Protein AF-0000000070901745 (afdb_homodimer)

Radius of gyration: 38.43 Å; Cα contacts (8 Å, |Δi|>4): 1904; chains: 2; bounding box: 109×120×85 Å

InterPro domains:
  IPR008166 Glycosyltransferase family 92 [PF01697] (213-454)

Organism: Physcomitrium patens (NCBI:txid3218)

Nearest PDB structures (foldseek):
  8d3t-assembly1_A  TM=9.216E-01  e=3.617E-47  Populus trichocarpa
  6teu-assembly1_A  TM=4.363E-01  e=6.412E-04  Homo sapiens
  6fxk-assembly1_A-2  TM=4.090E-01  e=4.262E-04  Homo sapiens
  8one-assembly1_A  TM=3.938E-01  e=4.021E-04  Homo sapiens
  8wky-assembly1_A  TM=5.752E-01  e=3.296E-01  Homo sapiens

pLDDT: mean 81.79, std 25.18, range [15.22, 98.69]

Solvent-accessible surface area (backbone atoms only — not comparable to full-atom values): 54660 Å² total; per-residue (Å²): 136,86,82,88,76,82,90,71,78,78,81,83,83,77,84,82,79,79,72,74,74,82,68,88,81,79,78,74,87,70,86,82,77,79,76,80,75,80,80,84,80,79,80,71,84,76,77,67,74,76,75,74,64,73,64,73,71,66,77,65,72,64,80,63,61,88,47,57,55,66,82,80,59,82,73,88,55,59,49,70,60,64,75,49,78,41,68,72,65,34,44,39,34,32,41,58,46,54,44,78,70,48,60,34,31,35,40,30,32,30,38,29,30,33,64,62,55,72,77,41,81,66,46,42,34,30,30,46,38,42,96,85,44,81,67,47,76,40,72,34,49,79,40,64,52,43,80,78,58,32,58,59,21,24,38,34,37,39,36,33,63,51,100,53,76,54,47,77,82,36,69,17,34,32,38,30,41,32,42,43,56,87,54,53,49,47,53,64,46,71,50,78,62,40,77,43,52,66,61,61,62,59,75,66,50,65,40,82,83,43,86,18,56,30,31,38,41,34,57,50,31,51,61,56,44,16,26,43,46,50,41,53,42,52,33,40,47,44,61,63,67,32,87,47,30,36,38,40,44,32,25,49,62,15,62,43,73,64,34,42,59,55,45,43,56,42,34,75,72,65,32,37,45,45,36,22,40,50,70,55,50,58,51,51,40,35,80,79,33,30,53,45,51,44,35,46,45,40,61,57,34,38,49,34,24,59,29,34,37,35,55,48,83,43,44,42,80,46,57,76,53,92,64,50,58,68,56,54,51,52,54,37,46,72,70,44,36,33,30,39,30,27,41,53,42,50,34,41,59,26,43,24,72,75,86,59,85,84,52,53,68,67,60,42,48,57,54,56,69,70,46,55,64,57,56,41,36,28,35,24,60,53,43,68,85,59,88,74,74,89,50,46,27,29,34,29,29,33,79,33,41,77,46,36,44,81,50,49,60,85,41,61,72,56,68,36,75,46,76,46,56,61,67,56,33,24,26,42,30,32,60,80,56,38,64,35,63,66,86,56,69,74,42,63,64,92,51,61,60,66,60,81,38,101,78,55,46,34,52,30,43,83,48,55,74,62,26,72,43,45,68,61,30,52,52,48,36,37,72,73,61,40,89,72,83,89,46,101,135,87,75,93,74,85,72,92,79,73,88,73,81,84,76,86,69,86,70,87,78,79,75,72,78,71,78,75,79,78,77,88,72,85,71,86,81,85,86,82,84,72,82,66,87,70,75,66,73,75,70,76,62,70,61,72,70,65,76,65,71,61,79,60,59,88,46,58,54,68,82,80,61,82,72,88,54,58,50,70,58,64,72,48,76,39,68,72,64,35,44,38,33,31,42,57,46,55,44,79,69,48,59,34,30,34,40,30,32,29,38,30,29,33,65,61,54,72,76,42,82,66,47,42,35,30,29,47,39,40,95,85,44,80,68,47,75,40,72,36,48,79,40,65,52,45,80,79,59,30,57,61,22,24,40,34,37,39,35,33,66,50,99,54,75,53,47,74,82,34,68,16,34,32,39,33,41,31,41,44,54,88,52,54,50,49,52,64,46,71,49,80,61,39,76,45,53,64,61,61,63,57,76,66,50,63,40,83,82,43,87,19,55,29,32,38,42,35,58,51,32,50,60,56,43,16,26,43,46,50,41,54,42,54,34,41,47,45,61,61,67,32,89,48,30,36,36,41,44,32,25,51,65,16,63,44,73,63,35,42,59,56,45,43,56,42,34,76,71,64,34,36,45,46,36,23,39,50,70,55,50,60,51,53,40,35,80,78,32,30,51,45,52,44,34,46,44,39,62,56,34,38,50,35,22,58,31,34,38,34,54,50,83,43,44,43,80,47,57,75,55,93,64,51,58,69,55,54,50,52,52,36,45,75,69,45,37,34,30,40,29,27,42,54,43,48,34,42,60,26,42,24,71,73,85,60,87,83,52,52,68,68,61,42,47,58,54,54,69,70,46,55,62,57,56,40,35,28,34,24,62,54,42,67,86,58,89,75,74,89,50,48,27,30,36,30,28,34,80,31,40,76,46,37,44,84,50,47,60,86,42,60,72,53,68,34,76,45,73,46,54,61,68,56,32,24,26,43,30,32,58,81,56,38,63,35,63,65,85,53,70,73,44,63,64,94,47,62,66,49,67,88,37,98,77,54,48,33,54,30,42,84,49,56,75,63,28,72,44,46,68,63,29,52,52,48,35,38,73,73,61,41,88,72,84,90,44,100

Foldseek 3Di:
DDDPDDPDDDPDDDDDPPPPCPDDDPPPPDDDDPPPDDDDDDPDDDPPDDDPPPPPPPCPVLVPDPFFACVPPDPPDDDDDDDHDDDDDDDAKAWDAKDDQAQFKIKTKIKGFLVLVVVWPKWKKKWKDAPPDDIFIDTWDKDFFAPSLWDRIGIIMTMGGGPDGDCQVQRWIWIKMWIHGDDDRGDIDIDTRDTGHRPRDDRDLNDDPAQAAEEEDEFEAAAAFALQLLLLLCLQCCVQQHDRYAYEYEYLHHCDPSNCQSCVLVVVSVRYHYHYPVVVVVDGTDPSCRQRRSFVVLSVCSRHHQKYWFDYSQKAKDFQDPDGPSVVVVVCVVVQAFKEKAWEKEWDQAEFADDDPPDDPVVSVVVLQPARPLQTGFWIPWCLPDDDDIAITMMGRSSQASGAYRRGGPGGNGGDYYYDDNNGMHMYGNPPNGNDHDRRHDDHDPDQADDCDPSRIHDIDGHCSVSVCRVVSVVSCCVRRRDDDDDD/DDDDDDDDDDDDDDDDDDDDDPPPVPPCPDDDDDDDDDDDDCPDPDPPPDDPPPPPPPCPVLVPDPFFACVPPDPPDDDDDDDHDDDDPDDAKAWDAKDDQAQFKIKTKIKGFLVLVVVWPKWKKKWKDAPPDDIFIDTWDKDFFAPSLWDRIGIIMTMGGGPDGDCQVQRWIWIKMWIHGDDDRGDIDIDTRDTGHRPRDDRDLNDDPAQAAEEEDEFEAAAAFALLLLLLLCLQCCVQQHLRYAYEYEYLHHCPPSNCQSCVLVVVSVRYHYHYPNVVVVDRTDPSCRQRRSFVVLSVCSRHHQKYWFDYSQKAKDFQDPDGPSVVVVVCVVVQAFKEKAWEKEWDQAEFAQPDPVDDPVVSVVVLQPARPLQTGFWIPWCQPDDDDIAITMMGRSSQASGAYRRGGPGGNTGDYYYDDNNGMHMYGNPPNGNDHDRRHDDHDPDQADDQDPSRIHDTDGHCSSSVCRVVSVVSCCVRRRDDDDDD

Structure (mmCIF, N/CA/C/O backbone):
data_AF-0000000070901745-model_v1
#
loop_
_entity.id
_entity.type
_entity.pdbx_description
1 polymer 'Glycosyltransferase family 92 protein'
#
loop_
_atom_site.group_PDB
_atom_site.id
_atom_site.type_symbol
_atom_site.label_atom_id
_atom_site.label_alt_id
_atom_site.label_comp_id
_atom_site.label_asym_id
_atom_site.label_entity_id
_atom_site.label_seq_id
_atom_site.pdbx_PDB_ins_code
_atom_site.Cartn_x
_atom_site.Cartn_y
_atom_site.Cartn_z
_atom_site.occupancy
_atom_site.B_iso_or_equiv
_atom_site.auth_seq_id
_atom_site.auth_comp_id
_atom_site.auth_asym_id
_atom_site.auth_atom_id
_atom_site.pdbx_PDB_model_num
ATOM 1 N N . MET A 1 1 ? -13.578 5.047 -39.469 1 16.23 1 MET A N 1
ATOM 2 C CA . MET A 1 1 ? -13.719 6.34 -38.812 1 16.23 1 MET A CA 1
ATOM 3 C C . MET A 1 1 ? -14.734 6.266 -37.656 1 16.23 1 MET A C 1
ATOM 5 O O . MET A 1 1 ? -14.469 6.727 -36.562 1 16.23 1 MET A O 1
ATOM 9 N N . LYS A 1 2 ? -16.078 6.383 -38.031 1 16.48 2 LYS A N 1
ATOM 10 C CA . LYS A 1 2 ? -16.812 7.508 -37.469 1 16.48 2 LYS A CA 1
ATOM 11 C C . LYS A 1 2 ? -17.234 7.234 -36.031 1 16.48 2 LYS A C 1
ATOM 13 O O . LYS A 1 2 ? -17.266 6.082 -35.594 1 16.48 2 LYS A O 1
ATOM 18 N N . SER A 1 3 ? -18.297 8.078 -35.5 1 17.14 3 SER A N 1
ATOM 19 C CA . SER A 1 3 ? -18.719 9.016 -34.469 1 17.14 3 SER A CA 1
ATOM 20 C C . SER A 1 3 ? -19.625 8.344 -33.438 1 17.14 3 SER A C 1
ATOM 22 O O . SER A 1 3 ? -20.734 7.93 -33.781 1 17.14 3 SER A O 1
ATOM 24 N N . GLN A 1 4 ? -19.047 7.535 -32.594 1 17.08 4 GLN A N 1
ATOM 25 C CA . GLN A 1 4 ? -19.438 6.855 -31.344 1 17.08 4 GLN A CA 1
ATOM 26 C C . GLN A 1 4 ? -20.094 7.824 -30.375 1 17.08 4 GLN A C 1
ATOM 28 O O . GLN A 1 4 ? -19.484 8.227 -29.375 1 17.08 4 GLN A O 1
ATOM 33 N N . LYS A 1 5 ? -21.062 8.766 -31.125 1 18.5 5 LYS A N 1
ATOM 34 C CA . LYS A 1 5 ? -21.812 9.82 -30.438 1 18.5 5 LYS A CA 1
ATOM 35 C C . LYS A 1 5 ? -22.453 9.297 -29.156 1 18.5 5 LYS A C 1
ATOM 37 O O . LYS A 1 5 ? -22.656 8.094 -29.016 1 18.5 5 LYS A O 1
ATOM 42 N N . SER A 1 6 ? -23.5 10.078 -28.672 1 16.97 6 SER A N 1
ATOM 43 C CA . SER A 1 6 ? -24.031 11.016 -27.672 1 16.97 6 SER A CA 1
ATOM 44 C C . SER A 1 6 ? -25.188 10.414 -26.906 1 16.97 6 SER A C 1
ATOM 46 O O . SER A 1 6 ? -26.25 10.141 -27.484 1 16.97 6 SER A O 1
ATOM 48 N N . LEU A 1 7 ? -25.016 9.531 -25.922 1 17.64 7 LEU A N 1
ATOM 49 C CA . LEU A 1 7 ? -25.844 8.75 -25 1 17.64 7 LEU A CA 1
ATOM 50 C C . LEU A 1 7 ? -26.812 9.656 -24.234 1 17.64 7 LEU A C 1
ATOM 52 O O . LEU A 1 7 ? -27.219 9.328 -23.125 1 17.64 7 LEU A O 1
ATOM 56 N N . VAL A 1 8 ? -27.016 11.055 -24.547 1 17.58 8 VAL A N 1
ATOM 57 C CA . VAL A 1 8 ? -27.406 12.125 -23.641 1 17.58 8 VAL A CA 1
ATOM 58 C C . VAL A 1 8 ? -28.875 11.984 -23.281 1 17.58 8 VAL A C 1
ATOM 60 O O . VAL A 1 8 ? -29.359 12.617 -22.344 1 17.58 8 VAL A O 1
ATOM 63 N N . GLU A 1 9 ? -29.719 11.336 -24.109 1 17.52 9 GLU A N 1
ATOM 64 C CA . GLU A 1 9 ? -30.953 12.102 -24.25 1 17.52 9 GLU A CA 1
ATOM 65 C C . GLU A 1 9 ? -31.688 12.227 -22.906 1 17.52 9 GLU A C 1
ATOM 67 O O . GLU A 1 9 ? -31.391 11.484 -21.969 1 17.52 9 GLU A O 1
ATOM 72 N N . ASN A 1 10 ? -33.031 12.219 -22.844 1 17.22 10 ASN A N 1
ATOM 73 C CA . ASN A 1 10 ? -34.219 13.039 -22.656 1 17.22 10 ASN A CA 1
ATOM 74 C C . ASN A 1 10 ? -35 12.609 -21.406 1 17.22 10 ASN A C 1
ATOM 76 O O . ASN A 1 10 ? -35.875 11.758 -21.5 1 17.22 10 ASN A O 1
ATOM 80 N N . ILE A 1 11 ? -34.344 12.258 -20.25 1 18.84 11 ILE A N 1
ATOM 81 C CA . ILE A 1 11 ? -35.25 11.664 -19.297 1 18.84 11 ILE A CA 1
ATOM 82 C C . ILE A 1 11 ? -36.25 12.711 -18.828 1 18.84 11 ILE A C 1
ATOM 84 O O . ILE A 1 11 ? -35.875 13.734 -18.25 1 18.84 11 ILE A O 1
ATOM 88 N N . PRO A 1 12 ? -37.469 12.742 -19.266 1 17.73 12 PRO A N 1
ATOM 89 C CA . PRO A 1 12 ? -38.562 13.703 -19.156 1 17.73 12 PRO A CA 1
ATOM 90 C C . PRO A 1 12 ? -38.906 14.07 -17.719 1 17.73 12 PRO A C 1
ATOM 92 O O . PRO A 1 12 ? -38.5 13.359 -16.797 1 17.73 12 PRO A O 1
ATOM 95 N N . THR A 1 13 ? -39.875 15.023 -17.438 1 17.89 13 THR A N 1
ATOM 96 C CA . THR A 1 13 ? -40.375 16.266 -16.875 1 17.89 13 THR A CA 1
ATOM 97 C C . THR A 1 13 ? -41.125 16 -15.57 1 17.89 13 THR A C 1
ATOM 99 O O . THR A 1 13 ? -40.938 16.703 -14.578 1 17.89 13 THR A O 1
ATOM 102 N N . SER A 1 14 ? -42.312 15.266 -15.484 1 16.72 14 SER A N 1
ATOM 103 C CA . SER A 1 14 ? -43.531 15.984 -15.117 1 16.72 14 SER A CA 1
ATOM 104 C C . SER A 1 14 ? -43.781 15.938 -13.609 1 16.72 14 SER A C 1
ATOM 106 O O . SER A 1 14 ? -44.156 16.938 -13 1 16.72 14 SER A O 1
ATOM 108 N N . GLY A 1 15 ? -43.906 14.734 -12.984 1 16.5 15 GLY A N 1
ATOM 109 C CA . GLY A 1 15 ? -45.156 14.625 -12.25 1 16.5 15 GLY A CA 1
ATOM 110 C C . GLY A 1 15 ? -45.188 15.477 -11 1 16.5 15 GLY A C 1
ATOM 111 O O . GLY A 1 15 ? -44.156 16.094 -10.633 1 16.5 15 GLY A O 1
ATOM 112 N N . LEU A 1 16 ? -45.625 14.914 -9.797 1 17.94 16 LEU A N 1
ATOM 113 C CA . LEU A 1 16 ? -46.75 15.102 -8.898 1 17.94 16 LEU A CA 1
ATOM 114 C C . LEU A 1 16 ? -46.375 15.977 -7.711 1 17.94 16 LEU A C 1
ATOM 116 O O . LEU A 1 16 ? -45.25 15.906 -7.227 1 17.94 16 LEU A O 1
ATOM 120 N N . GLY A 1 17 ? -47.062 17.062 -7.496 1 18.36 17 GLY A N 1
ATOM 121 C CA . GLY A 1 17 ? -47.344 18.25 -6.719 1 18.36 17 GLY A CA 1
ATOM 122 C C . GLY A 1 17 ? -47.469 17.984 -5.234 1 18.36 17 GLY A C 1
ATOM 123 O O . GLY A 1 17 ? -48.219 18.688 -4.531 1 18.36 17 GLY A O 1
ATOM 124 N N . PHE A 1 18 ? -46.719 16.859 -4.656 1 17.33 18 PHE A N 1
ATOM 125 C CA . PHE A 1 18 ? -47.312 16.453 -3.387 1 17.33 18 PHE A CA 1
ATOM 126 C C . PHE A 1 18 ? -47.312 17.625 -2.398 1 17.33 18 PHE A C 1
ATOM 128 O O . PHE A 1 18 ? -46.281 18.297 -2.25 1 17.33 18 PHE A O 1
ATOM 135 N N . ASN A 1 19 ? -48.438 18.156 -2.141 1 17.84 19 ASN A N 1
ATOM 136 C CA . ASN A 1 19 ? -49.031 19.172 -1.274 1 17.84 19 ASN A CA 1
ATOM 137 C C . ASN A 1 19 ? -48.625 18.953 0.186 1 17.84 19 ASN A C 1
ATOM 139 O O . ASN A 1 19 ? -49.219 18.109 0.871 1 17.84 19 ASN A O 1
ATOM 143 N N . ALA A 1 20 ? -47.312 18.656 0.393 1 16.34 20 ALA A N 1
ATOM 144 C CA . ALA A 1 20 ? -47.094 18.219 1.771 1 16.34 20 ALA A CA 1
ATOM 145 C C . ALA A 1 20 ? -47.594 19.281 2.758 1 16.34 20 ALA A C 1
ATOM 147 O O . ALA A 1 20 ? -47.156 20.438 2.703 1 16.34 20 ALA A O 1
ATOM 148 N N . VAL A 1 21 ? -48.75 19.094 3.217 1 17.45 21 VAL A N 1
ATOM 149 C CA . VAL A 1 21 ? -49.562 19.828 4.176 1 17.45 21 VAL A CA 1
ATOM 150 C C . VAL A 1 21 ? -48.844 19.938 5.508 1 17.45 21 VAL A C 1
ATOM 152 O O . VAL A 1 21 ? -48.594 18.938 6.184 1 17.45 21 VAL A O 1
ATOM 155 N N . VAL A 1 22 ? -47.719 20.688 5.488 1 17.14 22 VAL A N 1
ATOM 156 C CA . VAL A 1 22 ? -46.969 20.828 6.734 1 17.14 22 VAL A CA 1
ATOM 157 C C . VAL A 1 22 ? -47.906 21.297 7.848 1 17.14 22 VAL A C 1
ATOM 159 O O . VAL A 1 22 ? -48.438 22.422 7.797 1 17.14 22 VAL A O 1
ATOM 162 N N . VAL A 1 23 ? -48.438 20.344 8.461 1 15.87 23 VAL A N 1
ATOM 163 C CA . VAL A 1 23 ? -49.438 20.453 9.516 1 15.87 23 VAL A CA 1
ATOM 164 C C . VAL A 1 23 ? -48.906 21.297 10.664 1 15.87 23 VAL A C 1
ATOM 166 O O . VAL A 1 23 ? -49.562 22.25 11.094 1 15.87 23 VAL A O 1
ATOM 169 N N . LEU A 1 24 ? -48.062 20.719 11.547 1 15.74 24 LEU A N 1
ATOM 170 C CA . LEU A 1 24 ? -48.562 20.609 12.906 1 15.74 24 LEU A CA 1
ATOM 171 C C . LEU A 1 24 ? -48.438 21.938 13.641 1 15.74 24 LEU A C 1
ATOM 173 O O . LEU A 1 24 ? -47.656 22.797 13.25 1 15.74 24 LEU A O 1
ATOM 177 N N . VAL A 1 25 ? -48.531 21.859 15.016 1 16.02 25 VAL A N 1
ATOM 178 C CA . VAL A 1 25 ? -49.281 22.203 16.203 1 16.02 25 VAL A CA 1
ATOM 179 C C . VAL A 1 25 ? -48.531 23.25 17.016 1 16.02 25 VAL A C 1
ATOM 181 O O . VAL A 1 25 ? -47.312 23.156 17.203 1 16.02 25 VAL A O 1
ATOM 184 N N . VAL A 1 26 ? -49.156 24.312 17.328 1 17.94 26 VAL A N 1
ATOM 185 C CA . VAL A 1 26 ? -49.125 25.641 17.953 1 17.94 26 VAL A CA 1
ATOM 186 C C . VAL A 1 26 ? -48.75 25.5 19.422 1 17.94 26 VAL A C 1
ATOM 188 O O . VAL A 1 26 ? -48.75 26.484 20.172 1 17.94 26 VAL A O 1
ATOM 191 N N . ILE A 1 27 ? -47.969 24.359 19.828 1 16.75 27 ILE A N 1
ATOM 192 C CA . ILE A 1 27 ? -48.219 24.203 21.25 1 16.75 27 ILE A CA 1
ATOM 193 C C . ILE A 1 27 ? -47.781 25.438 22 1 16.75 27 ILE A C 1
ATOM 195 O O . ILE A 1 27 ? -46.688 25.969 21.75 1 16.75 27 ILE A O 1
ATOM 199 N N . ASN A 1 28 ? -48.625 25.922 22.859 1 17.36 28 ASN A N 1
ATOM 200 C CA . ASN A 1 28 ? -48.938 27.047 23.734 1 17.36 28 ASN A CA 1
ATOM 201 C C . ASN A 1 28 ? -47.938 27.172 24.875 1 17.36 28 ASN A C 1
ATOM 203 O O . ASN A 1 28 ? -48.312 27.156 26.047 1 17.36 28 ASN A O 1
ATOM 207 N N . CYS A 1 29 ? -46.688 26.547 24.75 1 16.52 29 CYS A N 1
ATOM 208 C CA . CYS A 1 29 ? -46.125 26.406 26.094 1 16.52 29 CYS A CA 1
ATOM 209 C C . CYS A 1 29 ? -46 27.766 26.781 1 16.52 29 CYS A C 1
ATOM 211 O O . CYS A 1 29 ? -45.344 28.656 26.266 1 16.52 29 CYS A O 1
ATOM 213 N N . LEU A 1 30 ? -46.844 28.016 27.688 1 16.45 30 LEU A N 1
ATOM 214 C CA . LEU A 1 30 ? -47.219 29.094 28.594 1 16.45 30 LEU A CA 1
ATOM 215 C C . LEU A 1 30 ? -46 29.641 29.344 1 16.45 30 LEU A C 1
ATOM 217 O O . LEU A 1 30 ? -45.781 30.844 29.375 1 16.45 30 LEU A O 1
ATOM 221 N N . LEU A 1 31 ? -45.562 29 30.5 1 16.55 31 LEU A N 1
ATOM 222 C CA . LEU A 1 31 ? -45.844 29.625 31.781 1 16.55 31 LEU A CA 1
ATOM 223 C C . LEU A 1 31 ? -44.75 30.609 32.156 1 16.55 31 LEU A C 1
ATOM 225 O O . LEU A 1 31 ? -43.656 30.609 31.562 1 16.55 31 LEU A O 1
ATOM 229 N N . LEU A 1 32 ? -44.156 30.5 33.5 1 17.56 32 LEU A N 1
ATOM 230 C CA . LEU A 1 32 ? -44.094 31.344 34.688 1 17.56 32 LEU A CA 1
ATOM 231 C C . LEU A 1 32 ? -42.781 32.094 34.75 1 17.56 32 LEU A C 1
ATOM 233 O O . LEU A 1 32 ? -41.75 31.578 34.375 1 17.56 32 LEU A O 1
ATOM 237 N N . VAL A 1 33 ? -42.812 33.375 35.219 1 18.41 33 VAL A N 1
ATOM 238 C CA . VAL A 1 33 ? -42.156 34.688 35.312 1 18.41 33 VAL A CA 1
ATOM 239 C C . VAL A 1 33 ? -41.031 34.625 36.312 1 18.41 33 VAL A C 1
ATOM 241 O O . VAL A 1 33 ? -40.406 35.656 36.594 1 18.41 33 VAL A O 1
ATOM 244 N N . PHE A 1 34 ? -40.531 33.406 36.781 1 19.06 34 PHE A N 1
ATOM 245 C CA . PHE A 1 34 ? -40.031 33.688 38.125 1 19.06 34 PHE A CA 1
ATOM 246 C C . PHE A 1 34 ? -38.906 34.719 38.094 1 19.06 34 PHE A C 1
ATOM 248 O O . PHE A 1 34 ? -38.062 34.688 37.156 1 19.06 34 PHE A O 1
ATOM 255 N N . GLN A 1 35 ? -39 35.688 38.906 1 18.66 35 GLN A N 1
ATOM 256 C CA . GLN A 1 35 ? -38.406 36.969 39.281 1 18.66 35 GLN A CA 1
ATOM 257 C C . GLN A 1 35 ? -36.969 36.812 39.812 1 18.66 35 GLN A C 1
ATOM 259 O O . GLN A 1 35 ? -36.781 36.562 41 1 18.66 35 GLN A O 1
ATOM 264 N N . ILE A 1 36 ? -36.156 35.938 39.188 1 19.47 36 ILE A N 1
ATOM 265 C CA . ILE A 1 36 ? -34.969 35.688 39.969 1 19.47 36 ILE A CA 1
ATOM 266 C C . ILE A 1 36 ? -34.188 37 40.188 1 19.47 36 ILE A C 1
ATOM 268 O O . ILE A 1 36 ? -33.844 37.688 39.219 1 19.47 36 ILE A O 1
ATOM 272 N N . SER A 1 37 ? -34.25 37.406 41.375 1 18.92 37 SER A N 1
ATOM 273 C CA . SER A 1 37 ? -33.719 38.562 42.094 1 18.92 37 SER A CA 1
ATOM 274 C C . SER A 1 37 ? -32.219 38.688 41.844 1 18.92 37 SER A C 1
ATOM 276 O O . SER A 1 37 ? -31.547 37.719 41.469 1 18.92 37 SER A O 1
ATOM 278 N N . SER A 1 38 ? -31.672 39.875 42.031 1 19.66 38 SER A N 1
ATOM 279 C CA . SER A 1 38 ? -30.609 40.781 41.656 1 19.66 38 SER A CA 1
ATOM 280 C C . SER A 1 38 ? -29.266 40.344 42.219 1 19.66 38 SER A C 1
ATOM 282 O O . SER A 1 38 ? -28.266 41.062 42.062 1 19.66 38 SER A O 1
ATOM 284 N N . SER A 1 39 ? -29.25 39.312 43.125 1 19.95 39 SER A N 1
ATOM 285 C CA . SER A 1 39 ? -28.266 39.594 44.156 1 19.95 39 SER A CA 1
ATOM 286 C C . SER A 1 39 ? -26.844 39.688 43.594 1 19.95 39 SER A C 1
ATOM 288 O O . SER A 1 39 ? -26.594 39.156 42.5 1 19.95 39 SER A O 1
ATOM 290 N N . GLY A 1 40 ? -25.906 40.219 44.344 1 20 40 GLY A N 1
ATOM 291 C CA . GLY A 1 40 ? -24.703 41.031 44.344 1 20 40 GLY A CA 1
ATOM 292 C C . GLY A 1 40 ? -23.516 40.344 43.719 1 20 40 GLY A C 1
ATOM 293 O O . GLY A 1 40 ? -22.969 40.781 42.688 1 20 40 GLY A O 1
ATOM 294 N N . SER A 1 41 ? -22.578 39.844 44.594 1 19.38 41 SER A N 1
ATOM 295 C CA . SER A 1 41 ? -21.188 40.219 44.812 1 19.38 41 SER A CA 1
ATOM 296 C C . SER A 1 41 ? -20.25 39.375 43.938 1 19.38 41 SER A C 1
ATOM 298 O O . SER A 1 41 ? -19.328 39.906 43.312 1 19.38 41 SER A O 1
ATOM 300 N N . LEU A 1 42 ? -20.125 38.062 44.344 1 18.61 42 LEU A N 1
ATOM 301 C CA . LEU A 1 42 ? -18.922 37.25 44.531 1 18.61 42 LEU A CA 1
ATOM 302 C C . LEU A 1 42 ? -18.453 36.688 43.188 1 18.61 42 LEU A C 1
ATOM 304 O O . LEU A 1 42 ? -19.016 35.719 42.656 1 18.61 42 LEU A O 1
ATOM 308 N N . TYR A 1 43 ? -18.266 37.375 42.156 1 18.69 43 TYR A N 1
ATOM 309 C CA . TYR A 1 43 ? -17.953 36.688 40.906 1 18.69 43 TYR A CA 1
ATOM 310 C C . TYR A 1 43 ? -16.656 35.875 41.031 1 18.69 43 TYR A C 1
ATOM 312 O O . TYR A 1 43 ? -15.562 36.438 40.906 1 18.69 43 TYR A O 1
ATOM 320 N N . GLU A 1 44 ? -16.469 35.031 42.125 1 19.28 44 GLU A N 1
ATOM 321 C CA . GLU A 1 44 ? -15.227 34.312 42.375 1 19.28 44 GLU A CA 1
ATOM 322 C C . GLU A 1 44 ? -14.703 33.656 41.094 1 19.28 44 GLU A C 1
ATOM 324 O O . GLU A 1 44 ? -15.469 33.406 40.188 1 19.28 44 GLU A O 1
ATOM 329 N N . ARG A 1 45 ? -13.273 33.375 41.094 1 21.97 45 ARG A N 1
ATOM 330 C CA . ARG A 1 45 ? -12.156 32.938 40.25 1 21.97 45 ARG A CA 1
ATOM 331 C C . ARG A 1 45 ? -12.445 31.562 39.656 1 21.97 45 ARG A C 1
ATOM 333 O O . ARG A 1 45 ? -12.625 30.578 40.375 1 21.97 45 ARG A O 1
ATOM 340 N N . ALA A 1 46 ? -13.086 31.406 38.75 1 20.19 46 ALA A N 1
ATOM 341 C CA . ALA A 1 46 ? -13.57 30.219 38.031 1 20.19 46 ALA A CA 1
ATOM 342 C C . ALA A 1 46 ? -12.469 29.172 37.875 1 20.19 46 ALA A C 1
ATOM 344 O O . ALA A 1 46 ? -11.289 29.531 37.75 1 20.19 46 ALA A O 1
ATOM 345 N N . TRP A 1 47 ? -12.773 27.859 38.156 1 19.95 47 TRP A N 1
ATOM 346 C CA . TRP A 1 47 ? -12.344 26.469 38.312 1 19.95 47 TRP A CA 1
ATOM 347 C C . TRP A 1 47 ? -11.562 26 37.062 1 19.95 47 TRP A C 1
ATOM 349 O O . TRP A 1 47 ? -12.148 25.734 36.031 1 19.95 47 TRP A O 1
ATOM 359 N N . TRP A 1 48 ? -10.508 26.672 36.625 1 23.3 48 TRP A N 1
ATOM 360 C CA . TRP A 1 48 ? -9.711 25.828 35.75 1 23.3 48 TRP A CA 1
ATOM 361 C C . TRP A 1 48 ? -9.523 24.438 36.344 1 23.3 48 TRP A C 1
ATOM 363 O O . TRP A 1 48 ? -9.094 24.297 37.469 1 23.3 48 TRP A O 1
ATOM 373 N N . PRO A 1 49 ? -10.422 23.516 36.156 1 26.17 49 PRO A N 1
ATOM 374 C CA . PRO A 1 49 ? -10.102 22.328 36.938 1 26.17 49 PRO A CA 1
ATOM 375 C C . PRO A 1 49 ? -8.602 22.094 37.094 1 26.17 49 PRO A C 1
ATOM 377 O O . PRO A 1 49 ? -7.812 22.625 36.312 1 26.17 49 PRO A O 1
ATOM 380 N N . THR A 1 50 ? -8.227 21.656 38.344 1 24.47 50 THR A N 1
ATOM 381 C CA . THR A 1 50 ? -6.945 21.156 38.812 1 24.47 50 THR A CA 1
ATOM 382 C C . THR A 1 50 ? -6.207 20.422 37.688 1 24.47 50 THR A C 1
ATOM 384 O O . THR A 1 50 ? -6.82 19.984 36.719 1 24.47 50 THR A O 1
ATOM 387 N N . GLU A 1 51 ? -5.023 20 38.062 1 23.3 51 GLU A N 1
ATOM 388 C CA . GLU A 1 51 ? -3.912 19.297 37.438 1 23.3 51 GLU A CA 1
ATOM 389 C C . GLU A 1 51 ? -4.383 18 36.781 1 23.3 51 GLU A C 1
ATOM 391 O O . GLU A 1 51 ? -4.941 17.125 37.438 1 23.3 51 GLU A O 1
ATOM 396 N N . ALA A 1 52 ? -4.883 17.969 35.719 1 27.06 52 ALA A N 1
ATOM 397 C CA . ALA A 1 52 ? -4.949 16.625 35.188 1 27.06 52 ALA A CA 1
ATOM 398 C C . ALA A 1 52 ? -3.764 15.781 35.656 1 27.06 52 ALA A C 1
ATOM 400 O O . ALA A 1 52 ? -2.607 16.141 35.438 1 27.06 52 ALA A O 1
ATOM 401 N N . GLN A 1 53 ? -3.891 15.227 36.875 1 25 53 GLN A N 1
ATOM 402 C CA . GLN A 1 53 ? -2.838 14.273 37.188 1 25 53 GLN A CA 1
ATOM 403 C C . GLN A 1 53 ? -2.379 13.516 35.969 1 25 53 GLN A C 1
ATOM 405 O O . GLN A 1 53 ? -3.197 13.125 35.125 1 25 53 GLN A O 1
ATOM 410 N N . PRO A 1 54 ? -1.082 13.656 35.656 1 26.64 54 PRO A N 1
ATOM 411 C CA . PRO A 1 54 ? -0.626 12.758 34.594 1 26.64 54 PRO A CA 1
ATOM 412 C C . PRO A 1 54 ? -1.194 11.344 34.719 1 26.64 54 PRO A C 1
ATOM 414 O O . PRO A 1 54 ? -1.097 10.734 35.812 1 26.64 54 PRO A O 1
ATOM 417 N N . MET A 1 55 ? -2.375 11.133 34.438 1 27.38 55 MET A N 1
ATOM 418 C CA . MET A 1 55 ? -2.588 9.695 34.469 1 27.38 55 MET A CA 1
ATOM 419 C C . MET A 1 55 ? -1.287 8.938 34.219 1 27.38 55 MET A C 1
ATOM 421 O O . MET A 1 55 ? -0.502 9.336 33.344 1 27.38 55 MET A O 1
ATOM 425 N N . PRO A 1 56 ? -0.815 8.242 35.281 1 25.47 56 PRO A N 1
ATOM 426 C CA . PRO A 1 56 ? 0.369 7.449 34.938 1 25.47 56 PRO A CA 1
ATOM 427 C C . PRO A 1 56 ? 0.305 6.863 33.531 1 25.47 56 PRO A C 1
ATOM 429 O O . PRO A 1 56 ? -0.762 6.438 33.094 1 25.47 56 PRO A O 1
ATOM 432 N N . CYS A 1 57 ? 1.05 7.418 32.719 1 26.47 57 CYS A N 1
ATOM 433 C CA . CYS A 1 57 ? 1.331 6.746 31.453 1 26.47 57 CYS A CA 1
ATOM 434 C C . CYS A 1 57 ? 1.34 5.234 31.625 1 26.47 57 CYS A C 1
ATOM 436 O O . CYS A 1 57 ? 2.254 4.68 32.25 1 26.47 57 CYS A O 1
ATOM 438 N N . ALA A 1 58 ? 0.161 4.672 31.953 1 27.88 58 ALA A N 1
ATOM 439 C CA . ALA A 1 58 ? 0.371 3.244 31.703 1 27.88 58 ALA A CA 1
ATOM 440 C C . ALA A 1 58 ? 1.319 3.018 30.531 1 27.88 58 ALA A C 1
ATOM 442 O O . ALA A 1 58 ? 1.24 3.717 29.516 1 27.88 58 ALA A O 1
ATOM 443 N N . ASN A 1 59 ? 2.494 2.543 30.875 1 27.44 59 ASN A N 1
ATOM 444 C CA . ASN A 1 59 ? 3.432 1.995 29.906 1 27.44 59 ASN A CA 1
ATOM 445 C C . ASN A 1 59 ? 2.707 1.249 28.781 1 27.44 59 ASN A C 1
ATOM 447 O O . ASN A 1 59 ? 2.385 0.068 28.922 1 27.44 59 ASN A O 1
ATOM 451 N N . ILE A 1 60 ? 1.659 1.847 28.344 1 31.73 60 ILE A N 1
ATOM 452 C CA . ILE A 1 60 ? 1.203 1.12 27.172 1 31.73 60 ILE A CA 1
ATOM 453 C C . ILE A 1 60 ? 2.391 0.812 26.266 1 31.73 60 ILE A C 1
ATOM 455 O O . ILE A 1 60 ? 3.018 1.723 25.719 1 31.73 60 ILE A O 1
ATOM 459 N N . THR A 1 61 ? 3.043 -0.221 26.594 1 33.22 61 THR A N 1
ATOM 460 C CA . THR A 1 61 ? 4.004 -0.81 25.672 1 33.22 61 THR A CA 1
ATOM 461 C C . THR A 1 61 ? 3.443 -0.842 24.25 1 33.22 61 THR A C 1
ATOM 463 O O . THR A 1 61 ? 2.514 -1.598 23.953 1 33.22 61 THR A O 1
ATOM 466 N N . ILE A 1 62 ? 3.178 0.398 23.734 1 39.06 62 ILE A N 1
ATOM 467 C CA . ILE A 1 62 ? 2.977 0.431 22.297 1 39.06 62 ILE A CA 1
ATOM 468 C C . ILE A 1 62 ? 3.908 -0.574 21.625 1 39.06 62 ILE A C 1
ATOM 470 O O . ILE A 1 62 ? 5.129 -0.496 21.766 1 39.06 62 ILE A O 1
ATOM 474 N N . ALA A 1 63 ? 3.375 -1.62 21.422 1 41.72 63 ALA A N 1
ATOM 475 C CA . ALA A 1 63 ? 4.172 -2.547 20.625 1 41.72 63 ALA A CA 1
ATOM 476 C C . ALA A 1 63 ? 4.801 -1.84 19.438 1 41.72 63 ALA A C 1
ATOM 478 O O . ALA A 1 63 ? 4.098 -1.447 18.5 1 41.72 63 ALA A O 1
ATOM 479 N N . MET A 1 64 ? 5.766 -0.952 19.75 1 48.44 64 MET A N 1
ATOM 480 C CA . MET A 1 64 ? 6.559 -0.376 18.672 1 48.44 64 MET A CA 1
ATOM 481 C C . MET A 1 64 ? 7.027 -1.458 17.703 1 48.44 64 MET A C 1
ATOM 483 O O . MET A 1 64 ? 7.289 -2.59 18.109 1 48.44 64 MET A O 1
ATOM 487 N N . ASP A 1 65 ? 6.742 -1.175 16.469 1 58.88 65 ASP A N 1
ATOM 488 C CA . ASP A 1 65 ? 7.332 -2.006 15.414 1 58.88 65 ASP A CA 1
ATOM 489 C C . ASP A 1 65 ? 8.797 -2.314 15.719 1 58.88 65 ASP A C 1
ATOM 491 O O . ASP A 1 65 ? 9.531 -1.453 16.203 1 58.88 65 ASP A O 1
ATOM 495 N N . GLU A 1 66 ? 9.148 -3.525 15.852 1 56.81 66 GLU A N 1
ATOM 496 C CA . GLU A 1 66 ? 10.469 -4.012 16.219 1 56.81 66 GLU A CA 1
ATOM 497 C C . GLU A 1 66 ? 11.562 -3.25 15.484 1 56.81 66 GLU A C 1
ATOM 499 O O . GLU A 1 66 ? 12.656 -3.043 16.016 1 56.81 66 GLU A O 1
ATOM 504 N N . ASN A 1 67 ? 11.203 -2.578 14.375 1 64.62 67 ASN A N 1
ATOM 505 C CA . ASN A 1 67 ? 12.297 -1.976 13.617 1 64.62 67 ASN A CA 1
ATOM 506 C C . ASN A 1 67 ? 12.281 -0.454 13.727 1 64.62 67 ASN A C 1
ATOM 508 O O . ASN A 1 67 ? 12.75 0.241 12.82 1 64.62 67 ASN A O 1
ATOM 512 N N . LEU A 1 68 ? 11.727 0.006 14.898 1 75.69 68 LEU A N 1
ATOM 513 C CA . LEU A 1 68 ? 11.695 1.45 15.094 1 75.69 68 LEU A CA 1
ATOM 514 C C . LEU A 1 68 ? 12.688 1.875 16.172 1 75.69 68 LEU A C 1
ATOM 516 O O . LEU A 1 68 ? 12.719 1.295 17.25 1 75.69 68 LEU A O 1
ATOM 520 N N . ASP A 1 69 ? 13.695 2.74 15.789 1 76.12 69 ASP A N 1
ATOM 521 C CA . ASP A 1 69 ? 14.594 3.387 16.734 1 76.12 69 ASP A CA 1
ATOM 522 C C . ASP A 1 69 ? 14.242 4.863 16.906 1 76.12 69 ASP A C 1
ATOM 524 O O . ASP A 1 69 ? 14.75 5.715 16.172 1 76.12 69 ASP A O 1
ATOM 528 N N . MET A 1 70 ? 13.461 5.164 17.922 1 77.38 70 MET A N 1
ATOM 529 C CA . MET A 1 70 ? 12.953 6.52 18.125 1 77.38 70 MET A CA 1
ATOM 530 C C . MET A 1 70 ? 13.82 7.285 19.109 1 77.38 70 MET A C 1
ATOM 532 O O . MET A 1 70 ? 13.445 8.367 19.562 1 77.38 70 MET A O 1
ATOM 536 N N . SER A 1 71 ? 14.961 6.742 19.422 1 77.88 71 SER A N 1
ATOM 537 C CA . SER A 1 71 ? 15.805 7.336 20.453 1 77.88 71 SER A CA 1
ATOM 538 C C . SER A 1 71 ? 16.328 8.695 20.031 1 77.88 71 SER A C 1
ATOM 540 O O . SER A 1 71 ? 16.641 9.539 20.875 1 77.88 71 SER A O 1
ATOM 542 N N . SER A 1 72 ? 16.375 8.938 18.734 1 81.75 72 SER A N 1
ATOM 543 C CA . SER A 1 72 ? 16.984 10.172 18.234 1 81.75 72 SER A CA 1
ATOM 544 C C . SER A 1 72 ? 15.938 11.281 18.109 1 81.75 72 SER A C 1
ATOM 546 O O . SER A 1 72 ? 16.281 12.43 17.812 1 81.75 72 SER A O 1
ATOM 548 N N . ILE A 1 73 ? 14.727 10.945 18.375 1 86.69 73 ILE A N 1
ATOM 549 C CA . ILE A 1 73 ? 13.68 11.953 18.234 1 86.69 73 ILE A CA 1
ATOM 550 C C . ILE A 1 73 ? 13.719 12.906 19.438 1 86.69 73 ILE A C 1
ATOM 552 O O . ILE A 1 73 ? 13.688 12.469 20.578 1 86.69 73 ILE A O 1
ATOM 556 N N . ASP A 1 74 ? 13.828 14.219 19.188 1 89 74 ASP A N 1
ATOM 557 C CA . ASP A 1 74 ? 13.828 15.227 20.25 1 89 74 ASP A CA 1
ATOM 558 C C . ASP A 1 74 ? 12.414 15.484 20.766 1 89 74 ASP A C 1
ATOM 560 O O . ASP A 1 74 ? 11.578 16.062 20.047 1 89 74 ASP A O 1
ATOM 564 N N . LEU A 1 75 ? 12.18 15.039 21.969 1 89.12 75 LEU A N 1
ATOM 565 C CA . LEU A 1 75 ? 10.867 15.203 22.578 1 89.12 75 LEU A CA 1
ATOM 566 C C . LEU A 1 75 ? 10.922 16.203 23.719 1 89.12 75 LEU A C 1
ATOM 568 O O . LEU A 1 75 ? 10.039 16.203 24.594 1 89.12 75 LEU A O 1
ATOM 572 N N . SER A 1 76 ? 11.914 17.125 23.781 1 89.69 76 SER A N 1
ATOM 573 C CA . SER A 1 76 ? 12.188 17.953 24.953 1 89.69 76 SER A CA 1
ATOM 574 C C . SER A 1 76 ? 11.344 19.219 24.938 1 89.69 76 SER A C 1
ATOM 576 O O . SER A 1 76 ? 11.25 19.922 25.938 1 89.69 76 SER A O 1
ATOM 578 N N . ARG A 1 77 ? 10.711 19.531 23.766 1 90.62 77 ARG A N 1
ATOM 579 C CA . ARG A 1 77 ? 10 20.797 23.641 1 90.62 77 ARG A CA 1
ATOM 580 C C . ARG A 1 77 ? 8.562 20.562 23.188 1 90.62 77 ARG A C 1
ATOM 582 O O . ARG A 1 77 ? 8.289 19.703 22.359 1 90.62 77 ARG A O 1
ATOM 589 N N . GLY A 1 78 ? 7.688 21.406 23.781 1 92.12 78 GLY A N 1
ATOM 590 C CA . GLY A 1 78 ? 6.289 21.359 23.391 1 92.12 78 GLY A CA 1
ATOM 591 C C . GLY A 1 78 ? 5.539 20.188 24 1 92.12 78 GLY A C 1
ATOM 592 O O . GLY A 1 78 ? 6.113 19.422 24.781 1 92.12 78 GLY A O 1
ATOM 593 N N . GLU A 1 79 ? 4.281 20.141 23.781 1 93.12 79 GLU A N 1
ATOM 594 C CA . GLU A 1 79 ? 3.445 19.031 24.203 1 93.12 79 GLU A CA 1
ATOM 595 C C . GLU A 1 79 ? 3.578 17.844 23.234 1 93.12 79 GLU A C 1
ATOM 597 O O . GLU A 1 79 ? 3.127 17.922 22.094 1 93.12 79 GLU A O 1
ATOM 602 N N . VAL A 1 80 ? 4.156 16.797 23.734 1 93.56 80 VAL A N 1
ATOM 603 C CA . VAL A 1 80 ? 4.434 15.641 22.891 1 93.56 80 VAL A CA 1
ATOM 604 C C . VAL A 1 80 ? 3.131 14.922 22.547 1 93.56 80 VAL A C 1
ATOM 606 O O . VAL A 1 80 ? 2.334 14.617 23.438 1 93.56 80 VAL A O 1
ATOM 609 N N . ARG A 1 81 ? 2.938 14.703 21.281 1 92.5 81 ARG A N 1
ATOM 610 C CA . ARG A 1 81 ? 1.789 13.93 20.812 1 92.5 81 ARG A CA 1
ATOM 611 C C . ARG A 1 81 ? 2.143 12.453 20.672 1 92.5 81 ARG A C 1
ATOM 613 O O . ARG A 1 81 ? 3.262 12.117 20.281 1 92.5 81 ARG A O 1
ATOM 620 N N . SER A 1 82 ? 1.138 11.664 21.016 1 88.5 82 SER A N 1
ATOM 621 C CA . SER A 1 82 ? 1.341 10.227 20.906 1 88.5 82 SER A CA 1
ATOM 622 C C . SER A 1 82 ? 0.568 9.641 19.734 1 88.5 82 SER A C 1
ATOM 624 O O . SER A 1 82 ? -0.539 10.086 19.422 1 88.5 82 SER A O 1
ATOM 626 N N . PHE A 1 83 ? 1.16 8.672 19.125 1 91.88 83 PHE A N 1
ATOM 627 C CA . PHE A 1 83 ? 0.575 7.957 18 1 91.88 83 PHE A CA 1
ATOM 628 C C . PHE A 1 83 ? 0.505 6.461 18.281 1 91.88 83 PHE A C 1
ATOM 630 O O . PHE A 1 83 ? 1.52 5.836 18.594 1 91.88 83 PHE A O 1
ATOM 637 N N . ARG A 1 84 ? -0.665 5.895 18.219 1 92.75 84 ARG A N 1
ATOM 638 C CA . ARG A 1 84 ? -0.868 4.496 18.578 1 92.75 84 ARG A CA 1
ATOM 639 C C . ARG A 1 84 ? -1.225 3.66 17.359 1 92.75 84 ARG A C 1
ATOM 641 O O . ARG A 1 84 ? -2.275 3.863 16.734 1 92.75 84 ARG A O 1
ATOM 648 N N . ALA A 1 85 ? -0.391 2.713 17.016 1 93.06 85 ALA A N 1
ATOM 649 C CA . ALA A 1 85 ? -0.579 1.877 15.828 1 93.06 85 ALA A CA 1
ATOM 650 C C . ALA A 1 85 ? -1.395 0.631 16.156 1 93.06 85 ALA A C 1
ATOM 652 O O . ALA A 1 85 ? -1.213 0.028 17.219 1 93.06 85 ALA A O 1
ATOM 653 N N . HIS A 1 86 ? -2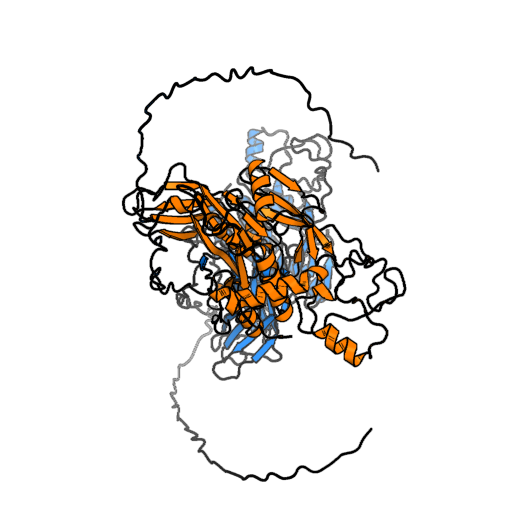.314 0.281 15.297 1 92.19 86 HIS A N 1
ATOM 654 C CA . HIS A 1 86 ? -3.172 -0.888 15.453 1 92.19 86 HIS A CA 1
ATOM 655 C C . HIS A 1 86 ? -3.221 -1.713 14.172 1 92.19 86 HIS A C 1
ATOM 657 O O . HIS A 1 86 ? -3.346 -1.16 13.078 1 92.19 86 HIS A O 1
ATOM 663 N N . GLY A 1 87 ? -3.092 -3.016 14.367 1 90.5 87 GLY A N 1
ATOM 664 C CA . GLY A 1 87 ? -3.219 -3.932 13.242 1 90.5 87 GLY A CA 1
ATOM 665 C C . GLY A 1 87 ? -2.111 -3.777 12.219 1 90.5 87 GLY A C 1
ATOM 666 O O . GLY A 1 87 ? -1.288 -2.865 12.32 1 90.5 87 GLY A O 1
ATOM 667 N N . ILE A 1 88 ? -2.076 -4.668 11.219 1 91.12 88 ILE A N 1
ATOM 668 C CA . ILE A 1 88 ? -1.106 -4.668 10.133 1 91.12 88 ILE A CA 1
ATOM 669 C C . ILE A 1 88 ? -1.836 -4.75 8.789 1 91.12 88 ILE A C 1
ATOM 671 O O . ILE A 1 88 ? -2.648 -5.652 8.57 1 91.12 88 ILE A O 1
ATOM 675 N N . ALA A 1 89 ? -1.581 -3.75 7.938 1 92.31 89 ALA A N 1
ATOM 676 C CA . ALA A 1 89 ? -2.152 -3.791 6.594 1 92.31 89 ALA A CA 1
ATOM 677 C C . ALA A 1 89 ? -1.274 -4.605 5.648 1 92.31 89 ALA A C 1
ATOM 679 O O . ALA A 1 89 ? -1.771 -5.461 4.91 1 92.31 89 ALA A O 1
ATOM 680 N N . THR A 1 90 ? 0.02 -4.336 5.699 1 92.81 90 THR A N 1
ATOM 681 C CA . THR A 1 90 ? 0.949 -5.086 4.863 1 92.81 90 THR A CA 1
ATOM 682 C C . THR A 1 90 ? 2.271 -5.312 5.59 1 92.81 90 THR A C 1
ATOM 684 O O . THR A 1 90 ? 2.762 -4.422 6.289 1 92.81 90 THR A O 1
ATOM 687 N N . ARG A 1 91 ? 2.799 -6.465 5.422 1 92.94 91 ARG A N 1
ATOM 688 C CA . ARG A 1 91 ? 4.164 -6.781 5.832 1 92.94 91 ARG A CA 1
ATOM 689 C C . ARG A 1 91 ? 5.176 -6.223 4.84 1 92.94 91 ARG A C 1
ATOM 691 O O . ARG A 1 91 ? 4.824 -5.891 3.703 1 92.94 91 ARG A O 1
ATOM 698 N N . LEU A 1 92 ? 6.402 -6.059 5.379 1 94 92 LEU A N 1
ATOM 699 C CA . LEU A 1 92 ? 7.465 -5.598 4.496 1 94 92 LEU A CA 1
ATOM 700 C C . LEU A 1 92 ? 7.816 -6.668 3.465 1 94 92 LEU A C 1
ATOM 702 O O . LEU A 1 92 ? 7.863 -6.387 2.266 1 94 92 LEU A O 1
ATOM 706 N N . ILE A 1 93 ? 8.07 -7.852 3.951 1 95.44 93 ILE A N 1
ATOM 707 C CA . ILE A 1 93 ? 8.445 -8.992 3.121 1 95.44 93 ILE A CA 1
ATOM 708 C C . ILE A 1 93 ? 7.785 -10.258 3.652 1 95.44 93 ILE A C 1
ATOM 710 O O . ILE A 1 93 ? 7.738 -10.484 4.867 1 95.44 93 ILE A O 1
ATOM 714 N N . VAL A 1 94 ? 7.223 -11.07 2.799 1 95.81 94 VAL A N 1
ATOM 715 C CA . VAL A 1 94 ? 6.77 -12.422 3.117 1 95.81 94 VAL A CA 1
ATOM 716 C C . VAL A 1 94 ? 7.578 -13.445 2.314 1 95.81 94 VAL A C 1
ATOM 718 O O . VAL A 1 94 ? 7.457 -13.508 1.089 1 95.81 94 VAL A O 1
ATOM 721 N N . GLU A 1 95 ? 8.367 -14.172 3.039 1 96.88 95 GLU A N 1
ATOM 722 C CA . GLU A 1 95 ? 9.195 -15.188 2.389 1 96.88 95 GLU A CA 1
ATOM 723 C C . GLU A 1 95 ? 8.359 -16.406 1.981 1 96.88 95 GLU A C 1
ATOM 725 O O . GLU A 1 95 ? 7.645 -16.969 2.807 1 96.88 95 GLU A O 1
ATOM 730 N N . VAL A 1 96 ? 8.438 -16.797 0.751 1 96.62 96 VAL A N 1
ATOM 731 C CA . VAL A 1 96 ? 7.699 -17.922 0.197 1 96.62 96 VAL A CA 1
ATOM 732 C C . VAL A 1 96 ? 8.617 -19.141 0.09 1 96.62 96 VAL A C 1
ATOM 734 O O . VAL A 1 96 ? 8.234 -20.25 0.459 1 96.62 96 VAL A O 1
ATOM 737 N N . GLY A 1 97 ? 9.828 -18.844 -0.455 1 96.75 97 GLY A N 1
ATOM 738 C CA . GLY A 1 97 ? 10.836 -19.891 -0.573 1 96.75 97 GLY A CA 1
ATOM 739 C C . GLY A 1 97 ? 12.211 -19.359 -0.926 1 96.75 97 GLY A C 1
ATOM 740 O O . GLY A 1 97 ? 12.328 -18.359 -1.647 1 96.75 97 GLY A O 1
ATOM 741 N N . SER A 1 98 ? 13.18 -19.984 -0.378 1 97.94 98 SER A N 1
ATOM 742 C CA . SER A 1 98 ? 14.57 -19.672 -0.686 1 97.94 98 SER A CA 1
ATOM 743 C C . SER A 1 98 ? 15.336 -20.938 -1.095 1 97.94 98 SER A C 1
ATOM 745 O O . SER A 1 98 ? 15.18 -21.984 -0.488 1 97.94 98 SER A O 1
ATOM 747 N N . TYR A 1 99 ? 16.125 -20.734 -2.152 1 97.69 99 TYR A N 1
ATOM 748 C CA . TYR A 1 99 ? 16.75 -21.906 -2.756 1 97.69 99 TYR A CA 1
ATOM 749 C C . TYR A 1 99 ? 18.188 -21.609 -3.166 1 97.69 99 TYR A C 1
ATOM 751 O O . TYR A 1 99 ? 18.5 -20.484 -3.59 1 97.69 99 TYR A O 1
ATOM 759 N N . ARG A 1 100 ? 19.047 -22.625 -3.039 1 97.12 100 ARG A N 1
ATOM 760 C CA . ARG A 1 100 ? 20.359 -22.578 -3.666 1 97.12 100 ARG A CA 1
ATOM 761 C C . ARG A 1 100 ? 20.281 -22.984 -5.133 1 97.12 100 ARG A C 1
ATOM 763 O O . ARG A 1 100 ? 19.656 -23.984 -5.477 1 97.12 100 ARG A O 1
ATOM 770 N N . ASN A 1 101 ? 20.875 -22.188 -6.02 1 94.81 101 ASN A N 1
ATOM 771 C CA . ASN A 1 101 ? 20.828 -22.422 -7.461 1 94.81 101 ASN A CA 1
ATOM 772 C C . ASN A 1 101 ? 22.172 -22.891 -8 1 94.81 101 ASN A C 1
ATOM 774 O O . ASN A 1 101 ? 22.297 -23.219 -9.188 1 94.81 101 ASN A O 1
ATOM 778 N N . GLY A 1 102 ? 23.188 -22.891 -7.238 1 95.94 102 GLY A N 1
ATOM 779 C CA . GLY A 1 102 ? 24.547 -23.234 -7.605 1 95.94 102 GLY A CA 1
ATOM 780 C C . GLY A 1 102 ? 25.531 -23.047 -6.473 1 95.94 102 GLY A C 1
ATOM 781 O O . GLY A 1 102 ? 25.141 -22.844 -5.324 1 95.94 102 GLY A O 1
ATOM 782 N N . PRO A 1 103 ? 26.781 -23.172 -6.781 1 96.88 103 PRO A N 1
ATOM 783 C CA . PRO A 1 103 ? 27.781 -23.109 -5.719 1 96.88 103 PRO A CA 1
ATOM 784 C C . PRO A 1 103 ? 27.859 -21.719 -5.07 1 96.88 103 PRO A C 1
ATOM 786 O O . PRO A 1 103 ? 28.328 -21.594 -3.939 1 96.88 103 PRO A O 1
ATOM 789 N N . ARG A 1 104 ? 27.438 -20.672 -5.762 1 97.12 104 ARG A N 1
ATOM 790 C CA . ARG A 1 104 ? 27.594 -19.344 -5.191 1 97.12 104 ARG A CA 1
ATOM 791 C C . ARG A 1 104 ? 26.328 -18.5 -5.391 1 97.12 104 ARG A C 1
ATOM 793 O O . ARG A 1 104 ? 26.359 -17.281 -5.223 1 97.12 104 ARG A O 1
ATOM 800 N N . THR A 1 105 ? 25.25 -19.125 -5.891 1 97.44 105 THR A N 1
ATOM 801 C CA . THR A 1 105 ? 24.047 -18.391 -6.234 1 97.44 105 THR A CA 1
ATOM 802 C C . THR A 1 105 ? 22.844 -18.922 -5.461 1 97.44 105 THR A C 1
ATOM 804 O O . THR A 1 105 ? 22.688 -20.141 -5.309 1 97.44 105 THR A O 1
ATOM 807 N N . PHE A 1 106 ? 22.062 -18.016 -4.93 1 98.31 106 PHE A N 1
ATOM 808 C CA . PHE A 1 106 ? 20.812 -18.297 -4.25 1 98.31 106 PHE A CA 1
ATOM 809 C C . PHE A 1 106 ? 19.703 -17.406 -4.785 1 98.31 106 PHE A C 1
ATOM 811 O O . PHE A 1 106 ? 19.953 -16.328 -5.312 1 98.31 106 PHE A O 1
ATOM 818 N N . SER A 1 107 ? 18.469 -17.859 -4.707 1 98.56 107 SER A N 1
ATOM 819 C CA . SER A 1 107 ? 17.297 -17.047 -5.043 1 98.56 107 SER A CA 1
ATOM 820 C C . SER A 1 107 ? 16.188 -17.234 -4.023 1 98.56 107 SER A C 1
ATOM 822 O O . SER A 1 107 ? 15.977 -18.344 -3.52 1 98.56 107 SER A O 1
ATOM 824 N N . SER A 1 108 ? 15.562 -16.188 -3.693 1 98.44 108 SER A N 1
ATOM 825 C CA . SER A 1 108 ? 14.398 -16.203 -2.822 1 98.44 108 SER A CA 1
ATOM 826 C C . SER A 1 108 ? 13.18 -15.594 -3.512 1 98.44 108 SER A C 1
ATOM 828 O O . SER A 1 108 ? 13.273 -14.523 -4.113 1 98.44 108 SER A O 1
ATOM 830 N N . VAL A 1 109 ? 12.055 -16.328 -3.523 1 98.38 109 VAL A N 1
ATOM 831 C CA . VAL A 1 109 ? 10.781 -15.758 -3.939 1 98.38 109 VAL A CA 1
ATOM 832 C C . VAL A 1 109 ? 10.062 -15.148 -2.736 1 98.38 109 VAL A C 1
ATOM 834 O O . VAL A 1 109 ? 9.898 -15.805 -1.707 1 98.38 109 VAL A O 1
ATOM 837 N N . VAL A 1 110 ? 9.672 -13.891 -2.893 1 97.81 110 VAL A N 1
ATOM 838 C CA . VAL A 1 110 ? 9.062 -13.195 -1.76 1 97.81 110 VAL A CA 1
ATOM 839 C C . VAL A 1 110 ? 7.883 -12.359 -2.242 1 97.81 110 VAL A C 1
ATOM 841 O O . VAL A 1 110 ? 7.805 -12.008 -3.422 1 97.81 110 VAL A O 1
ATOM 844 N N . LEU A 1 111 ? 6.926 -12.164 -1.355 1 97.06 111 LEU A N 1
ATOM 845 C CA . LEU A 1 111 ? 5.926 -11.109 -1.487 1 97.06 111 LEU A CA 1
ATOM 846 C C . LEU A 1 111 ? 6.391 -9.836 -0.795 1 97.06 111 LEU A C 1
ATOM 848 O O . LEU A 1 111 ? 6.969 -9.891 0.293 1 97.06 111 LEU A O 1
ATOM 852 N N . THR A 1 112 ? 6.191 -8.711 -1.465 1 96.56 112 THR A N 1
ATOM 853 C CA . THR A 1 112 ? 6.562 -7.43 -0.874 1 96.56 112 THR A CA 1
ATOM 854 C C . THR A 1 112 ? 5.426 -6.422 -1.002 1 96.56 112 THR A C 1
ATOM 856 O O . THR A 1 112 ? 4.57 -6.551 -1.884 1 96.56 112 THR A O 1
ATOM 859 N N . SER A 1 113 ? 5.398 -5.465 -0.106 1 94.94 113 SER A N 1
ATOM 860 C CA . SER A 1 113 ? 4.406 -4.398 -0.185 1 94.94 113 SER A CA 1
ATOM 861 C C . SER A 1 113 ? 4.504 -3.65 -1.51 1 94.94 113 SER A C 1
ATOM 863 O O . SER A 1 113 ? 5.512 -2.994 -1.785 1 94.94 113 SER A O 1
ATOM 865 N N . LYS A 1 114 ? 3.477 -3.703 -2.279 1 95.31 114 LYS A N 1
ATOM 866 C CA . LYS A 1 114 ? 3.494 -3.094 -3.607 1 95.31 114 LYS A CA 1
ATOM 867 C C . LYS A 1 114 ? 3.67 -1.581 -3.514 1 95.31 114 LYS A C 1
ATOM 869 O O . LYS A 1 114 ? 4.484 -1 -4.234 1 95.31 114 LYS A O 1
ATOM 874 N N . ARG A 1 115 ? 2.906 -0.929 -2.658 1 94.38 115 ARG A N 1
ATOM 875 C CA . ARG A 1 115 ? 2.938 0.528 -2.566 1 94.38 115 ARG A CA 1
ATOM 876 C C . ARG A 1 115 ? 4.301 1.018 -2.094 1 94.38 115 ARG A C 1
ATOM 878 O O . ARG A 1 115 ? 4.832 1.995 -2.623 1 94.38 115 ARG A O 1
ATOM 885 N N . LEU A 1 116 ? 4.797 0.401 -1.032 1 94.06 116 LEU A N 1
ATOM 886 C CA . LEU A 1 116 ? 6.121 0.775 -0.546 1 94.06 116 LEU A CA 1
ATOM 887 C C . LEU A 1 116 ? 7.16 0.664 -1.657 1 94.06 116 LEU A C 1
ATOM 889 O O . LEU A 1 116 ? 7.996 1.555 -1.823 1 94.06 116 LEU A O 1
ATOM 893 N N . ASN A 1 117 ? 7.074 -0.414 -2.465 1 92.88 117 ASN A N 1
ATOM 894 C CA . ASN A 1 117 ? 8.031 -0.652 -3.539 1 92.88 117 ASN A CA 1
ATOM 895 C C . ASN A 1 117 ? 7.871 0.361 -4.668 1 92.88 117 ASN A C 1
ATOM 897 O O . ASN A 1 117 ? 8.828 0.654 -5.387 1 92.88 117 ASN A O 1
ATOM 901 N N . ASN A 1 118 ? 6.719 0.816 -4.859 1 92.75 118 ASN A N 1
ATOM 902 C CA . ASN A 1 118 ? 6.484 1.818 -5.895 1 92.75 118 ASN A CA 1
ATOM 903 C C . ASN A 1 118 ? 6.977 3.197 -5.461 1 92.75 118 ASN A C 1
ATOM 905 O O . ASN A 1 118 ? 7.336 4.023 -6.301 1 92.75 118 ASN A O 1
ATOM 909 N N . LEU A 1 119 ? 6.988 3.494 -4.191 1 92.62 119 LEU A N 1
ATOM 910 C CA . LEU A 1 119 ? 7.352 4.809 -3.674 1 92.62 119 LEU A CA 1
ATOM 911 C C . LEU A 1 119 ? 8.859 4.918 -3.48 1 92.62 119 LEU A C 1
ATOM 913 O O . LEU A 1 119 ? 9.43 6.008 -3.594 1 92.62 119 LEU A O 1
ATOM 917 N N . HIS A 1 120 ? 9.484 3.734 -3.152 1 92.38 120 HIS A N 1
ATOM 918 C CA . HIS A 1 120 ? 10.891 3.779 -2.766 1 92.38 120 HIS A CA 1
ATOM 919 C C . HIS A 1 120 ? 11.688 2.676 -3.449 1 92.38 120 HIS A C 1
ATOM 921 O O . HIS A 1 120 ? 11.141 1.622 -3.781 1 92.38 120 HIS A O 1
ATOM 927 N N . ASP A 1 121 ? 12.969 2.939 -3.561 1 90.12 121 ASP A N 1
ATOM 928 C CA . ASP A 1 121 ? 13.914 1.893 -3.949 1 90.12 121 ASP A CA 1
ATOM 929 C C . ASP A 1 121 ? 14.445 1.147 -2.727 1 90.12 121 ASP A C 1
ATOM 931 O O . ASP A 1 121 ? 15.211 1.704 -1.94 1 90.12 121 ASP A O 1
ATOM 935 N N . ILE A 1 122 ? 14.039 0.01 -2.615 1 93.31 122 ILE A N 1
ATOM 936 C CA . ILE A 1 122 ? 14.492 -0.805 -1.494 1 93.31 122 ILE A CA 1
ATOM 937 C C . ILE A 1 122 ? 15.758 -1.567 -1.89 1 93.31 122 ILE A C 1
ATOM 939 O O . ILE A 1 122 ? 15.789 -2.227 -2.932 1 93.31 122 ILE A O 1
ATOM 943 N N . LEU A 1 123 ? 16.797 -1.43 -1.093 1 95.56 123 LEU A N 1
ATOM 944 C CA . LEU A 1 123 ? 18.031 -2.154 -1.323 1 95.56 123 LEU A CA 1
ATOM 945 C C . LEU A 1 123 ? 18.047 -3.477 -0.563 1 95.56 123 LEU A C 1
ATOM 947 O O . LEU A 1 123 ? 17.797 -3.506 0.643 1 95.56 123 LEU A O 1
ATOM 951 N N . TYR A 1 124 ? 18.312 -4.5 -1.288 1 97.25 124 TYR A N 1
ATOM 952 C CA . TYR A 1 124 ? 18.422 -5.816 -0.67 1 97.25 124 TYR A CA 1
ATOM 953 C C . TYR A 1 124 ? 19.875 -6.281 -0.638 1 97.25 124 TYR A C 1
ATOM 955 O O . TYR A 1 124 ? 20.609 -6.098 -1.607 1 97.25 124 TYR A O 1
ATOM 963 N N . GLU A 1 125 ? 20.219 -6.82 0.497 1 97.94 125 GLU A N 1
ATOM 964 C CA . GLU A 1 125 ? 21.562 -7.348 0.716 1 97.94 125 GLU A CA 1
ATOM 965 C C . GLU A 1 125 ? 21.516 -8.82 1.097 1 97.94 125 GLU A C 1
ATOM 967 O O . GLU A 1 125 ? 20.656 -9.25 1.862 1 97.94 125 GLU A O 1
ATOM 972 N N . CYS A 1 126 ? 22.469 -9.578 0.528 1 98.25 126 CYS A N 1
ATOM 973 C CA . CYS A 1 126 ? 22.641 -10.984 0.867 1 98.25 126 CYS A CA 1
ATOM 974 C C . CYS A 1 126 ? 23.906 -11.195 1.688 1 98.25 126 CYS A C 1
ATOM 976 O O . CYS A 1 126 ? 24.938 -10.57 1.421 1 98.25 126 CYS A O 1
ATOM 978 N N . GLU A 1 127 ? 23.734 -12.039 2.648 1 97.56 127 GLU A N 1
ATOM 979 C CA . GLU A 1 127 ? 24.859 -12.43 3.492 1 97.56 127 GLU A CA 1
ATOM 980 C C . GLU A 1 127 ? 24.906 -13.945 3.664 1 97.56 127 GLU A C 1
ATOM 982 O O . GLU A 1 127 ? 23.875 -14.594 3.848 1 97.56 127 GLU A O 1
ATOM 987 N N . TRP A 1 128 ? 26.078 -14.5 3.4 1 97 128 TRP A N 1
ATOM 988 C CA . TRP A 1 128 ? 26.328 -15.883 3.771 1 97 128 TRP A CA 1
ATOM 989 C C . TRP A 1 128 ? 27.156 -15.969 5.051 1 97 128 TRP A C 1
ATOM 991 O O . TRP A 1 128 ? 28.281 -15.453 5.105 1 97 128 TRP A O 1
ATOM 1001 N N . ALA A 1 129 ? 26.562 -16.594 6.078 1 94.75 129 ALA A N 1
ATOM 1002 C CA . ALA A 1 129 ? 27.219 -16.688 7.379 1 94.75 129 ALA A CA 1
ATOM 1003 C C . ALA A 1 129 ? 27.469 -18.141 7.762 1 94.75 129 ALA A C 1
ATOM 1005 O O . ALA A 1 129 ? 26.609 -19 7.582 1 94.75 129 ALA A O 1
ATOM 1006 N N . THR A 1 130 ? 28.688 -18.391 8.148 1 89.75 130 THR A N 1
ATOM 1007 C CA . THR A 1 130 ? 29.062 -19.688 8.695 1 89.75 130 THR A CA 1
ATOM 1008 C C . THR A 1 130 ? 29.625 -19.531 10.109 1 89.75 130 THR A C 1
ATOM 1010 O O . THR A 1 130 ? 29.812 -18.406 10.586 1 89.75 130 THR A O 1
ATOM 1013 N N . ALA A 1 131 ? 29.672 -20.656 10.867 1 78.31 131 ALA A N 1
ATOM 1014 C CA . ALA A 1 131 ? 30.219 -20.609 12.219 1 78.31 131 ALA A CA 1
ATOM 1015 C C . ALA A 1 131 ? 31.672 -20.156 12.203 1 78.31 131 ALA A C 1
ATOM 1017 O O . ALA A 1 131 ? 32.125 -19.469 13.133 1 78.31 131 ALA A O 1
ATOM 1018 N N . ASP A 1 132 ? 32.406 -20.453 11.273 1 69.12 132 ASP A N 1
ATOM 1019 C CA . ASP A 1 132 ? 33.844 -20.344 11.352 1 69.12 132 ASP A CA 1
ATOM 1020 C C . ASP A 1 132 ? 34.344 -19.219 10.469 1 69.12 132 ASP A C 1
ATOM 1022 O O . ASP A 1 132 ? 35.531 -18.875 10.508 1 69.12 132 ASP A O 1
ATOM 1026 N N . SER A 1 133 ? 33.594 -18.766 9.617 1 67.69 133 SER A N 1
ATOM 1027 C CA . SER A 1 133 ? 34.125 -17.812 8.648 1 67.69 133 SER A CA 1
ATOM 1028 C C . SER A 1 133 ? 33.406 -16.469 8.727 1 67.69 133 SER A C 1
ATOM 1030 O O . SER A 1 133 ? 32.25 -16.406 9.164 1 67.69 133 SER A O 1
ATOM 1032 N N . PRO A 1 134 ? 34.312 -15.516 8.43 1 71.19 134 PRO A N 1
ATOM 1033 C CA . PRO A 1 134 ? 33.656 -14.211 8.336 1 71.19 134 PRO A CA 1
ATOM 1034 C C . PRO A 1 134 ? 32.5 -14.188 7.34 1 71.19 134 PRO A C 1
ATOM 1036 O O . PRO A 1 134 ? 32.562 -14.883 6.32 1 71.19 134 PRO A O 1
ATOM 1039 N N . THR A 1 135 ? 31.578 -13.391 7.613 1 85.69 135 THR A N 1
ATOM 1040 C CA . THR A 1 135 ? 30.391 -13.281 6.777 1 85.69 135 THR A CA 1
ATOM 1041 C C . THR A 1 135 ? 30.719 -12.578 5.461 1 85.69 135 THR A C 1
ATOM 1043 O O . THR A 1 135 ? 31.547 -11.672 5.426 1 85.69 135 THR A O 1
ATOM 1046 N N . LEU A 1 136 ? 30.312 -13.148 4.406 1 93.44 136 LEU A N 1
ATOM 1047 C CA . LEU A 1 136 ? 30.391 -12.531 3.086 1 93.44 136 LEU A CA 1
ATOM 1048 C C . LEU A 1 136 ? 29.078 -11.844 2.715 1 93.44 136 LEU A C 1
ATOM 1050 O O . LEU A 1 136 ? 28.016 -12.445 2.824 1 93.44 136 LEU A O 1
ATOM 1054 N N . LYS A 1 137 ? 29.234 -10.523 2.285 1 96.19 137 LYS A N 1
ATOM 1055 C CA . LYS A 1 137 ? 28.047 -9.742 1.94 1 96.19 137 LYS A CA 1
ATOM 1056 C C . LYS A 1 137 ? 28.094 -9.289 0.483 1 96.19 137 LYS A C 1
ATOM 1058 O O . LYS A 1 137 ? 29.172 -9.016 -0.052 1 96.19 137 LYS A O 1
ATOM 1063 N N . VAL A 1 138 ? 26.953 -9.305 -0.133 1 97.94 138 VAL A N 1
ATOM 1064 C CA . VAL A 1 138 ? 26.844 -8.797 -1.498 1 97.94 138 VAL A CA 1
ATOM 1065 C C . VAL A 1 138 ? 25.5 -8.109 -1.688 1 97.94 138 VAL A C 1
ATOM 1067 O O . VAL A 1 138 ? 24.531 -8.406 -0.975 1 97.94 138 VAL A O 1
ATOM 1070 N N . LYS A 1 139 ? 25.422 -7.16 -2.574 1 97.94 139 LYS A N 1
ATOM 1071 C CA . LYS A 1 139 ? 24.156 -6.566 -2.984 1 97.94 139 LYS A CA 1
ATOM 1072 C C . LYS A 1 139 ? 23.328 -7.559 -3.793 1 97.94 139 LYS A C 1
ATOM 1074 O O . LYS A 1 139 ? 23.828 -8.203 -4.711 1 97.94 139 LYS A O 1
ATOM 1079 N N . ALA A 1 140 ? 22.094 -7.711 -3.438 1 98.31 140 ALA A N 1
ATOM 1080 C CA . ALA A 1 140 ? 21.188 -8.617 -4.156 1 98.31 140 ALA A CA 1
ATOM 1081 C C . ALA A 1 140 ? 20.609 -7.941 -5.395 1 98.31 140 ALA A C 1
ATOM 1083 O O . ALA A 1 140 ? 20.547 -6.711 -5.469 1 98.31 140 ALA A O 1
ATOM 1084 N N . ARG A 1 141 ? 20.328 -8.703 -6.344 1 97.56 141 ARG A N 1
ATOM 1085 C CA . ARG A 1 141 ? 19.516 -8.258 -7.473 1 97.56 141 ARG A CA 1
ATOM 1086 C C . ARG A 1 141 ? 18.031 -8.562 -7.238 1 97.56 141 ARG A C 1
ATOM 1088 O O . ARG A 1 141 ? 17.656 -9.719 -7.039 1 97.56 141 ARG A O 1
ATOM 1095 N N . ALA A 1 142 ? 17.188 -7.566 -7.215 1 96.88 142 ALA A N 1
ATOM 1096 C CA . ALA A 1 142 ? 15.75 -7.734 -7.043 1 96.88 142 ALA A CA 1
ATOM 1097 C C . ALA A 1 142 ? 15.031 -7.676 -8.383 1 96.88 142 ALA A C 1
ATOM 1099 O O . ALA A 1 142 ? 15.148 -6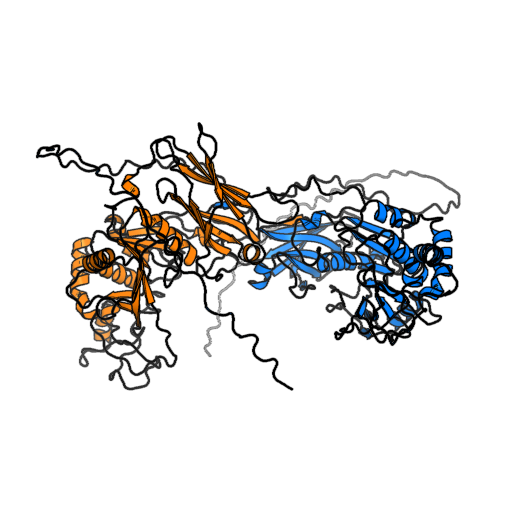.691 -9.117 1 96.88 142 ALA A O 1
ATOM 1100 N N . ILE A 1 143 ? 14.258 -8.75 -8.703 1 97.12 143 ILE A N 1
ATOM 1101 C CA . ILE A 1 143 ? 13.539 -8.852 -9.969 1 97.12 143 ILE A CA 1
ATOM 1102 C C . ILE A 1 143 ? 12.031 -8.875 -9.703 1 97.12 143 ILE A C 1
ATOM 1104 O O . ILE A 1 143 ? 11.562 -9.625 -8.844 1 97.12 143 ILE A O 1
ATOM 1108 N N . LYS A 1 144 ? 11.281 -8.039 -10.383 1 95.62 144 LYS A N 1
ATOM 1109 C CA . LYS A 1 144 ? 9.828 -8.031 -10.312 1 95.62 144 LYS A CA 1
ATOM 1110 C C . LYS A 1 144 ? 9.219 -8.688 -11.547 1 95.62 144 LYS A C 1
ATOM 1112 O O . LYS A 1 144 ? 9.047 -8.039 -12.586 1 95.62 144 LYS A O 1
ATOM 1117 N N . PRO A 1 145 ? 8.805 -9.93 -11.398 1 96 145 PRO A N 1
ATOM 1118 C CA . PRO A 1 145 ? 8.305 -10.617 -12.594 1 96 145 PRO A CA 1
ATOM 1119 C C . PRO A 1 145 ? 6.828 -10.328 -12.867 1 96 145 PRO A C 1
ATOM 1121 O O . PRO A 1 145 ? 6.293 -10.742 -13.898 1 96 145 PRO A O 1
ATOM 1124 N N . ASP A 1 146 ? 6.102 -9.633 -11.969 1 92.5 146 ASP A N 1
ATOM 1125 C CA . ASP A 1 146 ? 4.645 -9.539 -12.016 1 92.5 146 ASP A CA 1
ATOM 1126 C C . ASP A 1 146 ? 4.199 -8.25 -12.711 1 92.5 146 ASP A C 1
ATOM 1128 O O . ASP A 1 146 ? 3.012 -7.918 -12.711 1 92.5 146 ASP A O 1
ATOM 1132 N N . TRP A 1 147 ? 5.082 -7.414 -13.289 1 86.44 147 TRP A N 1
ATOM 1133 C CA . TRP A 1 147 ? 4.766 -6.191 -14.023 1 86.44 147 TRP A CA 1
ATOM 1134 C C . TRP A 1 147 ? 3.91 -5.254 -13.172 1 86.44 147 TRP A C 1
ATOM 1136 O O . TRP A 1 147 ? 2.959 -4.652 -13.672 1 86.44 147 TRP A O 1
ATOM 1146 N N . ASN A 1 148 ? 4.023 -5.344 -11.906 1 86.31 148 ASN A N 1
ATOM 1147 C CA . ASN A 1 148 ? 3.352 -4.5 -10.922 1 86.31 148 ASN A CA 1
ATOM 1148 C C . ASN A 1 148 ? 1.865 -4.832 -10.82 1 86.31 148 ASN A C 1
ATOM 1150 O O . ASN A 1 148 ? 1.06 -3.979 -10.445 1 86.31 148 ASN A O 1
ATOM 1154 N N . MET A 1 149 ? 1.448 -6.02 -11.18 1 90.31 149 MET A N 1
ATOM 1155 C CA . MET A 1 149 ? 0.046 -6.426 -11.172 1 90.31 149 MET A CA 1
ATOM 1156 C C . MET A 1 149 ? -0.404 -6.773 -9.75 1 90.31 149 MET A C 1
ATOM 1158 O O . MET A 1 149 ? -1.595 -6.98 -9.508 1 90.31 149 MET A O 1
ATOM 1162 N N . GLY A 1 150 ? 0.463 -6.77 -8.844 1 87.38 150 GLY A N 1
ATOM 1163 C CA . GLY A 1 150 ? 0.1 -7.062 -7.465 1 87.38 150 GLY A CA 1
ATOM 1164 C C . GLY A 1 150 ? -0.978 -6.141 -6.922 1 87.38 150 GLY A C 1
ATOM 1165 O O . GLY A 1 150 ? -1.22 -5.066 -7.477 1 87.38 150 GLY A O 1
ATOM 1166 N N . GLU A 1 151 ? -1.634 -6.578 -5.938 1 92.38 151 GLU A N 1
ATOM 1167 C CA . GLU A 1 151 ? -2.627 -5.754 -5.254 1 92.38 151 GLU A CA 1
ATOM 1168 C C . GLU A 1 151 ? -2.037 -5.094 -4.016 1 92.38 151 GLU A C 1
ATOM 1170 O O . GLU A 1 151 ? -1.286 -4.121 -4.121 1 92.38 151 GLU A O 1
ATOM 1175 N N . LEU A 1 152 ? -2.191 -5.734 -2.838 1 94.25 152 LEU A N 1
ATOM 1176 C CA . LEU A 1 152 ? -1.479 -5.234 -1.669 1 94.25 152 LEU A CA 1
ATOM 1177 C C . LEU A 1 152 ? -0.011 -5.645 -1.708 1 94.25 152 LEU A C 1
ATOM 1179 O O . LEU A 1 152 ? 0.864 -4.867 -1.315 1 94.25 152 LEU A O 1
ATOM 1183 N N . TYR A 1 153 ? 0.161 -6.891 -2.234 1 96.38 153 TYR A N 1
ATOM 1184 C CA . TYR A 1 153 ? 1.516 -7.422 -2.344 1 96.38 153 TYR A CA 1
ATOM 1185 C C . TYR A 1 153 ? 1.887 -7.676 -3.799 1 96.38 153 TYR A C 1
ATOM 1187 O O . TYR A 1 153 ? 1.035 -8.055 -4.605 1 96.38 153 TYR A O 1
ATOM 1195 N N . GLY A 1 154 ? 3.131 -7.453 -4.121 1 96.81 154 GLY A N 1
ATOM 1196 C CA . GLY A 1 154 ? 3.73 -7.863 -5.379 1 96.81 154 GLY A CA 1
ATOM 1197 C C . GLY A 1 154 ? 4.75 -8.977 -5.223 1 96.81 154 GLY A C 1
ATOM 1198 O O . GLY A 1 154 ? 5.172 -9.281 -4.105 1 96.81 154 GLY A O 1
ATOM 1199 N N . THR A 1 155 ? 5.078 -9.57 -6.34 1 97.5 155 THR A N 1
ATOM 1200 C CA . THR A 1 155 ? 6.051 -10.664 -6.348 1 97.5 155 THR A CA 1
ATOM 1201 C C . THR A 1 155 ? 7.449 -10.133 -6.66 1 97.5 155 THR A C 1
ATOM 1203 O O . THR A 1 155 ? 7.613 -9.281 -7.535 1 97.5 155 THR A O 1
ATOM 1206 N N . MET A 1 156 ? 8.391 -10.672 -5.918 1 97.25 156 MET A N 1
ATOM 1207 C CA . MET A 1 156 ? 9.797 -10.344 -6.176 1 97.25 156 MET A CA 1
ATOM 1208 C C . MET A 1 156 ? 10.672 -11.586 -6.074 1 97.25 156 MET A C 1
ATOM 1210 O O . MET A 1 156 ? 10.445 -12.445 -5.219 1 97.25 156 MET A O 1
ATOM 1214 N N . VAL A 1 157 ? 11.602 -11.711 -6.961 1 98.44 157 VAL A N 1
ATOM 1215 C CA . VAL A 1 157 ? 12.664 -12.703 -6.859 1 98.44 157 VAL A CA 1
ATOM 1216 C C . VAL A 1 157 ? 13.977 -12.023 -6.504 1 98.44 157 VAL A C 1
ATOM 1218 O O . VAL A 1 157 ? 14.484 -11.203 -7.27 1 98.44 157 VAL A O 1
ATOM 1221 N N . ILE A 1 158 ? 14.453 -12.359 -5.336 1 98.56 158 ILE A N 1
ATOM 1222 C CA . ILE A 1 158 ? 15.727 -11.805 -4.875 1 98.56 158 ILE A CA 1
ATOM 1223 C C . ILE A 1 158 ? 16.859 -12.773 -5.207 1 98.56 158 ILE A C 1
ATOM 1225 O O . ILE A 1 158 ? 16.875 -13.906 -4.715 1 98.56 158 ILE A O 1
ATOM 1229 N N . VAL A 1 159 ? 17.812 -12.289 -6 1 98.69 159 VAL A N 1
ATOM 1230 C CA . VAL A 1 159 ? 18.906 -13.133 -6.465 1 98.69 159 VAL A CA 1
ATOM 1231 C C . VAL A 1 159 ? 20.188 -12.734 -5.75 1 98.69 159 VAL A C 1
ATOM 1233 O O . VAL A 1 159 ? 20.594 -11.57 -5.77 1 98.69 159 VAL A O 1
ATOM 1236 N N . CYS A 1 160 ? 20.812 -13.68 -5.129 1 98.5 160 CYS A N 1
ATOM 1237 C CA . CYS A 1 160 ? 22.078 -13.523 -4.445 1 98.5 160 CYS A CA 1
ATOM 1238 C C . CYS A 1 160 ? 23.203 -14.211 -5.211 1 98.5 160 CYS A C 1
ATOM 1240 O O . CYS A 1 160 ? 23.219 -15.438 -5.336 1 98.5 160 CYS A O 1
ATOM 1242 N N . THR A 1 161 ? 24.094 -13.484 -5.711 1 98.25 161 THR A N 1
ATOM 1243 C CA . THR A 1 161 ? 25.266 -14.031 -6.375 1 98.25 161 THR A CA 1
ATOM 1244 C C . THR A 1 161 ? 26.547 -13.602 -5.66 1 98.25 161 THR A C 1
ATOM 1246 O O . THR A 1 161 ? 26.969 -12.445 -5.773 1 98.25 161 THR A O 1
ATOM 1249 N N . PHE A 1 162 ? 27.156 -14.547 -5.012 1 97.81 162 PHE A N 1
ATOM 1250 C CA . PHE A 1 162 ? 28.391 -14.25 -4.285 1 97.81 162 PHE A CA 1
ATOM 1251 C C . PHE A 1 162 ? 29.594 -14.281 -5.219 1 97.81 162 PHE A C 1
ATOM 1253 O O . PHE A 1 162 ? 29.562 -14.961 -6.246 1 97.81 162 PHE A O 1
ATOM 1260 N N . PRO A 1 163 ? 30.672 -13.516 -4.902 1 96.56 163 PRO A N 1
ATOM 1261 C CA . PRO A 1 163 ? 31.844 -13.461 -5.785 1 96.56 163 PRO A CA 1
ATOM 1262 C C . PRO A 1 163 ? 32.656 -14.75 -5.77 1 96.56 163 PRO A C 1
ATOM 1264 O O . PRO A 1 163 ? 33.5 -14.961 -6.637 1 96.56 163 PRO A O 1
ATOM 1267 N N . LYS A 1 164 ? 32.469 -15.656 -4.809 1 95.75 164 LYS A N 1
ATOM 1268 C CA . LYS A 1 164 ? 33.125 -16.969 -4.711 1 95.75 164 LYS A CA 1
ATOM 1269 C C . LYS A 1 164 ? 32.125 -18.016 -4.203 1 95.75 164 LYS A C 1
ATOM 1271 O O . LYS A 1 164 ? 31.031 -17.672 -3.746 1 95.75 164 LYS A O 1
ATOM 1276 N N . ASP A 1 165 ? 32.562 -19.281 -4.312 1 96.06 165 ASP A N 1
ATOM 1277 C CA . ASP A 1 165 ? 31.75 -20.359 -3.795 1 96.06 165 ASP A CA 1
ATOM 1278 C C . ASP A 1 165 ? 31.594 -20.266 -2.279 1 96.06 165 ASP A C 1
ATOM 1280 O O . ASP A 1 165 ? 32.531 -19.922 -1.575 1 96.06 165 ASP A O 1
ATOM 1284 N N . VAL A 1 166 ? 30.406 -20.516 -1.82 1 95.38 166 VAL A N 1
ATOM 1285 C CA . VAL A 1 166 ? 30.156 -20.453 -0.385 1 95.38 166 VAL A CA 1
ATOM 1286 C C . VAL A 1 166 ? 29.531 -21.75 0.093 1 95.38 166 VAL A C 1
ATOM 1288 O O . VAL A 1 166 ? 28.656 -22.312 -0.576 1 95.38 166 VAL A O 1
ATOM 1291 N N . GLY A 1 167 ? 29.922 -22.297 1.234 1 92.94 167 GLY A N 1
ATOM 1292 C CA . GLY A 1 167 ? 29.328 -23.469 1.864 1 92.94 167 GLY A CA 1
ATOM 1293 C C . GLY A 1 167 ? 29.578 -24.75 1.091 1 92.94 167 GLY A C 1
ATOM 1294 O O . GLY A 1 167 ? 28.922 -25.766 1.343 1 92.94 167 GLY A O 1
ATOM 1295 N N . THR A 1 168 ? 30.5 -24.781 0.122 1 94.56 168 THR A N 1
ATOM 1296 C CA . THR A 1 168 ? 30.656 -25.906 -0.778 1 94.56 168 THR A CA 1
ATOM 1297 C C . THR A 1 168 ? 31.594 -26.953 -0.169 1 94.56 168 THR A C 1
ATOM 1299 O O . THR A 1 168 ? 31.75 -28.047 -0.718 1 94.56 168 THR A O 1
ATOM 1302 N N . LYS A 1 169 ? 32.188 -26.672 0.911 1 90.12 169 LYS A N 1
ATOM 1303 C CA . LYS A 1 169 ? 33.094 -27.625 1.561 1 90.12 169 LYS A CA 1
ATOM 1304 C C . LYS A 1 169 ? 32.406 -28.328 2.729 1 90.12 169 LYS A C 1
ATOM 1306 O O . LYS A 1 169 ? 33.062 -28.656 3.719 1 90.12 169 LYS A O 1
ATOM 1311 N N . SER A 1 170 ? 31.125 -28.375 2.754 1 85.12 170 SER A N 1
ATOM 1312 C CA . SER A 1 170 ? 30.297 -29.109 3.705 1 85.12 170 SER A CA 1
ATOM 1313 C C . SER A 1 170 ? 30.328 -28.453 5.082 1 85.12 170 SER A C 1
ATOM 1315 O O . SER A 1 170 ? 30.172 -29.125 6.102 1 85.12 170 SER A O 1
ATOM 1317 N N . GLU A 1 171 ? 30.594 -27.25 5.191 1 89.44 171 GLU A N 1
ATOM 1318 C CA . GLU A 1 171 ? 30.656 -26.531 6.461 1 89.44 171 GLU A CA 1
ATOM 1319 C C . GLU A 1 171 ? 29.266 -26.094 6.914 1 89.44 171 GLU A C 1
ATOM 1321 O O . GLU A 1 171 ? 29.062 -25.719 8.078 1 89.44 171 GLU A O 1
ATOM 1326 N N . GLY A 1 172 ? 28.344 -26.219 6.008 1 93 172 GLY A N 1
ATOM 1327 C CA . GLY A 1 172 ? 27.047 -25.625 6.32 1 93 172 GLY A CA 1
ATOM 1328 C C . GLY A 1 172 ? 27.062 -24.109 6.297 1 93 172 GLY A C 1
ATOM 1329 O O . GLY A 1 172 ? 28.047 -23.5 5.902 1 93 172 GLY A O 1
ATOM 1330 N N . GLY A 1 173 ? 25.922 -23.453 6.555 1 95.19 173 GLY A N 1
ATOM 1331 C CA . GLY A 1 173 ? 25.828 -22 6.562 1 95.19 173 GLY A CA 1
ATOM 1332 C C . GLY A 1 173 ? 24.406 -21.484 6.484 1 95.19 173 GLY A C 1
ATOM 1333 O O . GLY A 1 173 ? 23.453 -22.281 6.492 1 95.19 173 GLY A O 1
ATOM 1334 N N . ARG A 1 174 ? 24.328 -20.156 6.59 1 96.5 174 ARG A N 1
ATOM 1335 C CA . ARG A 1 174 ? 23.031 -19.5 6.535 1 96.5 174 ARG A CA 1
ATOM 1336 C C . ARG A 1 174 ? 23.031 -18.359 5.52 1 96.5 174 ARG A C 1
ATOM 1338 O O . ARG A 1 174 ? 24.016 -17.609 5.43 1 96.5 174 ARG A O 1
ATOM 1345 N N . LEU A 1 175 ? 21.969 -18.359 4.695 1 97.75 175 LEU A N 1
ATOM 1346 C CA . LEU A 1 175 ? 21.703 -17.188 3.869 1 97.75 175 LEU A CA 1
ATOM 1347 C C . LEU A 1 175 ? 20.859 -16.172 4.625 1 97.75 175 LEU A C 1
ATOM 1349 O O . LEU A 1 175 ? 19.75 -16.484 5.066 1 97.75 175 LEU A O 1
ATOM 1353 N N . ILE A 1 176 ? 21.422 -15.023 4.797 1 97.81 176 ILE A N 1
ATOM 1354 C CA . ILE A 1 176 ? 20.734 -13.938 5.484 1 97.81 176 ILE A CA 1
ATOM 1355 C C . ILE A 1 176 ? 20.375 -12.836 4.488 1 97.81 176 ILE A C 1
ATOM 1357 O O . ILE A 1 176 ? 21.219 -12.414 3.693 1 97.81 176 ILE A O 1
ATOM 1361 N N . LEU A 1 177 ? 19.156 -12.477 4.473 1 97.94 177 LEU A N 1
ATOM 1362 C CA . LEU A 1 177 ? 18.688 -11.367 3.645 1 97.94 177 LEU A CA 1
ATOM 1363 C C . LEU A 1 177 ? 18.391 -10.141 4.496 1 97.94 177 LEU A C 1
ATOM 1365 O O . LEU A 1 177 ? 17.828 -10.258 5.59 1 97.94 177 LEU A O 1
ATOM 1369 N N . THR A 1 178 ? 18.797 -8.969 4.012 1 96.88 178 THR A N 1
ATOM 1370 C CA . THR A 1 178 ? 18.516 -7.691 4.66 1 96.88 178 THR A CA 1
ATOM 1371 C C . THR A 1 178 ? 17.844 -6.727 3.689 1 96.88 178 THR A C 1
ATOM 1373 O O . THR A 1 178 ? 18.312 -6.527 2.568 1 96.88 178 THR A O 1
ATOM 1376 N N . ALA A 1 179 ? 16.734 -6.234 4.055 1 95.75 179 ALA A N 1
ATOM 1377 C CA . ALA A 1 179 ? 16.047 -5.199 3.281 1 95.75 179 ALA A CA 1
ATOM 1378 C C . ALA A 1 179 ? 16.297 -3.818 3.883 1 95.75 179 ALA A C 1
ATOM 1380 O O . ALA A 1 179 ? 15.914 -3.559 5.027 1 95.75 179 ALA A O 1
ATOM 1381 N N . HIS A 1 180 ? 16.938 -2.922 3.117 1 92.88 180 HIS A N 1
ATOM 1382 C CA . HIS A 1 180 ? 17.156 -1.531 3.496 1 92.88 180 HIS A CA 1
ATOM 1383 C C . HIS A 1 180 ? 16.078 -0.624 2.898 1 92.88 180 HIS A C 1
ATOM 1385 O O . HIS A 1 180 ? 16.125 -0.304 1.709 1 92.88 180 HIS A O 1
ATOM 1391 N N . TYR A 1 181 ? 15.094 -0.271 3.641 1 85.25 181 TYR A N 1
ATOM 1392 C CA . TYR A 1 181 ? 14.023 0.588 3.143 1 85.25 181 TYR A CA 1
ATOM 1393 C C . TYR A 1 181 ? 14.023 1.931 3.865 1 85.25 181 TYR A C 1
ATOM 1395 O O . TYR A 1 181 ? 14.375 2.008 5.043 1 85.25 181 TYR A O 1
ATOM 1403 N N . PRO A 1 182 ? 13.695 2.934 2.977 1 78.38 182 PRO A N 1
ATOM 1404 C CA . PRO A 1 182 ? 13.789 4.277 3.549 1 78.38 182 PRO A CA 1
ATOM 1405 C C . PRO A 1 182 ? 12.664 4.582 4.531 1 78.38 182 PRO A C 1
ATOM 1407 O O . PRO A 1 182 ? 11.609 3.941 4.488 1 78.38 182 PRO A O 1
ATOM 1410 N N . GLY A 1 183 ? 12.852 5.395 5.41 1 75.12 183 GLY A N 1
ATOM 1411 C CA . GLY A 1 183 ? 11.914 5.895 6.402 1 75.12 183 GLY A CA 1
ATOM 1412 C C . GLY A 1 183 ? 12.594 6.418 7.656 1 75.12 183 GLY A C 1
ATOM 1413 O O . GLY A 1 183 ? 13.656 5.938 8.039 1 75.12 183 GLY A O 1
ATOM 1414 N N . ALA A 1 184 ? 11.969 7.41 8.078 1 76.5 184 ALA A N 1
ATOM 1415 C CA . ALA A 1 184 ? 12.523 8.016 9.281 1 76.5 184 ALA A CA 1
ATOM 1416 C C . ALA A 1 184 ? 12.539 7.02 10.438 1 76.5 184 ALA A C 1
ATOM 1418 O O . ALA A 1 184 ? 11.578 6.273 10.641 1 76.5 184 ALA A O 1
ATOM 1419 N N . PHE A 1 185 ? 13.664 6.797 11.062 1 76.56 185 PHE A N 1
ATOM 1420 C CA . PHE A 1 185 ? 13.859 6.074 12.312 1 76.56 185 PHE A CA 1
ATOM 1421 C C . PHE A 1 185 ? 13.688 4.574 12.109 1 76.56 185 PHE A C 1
ATOM 1423 O O . PHE A 1 185 ? 13.289 3.859 13.031 1 76.56 185 PHE A O 1
ATOM 1430 N N . ARG A 1 186 ? 13.812 4.145 10.875 1 83.12 186 ARG A N 1
ATOM 1431 C CA . ARG A 1 186 ? 13.656 2.719 10.609 1 83.12 186 ARG A CA 1
ATOM 1432 C C . ARG A 1 186 ? 15.016 2.031 10.492 1 83.12 186 ARG A C 1
ATOM 1434 O O . ARG A 1 186 ? 15.961 2.6 9.938 1 83.12 186 ARG A O 1
ATOM 1441 N N . THR A 1 187 ? 15.047 0.819 11.055 1 87.38 187 THR A N 1
ATOM 1442 C CA . THR A 1 187 ? 16.203 -0.047 10.859 1 87.38 187 THR A CA 1
ATOM 1443 C C . THR A 1 187 ? 15.914 -1.099 9.797 1 87.38 187 THR A C 1
ATOM 1445 O O . THR A 1 187 ? 14.758 -1.469 9.57 1 87.38 187 THR A O 1
ATOM 1448 N N . PRO A 1 188 ? 17.031 -1.517 9.117 1 91.56 188 PRO A N 1
ATOM 1449 C CA . PRO A 1 188 ? 16.828 -2.547 8.094 1 91.56 188 PRO A CA 1
ATOM 1450 C C . PRO A 1 188 ? 16.203 -3.82 8.656 1 91.56 188 PRO A C 1
ATOM 1452 O O . PRO A 1 188 ? 16.375 -4.133 9.836 1 91.56 188 PRO A O 1
ATOM 1455 N N . GLU A 1 189 ? 15.391 -4.492 7.902 1 92.88 189 GLU A N 1
ATOM 1456 C CA . GLU A 1 189 ? 14.828 -5.789 8.266 1 92.88 189 GLU A CA 1
ATOM 1457 C C . GLU A 1 189 ? 15.773 -6.926 7.867 1 92.88 189 GLU A C 1
ATOM 1459 O O . GLU A 1 189 ? 16.125 -7.066 6.695 1 92.88 189 GLU A O 1
ATOM 1464 N N . ARG A 1 190 ? 16.203 -7.664 8.812 1 94.25 190 ARG A N 1
ATOM 1465 C CA . ARG A 1 190 ? 17.172 -8.734 8.633 1 94.25 190 ARG A CA 1
ATOM 1466 C C . ARG A 1 190 ? 16.609 -10.07 9.102 1 94.25 190 ARG A C 1
ATOM 1468 O O . ARG A 1 190 ? 16.062 -10.172 10.203 1 94.25 190 ARG A O 1
ATOM 1475 N N . PHE A 1 191 ? 16.719 -11.148 8.227 1 94.69 191 PHE A N 1
ATOM 1476 C CA . PHE A 1 191 ? 16.188 -12.453 8.625 1 94.69 191 PHE A CA 1
ATOM 1477 C C . PHE A 1 191 ? 16.953 -13.578 7.938 1 94.69 191 PHE A C 1
ATOM 1479 O O . PHE A 1 191 ? 17.609 -13.359 6.914 1 94.69 191 PHE A O 1
ATOM 1486 N N . ILE A 1 192 ? 16.938 -14.75 8.492 1 96.5 192 ILE A N 1
ATOM 1487 C CA . ILE A 1 192 ? 17.531 -15.938 7.902 1 96.5 192 ILE A CA 1
ATOM 1488 C C . ILE A 1 192 ? 16.594 -16.531 6.859 1 96.5 192 ILE A C 1
ATOM 1490 O O . ILE A 1 192 ? 15.5 -16.984 7.188 1 96.5 192 ILE A O 1
ATOM 1494 N N . ALA A 1 193 ? 17 -16.578 5.582 1 97.38 193 ALA A N 1
ATOM 1495 C CA . ALA A 1 193 ? 16.172 -17.062 4.484 1 97.38 193 ALA A CA 1
ATOM 1496 C C . ALA A 1 193 ? 16.344 -18.578 4.285 1 97.38 193 ALA A C 1
ATOM 1498 O O . ALA A 1 193 ? 15.422 -19.266 3.857 1 97.38 193 ALA A O 1
ATOM 1499 N N . LEU A 1 194 ? 17.5 -19.016 4.496 1 96.88 194 LEU A N 1
ATOM 1500 C CA . LEU A 1 194 ? 17.844 -20.406 4.25 1 96.88 194 LEU A CA 1
ATOM 1501 C C . LEU A 1 194 ? 18.969 -20.875 5.172 1 96.88 194 LEU A C 1
ATOM 1503 O O . LEU A 1 194 ? 19.922 -20.125 5.406 1 96.88 194 LEU A O 1
ATOM 1507 N N . THR A 1 195 ? 18.859 -22.047 5.738 1 95.81 195 THR A N 1
ATOM 1508 C CA . THR A 1 195 ? 19.906 -22.688 6.535 1 95.81 195 THR A CA 1
ATOM 1509 C C . THR A 1 195 ? 20.328 -24 5.906 1 95.81 195 THR A C 1
ATOM 1511 O O . THR A 1 195 ? 19.484 -24.828 5.551 1 95.81 195 THR A O 1
ATOM 1514 N N . GLU A 1 196 ? 21.562 -24.156 5.664 1 95.38 196 GLU A N 1
ATOM 1515 C CA . GLU A 1 196 ? 22.156 -25.406 5.219 1 95.38 196 GLU A CA 1
ATOM 1516 C C . GLU A 1 196 ? 22.969 -26.062 6.328 1 95.38 196 GLU A C 1
ATOM 1518 O O . GLU A 1 196 ? 23.844 -25.422 6.918 1 95.38 196 GLU A O 1
ATOM 1523 N N . MET A 1 197 ? 22.641 -27.281 6.555 1 93.44 197 MET A N 1
ATOM 1524 C CA . MET A 1 197 ? 23.375 -28.031 7.57 1 93.44 197 MET A CA 1
ATOM 1525 C C . MET A 1 197 ? 24.719 -28.516 7.02 1 93.44 197 MET A C 1
ATOM 1527 O O . MET A 1 197 ? 24.922 -28.531 5.805 1 93.44 197 MET A O 1
ATOM 1531 N N . GLN A 1 198 ? 25.547 -28.938 7.977 1 92.56 198 GLN A N 1
ATOM 1532 C CA . GLN A 1 198 ? 26.812 -29.531 7.559 1 92.56 198 GLN A CA 1
ATOM 1533 C C . GLN A 1 198 ? 26.578 -30.781 6.707 1 92.56 198 GLN A C 1
ATOM 1535 O O . GLN A 1 198 ? 25.734 -31.609 7.047 1 92.56 198 GLN A O 1
ATOM 1540 N N . GLY A 1 199 ? 27.25 -30.828 5.539 1 93.31 199 GLY A N 1
ATOM 1541 C CA . GLY A 1 199 ? 27.172 -32 4.676 1 93.31 199 GLY A CA 1
ATOM 1542 C C . GLY A 1 199 ? 26 -31.953 3.719 1 93.31 199 GLY A C 1
ATOM 1543 O O . GLY A 1 199 ? 25.828 -32.844 2.877 1 93.31 199 GLY A O 1
ATOM 1544 N N . GLU A 1 200 ? 25.25 -30.922 3.746 1 93.56 200 GLU A N 1
ATOM 1545 C CA . GLU A 1 200 ? 24.031 -30.875 2.957 1 93.56 200 GLU A CA 1
ATOM 1546 C C . GLU A 1 200 ? 24.312 -30.484 1.507 1 93.56 200 GLU A C 1
ATOM 1548 O O . GLU A 1 200 ? 23.625 -30.938 0.59 1 93.56 200 GLU A O 1
ATOM 1553 N N . TYR A 1 201 ? 25.359 -29.703 1.311 1 94.69 201 TYR A N 1
ATOM 1554 C CA . TYR A 1 201 ? 25.688 -29.281 -0.046 1 94.69 201 TYR A CA 1
ATOM 1555 C C . TYR A 1 201 ? 26.062 -30.484 -0.914 1 94.69 201 TYR A C 1
ATOM 1557 O O . TYR A 1 201 ? 26.875 -31.312 -0.513 1 94.69 201 TYR A O 1
ATOM 1565 N N . ASN A 1 202 ? 25.422 -30.547 -2.031 1 94.75 202 ASN A N 1
ATOM 1566 C CA . ASN A 1 202 ? 25.688 -31.578 -3.041 1 94.75 202 ASN A CA 1
ATOM 1567 C C . ASN A 1 202 ? 25.781 -30.969 -4.438 1 94.75 202 ASN A C 1
ATOM 1569 O O . ASN A 1 202 ? 24.781 -30.578 -5.027 1 94.75 202 ASN A O 1
ATOM 1573 N N . ALA A 1 203 ? 26.938 -30.984 -5.023 1 94.88 203 ALA A N 1
ATOM 1574 C CA . ALA A 1 203 ? 27.234 -30.312 -6.293 1 94.88 203 ALA A CA 1
ATOM 1575 C C . ALA A 1 203 ? 26.469 -30.953 -7.441 1 94.88 203 ALA A C 1
ATOM 1577 O O . ALA A 1 203 ? 26.125 -30.297 -8.422 1 94.88 203 ALA A O 1
ATOM 1578 N N . SER A 1 204 ? 26.172 -32.25 -7.367 1 95.19 204 SER A N 1
ATOM 1579 C CA . SER A 1 204 ? 25.547 -32.969 -8.461 1 95.19 204 SER A CA 1
ATOM 1580 C C . SER A 1 204 ? 24.109 -32.5 -8.695 1 95.19 204 SER A C 1
ATOM 1582 O O . SER A 1 204 ? 23.531 -32.75 -9.758 1 95.19 204 SER A O 1
ATOM 1584 N N . ARG A 1 205 ? 23.547 -31.781 -7.75 1 95.06 205 ARG A N 1
ATOM 1585 C CA . ARG A 1 205 ? 22.172 -31.312 -7.859 1 95.06 205 ARG A CA 1
ATOM 1586 C C . ARG A 1 205 ? 22.062 -30.172 -8.875 1 95.06 205 ARG A C 1
ATOM 1588 O O . ARG A 1 205 ? 20.953 -29.844 -9.312 1 95.06 205 ARG A O 1
ATOM 1595 N N . PHE A 1 206 ? 23.219 -29.578 -9.195 1 95.5 206 PHE A N 1
ATOM 1596 C CA . PHE A 1 206 ? 23.172 -28.359 -9.992 1 95.5 206 PHE A CA 1
ATOM 1597 C C . PHE A 1 206 ? 23.672 -28.625 -11.406 1 95.5 206 PHE A C 1
ATOM 1599 O O . PHE A 1 206 ? 24.047 -27.688 -12.125 1 95.5 206 PHE A O 1
ATOM 1606 N N . GLN A 1 207 ? 23.734 -29.875 -11.758 1 94.19 207 GLN A N 1
ATOM 1607 C CA . GLN A 1 207 ? 24.094 -30.312 -13.102 1 94.19 207 GLN A CA 1
ATOM 1608 C C . GLN A 1 207 ? 23.328 -31.578 -13.492 1 94.19 207 GLN A C 1
ATOM 1610 O O . GLN A 1 207 ? 22.906 -32.344 -12.625 1 94.19 207 GLN A O 1
ATOM 1615 N N . PRO A 1 208 ? 23.094 -31.734 -14.812 1 92.31 208 PRO A N 1
ATOM 1616 C CA . PRO A 1 208 ? 22.453 -32.969 -15.227 1 92.31 208 PRO A CA 1
ATOM 1617 C C . PRO A 1 208 ? 23.281 -34.219 -14.891 1 92.31 208 PRO A C 1
ATOM 1619 O O . PRO A 1 208 ? 24.516 -34.125 -14.789 1 92.31 208 PRO A O 1
ATOM 1622 N N . PRO A 1 209 ? 22.719 -35.406 -14.828 1 94.94 209 PRO A N 1
ATOM 1623 C CA . PRO A 1 209 ? 21.281 -35.688 -15.023 1 94.94 209 PRO A CA 1
ATOM 1624 C C . PRO A 1 209 ? 20.438 -35.25 -13.828 1 94.94 209 PRO A C 1
ATOM 1626 O O . PRO A 1 209 ? 20.844 -35.438 -12.68 1 94.94 209 PRO A O 1
ATOM 1629 N N . TYR A 1 210 ? 19.297 -34.719 -14.133 1 95.69 210 TYR A N 1
ATOM 1630 C CA . TYR A 1 210 ? 18.312 -34.375 -13.117 1 95.69 210 TYR A CA 1
ATOM 1631 C C . TYR A 1 210 ? 17.312 -35.5 -12.883 1 95.69 210 TYR A C 1
ATOM 1633 O O . TYR A 1 210 ? 17.219 -36.406 -13.695 1 95.69 210 TYR A O 1
ATOM 1641 N N . PRO A 1 211 ? 16.609 -35.406 -11.766 1 95.44 211 PRO A N 1
ATOM 1642 C CA . PRO A 1 211 ? 15.656 -36.469 -11.453 1 95.44 211 PRO A CA 1
ATOM 1643 C C . PRO A 1 211 ? 14.57 -36.625 -12.516 1 95.44 211 PRO A C 1
ATOM 1645 O O . PRO A 1 211 ? 14.102 -37.719 -12.766 1 95.44 211 PRO A O 1
ATOM 1648 N N . TYR A 1 212 ? 14.188 -35.531 -13.195 1 96.44 212 TYR A N 1
ATOM 1649 C CA . TYR A 1 212 ? 13.148 -35.562 -14.219 1 96.44 212 TYR A CA 1
ATOM 1650 C C . TYR A 1 212 ? 13.648 -34.906 -15.508 1 96.44 212 TYR A C 1
ATOM 1652 O O . TYR A 1 212 ? 14.609 -34.125 -15.492 1 96.44 212 TYR A O 1
ATOM 1660 N N . ASP A 1 213 ? 13.016 -35.312 -16.578 1 95.19 213 ASP A N 1
ATOM 1661 C CA . ASP A 1 213 ? 13.289 -34.656 -17.844 1 95.19 213 ASP A CA 1
ATOM 1662 C C . ASP A 1 213 ? 12.523 -33.312 -17.938 1 95.19 213 ASP A C 1
ATOM 1664 O O . ASP A 1 213 ? 13.055 -32.312 -18.422 1 95.19 213 ASP A O 1
ATOM 1668 N N . MET A 1 214 ? 11.281 -33.438 -17.375 1 95.69 214 MET A N 1
ATOM 1669 C CA . MET A 1 214 ? 10.414 -32.25 -17.469 1 95.69 214 MET A CA 1
ATOM 1670 C C . MET A 1 214 ? 9.656 -32.031 -16.156 1 95.69 214 MET A C 1
ATOM 1672 O O . MET A 1 214 ? 9.375 -33 -15.43 1 95.69 214 MET A O 1
ATOM 1676 N N . THR A 1 215 ? 9.438 -30.781 -15.898 1 97.81 215 THR A N 1
ATOM 1677 C CA . THR A 1 215 ? 8.484 -30.406 -14.859 1 97.81 215 THR A CA 1
ATOM 1678 C C . THR A 1 215 ? 7.391 -29.516 -15.438 1 97.81 215 THR A C 1
ATOM 1680 O O . THR A 1 215 ? 7.625 -28.766 -16.391 1 97.81 215 THR A O 1
ATOM 1683 N N . PHE A 1 216 ? 6.227 -29.688 -14.938 1 98.06 216 PHE A N 1
ATOM 1684 C CA . PHE A 1 216 ? 5.094 -28.812 -15.203 1 98.06 216 PHE A CA 1
ATOM 1685 C C . PHE A 1 216 ? 4.801 -27.922 -14 1 98.06 216 PHE A C 1
ATOM 1687 O O . PHE A 1 216 ? 4.691 -28.422 -12.875 1 98.06 216 PHE A O 1
ATOM 1694 N N . CYS A 1 217 ? 4.75 -26.625 -14.25 1 97.94 217 CYS A N 1
ATOM 1695 C CA . CYS A 1 217 ? 4.324 -25.656 -13.25 1 97.94 217 CYS A CA 1
ATOM 1696 C C . CYS A 1 217 ? 3.051 -24.938 -13.695 1 97.94 217 CYS A C 1
ATOM 1698 O O . CYS A 1 217 ? 3.088 -24.094 -14.586 1 97.94 217 CYS A O 1
ATOM 1700 N N . GLY A 1 218 ? 1.988 -25.234 -13.039 1 95 218 GLY A N 1
ATOM 1701 C CA . GLY A 1 218 ? 0.724 -24.594 -13.367 1 95 218 GLY A CA 1
ATOM 1702 C C . GLY A 1 218 ? 0.352 -23.484 -12.406 1 95 218 GLY A C 1
ATOM 1703 O O . GLY A 1 218 ? 0.948 -23.359 -11.336 1 95 218 GLY A O 1
ATOM 1704 N N . SER A 1 219 ? -0.639 -22.719 -12.844 1 95.75 219 SER A N 1
ATOM 1705 C CA . SER A 1 219 ? -1.186 -21.688 -11.969 1 95.75 219 SER A CA 1
ATOM 1706 C C . SER A 1 219 ? -1.909 -22.312 -10.773 1 95.75 219 SER A C 1
ATOM 1708 O O . SER A 1 219 ? -2.369 -23.453 -10.844 1 95.75 219 SER A O 1
ATOM 1710 N N . PRO A 1 220 ? -1.952 -21.531 -9.688 1 97.38 220 PRO A N 1
ATOM 1711 C CA . PRO A 1 220 ? -2.697 -22.047 -8.539 1 97.38 220 PRO A CA 1
ATOM 1712 C C . PRO A 1 220 ? -4.152 -22.375 -8.875 1 97.38 220 PRO A C 1
ATOM 1714 O O . PRO A 1 220 ? -4.805 -21.609 -9.594 1 97.38 220 PRO A O 1
ATOM 1717 N N . LEU A 1 221 ? -4.598 -23.5 -8.375 1 97.5 221 LEU A N 1
ATOM 1718 C CA . LEU A 1 221 ? -5.977 -23.938 -8.586 1 97.5 221 LEU A CA 1
ATOM 1719 C C . LEU A 1 221 ? -6.879 -23.422 -7.465 1 97.5 221 LEU A C 1
ATOM 1721 O O . LEU A 1 221 ? -6.527 -23.531 -6.289 1 97.5 221 LEU A O 1
ATOM 1725 N N . TYR A 1 222 ? -8 -22.875 -7.828 1 96 222 TYR A N 1
ATOM 1726 C CA . TYR A 1 222 ? -8.961 -22.312 -6.883 1 96 222 TYR A CA 1
ATOM 1727 C C . TYR A 1 222 ? -10.391 -22.516 -7.383 1 96 222 TYR A C 1
ATOM 1729 O O . TYR A 1 222 ? -10.609 -22.859 -8.547 1 96 222 TYR A O 1
ATOM 1737 N N . GLY A 1 223 ? -11.305 -22.359 -6.52 1 94.31 223 GLY A N 1
ATOM 1738 C CA . GLY A 1 223 ? -12.703 -22.484 -6.891 1 94.31 223 GLY A CA 1
ATOM 1739 C C . GLY A 1 223 ? -13.164 -23.922 -6.984 1 94.31 223 GLY A C 1
ATOM 1740 O O . GLY A 1 223 ? -12.602 -24.812 -6.332 1 94.31 223 GLY A O 1
ATOM 1741 N N . ASN A 1 224 ? -14.227 -24.141 -7.742 1 95.31 224 ASN A N 1
ATOM 1742 C CA . ASN A 1 224 ? -14.844 -25.453 -7.871 1 95.31 224 ASN A CA 1
ATOM 1743 C C . ASN A 1 224 ? -14.328 -26.203 -9.094 1 95.31 224 ASN A C 1
ATOM 1745 O O . ASN A 1 224 ? -15.086 -26.484 -10.023 1 95.31 224 ASN A O 1
ATOM 1749 N N . ILE A 1 225 ? -13.102 -26.609 -8.969 1 96.81 225 ILE A N 1
ATOM 1750 C CA . ILE A 1 225 ? -12.398 -27.25 -10.078 1 96.81 225 ILE A CA 1
ATOM 1751 C C . ILE A 1 225 ? -13.055 -28.578 -10.414 1 96.81 225 ILE A C 1
ATOM 1753 O O . ILE A 1 225 ? -13.414 -29.344 -9.516 1 96.81 225 ILE A O 1
ATOM 1757 N N . SER A 1 226 ? -13.188 -28.906 -11.664 1 96.69 226 SER A N 1
ATOM 1758 C CA . SER A 1 226 ? -13.773 -30.156 -12.141 1 96.69 226 SER A CA 1
ATOM 1759 C C . SER A 1 226 ? -12.805 -31.328 -11.969 1 96.69 226 SER A C 1
ATOM 1761 O O . SER A 1 226 ? -11.758 -31.375 -12.625 1 96.69 226 SER A O 1
ATOM 1763 N N . PRO A 1 227 ? -13.188 -32.344 -11.172 1 96.81 227 PRO A N 1
ATOM 1764 C CA . PRO A 1 227 ? -12.32 -33.5 -11.055 1 96.81 227 PRO A CA 1
ATOM 1765 C C . PRO A 1 227 ? -12.133 -34.25 -12.383 1 96.81 227 PRO A C 1
ATOM 1767 O O . PRO A 1 227 ? -11.031 -34.719 -12.688 1 96.81 227 PRO A O 1
ATOM 1770 N N . GLN A 1 228 ? -13.172 -34.25 -13.156 1 95.69 228 GLN A N 1
ATOM 1771 C CA . GLN A 1 228 ? -13.109 -34.969 -14.422 1 95.69 228 GLN A CA 1
ATOM 1772 C C . GLN A 1 228 ? -12.133 -34.312 -15.383 1 95.69 228 GLN A C 1
ATOM 1774 O O . GLN A 1 228 ? -11.375 -34.969 -16.094 1 95.69 228 GLN A O 1
ATOM 1779 N N . ARG A 1 229 ? -12.195 -33.031 -15.445 1 96.56 229 ARG A N 1
ATOM 1780 C CA . ARG A 1 229 ? -11.297 -32.312 -16.328 1 96.56 229 ARG A CA 1
ATOM 1781 C C . ARG A 1 229 ? -9.844 -32.469 -15.898 1 96.56 229 ARG A C 1
ATOM 1783 O O . ARG A 1 229 ? -8.953 -32.594 -16.734 1 96.56 229 ARG A O 1
ATOM 1790 N N . ILE A 1 230 ? -9.625 -32.5 -14.578 1 97.69 230 ILE A N 1
ATOM 1791 C CA . ILE A 1 230 ? -8.273 -32.688 -14.078 1 97.69 230 ILE A CA 1
ATOM 1792 C C . ILE A 1 230 ? -7.812 -34.125 -14.406 1 97.69 230 ILE A C 1
ATOM 1794 O O . ILE A 1 230 ? -6.66 -34.344 -14.781 1 97.69 230 ILE A O 1
ATOM 1798 N N . ARG A 1 231 ? -8.695 -35.094 -14.305 1 97.25 231 ARG A N 1
ATOM 1799 C CA . ARG A 1 231 ? -8.375 -36.469 -14.664 1 97.25 231 ARG A CA 1
ATOM 1800 C C . ARG A 1 231 ? -7.914 -36.531 -16.125 1 97.25 231 ARG A C 1
ATOM 1802 O O . ARG A 1 231 ? -6.867 -37.125 -16.406 1 97.25 231 ARG A O 1
ATOM 1809 N N . GLU A 1 232 ? -8.703 -35.938 -17.016 1 96.88 232 GLU A N 1
ATOM 1810 C CA . GLU A 1 232 ? -8.367 -35.938 -18.422 1 96.88 232 GLU A CA 1
ATOM 1811 C C . GLU A 1 232 ? -7.012 -35.312 -18.672 1 96.88 232 GLU A C 1
ATOM 1813 O O . GLU A 1 232 ? -6.211 -35.812 -19.469 1 96.88 232 GLU A O 1
ATOM 1818 N N . TRP A 1 233 ? -6.848 -34.219 -18 1 98.19 233 TRP A N 1
ATOM 1819 C CA . TRP A 1 233 ? -5.645 -33.438 -18.219 1 98.19 233 TRP A CA 1
ATOM 1820 C C . TRP A 1 233 ? -4.398 -34.219 -17.797 1 98.19 233 TRP A C 1
ATOM 1822 O O . TRP A 1 233 ? -3.432 -34.281 -18.562 1 98.19 233 TRP A O 1
ATOM 1832 N N . ILE A 1 234 ? -4.387 -34.781 -16.562 1 98.19 234 ILE A N 1
ATOM 1833 C CA . ILE A 1 234 ? -3.201 -35.469 -16.047 1 98.19 234 ILE A CA 1
ATOM 1834 C C . ILE A 1 234 ? -2.951 -36.75 -16.844 1 98.19 234 ILE A C 1
ATOM 1836 O O . ILE A 1 234 ? -1.807 -37.062 -17.172 1 98.19 234 ILE A O 1
ATOM 1840 N N . ALA A 1 235 ? -3.982 -37.438 -17.219 1 98 235 ALA A N 1
ATOM 1841 C CA . ALA A 1 235 ? -3.82 -38.656 -18.031 1 98 235 ALA A CA 1
ATOM 1842 C C . ALA A 1 235 ? -3.197 -38.312 -19.391 1 98 235 ALA A C 1
ATOM 1844 O O . ALA A 1 235 ? -2.262 -39 -19.828 1 98 235 ALA A O 1
ATOM 1845 N N . TYR A 1 236 ? -3.717 -37.344 -19.969 1 97.56 236 TYR A N 1
ATOM 1846 C CA . TYR A 1 236 ? -3.23 -36.938 -21.297 1 97.56 236 TYR A CA 1
ATOM 1847 C C . TYR A 1 236 ? -1.767 -36.531 -21.234 1 97.56 236 TYR A C 1
ATOM 1849 O O . TYR A 1 236 ? -0.947 -36.969 -22.031 1 97.56 236 TYR A O 1
ATOM 1857 N N . HIS A 1 237 ? -1.478 -35.656 -20.375 1 97.62 237 HIS A N 1
ATOM 1858 C CA . HIS A 1 237 ? -0.136 -35.094 -20.359 1 97.62 237 HIS A CA 1
ATOM 1859 C C . HIS A 1 237 ? 0.889 -36.094 -19.859 1 97.62 237 HIS A C 1
ATOM 1861 O O . HIS A 1 237 ? 2.049 -36.062 -20.281 1 97.62 237 HIS A O 1
ATOM 1867 N N . ALA A 1 238 ? 0.481 -36.969 -18.938 1 97.12 238 ALA A N 1
ATOM 1868 C CA . ALA A 1 238 ? 1.37 -38.062 -18.578 1 97.12 238 ALA A CA 1
ATOM 1869 C C . ALA A 1 238 ? 1.681 -38.938 -19.797 1 97.12 238 ALA A C 1
ATOM 1871 O O . ALA A 1 238 ? 2.822 -39.375 -19.984 1 97.12 238 ALA A O 1
ATOM 1872 N N . TYR A 1 239 ? 0.664 -39.156 -20.625 1 95.62 239 TYR A N 1
ATOM 1873 C CA . TYR A 1 239 ? 0.829 -39.906 -21.859 1 95.62 239 TYR A CA 1
ATOM 1874 C C . TYR A 1 239 ? 1.731 -39.156 -22.828 1 95.62 239 TYR A C 1
ATOM 1876 O O . TYR A 1 239 ? 2.658 -39.719 -23.406 1 95.62 239 TYR A O 1
ATOM 1884 N N . PHE A 1 240 ? 1.52 -37.938 -22.953 1 95.38 240 PHE A N 1
ATOM 1885 C CA . PHE A 1 240 ? 2.148 -37.125 -23.969 1 95.38 240 PHE A CA 1
ATOM 1886 C C . PHE A 1 240 ? 3.594 -36.812 -23.609 1 95.38 240 PHE A C 1
ATOM 1888 O O . PHE A 1 240 ? 4.484 -36.875 -24.453 1 95.38 240 PHE A O 1
ATOM 1895 N N . LEU A 1 241 ? 3.859 -36.438 -22.328 1 94.94 241 LEU A N 1
ATOM 1896 C CA . LEU A 1 241 ? 5.176 -35.969 -21.922 1 94.94 241 LEU A CA 1
ATOM 1897 C C . LEU A 1 241 ? 6.023 -37.125 -21.391 1 94.94 241 LEU A C 1
ATOM 1899 O O . LEU A 1 241 ? 7.25 -37 -21.312 1 94.94 241 LEU A O 1
ATOM 1903 N N . GLY A 1 242 ? 5.387 -38.156 -20.922 1 92.19 242 GLY A N 1
ATOM 1904 C CA . GLY A 1 242 ? 6.137 -39.344 -20.531 1 92.19 242 GLY A CA 1
ATOM 1905 C C . GLY A 1 242 ? 6.289 -39.5 -19.031 1 92.19 242 GLY A C 1
ATOM 1906 O O . GLY A 1 242 ? 5.891 -38.625 -18.266 1 92.19 242 GLY A O 1
ATOM 1907 N N . ASN A 1 243 ? 6.973 -40.625 -18.609 1 92.56 243 ASN A N 1
ATOM 1908 C CA . ASN A 1 243 ? 6.996 -41.031 -17.219 1 92.56 243 ASN A CA 1
ATOM 1909 C C . ASN A 1 243 ? 8.086 -40.312 -16.438 1 92.56 243 ASN A C 1
ATOM 1911 O O . ASN A 1 243 ? 8.133 -40.375 -15.203 1 92.56 243 ASN A O 1
ATOM 1915 N N . ARG A 1 244 ? 8.938 -39.594 -17.031 1 95.25 244 ARG A N 1
ATOM 1916 C CA . ARG A 1 244 ? 9.961 -38.812 -16.344 1 95.25 244 ARG A CA 1
ATOM 1917 C C . ARG A 1 244 ? 9.562 -37.344 -16.25 1 95.25 244 ARG A C 1
ATOM 1919 O O . ARG A 1 244 ? 10.406 -36.469 -16.422 1 95.25 244 ARG A O 1
ATOM 1926 N N . THR A 1 245 ? 8.297 -37.156 -16.156 1 96.81 245 THR A N 1
ATOM 1927 C CA . THR A 1 245 ? 7.75 -35.812 -15.969 1 96.81 245 THR A CA 1
ATOM 1928 C C . THR A 1 245 ? 7.121 -35.688 -14.586 1 96.81 245 THR A C 1
ATOM 1930 O O . THR A 1 245 ? 6.406 -36.594 -14.133 1 96.81 245 THR A O 1
ATOM 1933 N N . LEU A 1 246 ? 7.504 -34.594 -13.883 1 98.31 246 LEU A N 1
ATOM 1934 C CA . LEU A 1 246 ? 6.863 -34.281 -12.617 1 98.31 246 LEU A CA 1
ATOM 1935 C C . LEU A 1 246 ? 5.859 -33.156 -12.805 1 98.31 246 LEU A C 1
ATOM 1937 O O . LEU A 1 246 ? 6.215 -32.062 -13.273 1 98.31 246 LEU A O 1
ATOM 1941 N N . PHE A 1 247 ? 4.613 -33.438 -12.461 1 98.69 247 PHE A N 1
ATOM 1942 C CA . PHE A 1 247 ? 3.559 -32.438 -12.523 1 98.69 247 PHE A CA 1
ATOM 1943 C C . PHE A 1 247 ? 3.316 -31.797 -11.156 1 98.69 247 PHE A C 1
ATOM 1945 O O . PHE A 1 247 ? 2.887 -32.469 -10.227 1 98.69 247 PHE A O 1
ATOM 1952 N N . ILE A 1 248 ? 3.561 -30.5 -11.055 1 98.31 248 ILE A N 1
ATOM 1953 C CA . ILE A 1 248 ? 3.385 -29.812 -9.781 1 98.31 248 ILE A CA 1
ATOM 1954 C C . ILE A 1 248 ? 2.086 -29.016 -9.805 1 98.31 248 ILE A C 1
ATOM 1956 O O . ILE A 1 248 ? 1.974 -28.016 -10.531 1 98.31 248 ILE A O 1
ATOM 1960 N N . PHE A 1 249 ? 1.138 -29.438 -9.023 1 98.38 249 PHE A N 1
ATOM 1961 C CA . PHE A 1 249 ? -0.135 -28.75 -8.867 1 98.38 249 PHE A CA 1
ATOM 1962 C C . PHE A 1 249 ? -0.124 -27.875 -7.613 1 98.38 249 PHE A C 1
ATOM 1964 O O . PHE A 1 249 ? 0.325 -28.312 -6.551 1 98.38 249 PHE A O 1
ATOM 1971 N N . GLN A 1 250 ? -0.609 -26.719 -7.766 1 97.12 250 GLN A N 1
ATOM 1972 C CA . GLN A 1 250 ? -0.633 -25.75 -6.68 1 97.12 250 GLN A CA 1
ATOM 1973 C C . GLN A 1 250 ? -2.057 -25.516 -6.18 1 97.12 250 GLN A C 1
ATOM 1975 O O . GLN A 1 250 ? -2.924 -25.078 -6.934 1 97.12 250 GLN A O 1
ATOM 1980 N N . ASP A 1 251 ? -2.273 -25.75 -4.891 1 97.56 251 ASP A N 1
ATOM 1981 C CA . ASP A 1 251 ? -3.619 -25.719 -4.328 1 97.56 251 ASP A CA 1
ATOM 1982 C C . ASP A 1 251 ? -3.867 -24.391 -3.59 1 97.56 251 ASP A C 1
ATOM 1984 O O . ASP A 1 251 ? -3.404 -24.219 -2.463 1 97.56 251 ASP A O 1
ATOM 1988 N N . ALA A 1 252 ? -4.629 -23.594 -4.148 1 96.06 252 ALA A N 1
ATOM 1989 C CA . ALA A 1 252 ? -5.102 -22.359 -3.51 1 96.06 252 ALA A CA 1
ATOM 1990 C C . ALA A 1 252 ? -6.574 -22.469 -3.129 1 96.06 252 ALA A C 1
ATOM 1992 O O . ALA A 1 252 ? -7.293 -21.469 -3.107 1 96.06 252 ALA A O 1
ATOM 1993 N N . GLY A 1 253 ? -7.012 -23.703 -2.975 1 94.62 253 GLY A N 1
ATOM 1994 C CA . GLY A 1 253 ? -8.383 -23.938 -2.564 1 94.62 253 GLY A CA 1
ATOM 1995 C C . GLY A 1 253 ? -9.195 -24.703 -3.598 1 94.62 253 GLY A C 1
ATOM 1996 O O . GLY A 1 253 ? -10.359 -25.016 -3.369 1 94.62 253 GLY A O 1
ATOM 1997 N N . GLY A 1 254 ? -8.562 -25.016 -4.68 1 96.12 254 GLY A N 1
ATOM 1998 C CA . GLY A 1 254 ? -9.273 -25.688 -5.758 1 96.12 254 GLY A CA 1
ATOM 1999 C C . GLY A 1 254 ? -9.148 -27.188 -5.719 1 96.12 254 GLY A C 1
ATOM 2000 O O . GLY A 1 254 ? -9.898 -27.906 -6.395 1 96.12 254 GLY A O 1
ATOM 2001 N N . ILE A 1 255 ? -8.195 -27.703 -5.051 1 97.06 255 ILE A N 1
ATOM 2002 C CA . ILE A 1 255 ? -8.008 -29.141 -4.953 1 97.06 255 ILE A CA 1
ATOM 2003 C C . ILE A 1 255 ? -8.766 -29.688 -3.746 1 97.06 255 ILE A C 1
ATOM 2005 O O . ILE A 1 255 ? -8.164 -29.969 -2.705 1 97.06 255 ILE A O 1
ATOM 2009 N N . HIS A 1 256 ? -10.062 -29.812 -3.891 1 95.12 256 HIS A N 1
ATOM 2010 C CA . HIS A 1 256 ? -10.914 -30.422 -2.879 1 95.12 256 HIS A CA 1
ATOM 2011 C C . HIS A 1 256 ? -10.844 -31.938 -2.951 1 95.12 256 HIS A C 1
ATOM 2013 O O . HIS A 1 256 ? -10.078 -32.5 -3.742 1 95.12 256 HIS A O 1
ATOM 2019 N N . ASP A 1 257 ? -11.617 -32.688 -2.213 1 95.25 257 ASP A N 1
ATOM 2020 C CA . ASP A 1 257 ? -11.492 -34.125 -2.002 1 95.25 257 ASP A CA 1
ATOM 2021 C C . ASP A 1 257 ? -11.57 -34.875 -3.324 1 95.25 257 ASP A C 1
ATOM 2023 O O . ASP A 1 257 ? -10.758 -35.781 -3.582 1 95.25 257 ASP A O 1
ATOM 2027 N N . ASP A 1 258 ? -12.453 -34.469 -4.152 1 96.5 258 ASP A N 1
ATOM 2028 C CA . ASP A 1 258 ? -12.656 -35.219 -5.402 1 96.5 258 ASP A CA 1
ATOM 2029 C C . ASP A 1 258 ? -11.492 -34.969 -6.363 1 96.5 258 ASP A C 1
ATOM 2031 O O . ASP A 1 258 ? -11.047 -35.906 -7.047 1 96.5 258 ASP A O 1
ATOM 2035 N N . VAL A 1 259 ? -11.039 -33.781 -6.434 1 97.25 259 VAL A N 1
ATOM 2036 C CA . VAL A 1 259 ? -9.898 -33.5 -7.289 1 97.25 259 VAL A CA 1
ATOM 2037 C C . VAL A 1 259 ? -8.664 -34.219 -6.766 1 97.25 259 VAL A C 1
ATOM 2039 O O . VAL A 1 259 ? -7.902 -34.812 -7.539 1 97.25 259 VAL A O 1
ATOM 2042 N N . TYR A 1 260 ? -8.508 -34.219 -5.473 1 97.19 260 TYR A N 1
ATOM 2043 C CA . TYR A 1 260 ? -7.383 -34.938 -4.871 1 97.19 260 TYR A CA 1
ATOM 2044 C C . TYR A 1 260 ? -7.461 -36.406 -5.152 1 97.19 260 TYR A C 1
ATOM 2046 O O . TYR A 1 260 ? -6.438 -37.062 -5.395 1 97.19 260 TYR A O 1
ATOM 2054 N N . ARG A 1 261 ? -8.617 -36.938 -5.137 1 96.31 261 ARG A N 1
ATOM 2055 C CA . ARG A 1 261 ? -8.828 -38.344 -5.41 1 96.31 261 ARG A CA 1
ATOM 2056 C C . ARG A 1 261 ? -8.344 -38.719 -6.805 1 96.31 261 ARG A C 1
ATOM 2058 O O . ARG A 1 261 ? -7.777 -39.812 -7.012 1 96.31 261 ARG A O 1
ATOM 2065 N N . VAL A 1 262 ? -8.578 -37.844 -7.711 1 96.19 262 VAL A N 1
ATOM 2066 C CA . VAL A 1 262 ? -8.18 -38.062 -9.094 1 96.19 262 VAL A CA 1
ATOM 2067 C C . VAL A 1 262 ? -6.66 -38 -9.211 1 96.19 262 VAL A C 1
ATOM 2069 O O . VAL A 1 262 ? -6.059 -38.719 -10.008 1 96.19 262 VAL A O 1
ATOM 2072 N N . LEU A 1 263 ? -6.012 -37.188 -8.461 1 97.75 263 LEU A N 1
ATOM 2073 C CA . LEU A 1 263 ? -4.574 -36.969 -8.555 1 97.75 263 LEU A CA 1
ATOM 2074 C C . LEU A 1 263 ? -3.809 -38 -7.75 1 97.75 263 LEU A C 1
ATOM 2076 O O . LEU A 1 263 ? -2.635 -38.281 -8.023 1 97.75 263 LEU A O 1
ATOM 2080 N N . LYS A 1 264 ? -4.449 -38.688 -6.766 1 97.44 264 LYS A N 1
ATOM 2081 C CA . LYS A 1 264 ? -3.805 -39.531 -5.766 1 97.44 264 LYS A CA 1
ATOM 2082 C C . LYS A 1 264 ? -3.043 -40.656 -6.426 1 97.44 264 LYS A C 1
ATOM 2084 O O . LYS A 1 264 ? -1.897 -40.938 -6.062 1 97.44 264 LYS A O 1
ATOM 2089 N N . PRO A 1 265 ? -3.637 -41.344 -7.406 1 97.75 265 PRO A N 1
ATOM 2090 C CA . PRO A 1 265 ? -2.883 -42.469 -8.016 1 97.75 265 PRO A CA 1
ATOM 2091 C C . PRO A 1 265 ? -1.585 -42 -8.672 1 97.75 265 PRO A C 1
ATOM 2093 O O . PRO A 1 265 ? -0.59 -42.719 -8.664 1 97.75 265 PRO A O 1
ATOM 2096 N N . TRP A 1 266 ? -1.594 -40.844 -9.25 1 98.06 266 TRP A N 1
ATOM 2097 C CA . TRP A 1 266 ? -0.408 -40.281 -9.898 1 98.06 266 TRP A CA 1
ATOM 2098 C C . TRP A 1 266 ? 0.595 -39.781 -8.859 1 98.06 266 TRP A C 1
ATOM 2100 O O . TRP A 1 266 ? 1.804 -39.781 -9.109 1 98.06 266 TRP A O 1
ATOM 2110 N N . ILE A 1 267 ? 0.067 -39.25 -7.73 1 97.69 267 ILE A N 1
ATOM 2111 C CA . ILE A 1 267 ? 0.923 -38.906 -6.602 1 97.69 267 ILE A CA 1
ATOM 2112 C C . ILE A 1 267 ? 1.675 -40.156 -6.121 1 97.69 267 ILE A C 1
ATOM 2114 O O . ILE A 1 267 ? 2.891 -40.094 -5.914 1 97.69 267 ILE A O 1
ATOM 2118 N N . ASP A 1 268 ? 0.974 -41.25 -6.023 1 96.94 268 ASP A N 1
ATOM 2119 C CA . ASP A 1 268 ? 1.556 -42.5 -5.539 1 96.94 268 ASP A CA 1
ATOM 2120 C C . ASP A 1 268 ? 2.619 -43 -6.508 1 96.94 268 ASP A C 1
ATOM 2122 O O . ASP A 1 268 ? 3.578 -43.656 -6.09 1 96.94 268 ASP A O 1
ATOM 2126 N N . LEU A 1 269 ? 2.5 -42.656 -7.781 1 96.5 269 LEU A N 1
ATOM 2127 C CA . LEU A 1 269 ? 3.461 -43.094 -8.805 1 96.5 269 LEU A CA 1
ATOM 2128 C C . LEU A 1 269 ? 4.688 -42.188 -8.789 1 96.5 269 LEU A C 1
ATOM 2130 O O . LEU A 1 269 ? 5.699 -42.469 -9.422 1 96.5 269 LEU A O 1
ATOM 2134 N N . GLY A 1 270 ? 4.531 -41.062 -8.117 1 95.62 270 GLY A N 1
ATOM 2135 C CA . GLY A 1 270 ? 5.645 -40.125 -8.047 1 95.62 270 GLY A CA 1
ATOM 2136 C C . GLY A 1 270 ? 5.676 -39.125 -9.195 1 95.62 270 GLY A C 1
ATOM 2137 O O . GLY A 1 270 ? 6.672 -38.438 -9.406 1 95.62 270 GLY A O 1
ATOM 2138 N N . GLN A 1 271 ? 4.594 -39 -9.938 1 97.69 271 GLN A N 1
ATOM 2139 C CA . GLN A 1 271 ? 4.57 -38.094 -11.094 1 97.69 271 GLN A CA 1
ATOM 2140 C C . GLN A 1 271 ? 3.811 -36.812 -10.797 1 97.69 271 GLN A C 1
ATOM 2142 O O . GLN A 1 271 ? 3.795 -35.906 -11.609 1 97.69 271 GLN A O 1
ATOM 2147 N N . VAL A 1 272 ? 3.158 -36.781 -9.656 1 98.38 272 VAL A N 1
ATOM 2148 C CA . VAL A 1 272 ? 2.416 -35.562 -9.289 1 98.38 272 VAL A CA 1
ATOM 2149 C C . VAL A 1 272 ? 2.828 -35.125 -7.887 1 98.38 272 VAL A C 1
ATOM 2151 O O . VAL A 1 272 ? 2.98 -35.938 -6.98 1 98.38 272 VAL A O 1
ATOM 2154 N N . LEU A 1 273 ? 3.082 -33.938 -7.742 1 98 273 LEU A N 1
ATOM 2155 C CA . LEU A 1 273 ? 3.248 -33.25 -6.457 1 98 273 LEU A CA 1
ATOM 2156 C C . LEU A 1 273 ? 2.184 -32.188 -6.262 1 98 273 LEU A C 1
ATOM 2158 O O . LEU A 1 273 ? 1.971 -31.359 -7.145 1 98 273 LEU A O 1
ATOM 2162 N N . VAL A 1 274 ? 1.434 -32.25 -5.184 1 98.06 274 VAL A N 1
ATOM 2163 C CA . VAL A 1 274 ? 0.469 -31.219 -4.836 1 98.06 274 VAL A CA 1
ATOM 2164 C C . VAL A 1 274 ? 1.045 -30.328 -3.738 1 98.06 274 VAL A C 1
ATOM 2166 O O . VAL A 1 274 ? 1.393 -30.812 -2.656 1 98.06 274 VAL A O 1
ATOM 2169 N N . GLU A 1 275 ? 1.174 -29.078 -4.043 1 96.75 275 GLU A N 1
ATOM 2170 C CA . GLU A 1 275 ? 1.588 -28.078 -3.061 1 96.75 275 GLU A CA 1
ATOM 2171 C C . GLU A 1 275 ? 0.384 -27.328 -2.486 1 96.75 275 GLU A C 1
ATOM 2173 O O . GLU A 1 275 ? -0.383 -26.719 -3.227 1 96.75 275 GLU A O 1
ATOM 2178 N N . ASN A 1 276 ? 0.24 -27.438 -1.185 1 96.38 276 ASN A N 1
ATOM 2179 C CA . ASN A 1 276 ? -0.839 -26.734 -0.498 1 96.38 276 ASN A CA 1
ATOM 2180 C C . ASN A 1 276 ? -0.441 -25.312 -0.146 1 96.38 276 ASN A C 1
ATOM 2182 O O . ASN A 1 276 ? 0.35 -25.094 0.772 1 96.38 276 ASN A O 1
ATOM 2186 N N . LEU A 1 277 ? -1.048 -24.359 -0.854 1 94.75 277 LEU A N 1
ATOM 2187 C CA . LEU A 1 277 ? -0.702 -22.953 -0.738 1 94.75 277 LEU A CA 1
ATOM 2188 C C . LEU A 1 277 ? -1.827 -22.172 -0.069 1 94.75 277 LEU A C 1
ATOM 2190 O O . LEU A 1 277 ? -1.869 -20.938 -0.151 1 94.75 277 LEU A O 1
ATOM 2194 N N . ARG A 1 278 ? -2.699 -22.766 0.562 1 92.75 278 ARG A N 1
ATOM 2195 C CA . ARG A 1 278 ? -3.93 -22.125 1.032 1 92.75 278 ARG A CA 1
ATOM 2196 C C . ARG A 1 278 ? -3.633 -21.047 2.066 1 92.75 278 ARG A C 1
ATOM 2198 O O . ARG A 1 278 ? -4.348 -20.047 2.148 1 92.75 278 ARG A O 1
ATOM 2205 N N . GLN A 1 279 ? -2.521 -21.188 2.742 1 90.19 279 GLN A N 1
ATOM 2206 C CA . GLN A 1 279 ? -2.139 -20.188 3.732 1 90.19 279 GLN A CA 1
ATOM 2207 C C . GLN A 1 279 ? -1.754 -18.859 3.064 1 90.19 279 GLN A C 1
ATOM 2209 O O . GLN A 1 279 ? -1.817 -17.812 3.689 1 90.19 279 GLN A O 1
ATOM 2214 N N . ALA A 1 280 ? -1.379 -18.938 1.844 1 92.06 280 ALA A N 1
ATOM 2215 C CA . ALA A 1 280 ? -0.935 -17.734 1.136 1 92.06 280 ALA A CA 1
ATOM 2216 C C . ALA A 1 280 ? -2.084 -16.75 0.959 1 92.06 280 ALA A C 1
ATOM 2218 O O . ALA A 1 280 ? -1.855 -15.547 0.775 1 92.06 280 ALA A O 1
ATOM 2219 N N . GLU A 1 281 ? -3.264 -17.219 1.106 1 90.38 281 GLU A N 1
ATOM 2220 C CA . GLU A 1 281 ? -4.441 -16.406 0.823 1 90.38 281 GLU A CA 1
ATOM 2221 C C . GLU A 1 281 ? -4.633 -15.32 1.879 1 90.38 281 GLU A C 1
ATOM 2223 O O . GLU A 1 281 ? -5.422 -14.391 1.69 1 90.38 281 GLU A O 1
ATOM 2228 N N . VAL A 1 282 ? -3.875 -15.414 2.93 1 88.44 282 VAL A N 1
ATOM 2229 C CA . VAL A 1 282 ? -3.92 -14.367 3.947 1 88.44 282 VAL A CA 1
ATOM 2230 C C . VAL A 1 282 ? -3.324 -13.078 3.389 1 88.44 282 VAL A C 1
ATOM 2232 O O . VAL A 1 282 ? -3.678 -11.984 3.83 1 88.44 282 VAL A O 1
ATOM 2235 N N . TYR A 1 283 ? -2.443 -13.273 2.436 1 91.25 283 TYR A N 1
ATOM 2236 C CA . TYR A 1 283 ? -1.807 -12.133 1.779 1 91.25 283 TYR A CA 1
ATOM 2237 C C . TYR A 1 283 ? -2.49 -11.812 0.455 1 91.25 283 TYR A C 1
ATOM 2239 O O . TYR A 1 283 ? -2.805 -12.719 -0.322 1 91.25 283 TYR A O 1
ATOM 2247 N N . GLU A 1 284 ? -2.875 -10.664 0.237 1 91.38 284 GLU A N 1
ATOM 2248 C CA . GLU A 1 284 ? -3.574 -10.305 -0.991 1 91.38 284 GLU A CA 1
ATOM 2249 C C . GLU A 1 284 ? -2.594 -10.055 -2.133 1 91.38 284 GLU A C 1
ATOM 2251 O O . GLU A 1 284 ? -2.072 -8.945 -2.281 1 91.38 284 GLU A O 1
ATOM 2256 N N . GLY A 1 285 ? -2.371 -11.094 -2.879 1 92.25 285 GLY A N 1
ATOM 2257 C CA . GLY A 1 285 ? -1.574 -11.016 -4.094 1 92.25 285 GLY A CA 1
ATOM 2258 C C . GLY A 1 285 ? -2.406 -11.094 -5.359 1 92.25 285 GLY A C 1
ATOM 2259 O O . GLY A 1 285 ? -3.639 -11.078 -5.301 1 92.25 285 GLY A O 1
ATOM 2260 N N . TYR A 1 286 ? -1.727 -11.094 -6.426 1 93.88 286 TYR A N 1
ATOM 2261 C CA . TYR A 1 286 ? -2.41 -11.125 -7.715 1 93.88 286 TYR A CA 1
ATOM 2262 C C . TYR A 1 286 ? -2.893 -12.539 -8.039 1 93.88 286 TYR A C 1
ATOM 2264 O O . TYR A 1 286 ? -2.109 -13.492 -8.016 1 93.88 286 TYR A O 1
ATOM 2272 N N . TYR A 1 287 ? -4.172 -12.703 -8.367 1 94.31 287 TYR A N 1
ATOM 2273 C CA . TYR A 1 287 ? -4.766 -13.922 -8.906 1 94.31 287 TYR A CA 1
ATOM 2274 C C . TYR A 1 287 ? -4.281 -15.148 -8.141 1 94.31 287 TYR A C 1
ATOM 2276 O O . TYR A 1 287 ? -3.715 -16.078 -8.727 1 94.31 287 TYR A O 1
ATOM 2284 N N . HIS A 1 288 ? -4.527 -15.18 -6.777 1 94.62 288 HIS A N 1
ATOM 2285 C CA . HIS A 1 288 ? -4.148 -16.266 -5.875 1 94.62 288 HIS A CA 1
ATOM 2286 C C . HIS A 1 288 ? -2.648 -16.531 -5.934 1 94.62 288 HIS A C 1
ATOM 2288 O O . HIS A 1 288 ? -2.219 -17.688 -5.953 1 94.62 288 HIS A O 1
ATOM 2294 N N . HIS A 1 289 ? -1.87 -15.469 -6.188 1 95.38 289 HIS A N 1
ATOM 2295 C CA . HIS A 1 289 ? -0.413 -15.477 -6.125 1 95.38 289 HIS A CA 1
ATOM 2296 C C . HIS A 1 289 ? 0.184 -16.234 -7.305 1 95.38 289 HIS A C 1
ATOM 2298 O O . HIS A 1 289 ? 1.172 -16.953 -7.152 1 95.38 289 HIS A O 1
ATOM 2304 N N . GLN A 1 290 ? -0.372 -16.031 -8.43 1 96.81 290 GLN A N 1
ATOM 2305 C CA . GLN A 1 290 ? 0.041 -16.75 -9.633 1 96.81 290 GLN A CA 1
ATOM 2306 C C . GLN A 1 290 ? 1.521 -16.531 -9.922 1 96.81 290 GLN A C 1
ATOM 2308 O O . GLN A 1 290 ? 2.293 -17.484 -10.023 1 96.81 290 GLN A O 1
ATOM 2313 N N . PHE A 1 291 ? 1.951 -15.266 -9.977 1 97.12 291 PHE A N 1
ATOM 2314 C CA . PHE A 1 291 ? 3.346 -14.961 -10.273 1 97.12 291 PHE A CA 1
ATOM 2315 C C . PHE A 1 291 ? 4.27 -15.562 -9.227 1 97.12 291 PHE A C 1
ATOM 2317 O O . PHE A 1 291 ? 5.32 -16.109 -9.555 1 97.12 291 PHE A O 1
ATOM 2324 N N . THR A 1 292 ? 3.844 -15.453 -8.008 1 97.19 292 THR A N 1
ATOM 2325 C CA . THR A 1 292 ? 4.664 -15.914 -6.891 1 97.19 292 THR A CA 1
ATOM 2326 C C . THR A 1 292 ? 4.875 -17.422 -6.957 1 97.19 292 THR A C 1
ATOM 2328 O O . THR A 1 292 ? 6.004 -17.906 -6.848 1 97.19 292 THR A O 1
ATOM 2331 N N . MET A 1 293 ? 3.842 -18.109 -7.164 1 96.81 293 MET A N 1
ATOM 2332 C CA . MET A 1 293 ? 3.918 -19.562 -7.102 1 96.81 293 MET A CA 1
ATOM 2333 C C . MET A 1 293 ? 4.578 -20.125 -8.359 1 96.81 293 MET A C 1
ATOM 2335 O O . MET A 1 293 ? 5.266 -21.141 -8.297 1 96.81 293 MET A O 1
ATOM 2339 N N . LEU A 1 294 ? 4.398 -19.484 -9.516 1 97.75 294 LEU A N 1
ATOM 2340 C CA . LEU A 1 294 ? 5.129 -19.891 -10.711 1 97.75 294 LEU A CA 1
ATOM 2341 C C . LEU A 1 294 ? 6.629 -19.719 -10.508 1 97.75 294 LEU A C 1
ATOM 2343 O O . LEU A 1 294 ? 7.414 -20.578 -10.945 1 97.75 294 LEU A O 1
ATOM 2347 N N . ASN A 1 295 ? 7.004 -18.672 -9.875 1 98.38 295 ASN A N 1
ATOM 2348 C CA . ASN A 1 295 ? 8.43 -18.453 -9.648 1 98.38 295 ASN A CA 1
ATOM 2349 C C . ASN A 1 295 ? 8.977 -19.391 -8.578 1 98.38 295 ASN A C 1
ATOM 2351 O O . ASN A 1 295 ? 10.125 -19.828 -8.656 1 98.38 295 ASN A O 1
ATOM 2355 N N . ASP A 1 296 ? 8.18 -19.688 -7.531 1 97.88 296 ASP A N 1
ATOM 2356 C CA . ASP A 1 296 ? 8.586 -20.688 -6.562 1 97.88 296 ASP A CA 1
ATOM 2357 C C . ASP A 1 296 ? 8.82 -22.047 -7.238 1 97.88 296 ASP A C 1
ATOM 2359 O O . ASP A 1 296 ? 9.836 -22.703 -6.984 1 97.88 296 ASP A O 1
ATOM 2363 N N . CYS A 1 297 ? 7.895 -22.391 -8.086 1 98.06 297 CYS A N 1
ATOM 2364 C CA . CYS A 1 297 ? 7.992 -23.625 -8.844 1 98.06 297 CYS A CA 1
ATOM 2365 C C . CYS A 1 297 ? 9.195 -23.609 -9.773 1 98.06 297 CYS A C 1
ATOM 2367 O O . CYS A 1 297 ? 9.914 -24.609 -9.891 1 98.06 297 CYS A O 1
ATOM 2369 N N . LEU A 1 298 ? 9.438 -22.5 -10.477 1 98.38 298 LEU A N 1
ATOM 2370 C CA . LEU A 1 298 ? 10.594 -22.359 -11.352 1 98.38 298 LEU A CA 1
ATOM 2371 C C . LEU A 1 298 ? 11.891 -22.625 -10.586 1 98.38 298 LEU A C 1
ATOM 2373 O O . LEU A 1 298 ? 12.727 -23.406 -11.039 1 98.38 298 LEU A O 1
ATOM 2377 N N . LEU A 1 299 ? 12.031 -22 -9.461 1 97.88 299 LEU A N 1
ATOM 2378 C CA . LEU A 1 299 ? 13.273 -22.109 -8.703 1 97.88 299 LEU A CA 1
ATOM 2379 C C . LEU A 1 299 ? 13.477 -23.531 -8.203 1 97.88 299 LEU A C 1
ATOM 2381 O O . LEU A 1 299 ? 14.602 -24.047 -8.234 1 97.88 299 LEU A O 1
ATOM 2385 N N . ARG A 1 300 ? 12.469 -24.172 -7.809 1 96.25 300 ARG A N 1
ATOM 2386 C CA . ARG A 1 300 ? 12.562 -25.562 -7.406 1 96.25 300 ARG A CA 1
ATOM 2387 C C . ARG A 1 300 ? 12.93 -26.453 -8.594 1 96.25 300 ARG A C 1
ATOM 2389 O O . ARG A 1 300 ? 13.703 -27.406 -8.445 1 96.25 300 ARG A O 1
ATOM 2396 N N . SER A 1 301 ? 12.383 -26.141 -9.719 1 97.69 301 SER A N 1
ATOM 2397 C CA . SER A 1 301 ? 12.586 -26.953 -10.922 1 97.69 301 SER A CA 1
ATOM 2398 C C . SER A 1 301 ? 14.047 -26.906 -11.367 1 97.69 301 SER A C 1
ATOM 2400 O O . SER A 1 301 ? 14.492 -27.75 -12.133 1 97.69 301 SER A O 1
ATOM 2402 N N . GLN A 1 302 ? 14.781 -25.922 -10.953 1 97.56 302 GLN A N 1
ATOM 2403 C CA . GLN A 1 302 ? 16.156 -25.734 -11.398 1 97.56 302 GLN A CA 1
ATOM 2404 C C . GLN A 1 302 ? 17.031 -26.922 -10.992 1 97.56 302 GLN A C 1
ATOM 2406 O O . GLN A 1 302 ? 18.078 -27.172 -11.594 1 97.56 302 GLN A O 1
ATOM 2411 N N . THR A 1 303 ? 16.625 -27.688 -9.984 1 97.06 303 THR A N 1
ATOM 2412 C CA . THR A 1 303 ? 17.391 -28.859 -9.57 1 97.06 303 THR A CA 1
ATOM 2413 C C . THR A 1 303 ? 16.594 -30.141 -9.852 1 97.06 303 THR A C 1
ATOM 2415 O O . THR A 1 303 ? 17 -31.219 -9.43 1 97.06 303 THR A O 1
ATOM 2418 N N . LEU A 1 304 ? 15.469 -30.047 -10.539 1 97.06 304 LEU A N 1
ATOM 2419 C CA . LEU A 1 304 ? 14.594 -31.203 -10.68 1 97.06 304 LEU A CA 1
ATOM 2420 C C . LEU A 1 304 ? 14.555 -31.688 -12.125 1 97.06 304 LEU A C 1
ATOM 2422 O O . LEU A 1 304 ? 14.336 -32.875 -12.383 1 97.06 304 LEU A O 1
ATOM 2426 N N . SER A 1 305 ? 14.758 -30.688 -13.117 1 96.94 305 SER A N 1
ATOM 2427 C CA . SER A 1 305 ? 14.461 -31.109 -14.484 1 96.94 305 SER A CA 1
ATOM 2428 C C . SER A 1 305 ? 15.289 -30.328 -15.5 1 96.94 305 SER A C 1
ATOM 2430 O O . SER A 1 305 ? 15.852 -29.266 -15.172 1 96.94 305 SER A O 1
ATOM 2432 N N . ASN A 1 306 ? 15.32 -30.859 -16.719 1 95.62 306 ASN A N 1
ATOM 2433 C CA . ASN A 1 306 ? 15.969 -30.188 -17.828 1 95.62 306 ASN A CA 1
ATOM 2434 C C . ASN A 1 306 ? 15.094 -29.062 -18.375 1 95.62 306 ASN A C 1
ATOM 2436 O O . ASN A 1 306 ? 15.609 -28.016 -18.812 1 95.62 306 ASN A O 1
ATOM 2440 N N . TRP A 1 307 ? 13.836 -29.297 -18.422 1 96.75 307 TRP A N 1
ATOM 2441 C CA . TRP A 1 307 ? 12.891 -28.312 -18.953 1 96.75 307 TRP A CA 1
ATOM 2442 C C . TRP A 1 307 ? 11.688 -28.172 -18.016 1 96.75 307 TRP A C 1
ATOM 2444 O O . TRP A 1 307 ? 11.305 -29.109 -17.328 1 96.75 307 TRP A O 1
ATOM 2454 N N . THR A 1 308 ? 11.156 -26.969 -17.953 1 97.56 308 THR A N 1
ATOM 2455 C CA . THR A 1 308 ? 9.93 -26.703 -17.203 1 97.56 308 THR A CA 1
ATOM 2456 C C . THR A 1 308 ? 8.883 -26.062 -18.109 1 97.56 308 THR A C 1
ATOM 2458 O O . THR A 1 308 ? 9.172 -25.078 -18.797 1 97.56 308 THR A O 1
ATOM 2461 N N . PHE A 1 309 ? 7.727 -26.625 -18.141 1 97.56 309 PHE A N 1
ATOM 2462 C CA . PHE A 1 309 ? 6.598 -26.094 -18.891 1 97.56 309 PHE A CA 1
ATOM 2463 C C . PHE A 1 309 ? 5.711 -25.234 -18 1 97.56 309 PHE A C 1
ATOM 2465 O O . PHE A 1 309 ? 5.449 -25.594 -16.844 1 97.56 309 PHE A O 1
ATOM 2472 N N . PHE A 1 310 ? 5.328 -24.094 -18.531 1 97.75 310 PHE A N 1
ATOM 2473 C CA . PHE A 1 310 ? 4.375 -23.203 -17.875 1 97.75 310 PHE A CA 1
ATOM 2474 C C . PHE A 1 310 ? 3.111 -23.047 -18.719 1 97.75 310 PHE A C 1
ATOM 2476 O O . PHE A 1 310 ? 3.117 -22.344 -19.734 1 97.75 310 PHE A O 1
ATOM 2483 N N . PHE A 1 311 ? 2.047 -23.641 -18.328 1 96.62 311 PHE A N 1
ATOM 2484 C CA . PHE A 1 311 ? 0.73 -23.516 -18.953 1 96.62 311 PHE A CA 1
ATOM 2485 C C . PHE A 1 311 ? -0.362 -23.938 -17.969 1 96.62 311 PHE A C 1
ATOM 2487 O O . PHE A 1 311 ? -0.079 -24.281 -16.828 1 96.62 311 PHE A O 1
ATOM 2494 N N . ASP A 1 312 ? -1.655 -23.891 -18.328 1 96.25 312 ASP A N 1
ATOM 2495 C CA . ASP A 1 312 ? -2.756 -24.078 -17.391 1 96.25 312 ASP A CA 1
ATOM 2496 C C . ASP A 1 312 ? -3.416 -25.438 -17.562 1 96.25 312 ASP A C 1
ATOM 2498 O O . ASP A 1 312 ? -3.15 -26.141 -18.547 1 96.25 312 ASP A O 1
ATOM 2502 N N . VAL A 1 313 ? -4.266 -25.734 -16.641 1 97.44 313 VAL A N 1
ATOM 2503 C CA . VAL A 1 313 ? -4.852 -27.062 -16.609 1 97.44 313 VAL A CA 1
ATOM 2504 C C . VAL A 1 313 ? -6.031 -27.141 -17.578 1 97.44 313 VAL A C 1
ATOM 2506 O O . VAL A 1 313 ? -6.652 -28.188 -17.719 1 97.44 313 VAL A O 1
ATOM 2509 N N . ASP A 1 314 ? -6.398 -26.016 -18.234 1 96.56 314 ASP A N 1
ATOM 2510 C CA . ASP A 1 314 ? -7.383 -26.078 -19.297 1 96.56 314 ASP A CA 1
ATOM 2511 C C . ASP A 1 314 ? -6.711 -25.984 -20.672 1 96.56 314 ASP A C 1
ATOM 2513 O O . ASP A 1 314 ? -7.383 -25.766 -21.688 1 96.56 314 ASP A O 1
ATOM 2517 N N . GLU A 1 315 ? -5.441 -26.141 -20.625 1 96.81 315 GLU A N 1
ATOM 2518 C CA . GLU A 1 315 ? -4.652 -26.156 -21.844 1 96.81 315 GLU A CA 1
ATOM 2519 C C . GLU A 1 315 ? -3.996 -27.516 -22.078 1 96.81 315 GLU A C 1
ATOM 2521 O O . GLU A 1 315 ? -3.492 -28.125 -21.125 1 96.81 315 GLU A O 1
ATOM 2526 N N . PHE A 1 316 ? -4.055 -28.016 -23.344 1 97.06 316 PHE A N 1
ATOM 2527 C CA . PHE A 1 316 ? -3.537 -29.328 -23.703 1 97.06 316 PHE A CA 1
ATOM 2528 C C . PHE A 1 316 ? -2.488 -29.219 -24.812 1 97.06 316 PHE A C 1
ATOM 2530 O O . PHE A 1 316 ? -2.789 -28.781 -25.922 1 97.06 316 PHE A O 1
ATOM 2537 N N . LEU A 1 317 ? -1.314 -29.656 -24.484 1 96 317 LEU A N 1
ATOM 2538 C CA . LEU A 1 317 ? -0.231 -29.625 -25.469 1 96 317 LEU A CA 1
ATOM 2539 C C . LEU A 1 317 ? -0.47 -30.656 -26.562 1 96 317 LEU A C 1
ATOM 2541 O O . LEU A 1 317 ? -0.965 -31.75 -26.297 1 96 317 LEU A O 1
ATOM 2545 N N . PHE A 1 318 ? -0.092 -30.25 -27.781 1 95.12 318 PHE A N 1
ATOM 2546 C CA . PHE A 1 318 ? -0.26 -31.172 -28.906 1 95.12 318 PHE A CA 1
ATOM 2547 C C . PHE A 1 318 ? 0.89 -31.016 -29.891 1 95.12 318 PHE A C 1
ATOM 2549 O O . PHE A 1 318 ? 1.338 -29.906 -30.172 1 95.12 318 PHE A O 1
ATOM 2556 N N . SER A 1 319 ? 1.411 -32.156 -30.297 1 91.56 319 SER A N 1
ATOM 2557 C CA . SER A 1 319 ? 2.414 -32.188 -31.359 1 91.56 319 SER A CA 1
ATOM 2558 C C . SER A 1 319 ? 1.956 -33.062 -32.531 1 91.56 319 SER A C 1
ATOM 2560 O O . SER A 1 319 ? 1.449 -34.156 -32.312 1 91.56 319 SER A O 1
ATOM 2562 N N . SER A 1 320 ? 1.919 -32.562 -33.781 1 80.5 320 SER A N 1
ATOM 2563 C CA . SER A 1 320 ? 1.474 -33.312 -34.969 1 80.5 320 SER A CA 1
ATOM 2564 C C . SER A 1 320 ? 2.559 -34.25 -35.469 1 80.5 320 SER A C 1
ATOM 2566 O O . SER A 1 320 ? 2.27 -35.219 -36.188 1 80.5 320 SER A O 1
ATOM 2568 N N . GLY A 1 321 ? 3.711 -34.094 -35.188 1 71.62 321 GLY A N 1
ATOM 2569 C CA . GLY A 1 321 ? 4.785 -34.906 -35.75 1 71.62 321 GLY A CA 1
ATOM 2570 C C . GLY A 1 321 ? 5.078 -36.156 -34.969 1 71.62 321 GLY A C 1
ATOM 2571 O O . GLY A 1 321 ? 4.418 -36.438 -33.969 1 71.62 321 GLY A O 1
ATOM 2572 N N . ASP A 1 322 ? 5.895 -36.938 -35.531 1 70.25 322 ASP A N 1
ATOM 2573 C CA . ASP A 1 322 ? 6.297 -38.219 -35 1 70.25 322 ASP A CA 1
ATOM 2574 C C . ASP A 1 322 ? 7.301 -38.062 -33.875 1 70.25 322 ASP A C 1
ATOM 2576 O O . ASP A 1 322 ? 7.605 -39.031 -33.156 1 70.25 322 ASP A O 1
ATOM 2580 N N . LYS A 1 323 ? 7.621 -36.812 -33.656 1 77.5 323 LYS A N 1
ATOM 2581 C CA . LYS A 1 323 ? 8.648 -36.625 -32.625 1 77.5 323 LYS A CA 1
ATOM 2582 C C . LYS A 1 323 ? 8.023 -36.5 -31.25 1 77.5 323 LYS A C 1
ATOM 2584 O O . LYS A 1 323 ? 7.047 -35.75 -31.078 1 77.5 323 LYS A O 1
ATOM 2589 N N . LYS A 1 324 ? 8.703 -37.188 -30.375 1 76.94 324 LYS A N 1
ATOM 2590 C CA . LYS A 1 324 ? 8.328 -37.062 -28.969 1 76.94 324 LYS A CA 1
ATOM 2591 C C . LYS A 1 324 ? 8.766 -35.688 -28.422 1 76.94 324 LYS A C 1
ATOM 2593 O O . LYS A 1 324 ? 9.789 -35.156 -28.828 1 76.94 324 LYS A O 1
ATOM 2598 N N . PRO A 1 325 ? 7.953 -35.188 -27.516 1 80.38 325 PRO A N 1
ATOM 2599 C CA . PRO A 1 325 ? 8.297 -33.875 -26.922 1 80.38 325 PRO A CA 1
ATOM 2600 C C . PRO A 1 325 ? 9.734 -33.844 -26.391 1 80.38 325 PRO A C 1
ATOM 2602 O O . PRO A 1 325 ? 10.422 -32.844 -26.562 1 80.38 325 PRO A O 1
ATOM 2605 N N . VAL A 1 326 ? 10.172 -34.906 -25.797 1 80.56 326 VAL A N 1
ATOM 2606 C CA . VAL A 1 326 ? 11.508 -34.938 -25.203 1 80.56 326 VAL A CA 1
ATOM 2607 C C . VAL A 1 326 ? 12.562 -34.719 -26.297 1 80.56 326 VAL A C 1
ATOM 2609 O O . VAL A 1 326 ? 13.555 -34.031 -26.078 1 80.56 326 VAL A O 1
ATOM 2612 N N . ASP A 1 327 ? 12.312 -35.281 -27.438 1 83.94 327 ASP A N 1
ATOM 2613 C CA . ASP A 1 327 ? 13.25 -35.156 -28.547 1 83.94 327 ASP A CA 1
ATOM 2614 C C . ASP A 1 327 ? 13.227 -33.75 -29.125 1 83.94 327 ASP A C 1
ATOM 2616 O O . ASP A 1 327 ? 14.273 -33.219 -29.5 1 83.94 327 ASP A O 1
ATOM 2620 N N . LEU A 1 328 ? 12.102 -33.281 -29.172 1 85.38 328 LEU A N 1
ATOM 2621 C CA . LEU A 1 328 ? 11.961 -31.906 -29.641 1 85.38 328 LEU A CA 1
ATOM 2622 C C . LEU A 1 328 ? 12.711 -30.938 -28.734 1 85.38 328 LEU A C 1
ATOM 2624 O O . LEU A 1 328 ? 13.398 -30.031 -29.219 1 85.38 328 LEU A O 1
ATOM 2628 N N . LEU A 1 329 ? 12.648 -31.141 -27.484 1 85.31 329 LEU A N 1
ATOM 2629 C CA . LEU A 1 329 ? 13.289 -30.266 -26.5 1 85.31 329 LEU A CA 1
ATOM 2630 C C . LEU A 1 329 ? 14.797 -30.438 -26.516 1 85.31 329 LEU A C 1
ATOM 2632 O O . LEU A 1 329 ? 15.547 -29.469 -26.406 1 85.31 329 LEU A O 1
ATOM 2636 N N . ALA A 1 330 ? 15.203 -31.672 -26.672 1 85.31 330 ALA A N 1
ATOM 2637 C CA . ALA A 1 330 ? 16.641 -31.938 -26.766 1 85.31 330 ALA A CA 1
ATOM 2638 C C . ALA A 1 330 ? 17.25 -31.25 -27.984 1 85.31 330 ALA A C 1
ATOM 2640 O O . ALA A 1 330 ? 18.359 -30.719 -27.906 1 85.31 330 ALA A O 1
ATOM 2641 N N . GLU A 1 331 ? 16.531 -31.312 -29.031 1 85.88 331 GLU A N 1
ATOM 2642 C CA . GLU A 1 331 ? 17 -30.656 -30.25 1 85.88 331 GLU A CA 1
ATOM 2643 C C . GLU A 1 331 ? 17.109 -29.141 -30.062 1 85.88 331 GLU A C 1
ATOM 2645 O O . GLU A 1 331 ? 18.094 -28.531 -30.5 1 85.88 331 GLU A O 1
ATOM 2650 N N . ASN A 1 332 ? 16.188 -28.609 -29.484 1 85.38 332 ASN A N 1
ATOM 2651 C CA . ASN A 1 332 ? 16.219 -27.188 -29.219 1 85.38 332 ASN A CA 1
ATOM 2652 C C . ASN A 1 332 ? 17.391 -26.812 -28.297 1 85.38 332 ASN A C 1
ATOM 2654 O O . ASN A 1 332 ? 18.062 -25.812 -28.531 1 85.38 332 ASN A O 1
ATOM 2658 N N . ALA A 1 333 ? 17.578 -27.578 -27.297 1 86.62 333 ALA A N 1
ATOM 2659 C CA . ALA A 1 333 ? 18.703 -27.344 -26.375 1 86.62 333 ALA A CA 1
ATOM 2660 C C . ALA A 1 333 ? 20.031 -27.359 -27.109 1 86.62 333 ALA A C 1
ATOM 2662 O O . ALA A 1 333 ? 20.906 -26.516 -26.859 1 86.62 333 ALA A O 1
ATOM 2663 N N . ARG A 1 334 ? 20.156 -28.172 -28.047 1 87.5 334 ARG A N 1
ATOM 2664 C CA . ARG A 1 334 ? 21.375 -28.266 -28.844 1 87.5 334 ARG A CA 1
ATOM 2665 C C . ARG A 1 334 ? 21.578 -27.016 -29.688 1 87.5 334 ARG A C 1
ATOM 2667 O O . ARG A 1 334 ? 22.703 -26.641 -30 1 87.5 334 ARG A O 1
ATOM 2674 N N . ASN A 1 335 ? 20.578 -26.359 -29.984 1 91.5 335 ASN A N 1
ATOM 2675 C CA . ASN A 1 335 ? 20.641 -25.141 -30.781 1 91.5 335 ASN A CA 1
ATOM 2676 C C . ASN A 1 335 ? 20.656 -23.906 -29.891 1 91.5 335 ASN A C 1
ATOM 2678 O O . ASN A 1 335 ? 20.297 -22.812 -30.328 1 91.5 335 ASN A O 1
ATOM 2682 N N . ASN A 1 336 ? 20.844 -24.031 -28.688 1 94.19 336 ASN A N 1
ATOM 2683 C CA . ASN A 1 336 ? 20.984 -22.969 -27.703 1 94.19 336 ASN A CA 1
ATOM 2684 C C . ASN A 1 336 ? 19.656 -22.25 -27.438 1 94.19 336 ASN A C 1
ATOM 2686 O O . ASN A 1 336 ? 19.641 -21.047 -27.172 1 94.19 336 ASN A O 1
ATOM 2690 N N . VAL A 1 337 ? 18.625 -23 -27.703 1 95.88 337 VAL A N 1
ATOM 2691 C CA . VAL A 1 337 ? 17.312 -22.5 -27.312 1 95.88 337 VAL A CA 1
ATOM 2692 C C . VAL A 1 337 ? 17.016 -22.891 -25.875 1 95.88 337 VAL A C 1
ATOM 2694 O O . VAL A 1 337 ? 17.031 -24.078 -25.531 1 95.88 337 VAL A O 1
ATOM 2697 N N . THR A 1 338 ? 16.812 -21.828 -25.047 1 96.5 338 THR A N 1
ATOM 2698 C CA . THR A 1 338 ? 16.578 -22.125 -23.641 1 96.5 338 THR A CA 1
ATOM 2699 C C . THR A 1 338 ? 15.156 -21.734 -23.234 1 96.5 338 THR A C 1
ATOM 2701 O O . THR A 1 338 ? 14.742 -21.953 -22.094 1 96.5 338 THR A O 1
ATOM 2704 N N . GLN A 1 339 ? 14.398 -21.094 -24.172 1 96.88 339 GLN A N 1
ATOM 2705 C CA . GLN A 1 339 ? 12.977 -20.797 -24.016 1 96.88 339 GLN A CA 1
ATOM 2706 C C . GLN A 1 339 ? 12.234 -20.938 -25.344 1 96.88 339 GLN A C 1
ATOM 2708 O O . GLN A 1 339 ? 12.672 -20.406 -26.375 1 96.88 339 GLN A O 1
ATOM 2713 N N . PHE A 1 340 ? 11.156 -21.625 -25.359 1 94.5 340 PHE A N 1
ATOM 2714 C CA . PHE A 1 340 ? 10.305 -21.625 -26.547 1 94.5 340 PHE A CA 1
ATOM 2715 C C . PHE A 1 340 ? 8.859 -21.328 -26.188 1 94.5 340 PHE A C 1
ATOM 2717 O O . PHE A 1 340 ? 8.375 -21.75 -25.141 1 94.5 340 PHE A O 1
ATOM 2724 N N . LEU A 1 341 ? 8.258 -20.656 -27.016 1 95.62 341 LEU A N 1
ATOM 2725 C CA . LEU A 1 341 ? 6.848 -20.312 -26.891 1 95.62 341 LEU A CA 1
ATOM 2726 C C . LEU A 1 341 ? 6.004 -21.125 -27.859 1 95.62 341 LEU A C 1
ATOM 2728 O O . LEU A 1 341 ? 6.453 -21.469 -28.953 1 95.62 341 LEU A O 1
ATOM 2732 N N . PHE A 1 342 ? 4.883 -21.516 -27.438 1 94.25 342 PHE A N 1
ATOM 2733 C CA . PHE A 1 342 ? 3.967 -22.219 -28.344 1 94.25 342 PHE A CA 1
ATOM 2734 C C . PHE A 1 342 ? 2.596 -21.547 -28.328 1 94.25 342 PHE A C 1
ATOM 2736 O O . PHE A 1 342 ? 2.139 -21.062 -27.297 1 94.25 342 PHE A O 1
ATOM 2743 N N . LYS A 1 343 ? 1.955 -21.531 -29.438 1 94.25 343 LYS A N 1
ATOM 2744 C CA . LYS A 1 343 ? 0.692 -20.828 -29.641 1 94.25 343 LYS A CA 1
ATOM 2745 C C . LYS A 1 343 ? -0.482 -21.641 -29.109 1 94.25 343 LYS A C 1
ATOM 2747 O O . LYS A 1 343 ? -0.425 -22.875 -29.062 1 94.25 343 LYS A O 1
ATOM 2752 N N . THR A 1 344 ? -1.478 -20.906 -28.75 1 93.56 344 THR A N 1
ATOM 2753 C CA . THR A 1 344 ? -2.682 -21.547 -28.234 1 93.56 344 THR A CA 1
ATOM 2754 C C . THR A 1 344 ? -3.803 -21.5 -29.266 1 93.56 344 THR A C 1
ATOM 2756 O O . THR A 1 344 ? -3.98 -20.5 -29.953 1 93.56 344 THR A O 1
ATOM 2759 N N . VAL A 1 345 ? -4.434 -22.609 -29.438 1 92.62 345 VAL A N 1
ATOM 2760 C CA . VAL A 1 345 ? -5.633 -22.719 -30.266 1 92.62 345 VAL A CA 1
ATOM 2761 C C . VAL A 1 345 ? -6.871 -22.75 -29.375 1 92.62 345 VAL A C 1
ATOM 2763 O O . VAL A 1 345 ? -7.043 -23.656 -28.547 1 92.62 345 VAL A O 1
ATOM 2766 N N . LYS A 1 346 ? -7.703 -21.828 -29.609 1 92.5 346 LYS A N 1
ATOM 2767 C CA . LYS A 1 346 ? -8.906 -21.734 -28.781 1 92.5 346 LYS A CA 1
ATOM 2768 C C . LYS A 1 346 ? -9.953 -22.75 -29.203 1 92.5 346 LYS A C 1
ATOM 2770 O O . LYS A 1 346 ? -10.289 -22.844 -30.391 1 92.5 346 LYS A O 1
ATOM 2775 N N . MET A 1 347 ? -10.43 -23.453 -28.234 1 92.44 347 MET A N 1
ATOM 2776 C CA . MET A 1 347 ? -11.508 -24.422 -28.453 1 92.44 347 MET A CA 1
ATOM 2777 C C . MET A 1 347 ? -12.82 -23.906 -27.891 1 92.44 347 MET A C 1
ATOM 2779 O O . MET A 1 347 ? -12.828 -23.125 -26.938 1 92.44 347 MET A O 1
ATOM 2783 N N . SER A 1 348 ? -13.875 -24.359 -28.469 1 89.31 34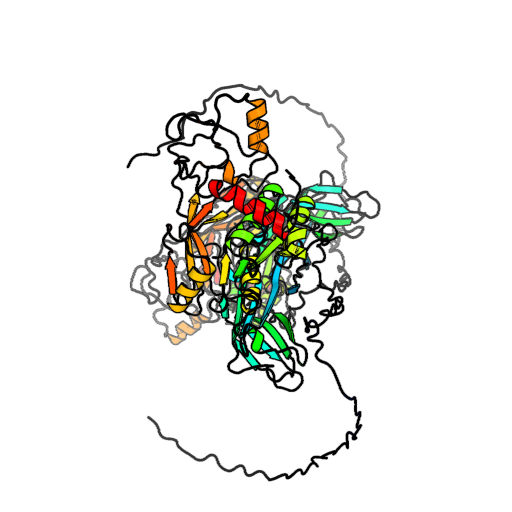8 SER A N 1
ATOM 2784 C CA . SER A 1 348 ? -15.18 -24 -27.922 1 89.31 348 SER A CA 1
ATOM 2785 C C . SER A 1 348 ? -15.398 -24.625 -26.547 1 89.31 348 SER A C 1
ATOM 2787 O O . SER A 1 348 ? -14.977 -25.75 -26.312 1 89.31 348 SER A O 1
ATOM 2789 N N . ASP A 1 349 ? -16.078 -23.891 -25.719 1 89.81 349 ASP A N 1
ATOM 2790 C CA . ASP A 1 349 ? -16.344 -24.375 -24.359 1 89.81 349 ASP A CA 1
ATOM 2791 C C . ASP A 1 349 ? -17.781 -24.891 -24.234 1 89.81 349 ASP A C 1
ATOM 2793 O O . ASP A 1 349 ? -18.297 -25.031 -23.125 1 89.81 349 ASP A O 1
ATOM 2797 N N . GLY A 1 350 ? -18.406 -25.188 -25.328 1 89.38 350 GLY A N 1
ATOM 2798 C CA . GLY A 1 350 ? -19.781 -25.625 -25.172 1 89.38 350 GLY A CA 1
ATOM 2799 C C . GLY A 1 350 ? -20.359 -26.266 -26.438 1 89.38 350 GLY A C 1
ATOM 2800 O O . GLY A 1 350 ? -21.391 -26.938 -26.375 1 89.38 350 GLY A O 1
ATOM 2801 N N . LEU A 1 351 ? -19.734 -26.031 -27.562 1 87.94 351 LEU A N 1
ATOM 2802 C CA . LEU A 1 351 ? -20.203 -26.641 -28.797 1 87.94 351 LEU A CA 1
ATOM 2803 C C . LEU A 1 351 ? -19.672 -28.062 -28.953 1 87.94 351 LEU A C 1
ATOM 2805 O O . LEU A 1 351 ? -18.469 -28.297 -28.875 1 87.94 351 LEU A O 1
ATOM 2809 N N . CYS A 1 352 ? -20.594 -28.938 -29.141 1 89 352 CYS A N 1
ATOM 2810 C CA . CYS A 1 352 ? -20.234 -30.344 -29.297 1 89 352 CYS A CA 1
ATOM 2811 C C . CYS A 1 352 ? -20.781 -30.891 -30.609 1 89 352 CYS A C 1
ATOM 2813 O O . CYS A 1 352 ? -21.766 -30.375 -31.141 1 89 352 CYS A O 1
ATOM 2815 N N . LEU A 1 353 ? -20.062 -31.812 -31.109 1 80.12 353 LEU A N 1
ATOM 2816 C CA . LEU A 1 353 ? -20.469 -32.406 -32.375 1 80.12 353 LEU A CA 1
ATOM 2817 C C . LEU A 1 353 ? -21.422 -33.594 -32.125 1 80.12 353 LEU A C 1
ATOM 2819 O O . LEU A 1 353 ? -21.141 -34.469 -31.297 1 80.12 353 LEU A O 1
ATOM 2823 N N . LYS A 1 354 ? -22.594 -33.5 -32.781 1 78.62 354 LYS A N 1
ATOM 2824 C CA . LYS A 1 354 ? -23.484 -34.656 -32.812 1 78.62 354 LYS A CA 1
ATOM 2825 C C . LYS A 1 354 ? -23.125 -35.625 -33.906 1 78.62 354 LYS A C 1
ATOM 2827 O O . LYS A 1 354 ? -23.328 -35.344 -35.094 1 78.62 354 LYS A O 1
ATOM 2832 N N . GLU A 1 355 ? -22.531 -36.75 -33.719 1 71.44 355 GLU A N 1
ATOM 2833 C CA . GLU A 1 355 ? -22 -37.688 -34.688 1 71.44 355 GLU A CA 1
ATOM 2834 C C . GLU A 1 355 ? -23.109 -38.531 -35.312 1 71.44 355 GLU A C 1
ATOM 2836 O O . GLU A 1 355 ? -23.031 -38.906 -36.469 1 71.44 355 GLU A O 1
ATOM 2841 N N . ASN A 1 356 ? -23.969 -38.969 -34.438 1 70.56 356 ASN A N 1
ATOM 2842 C CA . ASN A 1 356 ? -25 -39.875 -34.969 1 70.56 356 ASN A CA 1
ATOM 2843 C C . ASN A 1 356 ? -26.391 -39.219 -34.875 1 70.56 356 ASN A C 1
ATOM 2845 O O . ASN A 1 356 ? -26.953 -39.094 -33.781 1 70.56 356 ASN A O 1
ATOM 2849 N N . LYS A 1 357 ? -26.859 -38.844 -35.969 1 66.44 357 LYS A N 1
ATOM 2850 C CA . LYS A 1 357 ? -28.172 -38.188 -36 1 66.44 357 LYS A CA 1
ATOM 2851 C C . LYS A 1 357 ? -29.297 -39.156 -35.719 1 66.44 357 LYS A C 1
ATOM 2853 O O . LYS A 1 357 ? -30.406 -38.75 -35.375 1 66.44 357 LYS A O 1
ATOM 2858 N N . ARG A 1 358 ? -29.031 -40.406 -35.719 1 72.25 358 ARG A N 1
ATOM 2859 C CA . ARG A 1 358 ? -30.094 -41.406 -35.562 1 72.25 358 ARG A CA 1
ATOM 2860 C C . ARG A 1 358 ? -30.297 -41.75 -34.094 1 72.25 358 ARG A C 1
ATOM 2862 O O . ARG A 1 358 ? -31.297 -42.406 -33.75 1 72.25 358 ARG A O 1
ATOM 2869 N N . GLU A 1 359 ? -29.406 -41.438 -33.281 1 71.12 359 GLU A N 1
ATOM 2870 C CA . GLU A 1 359 ? -29.516 -41.75 -31.875 1 71.12 359 GLU A CA 1
ATOM 2871 C C . GLU A 1 359 ? -30.469 -40.781 -31.156 1 71.12 359 GLU A C 1
ATOM 2873 O O . GLU A 1 359 ? -30.516 -39.594 -31.5 1 71.12 359 GLU A O 1
ATOM 2878 N N . SER A 1 360 ? -31.312 -41.469 -30.266 1 73.12 360 SER A N 1
ATOM 2879 C CA . SER A 1 360 ? -32.188 -40.625 -29.469 1 73.12 360 SER A CA 1
ATOM 2880 C C . SER A 1 360 ? -31.359 -39.594 -28.672 1 73.12 360 SER A C 1
ATOM 2882 O O . SER A 1 360 ? -30.188 -39.844 -28.359 1 73.12 360 SER A O 1
ATOM 2884 N N . ASP A 1 361 ? -31.953 -38.531 -28.453 1 74.75 361 ASP A N 1
ATOM 2885 C CA . ASP A 1 361 ? -31.266 -37.438 -27.766 1 74.75 361 ASP A CA 1
ATOM 2886 C C . ASP A 1 361 ? -30.781 -37.875 -26.391 1 74.75 361 ASP A C 1
ATOM 2888 O O . ASP A 1 361 ? -29.672 -37.531 -25.969 1 74.75 361 ASP A O 1
ATOM 2892 N N . SER A 1 362 ? -31.625 -38.719 -25.734 1 76.31 362 SER A N 1
ATOM 2893 C CA . SER A 1 362 ? -31.234 -39.188 -24.406 1 76.31 362 SER A CA 1
ATOM 2894 C C . SER A 1 362 ? -30.047 -40.125 -24.469 1 76.31 362 SER A C 1
ATOM 2896 O O . SER A 1 362 ? -29.125 -40.031 -23.641 1 76.31 362 SER A O 1
ATOM 2898 N N . HIS A 1 363 ? -30.109 -41.062 -25.422 1 76.75 363 HIS A N 1
ATOM 2899 C CA . HIS A 1 363 ? -29.016 -42 -25.594 1 76.75 363 HIS A CA 1
ATOM 2900 C C . HIS A 1 363 ? -27.75 -41.281 -26.047 1 76.75 363 HIS A C 1
ATOM 2902 O O . HIS A 1 363 ? -26.641 -41.594 -25.578 1 76.75 363 HIS A O 1
ATOM 2908 N N . PHE A 1 364 ? -27.984 -40.344 -26.844 1 76.88 364 PHE A N 1
ATOM 2909 C CA . PHE A 1 364 ? -26.844 -39.562 -27.344 1 76.88 364 PHE A CA 1
ATOM 2910 C C . PHE A 1 364 ? -26.203 -38.781 -26.219 1 76.88 364 PHE A C 1
ATOM 2912 O O . PHE A 1 364 ? -24.969 -38.812 -26.062 1 76.88 364 PHE A O 1
ATOM 2919 N N . MET A 1 365 ? -27.078 -38.25 -25.453 1 78.88 365 MET A N 1
ATOM 2920 C CA . MET A 1 365 ? -26.578 -37.406 -24.359 1 78.88 365 MET A CA 1
ATOM 2921 C C . MET A 1 365 ? -25.844 -38.281 -23.328 1 78.88 365 MET A C 1
ATOM 2923 O O . MET A 1 365 ? -24.844 -37.844 -22.766 1 78.88 365 MET A O 1
ATOM 2927 N N . ALA A 1 366 ? -26.297 -39.438 -23.078 1 76.94 366 ALA A N 1
ATOM 2928 C CA . ALA A 1 366 ? -25.656 -40.344 -22.141 1 76.94 366 ALA A CA 1
ATOM 2929 C C . ALA A 1 366 ? -24.266 -40.75 -22.625 1 76.94 366 ALA A C 1
ATOM 2931 O O . ALA A 1 366 ? -23.328 -40.844 -21.844 1 76.94 366 ALA A O 1
ATOM 2932 N N . LYS A 1 367 ? -24.219 -40.938 -23.859 1 78.94 367 LYS A N 1
ATOM 2933 C CA . LYS A 1 367 ? -22.953 -41.344 -24.438 1 78.94 367 LYS A CA 1
ATOM 2934 C C . LYS A 1 367 ? -21.953 -40.188 -24.469 1 78.94 367 LYS A C 1
ATOM 2936 O O . LYS A 1 367 ? -20.781 -40.375 -24.125 1 78.94 367 LYS A O 1
ATOM 2941 N N . ILE A 1 368 ? -22.469 -39.125 -24.797 1 81.94 368 ILE A N 1
ATOM 2942 C CA . ILE A 1 368 ? -21.609 -37.938 -24.953 1 81.94 368 ILE A CA 1
ATOM 2943 C C . ILE A 1 368 ? -21.094 -37.5 -23.594 1 81.94 368 ILE A C 1
ATOM 2945 O O . ILE A 1 368 ? -19.969 -37 -23.484 1 81.94 368 ILE A O 1
ATOM 2949 N N . SER A 1 369 ? -21.938 -37.656 -22.562 1 79.56 369 SER A N 1
ATOM 2950 C CA . SER A 1 369 ? -21.562 -37.219 -21.219 1 79.56 369 SER A CA 1
ATOM 2951 C C . SER A 1 369 ? -20.406 -38.062 -20.672 1 79.56 369 SER A C 1
ATOM 2953 O O . SER A 1 369 ? -19.703 -37.594 -19.766 1 79.56 369 SER A O 1
ATOM 2955 N N . ARG A 1 370 ? -20.203 -39.188 -21.219 1 80.75 370 ARG A N 1
ATOM 2956 C CA . ARG A 1 370 ? -19.156 -40.062 -20.719 1 80.75 370 ARG A CA 1
ATOM 2957 C C . ARG A 1 370 ? -17.844 -39.875 -21.469 1 80.75 370 ARG A C 1
ATOM 2959 O O . ARG A 1 370 ? -16.797 -40.312 -21.031 1 80.75 370 ARG A O 1
ATOM 2966 N N . LYS A 1 371 ? -17.984 -39.094 -22.531 1 85.94 371 LYS A N 1
ATOM 2967 C CA . LYS A 1 371 ? -16.781 -38.812 -23.297 1 85.94 371 LYS A CA 1
ATOM 2968 C C . LYS A 1 371 ? -15.938 -37.75 -22.609 1 85.94 371 LYS A C 1
ATOM 2970 O O . LYS A 1 371 ? -16.469 -36.906 -21.875 1 85.94 371 LYS A O 1
ATOM 2975 N N . TRP A 1 372 ? -14.656 -37.906 -22.797 1 92.25 372 TRP A N 1
ATOM 2976 C CA . TRP A 1 372 ? -13.773 -36.875 -22.312 1 92.25 372 TRP A CA 1
ATOM 2977 C C . TRP A 1 372 ? -14.031 -35.562 -23.047 1 92.25 372 TRP A C 1
ATOM 2979 O O . TRP A 1 372 ? -14.5 -35.562 -24.188 1 92.25 372 TRP A O 1
ATOM 2989 N N . ALA A 1 373 ? -13.797 -34.438 -22.391 1 92.81 373 ALA A N 1
ATOM 2990 C CA . ALA A 1 373 ? -14.094 -33.125 -22.938 1 92.81 373 ALA A CA 1
ATOM 2991 C C . ALA A 1 373 ? -13.406 -32.938 -24.281 1 92.81 373 ALA A C 1
ATOM 2993 O O . ALA A 1 373 ? -14.023 -32.438 -25.234 1 92.81 373 ALA A O 1
ATOM 2994 N N . PHE A 1 374 ? -12.109 -33.344 -24.375 1 92.38 374 PHE A N 1
ATOM 2995 C CA . PHE A 1 374 ? -11.406 -33.031 -25.609 1 92.38 374 PHE A CA 1
ATOM 2996 C C . PHE A 1 374 ? -11.867 -33.969 -26.734 1 92.38 374 PHE A C 1
ATOM 2998 O O . PHE A 1 374 ? -11.508 -33.781 -27.891 1 92.38 374 PHE A O 1
ATOM 3005 N N . GLU A 1 375 ? -12.711 -34.969 -26.438 1 92.25 375 GLU A N 1
ATOM 3006 C CA . GLU A 1 375 ? -13.32 -35.812 -27.453 1 92.25 375 GLU A CA 1
ATOM 3007 C C . GLU A 1 375 ? -14.586 -35.188 -28.016 1 92.25 375 GLU A C 1
ATOM 3009 O O . GLU A 1 375 ? -14.961 -35.438 -29.156 1 92.25 375 GLU A O 1
ATOM 3014 N N . LYS A 1 376 ? -15.273 -34.438 -27.234 1 91.5 376 LYS A N 1
ATOM 3015 C CA . LYS A 1 376 ? -16.578 -33.938 -27.656 1 91.5 376 LYS A CA 1
ATOM 3016 C C . LYS A 1 376 ? -16.516 -32.469 -28.031 1 91.5 376 LYS A C 1
ATOM 3018 O O . LYS A 1 376 ? -17.344 -31.984 -28.812 1 91.5 376 LYS A O 1
ATOM 3023 N N . LEU A 1 377 ? -15.578 -31.734 -27.469 1 92.69 377 LEU A N 1
ATOM 3024 C CA . LEU A 1 377 ? -15.375 -30.344 -27.828 1 92.69 377 LEU A CA 1
ATOM 3025 C C . LEU A 1 377 ? -14.367 -30.203 -28.953 1 92.69 377 LEU A C 1
ATOM 3027 O O . LEU A 1 377 ? -13.18 -29.984 -28.719 1 92.69 377 LEU A O 1
ATOM 3031 N N . VAL A 1 378 ? -14.852 -30.188 -30.219 1 92.75 378 VAL A N 1
ATOM 3032 C CA . VAL A 1 378 ? -13.93 -30.312 -31.344 1 92.75 378 VAL A CA 1
ATOM 3033 C C . VAL A 1 378 ? -14.008 -29.062 -32.219 1 92.75 378 VAL A C 1
ATOM 3035 O O . VAL A 1 378 ? -13.352 -28.984 -33.25 1 92.75 378 VAL A O 1
ATOM 3038 N N . TYR A 1 379 ? -14.828 -28.062 -31.781 1 90.88 379 TYR A N 1
ATOM 3039 C CA . TYR A 1 379 ? -14.914 -26.812 -32.531 1 90.88 379 TYR A CA 1
ATOM 3040 C C . TYR A 1 379 ? -13.82 -25.844 -32.125 1 90.88 379 TYR A C 1
ATOM 3042 O O . TYR A 1 379 ? -13.703 -25.516 -30.922 1 90.88 379 TYR A O 1
ATOM 3050 N N . ALA A 1 380 ? -13.016 -25.422 -33.062 1 91.56 380 ALA A N 1
ATOM 3051 C CA . ALA A 1 380 ? -11.875 -24.547 -32.812 1 91.56 380 ALA A CA 1
ATOM 3052 C C . ALA A 1 380 ? -12 -23.234 -33.562 1 91.56 380 ALA A C 1
ATOM 3054 O O . ALA A 1 380 ? -12.758 -23.156 -34.531 1 91.56 380 ALA A O 1
ATOM 3055 N N . LYS A 1 381 ? -11.242 -22.188 -33.062 1 89.12 381 LYS A N 1
ATOM 3056 C CA . LYS A 1 381 ? -11.055 -20.922 -33.75 1 89.12 381 LYS A CA 1
ATOM 3057 C C . LYS A 1 381 ? -12.406 -20.281 -34.094 1 89.12 381 LYS A C 1
ATOM 3059 O O . LYS A 1 381 ? -12.617 -19.812 -35.219 1 89.12 381 LYS A O 1
ATOM 3064 N N . CYS A 1 382 ? -13.219 -20.438 -33.125 1 84.38 382 CYS A N 1
ATOM 3065 C CA . CYS A 1 382 ? -14.539 -19.844 -33.312 1 84.38 382 CYS A CA 1
ATOM 3066 C C . CYS A 1 382 ? -14.477 -18.328 -33.188 1 84.38 382 CYS A C 1
ATOM 3068 O O . CYS A 1 382 ? -13.625 -17.797 -32.469 1 84.38 382 CYS A O 1
ATOM 3070 N N . ASP A 1 383 ? -15.242 -17.656 -33.906 1 82.25 383 ASP A N 1
ATOM 3071 C CA . ASP A 1 383 ? -15.406 -16.219 -33.812 1 82.25 383 ASP A CA 1
ATOM 3072 C C . ASP A 1 383 ? -16.406 -15.852 -32.719 1 82.25 383 ASP A C 1
ATOM 3074 O O . ASP A 1 383 ? -17.594 -16.141 -32.844 1 82.25 383 ASP A O 1
ATOM 3078 N N . TYR A 1 384 ? -15.891 -15.344 -31.641 1 75 384 TYR A N 1
ATOM 3079 C CA . TYR A 1 384 ? -16.734 -14.961 -30.516 1 75 384 TYR A CA 1
ATOM 3080 C C . TYR A 1 384 ? -17.172 -13.5 -30.609 1 75 384 TYR A C 1
ATOM 3082 O O . TYR A 1 384 ? -17.906 -13.008 -29.766 1 75 384 TYR A O 1
ATOM 3090 N N . GLY A 1 385 ? -16.859 -12.859 -31.672 1 68.88 385 GLY A N 1
ATOM 3091 C CA . GLY A 1 385 ? -17.234 -11.469 -31.891 1 68.88 385 GLY A CA 1
ATOM 3092 C C . GLY A 1 385 ? -16.188 -10.484 -31.406 1 68.88 385 GLY A C 1
ATOM 3093 O O . GLY A 1 385 ? -16.359 -9.273 -31.516 1 68.88 385 GLY A O 1
ATOM 3094 N N . TRP A 1 386 ? -15.211 -10.984 -30.734 1 65.19 386 TRP A N 1
ATOM 3095 C CA . TRP A 1 386 ? -14.117 -10.109 -30.344 1 65.19 386 TRP A CA 1
ATOM 3096 C C . TRP A 1 386 ? -12.773 -10.695 -30.766 1 65.19 386 TRP A C 1
ATOM 3098 O O . TRP A 1 386 ? -12.656 -11.898 -31 1 65.19 386 TRP A O 1
ATOM 3108 N N . THR A 1 387 ? -11.859 -9.672 -31.062 1 61.25 387 THR A N 1
ATOM 3109 C CA . THR A 1 387 ? -10.531 -10.102 -31.484 1 61.25 387 THR A CA 1
ATOM 3110 C C . THR A 1 387 ? -9.812 -10.82 -30.344 1 61.25 387 THR A C 1
ATOM 3112 O O . THR A 1 387 ? -9.711 -10.289 -29.234 1 61.25 387 THR A O 1
ATOM 3115 N N . THR A 1 388 ? -9.602 -12.039 -30.609 1 59.09 388 THR A N 1
ATOM 3116 C CA . THR A 1 388 ? -8.844 -12.789 -29.625 1 59.09 388 THR A CA 1
ATOM 3117 C C . THR A 1 388 ? -7.344 -12.531 -29.781 1 59.09 388 THR A C 1
ATOM 3119 O O . THR A 1 388 ? -6.82 -12.562 -30.906 1 59.09 388 THR A O 1
ATOM 3122 N N . VAL A 1 389 ? -6.77 -11.898 -28.812 1 60.56 389 VAL A N 1
ATOM 3123 C CA . VAL A 1 389 ? -5.32 -11.734 -28.844 1 60.56 389 VAL A CA 1
ATOM 3124 C C . VAL A 1 389 ? -4.648 -13.102 -28.719 1 60.56 389 VAL A C 1
ATOM 3126 O O . VAL A 1 389 ? -5.074 -13.945 -27.922 1 60.56 389 VAL A O 1
ATOM 3129 N N . GLU A 1 390 ? -3.768 -13.297 -29.672 1 66.75 390 GLU A N 1
ATOM 3130 C CA . GLU A 1 390 ? -2.984 -14.531 -29.656 1 66.75 390 GLU A CA 1
ATOM 3131 C C . GLU A 1 390 ? -2.246 -14.695 -28.344 1 66.75 390 GLU A C 1
ATOM 3133 O O . GLU A 1 390 ? -1.536 -13.789 -27.891 1 66.75 390 GLU A O 1
ATOM 3138 N N . SER A 1 391 ? -2.658 -15.844 -27.719 1 83.31 391 SER A N 1
ATOM 3139 C CA . SER A 1 391 ? -2.018 -16.141 -26.438 1 83.31 391 SER A CA 1
ATOM 3140 C C . SER A 1 391 ? -0.956 -17.234 -26.594 1 83.31 391 SER A C 1
ATOM 3142 O O . SER A 1 391 ? -0.982 -18 -27.562 1 83.31 391 SER A O 1
ATOM 3144 N N . ARG A 1 392 ? 0.073 -17.125 -25.938 1 93.12 392 ARG A N 1
ATOM 3145 C CA . ARG A 1 392 ? 1.166 -18.094 -25.922 1 93.12 392 ARG A CA 1
ATOM 3146 C C . ARG A 1 392 ? 1.485 -18.531 -24.5 1 93.12 392 ARG A C 1
ATOM 3148 O O . ARG A 1 392 ? 1.204 -17.812 -23.547 1 93.12 392 ARG A O 1
ATOM 3155 N N . LYS A 1 393 ? 1.881 -19.719 -24.469 1 96.38 393 LYS A N 1
ATOM 3156 C C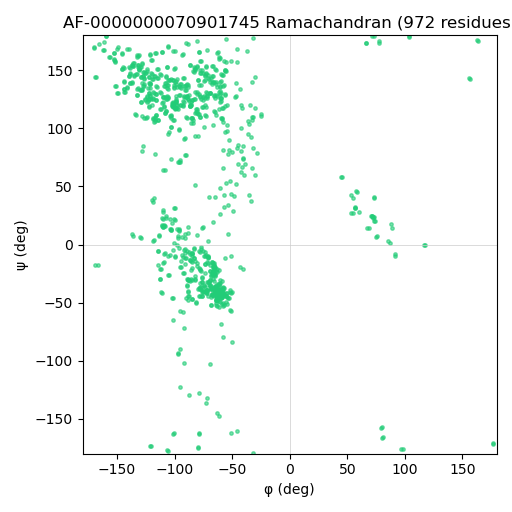A . LYS A 1 393 ? 2.549 -20.234 -23.281 1 96.38 393 LYS A CA 1
ATOM 3157 C C . LYS A 1 393 ? 3.955 -20.719 -23.609 1 96.38 393 LYS A C 1
ATOM 3159 O O . LYS A 1 393 ? 4.469 -20.469 -24.703 1 96.38 393 LYS A O 1
ATOM 3164 N N . TYR A 1 394 ? 4.664 -21.359 -22.625 1 96.19 394 TYR A N 1
ATOM 3165 C CA . TYR A 1 394 ? 6.078 -21.516 -22.938 1 96.19 394 TYR A CA 1
ATOM 3166 C C . TYR A 1 394 ? 6.715 -22.594 -22.062 1 96.19 394 TYR A C 1
ATOM 3168 O O . TYR A 1 394 ? 6.062 -23.141 -21.156 1 96.19 394 TYR A O 1
ATOM 3176 N N . ALA A 1 395 ? 7.871 -22.984 -22.422 1 96.44 395 ALA A N 1
ATOM 3177 C CA . ALA A 1 395 ? 8.781 -23.812 -21.641 1 96.44 395 ALA A CA 1
ATOM 3178 C C . ALA A 1 395 ? 10.188 -23.219 -21.609 1 96.44 395 ALA A C 1
ATOM 3180 O O . ALA A 1 395 ? 10.586 -22.5 -22.531 1 96.44 395 ALA A O 1
ATOM 3181 N N . VAL A 1 396 ? 10.852 -23.5 -20.516 1 97.19 396 VAL A N 1
ATOM 3182 C CA . VAL A 1 396 ? 12.211 -22.984 -20.359 1 97.19 396 VAL A CA 1
ATOM 3183 C C . VAL A 1 396 ? 13.109 -24.078 -19.797 1 97.19 396 VAL A C 1
ATOM 3185 O O . VAL A 1 396 ? 12.633 -25.047 -19.219 1 97.19 396 VAL A O 1
ATOM 3188 N N . GLN A 1 397 ? 14.406 -23.969 -20.078 1 97 397 GLN A N 1
ATOM 3189 C CA . GLN A 1 397 ? 15.375 -24.578 -19.172 1 97 397 GLN A CA 1
ATOM 3190 C C . GLN A 1 397 ? 15.484 -23.766 -17.875 1 97 397 GLN A C 1
ATOM 3192 O O . GLN A 1 397 ? 16.016 -22.656 -17.875 1 97 397 GLN A O 1
ATOM 3197 N N . PRO A 1 398 ? 15.023 -24.328 -16.797 1 97.75 398 PRO A N 1
ATOM 3198 C CA . PRO A 1 398 ? 14.852 -23.5 -15.586 1 97.75 398 PRO A CA 1
ATOM 3199 C C . PRO A 1 398 ? 16.172 -22.953 -15.055 1 97.75 398 PRO A C 1
ATOM 3201 O O . PRO A 1 398 ? 16.188 -21.891 -14.43 1 97.75 398 PRO A O 1
ATOM 3204 N N . GLN A 1 399 ? 17.328 -23.562 -15.359 1 97.12 399 GLN A N 1
ATOM 3205 C CA . GLN A 1 399 ? 18.625 -23.094 -14.906 1 97.12 399 GLN A CA 1
ATOM 3206 C C . GLN A 1 399 ? 19.062 -21.844 -15.672 1 97.12 399 GLN A C 1
ATOM 3208 O O . GLN A 1 399 ? 20 -21.156 -15.273 1 97.12 399 GLN A O 1
ATOM 3213 N N . MET A 1 400 ? 18.312 -21.531 -16.719 1 96.88 400 MET A N 1
ATOM 3214 C CA . MET A 1 400 ? 18.75 -20.469 -17.609 1 96.88 400 MET A CA 1
ATOM 3215 C C . MET A 1 400 ? 17.844 -19.25 -17.469 1 96.88 400 MET A C 1
ATOM 3217 O O . MET A 1 400 ? 17.891 -18.328 -18.281 1 96.88 400 MET A O 1
ATOM 3221 N N . VAL A 1 401 ? 17.094 -19.234 -16.453 1 96.88 401 VAL A N 1
ATOM 3222 C CA . VAL A 1 401 ? 16.188 -18.094 -16.219 1 96.88 401 VAL A CA 1
ATOM 3223 C C . VAL A 1 401 ? 16.266 -17.672 -14.758 1 96.88 401 VAL A C 1
ATOM 3225 O O . VAL A 1 401 ? 16.406 -18.516 -13.859 1 96.88 401 VAL A O 1
ATOM 3228 N N . TRP A 1 402 ? 16.141 -16.344 -14.523 1 97.69 402 TRP A N 1
ATOM 3229 C CA . TRP A 1 402 ? 16.156 -15.797 -13.172 1 97.69 402 TRP A CA 1
ATOM 3230 C C . TRP A 1 402 ? 14.766 -15.781 -12.57 1 97.69 402 TRP A C 1
ATOM 3232 O O . TRP A 1 402 ? 14.594 -16.031 -11.375 1 97.69 402 TRP A O 1
ATOM 3242 N N . ALA A 1 403 ? 13.797 -15.43 -13.344 1 98.12 403 ALA A N 1
ATOM 3243 C CA . ALA A 1 403 ? 12.398 -15.281 -12.961 1 98.12 403 ALA A CA 1
ATOM 3244 C C . ALA A 1 403 ? 11.477 -15.445 -14.172 1 98.12 403 ALA A C 1
ATOM 3246 O O . ALA A 1 403 ? 11.93 -15.398 -15.312 1 98.12 403 ALA A O 1
ATOM 3247 N N . THR A 1 404 ? 10.211 -15.703 -13.859 1 97.12 404 THR A N 1
ATOM 3248 C CA . THR A 1 404 ? 9.32 -15.984 -14.984 1 97.12 404 THR A CA 1
ATOM 3249 C C . THR A 1 404 ? 7.992 -15.258 -14.82 1 97.12 404 THR A C 1
ATOM 3251 O O . THR A 1 404 ? 7.602 -14.914 -13.703 1 97.12 404 THR A O 1
ATOM 3254 N N . GLY A 1 405 ? 7.359 -14.992 -15.953 1 95.06 405 GLY A N 1
ATOM 3255 C CA . GLY A 1 405 ? 5.984 -14.516 -16 1 95.06 405 GLY A CA 1
ATOM 3256 C C . GLY A 1 405 ? 4.988 -15.609 -16.328 1 95.06 405 GLY A C 1
ATOM 3257 O O . GLY A 1 405 ? 5.285 -16.797 -16.188 1 95.06 405 GLY A O 1
ATOM 3258 N N . VAL A 1 406 ? 3.797 -15.164 -16.75 1 93.75 406 VAL A N 1
ATOM 3259 C CA . VAL A 1 406 ? 2.719 -16.109 -17.031 1 93.75 406 VAL A CA 1
ATOM 3260 C C . VAL A 1 406 ? 2.789 -16.562 -18.484 1 93.75 406 VAL A C 1
ATOM 3262 O O . VAL A 1 406 ? 2.51 -17.719 -18.797 1 93.75 406 VAL A O 1
ATOM 3265 N N . HIS A 1 407 ? 3.293 -15.695 -19.391 1 93.75 407 HIS A N 1
ATOM 3266 C CA . HIS A 1 407 ? 3.248 -16 -20.828 1 93.75 407 HIS A CA 1
ATOM 3267 C C . HIS A 1 407 ? 4.648 -16.234 -21.375 1 93.75 407 HIS A C 1
ATOM 3269 O O . HIS A 1 407 ? 4.805 -16.781 -22.469 1 93.75 407 HIS A O 1
ATOM 3275 N N . TYR A 1 408 ? 5.582 -15.727 -20.672 1 94.69 408 TYR A N 1
ATOM 3276 C CA . TYR A 1 408 ? 6.984 -15.969 -20.984 1 94.69 408 TYR A CA 1
ATOM 3277 C C . TYR A 1 408 ? 7.895 -15.469 -19.875 1 94.69 408 TYR A C 1
ATOM 3279 O O . TYR A 1 408 ? 7.43 -14.82 -18.922 1 94.69 408 TYR A O 1
ATOM 3287 N N . SER A 1 409 ? 9.117 -15.82 -19.969 1 95 409 SER A N 1
ATOM 3288 C CA . SER A 1 409 ? 10.117 -15.305 -19.047 1 95 409 SER A CA 1
ATOM 3289 C C . SER A 1 409 ? 10.945 -14.195 -19.688 1 95 409 SER A C 1
ATOM 3291 O O . SER A 1 409 ? 11.641 -14.422 -20.688 1 95 409 SER A O 1
ATOM 3293 N N . GLU A 1 410 ? 10.891 -13.039 -19.141 1 94.56 410 GLU A N 1
ATOM 3294 C CA . GLU A 1 410 ? 11.664 -11.906 -19.641 1 94.56 410 GLU A CA 1
ATOM 3295 C C . GLU A 1 410 ? 13.078 -11.906 -19.062 1 94.56 410 GLU A C 1
ATOM 3297 O O . GLU A 1 410 ? 13.977 -11.258 -19.609 1 94.56 410 GLU A O 1
ATOM 3302 N N . HIS A 1 411 ? 13.336 -12.648 -18.047 1 95.31 411 HIS A N 1
ATOM 3303 C CA . HIS A 1 411 ? 14.586 -12.562 -17.297 1 95.31 411 HIS A CA 1
ATOM 3304 C C . HIS A 1 411 ? 15.469 -13.781 -17.547 1 95.31 411 HIS A C 1
ATOM 3306 O O . HIS A 1 411 ? 15.812 -14.5 -16.609 1 95.31 411 HIS A O 1
ATOM 3312 N N . MET A 1 412 ? 15.898 -13.945 -18.766 1 95.94 412 MET A N 1
ATOM 3313 C CA . MET A 1 412 ? 16.75 -15.055 -19.156 1 95.94 412 MET A CA 1
ATOM 3314 C C . MET A 1 412 ? 18.203 -14.805 -18.766 1 95.94 412 MET A C 1
ATOM 3316 O O . MET A 1 412 ? 18.672 -13.664 -18.828 1 95.94 412 MET A O 1
ATOM 3320 N N . LYS A 1 413 ? 18.844 -15.852 -18.344 1 94.75 413 LYS A N 1
ATOM 3321 C CA . LYS A 1 413 ? 20.281 -15.781 -18.062 1 94.75 413 LYS A CA 1
ATOM 3322 C C . LYS A 1 413 ? 21.094 -15.914 -19.328 1 94.75 413 LYS A C 1
ATOM 3324 O O . LYS A 1 413 ? 22.047 -15.156 -19.562 1 94.75 413 LYS A O 1
ATOM 3329 N N . GLN A 1 414 ? 20.75 -16.938 -20.062 1 93.25 414 GLN A N 1
ATOM 3330 C CA . GLN A 1 414 ? 21.469 -17.281 -21.281 1 93.25 414 GLN A CA 1
ATOM 3331 C C . GLN A 1 414 ? 20.547 -18.016 -22.266 1 93.25 414 GLN A C 1
ATOM 3333 O O . GLN A 1 414 ? 19.484 -18.5 -21.875 1 93.25 414 GLN A O 1
ATOM 3338 N N . GLY A 1 415 ? 20.938 -18 -23.562 1 95 415 GLY A N 1
ATOM 3339 C CA . GLY A 1 415 ? 20.219 -18.734 -24.594 1 95 415 GLY A CA 1
ATOM 3340 C C . GLY A 1 415 ? 19.234 -17.891 -25.359 1 95 415 GLY A C 1
ATOM 3341 O O . GLY A 1 415 ? 19.172 -16.672 -25.188 1 95 415 GLY A O 1
ATOM 3342 N N . LYS A 1 416 ? 18.516 -18.562 -26.25 1 95.81 416 LYS A N 1
ATOM 3343 C CA . LYS A 1 416 ? 17.594 -17.859 -27.141 1 95.81 416 LYS A CA 1
ATOM 3344 C C . LYS A 1 416 ? 16.156 -18.25 -26.859 1 95.81 416 LYS A C 1
ATOM 3346 O O . LYS A 1 416 ? 15.875 -19.344 -26.359 1 95.81 416 LYS A O 1
ATOM 3351 N N . ARG A 1 417 ? 15.344 -17.297 -27.141 1 95.81 417 ARG A N 1
ATOM 3352 C CA . ARG A 1 417 ? 13.906 -17.547 -27.156 1 95.81 417 ARG A CA 1
ATOM 3353 C C . ARG A 1 417 ? 13.398 -17.734 -28.578 1 95.81 417 ARG A C 1
ATOM 3355 O O . ARG A 1 417 ? 13.781 -16.984 -29.484 1 95.81 417 ARG A O 1
ATOM 3362 N N . ILE A 1 418 ? 12.57 -18.719 -28.797 1 94.75 418 ILE A N 1
ATOM 3363 C CA . ILE A 1 418 ? 11.992 -18.875 -30.125 1 94.75 418 ILE A CA 1
ATOM 3364 C C . ILE A 1 418 ? 10.484 -19.094 -30.016 1 94.75 418 ILE A C 1
ATOM 3366 O O . ILE A 1 418 ? 9.984 -19.484 -28.953 1 94.75 418 ILE A O 1
ATOM 3370 N N . ASP A 1 419 ? 9.836 -18.859 -31.125 1 93.88 419 ASP A N 1
ATOM 3371 C CA . ASP A 1 419 ? 8.438 -19.234 -31.297 1 93.88 419 ASP A CA 1
ATOM 3372 C C . ASP A 1 419 ? 8.32 -20.547 -32.062 1 93.88 419 ASP A C 1
ATOM 3374 O O . ASP A 1 419 ? 8.711 -20.625 -33.25 1 93.88 419 ASP A O 1
ATOM 3378 N N . MET A 1 420 ? 7.785 -21.469 -31.406 1 90.75 420 MET A N 1
ATOM 3379 C CA . MET A 1 420 ? 7.656 -22.781 -32.031 1 90.75 420 MET A CA 1
ATOM 3380 C C . MET A 1 420 ? 6.66 -22.734 -33.188 1 90.75 420 MET A C 1
ATOM 3382 O O . MET A 1 420 ? 5.633 -22.062 -33.094 1 90.75 420 MET A O 1
ATOM 3386 N N . ASP A 1 421 ? 7.047 -23.406 -34.25 1 90.44 421 ASP A N 1
ATOM 3387 C CA . ASP A 1 421 ? 6.07 -23.625 -35.281 1 90.44 421 ASP A CA 1
ATOM 3388 C C . ASP A 1 421 ? 4.82 -24.328 -34.75 1 90.44 421 ASP A C 1
ATOM 3390 O O . ASP A 1 421 ? 4.902 -25.406 -34.188 1 90.44 421 ASP A O 1
ATOM 3394 N N . PRO A 1 422 ? 3.662 -23.781 -35.031 1 90.5 422 PRO A N 1
ATOM 3395 C CA . PRO A 1 422 ? 2.434 -24.344 -34.469 1 90.5 422 PRO A CA 1
ATOM 3396 C C . PRO A 1 422 ? 2.15 -25.75 -35 1 90.5 422 PRO A C 1
ATOM 3398 O O . PRO A 1 422 ? 1.399 -26.516 -34.375 1 90.5 422 PRO A O 1
ATOM 3401 N N . ASP A 1 423 ? 2.719 -26.109 -36.062 1 89.06 423 ASP A N 1
ATOM 3402 C CA . ASP A 1 423 ? 2.545 -27.453 -36.594 1 89.06 423 ASP A CA 1
ATOM 3403 C C . ASP A 1 423 ? 3.4 -28.469 -35.812 1 89.06 423 ASP A C 1
ATOM 3405 O O . ASP A 1 423 ? 3.117 -29.672 -35.844 1 89.06 423 ASP A O 1
ATOM 3409 N N . VAL A 1 424 ? 4.379 -27.953 -35.219 1 89.56 424 VAL A N 1
ATOM 3410 C CA . VAL A 1 424 ? 5.281 -28.797 -34.469 1 89.56 424 VAL A CA 1
ATOM 3411 C C . VAL A 1 424 ? 4.77 -28.938 -33.031 1 89.56 424 VAL A C 1
ATOM 3413 O O . VAL A 1 424 ? 4.715 -30.031 -32.469 1 89.56 424 VAL A O 1
ATOM 3416 N N . LEU A 1 425 ? 4.426 -27.844 -32.438 1 92.56 425 LEU A N 1
ATOM 3417 C CA . LEU A 1 425 ? 3.92 -27.844 -31.062 1 92.56 425 LEU A CA 1
ATOM 3418 C C . LEU A 1 425 ? 2.938 -26.688 -30.859 1 92.56 425 LEU A C 1
ATOM 3420 O O . LEU A 1 425 ? 3.223 -25.547 -31.219 1 92.56 425 LEU A O 1
ATOM 3424 N N . ARG A 1 426 ? 1.835 -26.969 -30.328 1 93.5 426 ARG A N 1
ATOM 3425 C CA . ARG A 1 426 ? 0.808 -26 -29.953 1 93.5 426 ARG A CA 1
ATOM 3426 C C . ARG A 1 426 ? 0.025 -26.484 -28.734 1 93.5 426 ARG A C 1
ATOM 3428 O O . ARG A 1 426 ? 0.222 -27.609 -28.266 1 93.5 426 ARG A O 1
ATOM 3435 N N . SER A 1 427 ? -0.768 -25.609 -28.188 1 95.31 427 SER A N 1
ATOM 3436 C CA . SER A 1 427 ? -1.669 -26 -27.125 1 95.31 427 SER A CA 1
ATOM 3437 C C . SER A 1 427 ? -3.123 -25.719 -27.484 1 95.31 427 SER A C 1
ATOM 3439 O O . SER A 1 427 ? -3.422 -24.719 -28.125 1 95.31 427 SER A O 1
ATOM 3441 N N . TYR A 1 428 ? -3.984 -26.609 -27.172 1 95.94 428 TYR A N 1
ATOM 3442 C CA . TYR A 1 428 ? -5.426 -26.391 -27.281 1 95.94 428 TYR A CA 1
ATOM 3443 C C . TYR A 1 428 ? -6.008 -25.875 -25.984 1 95.94 428 TYR A C 1
ATOM 3445 O O . TYR A 1 428 ? -5.84 -26.484 -24.922 1 95.94 428 TYR A O 1
ATOM 3453 N N . HIS A 1 429 ? -6.652 -24.734 -26.078 1 95.62 429 HIS A N 1
ATOM 3454 C CA . HIS A 1 429 ? -7.156 -24.047 -24.891 1 95.62 429 HIS A CA 1
ATOM 3455 C C . HIS A 1 429 ? -8.664 -24.234 -24.75 1 95.62 429 HIS A C 1
ATOM 3457 O O . HIS A 1 429 ? -9.445 -23.688 -25.531 1 95.62 429 HIS A O 1
ATOM 3463 N N . TYR A 1 430 ? -9.039 -24.969 -23.781 1 94.69 430 TYR A N 1
ATOM 3464 C CA . TYR A 1 430 ? -10.445 -25.188 -23.438 1 94.69 430 TYR A CA 1
ATOM 3465 C C . TYR A 1 430 ? -10.883 -24.266 -22.312 1 94.69 430 TYR A C 1
ATOM 3467 O O . TYR A 1 430 ? -11.281 -24.734 -21.234 1 94.69 430 TYR A O 1
ATOM 3475 N N . HIS A 1 431 ? -10.992 -23.094 -22.609 1 91.31 431 HIS A N 1
ATOM 3476 C CA . HIS A 1 431 ? -11.25 -22.047 -21.609 1 91.31 431 HIS A CA 1
ATOM 3477 C C . HIS A 1 431 ? -12.57 -22.297 -20.891 1 91.31 431 HIS A C 1
ATOM 3479 O O . HIS A 1 431 ? -13.562 -22.672 -21.531 1 91.31 431 HIS A O 1
ATOM 3485 N N . ASN A 1 432 ? -12.633 -22.141 -19.562 1 89.75 432 ASN A N 1
ATOM 3486 C CA . ASN A 1 432 ? -13.812 -22.172 -18.703 1 89.75 432 ASN A CA 1
ATOM 3487 C C . ASN A 1 432 ? -14.336 -23.578 -18.5 1 89.75 432 ASN A C 1
ATOM 3489 O O . ASN A 1 432 ? -15.406 -23.781 -17.922 1 89.75 432 ASN A O 1
ATOM 3493 N N . THR A 1 433 ? -13.633 -24.562 -18.984 1 94.25 433 THR A N 1
ATOM 3494 C CA . THR A 1 433 ? -14.172 -25.922 -18.906 1 94.25 433 THR A CA 1
ATOM 3495 C C . THR A 1 433 ? -13.742 -26.594 -17.609 1 94.25 433 THR A C 1
ATOM 3497 O O . THR A 1 433 ? -14.289 -27.625 -17.219 1 94.25 433 THR A O 1
ATOM 3500 N N . VAL A 1 434 ? -12.812 -25.984 -16.922 1 95.5 434 VAL A N 1
ATOM 3501 C CA . VAL A 1 434 ? -12.297 -26.609 -15.711 1 95.5 434 VAL A CA 1
ATOM 3502 C C . VAL A 1 434 ? -12.961 -26 -14.484 1 95.5 434 VAL A C 1
ATOM 3504 O O . VAL A 1 434 ? -12.906 -26.578 -13.391 1 95.5 434 VAL A O 1
ATOM 3507 N N . ASN A 1 435 ? -13.719 -24.891 -14.531 1 91.19 435 ASN A N 1
ATOM 3508 C CA . ASN A 1 435 ? -14.211 -24.078 -13.43 1 91.19 435 ASN A CA 1
ATOM 3509 C C . ASN A 1 435 ? -15.562 -24.578 -12.914 1 91.19 435 ASN A C 1
ATOM 3511 O O . ASN A 1 435 ? -16.188 -23.938 -12.086 1 91.19 435 ASN A O 1
ATOM 3515 N N . GLY A 1 436 ? -15.969 -25.734 -13.234 1 90.25 436 GLY A N 1
ATOM 3516 C CA . GLY A 1 436 ? -17.266 -26.203 -12.797 1 90.25 436 GLY A CA 1
ATOM 3517 C C . GLY A 1 436 ? -17.453 -27.703 -12.969 1 90.25 436 GLY A C 1
ATOM 3518 O O . GLY A 1 436 ? -16.594 -28.375 -13.562 1 90.25 436 GLY A O 1
ATOM 3519 N N . ARG A 1 437 ? -18.578 -28.141 -12.422 1 89.94 437 ARG A N 1
ATOM 3520 C CA . ARG A 1 437 ? -18.828 -29.578 -12.383 1 89.94 437 ARG A CA 1
ATOM 3521 C C . ARG A 1 437 ? -20.109 -29.922 -13.156 1 89.94 437 ARG A C 1
ATOM 3523 O O . ARG A 1 437 ? -20.891 -30.75 -12.703 1 89.94 437 ARG A O 1
ATOM 3530 N N . THR A 1 438 ? -20.281 -29.25 -14.227 1 87.44 438 THR A N 1
ATOM 3531 C CA . THR A 1 438 ? -21.453 -29.516 -15.055 1 87.44 438 THR A CA 1
ATOM 3532 C C . THR A 1 438 ? -21.047 -30.031 -16.422 1 87.44 438 THR A C 1
ATOM 3534 O O . THR A 1 438 ? -19.875 -29.953 -16.797 1 87.44 438 THR A O 1
ATOM 3537 N N . GLU A 1 439 ? -22.078 -30.594 -17.109 1 88.31 439 GLU A N 1
ATOM 3538 C CA . GLU A 1 439 ? -21.844 -31.016 -18.484 1 88.31 439 GLU A CA 1
ATOM 3539 C C . GLU A 1 439 ? -21.438 -29.844 -19.375 1 88.31 439 GLU A C 1
ATOM 3541 O O . GLU A 1 439 ? -22 -28.75 -19.25 1 88.31 439 GLU A O 1
ATOM 3546 N N . LEU A 1 440 ? -20.469 -30.141 -20.266 1 91.62 440 LEU A N 1
ATOM 3547 C CA . LEU A 1 440 ? -19.844 -29.062 -21.031 1 91.62 440 LEU A CA 1
ATOM 3548 C C . LEU A 1 440 ? -20.625 -28.797 -22.312 1 91.62 440 LEU A C 1
ATOM 3550 O O . LEU A 1 440 ? -20.672 -27.656 -22.797 1 91.62 440 LEU A O 1
ATOM 3554 N N . CYS A 1 441 ? -21.219 -29.812 -22.828 1 89.62 441 CYS A N 1
ATOM 3555 C CA . CYS A 1 441 ? -21.922 -29.641 -24.078 1 89.62 441 CYS A CA 1
ATOM 3556 C C . CYS A 1 441 ? -23.219 -28.875 -23.891 1 89.62 441 CYS A C 1
ATOM 3558 O O . CYS A 1 441 ? -24.156 -29.359 -23.25 1 89.62 441 CYS A O 1
ATOM 3560 N N . LYS A 1 442 ? -23.281 -27.812 -24.531 1 85.88 442 LYS A N 1
ATOM 3561 C CA . LYS A 1 442 ? -24.453 -26.953 -24.406 1 85.88 442 LYS A CA 1
ATOM 3562 C C . LYS A 1 442 ? -25.25 -26.922 -25.703 1 85.88 442 LYS A C 1
ATOM 3564 O O . LYS A 1 442 ? -26.484 -26.859 -25.688 1 85.88 442 LYS A O 1
ATOM 3569 N N . GLU A 1 443 ? -24.516 -26.859 -26.781 1 84.12 443 GLU A N 1
ATOM 3570 C CA . GLU A 1 443 ? -25.141 -26.797 -28.094 1 84.12 443 GLU A CA 1
ATOM 3571 C C . GLU A 1 443 ? -24.516 -27.797 -29.047 1 84.12 443 GLU A C 1
ATOM 3573 O O . GLU A 1 443 ? -23.328 -28.125 -28.922 1 84.12 443 GLU A O 1
ATOM 3578 N N . PHE A 1 444 ? -25.344 -28.203 -30 1 84.44 444 PHE A N 1
ATOM 3579 C CA . PHE A 1 444 ? -24.922 -29.141 -31.031 1 84.44 444 PHE A CA 1
ATOM 3580 C C . PHE A 1 444 ? -25.25 -28.609 -32.438 1 84.44 444 PHE A C 1
ATOM 3582 O O . PHE A 1 444 ? -26.219 -29.031 -33.062 1 84.44 444 PHE A O 1
ATOM 3589 N N . PRO A 1 445 ? -24.391 -27.766 -32.844 1 77.56 445 PRO A N 1
ATOM 3590 C CA . PRO A 1 445 ? -24.719 -27.156 -34.125 1 77.56 445 PRO A CA 1
ATOM 3591 C C . PRO A 1 445 ? -24.594 -28.141 -35.312 1 77.56 445 PRO A C 1
ATOM 3593 O O . PRO A 1 445 ? -23.703 -29 -35.312 1 77.56 445 PRO A O 1
ATOM 3596 N N . LYS A 1 446 ? -25.547 -28.016 -36.312 1 66.88 446 LYS A N 1
ATOM 3597 C CA . LYS A 1 446 ? -25.547 -28.875 -37.469 1 66.88 446 LYS A CA 1
ATOM 3598 C C . LYS A 1 446 ? -24.438 -28.484 -38.438 1 66.88 446 LYS A C 1
ATOM 3600 O O . LYS A 1 446 ? -23.844 -29.344 -39.094 1 66.88 446 LYS A O 1
ATOM 3605 N N . ASN A 1 447 ? -24.25 -26.984 -38.625 1 63.25 447 ASN A N 1
ATOM 3606 C CA . ASN A 1 447 ? -23.219 -26.453 -39.531 1 63.25 447 ASN A CA 1
ATOM 3607 C C . ASN A 1 447 ? -22.219 -25.578 -38.781 1 63.25 447 ASN A C 1
ATOM 3609 O O . ASN A 1 447 ? -22.625 -24.688 -38 1 63.25 447 ASN A O 1
ATOM 3613 N N . PRO A 1 448 ? -20.828 -25.953 -38.781 1 58.84 448 PRO A N 1
ATOM 3614 C CA . PRO A 1 448 ? -19.812 -25.172 -38.062 1 58.84 448 PRO A CA 1
ATOM 3615 C C . PRO A 1 448 ? -19.891 -23.688 -38.406 1 58.84 448 PRO A C 1
ATOM 3617 O O . PRO A 1 448 ? -19.453 -22.844 -37.625 1 58.84 448 PRO A O 1
ATOM 3620 N N . ASN A 1 449 ? -20.094 -23.281 -39.688 1 58.78 449 ASN A N 1
ATOM 3621 C CA . ASN A 1 449 ? -20.062 -21.906 -40.188 1 58.78 449 ASN A CA 1
ATOM 3622 C C . ASN A 1 449 ? -21.391 -21.188 -39.938 1 58.78 449 ASN A C 1
ATOM 3624 O O . ASN A 1 449 ? -21.5 -19.984 -40.156 1 58.78 449 ASN A O 1
ATOM 3628 N N . GLY A 1 450 ? -22.469 -21.781 -39.844 1 53.88 450 GLY A N 1
ATOM 3629 C CA . GLY A 1 450 ? -23.75 -21.156 -40.156 1 53.88 450 GLY A CA 1
ATOM 3630 C C . GLY A 1 450 ? -24.438 -20.594 -38.938 1 53.88 450 GLY A C 1
ATOM 3631 O O . GLY A 1 450 ? -24.828 -19.422 -38.906 1 53.88 450 GLY A O 1
ATOM 3632 N N . GLU A 1 451 ? -25.359 -21.375 -38.125 1 54.84 451 GLU A N 1
ATOM 3633 C CA . GLU A 1 451 ? -26.516 -20.859 -37.406 1 54.84 451 GLU A CA 1
ATOM 3634 C C . GLU A 1 451 ? -26.141 -20.375 -36 1 54.84 451 GLU A C 1
ATOM 3636 O O . GLU A 1 451 ? -25.219 -20.906 -35.406 1 54.84 451 GLU A O 1
ATOM 3641 N N . PRO A 1 452 ? -26.625 -19.078 -35.812 1 54.34 452 PRO A N 1
ATOM 3642 C CA . PRO A 1 452 ? -26.562 -18.562 -34.438 1 54.34 452 PRO A CA 1
ATOM 3643 C C . PRO A 1 452 ? -26.812 -19.656 -33.406 1 54.34 452 PRO A C 1
ATOM 3645 O O . PRO A 1 452 ? -27.719 -20.469 -33.562 1 54.34 452 PRO A O 1
ATOM 3648 N N . ASN A 1 453 ? -25.797 -20.109 -32.781 1 63.41 453 ASN A N 1
ATOM 3649 C CA . ASN A 1 453 ? -26.031 -20.922 -31.594 1 63.41 453 ASN A CA 1
ATOM 3650 C C . ASN A 1 453 ? -26.188 -20.062 -30.344 1 63.41 453 ASN A C 1
ATOM 3652 O O . ASN A 1 453 ? -25.984 -18.844 -30.391 1 63.41 453 ASN A O 1
ATOM 3656 N N . SER A 1 454 ? -26.875 -20.625 -29.422 1 64.94 454 SER A N 1
ATOM 3657 C CA . SER A 1 454 ? -27.156 -19.906 -28.188 1 64.94 454 SER A CA 1
ATOM 3658 C C . SER A 1 454 ? -25.875 -19.328 -27.594 1 64.94 454 SER A C 1
ATOM 3660 O O . SER A 1 454 ? -25.938 -18.406 -26.781 1 64.94 454 SER A O 1
ATOM 3662 N N . LEU A 1 455 ? -24.734 -19.812 -28.234 1 72.19 455 LEU A N 1
ATOM 3663 C CA . LEU A 1 455 ? -23.484 -19.297 -27.688 1 72.19 455 LEU A CA 1
ATOM 3664 C C . LEU A 1 455 ? -22.938 -18.172 -28.578 1 72.19 455 LEU A C 1
ATOM 3666 O O . LEU A 1 455 ? -21.922 -17.562 -28.25 1 72.19 455 LEU A O 1
ATOM 3670 N N . LYS A 1 456 ? -23.672 -17.875 -29.609 1 72.38 456 LYS A N 1
ATOM 3671 C CA . LYS A 1 456 ? -23.375 -16.766 -30.516 1 72.38 456 LYS A CA 1
ATOM 3672 C C . LYS A 1 456 ? -21.969 -16.906 -31.109 1 72.38 456 LYS A C 1
ATOM 3674 O O . LYS A 1 456 ? -21.25 -15.922 -31.25 1 72.38 456 LYS A O 1
ATOM 3679 N N . VAL A 1 457 ? -21.562 -18.172 -31.266 1 77.44 457 VAL A N 1
ATOM 3680 C CA . VAL A 1 457 ? -20.266 -18.422 -31.875 1 77.44 457 VAL A CA 1
ATOM 3681 C C . VAL A 1 457 ? -20.438 -18.797 -33.344 1 77.44 457 VAL A C 1
ATOM 3683 O O . VAL A 1 457 ? -21.422 -19.438 -33.719 1 77.44 457 VAL A O 1
ATOM 3686 N N . LYS A 1 458 ? -19.5 -18.172 -34.188 1 77.06 458 LYS A N 1
ATOM 3687 C CA . LYS A 1 458 ? -19.594 -18.438 -35.625 1 77.06 458 LYS A CA 1
ATOM 3688 C C . LYS A 1 458 ? -18.234 -18.828 -36.188 1 77.06 458 LYS A C 1
ATOM 3690 O O . LYS A 1 458 ? -17.219 -18.703 -35.531 1 77.06 458 LYS A O 1
ATOM 3695 N N . ASN A 1 459 ? -18.312 -19.438 -37.406 1 82.44 459 ASN A N 1
ATOM 3696 C CA . ASN A 1 459 ? -17.141 -19.688 -38.25 1 82.44 459 ASN A CA 1
ATOM 3697 C C . ASN A 1 459 ? -16.109 -20.547 -37.531 1 82.44 459 ASN A C 1
ATOM 3699 O O . ASN A 1 459 ? -14.922 -20.219 -37.5 1 82.44 459 ASN A O 1
ATOM 3703 N N . CYS A 1 460 ? -16.625 -21.594 -36.906 1 88.44 460 CYS A N 1
ATOM 3704 C CA . CYS A 1 460 ? -15.711 -22.516 -36.219 1 88.44 460 CYS A CA 1
ATOM 3705 C C . CYS A 1 460 ? -15.125 -23.531 -37.188 1 88.44 460 CYS A C 1
ATOM 3707 O O . CYS A 1 460 ? -15.727 -23.812 -38.219 1 88.44 460 CYS A O 1
ATOM 3709 N N . THR A 1 461 ? -14.008 -23.969 -37 1 88.88 461 THR A N 1
ATOM 3710 C CA . THR A 1 461 ? -13.406 -25.109 -37.688 1 88.88 461 THR A CA 1
ATOM 3711 C C . THR A 1 461 ? -13.445 -26.359 -36.812 1 88.88 461 THR A C 1
ATOM 3713 O O . THR A 1 461 ? -13.297 -26.281 -35.594 1 88.88 461 THR A O 1
ATOM 3716 N N . ILE A 1 462 ? -13.695 -27.484 -37.469 1 90.25 462 ILE A N 1
ATOM 3717 C CA . ILE A 1 462 ? -13.664 -28.75 -36.719 1 90.25 462 ILE A CA 1
ATOM 3718 C C . ILE A 1 462 ? -12.227 -29.266 -36.656 1 90.25 462 ILE A C 1
ATOM 3720 O O . ILE A 1 462 ? -11.547 -29.375 -37.656 1 90.25 462 ILE A O 1
ATOM 3724 N N . ASP A 1 463 ? -11.766 -29.484 -35.531 1 92.69 463 ASP A N 1
ATOM 3725 C CA . ASP A 1 463 ? -10.438 -30.031 -35.25 1 92.69 463 ASP A CA 1
ATOM 3726 C C . ASP A 1 463 ? -10.508 -31.234 -34.344 1 92.69 463 ASP A C 1
ATOM 3728 O O . ASP A 1 463 ? -10.742 -31.078 -33.125 1 92.69 463 ASP A O 1
ATOM 3732 N N . LYS A 1 464 ? -10.258 -32.438 -34.812 1 92.88 464 LYS A N 1
ATOM 3733 C CA . LYS A 1 464 ? -10.383 -33.688 -34.062 1 92.88 464 LYS A CA 1
ATOM 3734 C C . LYS A 1 464 ? -9.016 -34.219 -33.625 1 92.88 464 LYS A C 1
ATOM 3736 O O . LYS A 1 464 ? -8.891 -35.375 -33.219 1 92.88 464 LYS A O 1
ATOM 3741 N N . SER A 1 465 ? -8.023 -33.375 -33.75 1 93.19 465 SER A N 1
ATOM 3742 C CA . SER A 1 465 ? -6.66 -33.781 -33.469 1 93.19 465 SER A CA 1
ATOM 3743 C C . SER A 1 465 ? -6.551 -34.344 -32.062 1 93.19 465 SER A C 1
ATOM 3745 O O . SER A 1 465 ? -5.973 -35.438 -31.859 1 93.19 465 SER A O 1
ATOM 3747 N N . MET A 1 466 ? -7.152 -33.719 -31.062 1 94.88 466 MET A N 1
ATOM 3748 C CA . MET A 1 466 ? -7.125 -34.188 -29.688 1 94.88 466 MET A CA 1
ATOM 3749 C C . MET A 1 466 ? -8.062 -35.375 -29.5 1 94.88 466 MET A C 1
ATOM 3751 O O . MET A 1 466 ? -7.738 -36.312 -28.781 1 94.88 466 MET A O 1
ATOM 3755 N N . ALA A 1 467 ? -9.203 -35.312 -30.125 1 93.75 467 ALA A N 1
ATOM 3756 C CA . ALA A 1 46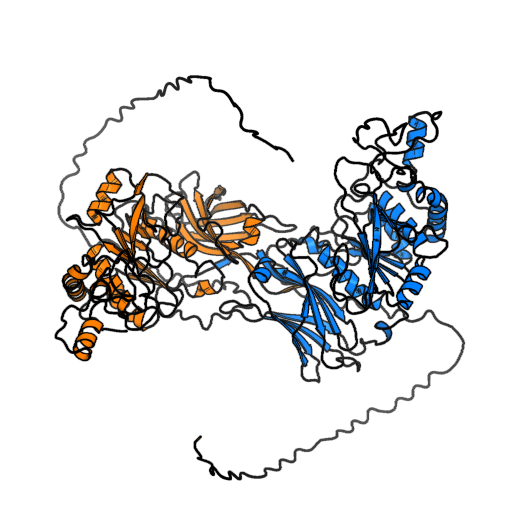7 ? -10.234 -36.344 -29.984 1 93.75 467 ALA A CA 1
ATOM 3757 C C . ALA A 1 467 ? -9.703 -37.688 -30.391 1 93.75 467 ALA A C 1
ATOM 3759 O O . ALA A 1 467 ? -10.008 -38.719 -29.766 1 93.75 467 ALA A O 1
ATOM 3760 N N . ASP A 1 468 ? -8.953 -37.688 -31.391 1 93.75 468 ASP A N 1
ATOM 3761 C CA . ASP A 1 468 ? -8.445 -38.938 -31.953 1 93.75 468 ASP A CA 1
ATOM 3762 C C . ASP A 1 468 ? -7.469 -39.625 -31 1 93.75 468 ASP A C 1
ATOM 3764 O O . ASP A 1 468 ? -7.199 -40.812 -31.141 1 93.75 468 ASP A O 1
ATOM 3768 N N . LEU A 1 469 ? -6.98 -38.969 -30.016 1 94.19 469 LEU A N 1
ATOM 3769 C CA . LEU A 1 469 ? -6.02 -39.5 -29.062 1 94.19 469 LEU A CA 1
ATOM 3770 C C . LEU A 1 469 ? -6.73 -40.125 -27.875 1 94.19 469 LEU A C 1
ATOM 3772 O O . LEU A 1 469 ? -6.098 -40.781 -27.031 1 94.19 469 LEU A O 1
ATOM 3776 N N . GLY A 1 470 ? -8 -40 -27.75 1 94.38 470 GLY A N 1
ATOM 3777 C CA . GLY A 1 470 ? -8.789 -40.438 -26.609 1 94.38 470 GLY A CA 1
ATOM 3778 C C . GLY A 1 470 ? -8.539 -41.875 -26.203 1 94.38 470 GLY A C 1
ATOM 3779 O O . GLY A 1 470 ? -8.141 -42.125 -25.062 1 94.38 470 GLY A O 1
ATOM 3780 N N . PRO A 1 471 ? -8.727 -42.812 -27.125 1 94.38 471 PRO A N 1
ATOM 3781 C CA . PRO A 1 471 ? -8.539 -44.219 -26.781 1 94.38 471 PRO A CA 1
ATOM 3782 C C . PRO A 1 471 ? -7.129 -44.531 -26.297 1 94.38 471 PRO A C 1
ATOM 3784 O O . PRO A 1 471 ? -6.953 -45.25 -25.312 1 94.38 471 PRO A O 1
ATOM 3787 N N . ALA A 1 472 ? -6.141 -43.969 -26.953 1 95.12 472 ALA A N 1
ATOM 3788 C CA . ALA A 1 472 ? -4.758 -44.219 -26.547 1 95.12 472 ALA A CA 1
ATOM 3789 C C . ALA A 1 472 ? -4.492 -43.656 -25.141 1 95.12 472 ALA A C 1
ATOM 3791 O O . ALA A 1 472 ? -3.811 -44.312 -24.344 1 95.12 472 ALA A O 1
ATOM 3792 N N . VAL A 1 473 ? -5.012 -42.531 -24.812 1 96.69 473 VAL A N 1
ATOM 3793 C CA . VAL A 1 473 ? -4.809 -41.875 -23.516 1 96.69 473 VAL A CA 1
ATOM 3794 C C . VAL A 1 473 ? -5.492 -42.719 -22.422 1 96.69 473 VAL A C 1
ATOM 3796 O O . VAL A 1 473 ? -4.918 -42.938 -21.359 1 96.69 473 VAL A O 1
ATOM 3799 N N . ARG A 1 474 ? -6.672 -43.188 -22.672 1 95.88 474 ARG A N 1
ATOM 3800 C CA . ARG A 1 474 ? -7.391 -44 -21.703 1 95.88 474 ARG A CA 1
ATOM 3801 C C . ARG A 1 474 ? -6.66 -45.312 -21.422 1 95.88 474 ARG A C 1
ATOM 3803 O O . ARG A 1 474 ? -6.598 -45.781 -20.281 1 95.88 474 ARG A O 1
ATOM 3810 N N . SER A 1 475 ? -6.16 -45.875 -22.484 1 97 475 SER A N 1
ATOM 3811 C CA . SER A 1 475 ? -5.391 -47.125 -22.328 1 97 475 SER A CA 1
ATOM 3812 C C . SER A 1 475 ? -4.141 -46.875 -21.484 1 97 475 SER A C 1
ATOM 3814 O O . SER A 1 475 ? -3.807 -47.688 -20.625 1 97 475 SER A O 1
ATOM 3816 N N . TYR A 1 476 ? -3.523 -45.812 -21.797 1 96.75 476 TYR A N 1
ATOM 3817 C CA . TYR A 1 476 ? -2.336 -45.469 -21.031 1 96.75 476 TYR A CA 1
ATOM 3818 C C . TYR A 1 476 ? -2.68 -45.25 -19.547 1 96.75 476 TYR A C 1
ATOM 3820 O O . TYR A 1 476 ? -1.987 -45.75 -18.672 1 96.75 476 TYR A O 1
ATOM 3828 N N . GLU A 1 477 ? -3.748 -44.438 -19.281 1 97.5 477 GLU A N 1
ATOM 3829 C CA . GLU A 1 477 ? -4.18 -44.219 -17.906 1 97.5 477 GLU A CA 1
ATOM 3830 C C . GLU A 1 477 ? -4.418 -45.562 -17.188 1 97.5 477 GLU A C 1
ATOM 3832 O O . GLU A 1 477 ? -3.934 -45.75 -16.078 1 97.5 477 GLU A O 1
ATOM 3837 N N . PHE A 1 478 ? -5.098 -46.438 -17.859 1 97.38 478 PHE A N 1
ATOM 3838 C CA . PHE A 1 478 ? -5.426 -47.719 -17.266 1 97.38 478 PHE A CA 1
ATOM 3839 C C . PHE A 1 478 ? -4.16 -48.5 -16.953 1 97.38 478 PHE A C 1
ATOM 3841 O O . PHE A 1 478 ? -4.062 -49.125 -15.891 1 97.38 478 PHE A O 1
ATOM 3848 N N . ALA A 1 479 ? -3.268 -48.5 -17.812 1 97.69 479 ALA A N 1
ATOM 3849 C CA . ALA A 1 479 ? -2.018 -49.219 -17.641 1 97.69 479 ALA A CA 1
ATOM 3850 C C . ALA A 1 479 ? -1.214 -48.656 -16.469 1 97.69 479 ALA A C 1
ATOM 3852 O O . ALA A 1 479 ? -0.567 -49.406 -15.734 1 97.69 479 ALA A O 1
ATOM 3853 N N . MET A 1 480 ? -1.28 -47.375 -16.297 1 97.12 480 MET A N 1
ATOM 3854 C CA . MET A 1 480 ? -0.406 -46.719 -15.328 1 97.12 480 MET A CA 1
ATOM 3855 C C . MET A 1 480 ? -1.042 -46.719 -13.945 1 97.12 480 MET A C 1
ATOM 3857 O O . MET A 1 480 ? -0.37 -46.969 -12.945 1 97.12 480 MET A O 1
ATOM 3861 N N . VAL A 1 481 ? -2.385 -46.375 -13.898 1 97 481 VAL A N 1
ATOM 3862 C CA . VAL A 1 481 ? -2.938 -46.125 -12.57 1 97 481 VAL A CA 1
ATOM 3863 C C . VAL A 1 481 ? -4.223 -46.938 -12.383 1 97 481 VAL A C 1
ATOM 3865 O O . VAL A 1 481 ? -4.914 -46.781 -11.375 1 97 481 VAL A O 1
ATOM 3868 N N . GLY A 1 482 ? -4.562 -47.75 -13.281 1 96.12 482 GLY A N 1
ATOM 3869 C CA . GLY A 1 482 ? -5.734 -48.594 -13.164 1 96.12 482 GLY A CA 1
ATOM 3870 C C . GLY A 1 482 ? -7.027 -47.875 -13.492 1 96.12 482 GLY A C 1
ATOM 3871 O O . GLY A 1 482 ? -7.012 -46.812 -14.086 1 96.12 482 GLY A O 1
ATOM 3872 N N . GLU A 1 483 ? -8.125 -48.531 -13.133 1 93.62 483 GLU A N 1
ATOM 3873 C CA . GLU A 1 483 ? -9.445 -47.969 -13.398 1 93.62 483 GLU A CA 1
ATOM 3874 C C . GLU A 1 483 ? -9.727 -46.781 -12.484 1 93.62 483 GLU A C 1
ATOM 3876 O O . GLU A 1 483 ? -9.562 -46.875 -11.266 1 93.62 483 GLU A O 1
ATOM 3881 N N . GLN A 1 484 ? -10.062 -45.75 -13.148 1 91.44 484 GLN A N 1
ATOM 3882 C CA . GLN A 1 484 ? -10.367 -44.531 -12.406 1 91.44 484 GLN A CA 1
ATOM 3883 C C . GLN A 1 484 ? -11.852 -44.188 -12.516 1 91.44 484 GLN A C 1
ATOM 3885 O O . GLN A 1 484 ? -12.469 -44.406 -13.562 1 91.44 484 GLN A O 1
ATOM 3890 N N . PRO A 1 485 ? -12.414 -43.625 -11.477 1 85 485 PRO A N 1
ATOM 3891 C CA . PRO A 1 485 ? -13.836 -43.281 -11.508 1 85 485 PRO A CA 1
ATOM 3892 C C . PRO A 1 485 ? -14.133 -42.031 -12.328 1 85 485 PRO A C 1
ATOM 3894 O O . PRO A 1 485 ? -13.25 -41.188 -12.508 1 85 485 PRO A O 1
ATOM 3897 N N . PHE A 1 486 ? -15.328 -42.062 -12.867 1 86.88 486 PHE A N 1
ATOM 3898 C CA . PHE A 1 486 ? -15.867 -40.812 -13.43 1 86.88 486 PHE A CA 1
ATOM 3899 C C . PHE A 1 486 ? -16.469 -39.938 -12.336 1 86.88 486 PHE A C 1
ATOM 3901 O O . PHE A 1 486 ? -17.438 -40.344 -11.68 1 86.88 486 PHE A O 1
ATOM 3908 N N . ILE A 1 487 ? -15.898 -38.812 -12.07 1 86.38 487 ILE A N 1
ATOM 3909 C CA . ILE A 1 487 ? -16.375 -37.906 -11.039 1 86.38 487 ILE A CA 1
ATOM 3910 C C . ILE A 1 487 ? -16.641 -36.531 -11.656 1 86.38 487 ILE A C 1
ATOM 3912 O O . ILE A 1 487 ? -15.719 -35.844 -12.086 1 86.38 487 ILE A O 1
ATOM 3916 N N . LEU A 1 488 ? -17.953 -36.188 -11.742 1 81.44 488 LEU A N 1
ATOM 3917 C CA . LEU A 1 488 ? -18.281 -34.844 -12.227 1 81.44 488 LEU A CA 1
ATOM 3918 C C . LEU A 1 488 ? -18.062 -33.812 -11.141 1 81.44 488 LEU A C 1
ATOM 3920 O O . LEU A 1 488 ? -18.422 -34.031 -9.977 1 81.44 488 LEU A O 1
ATOM 3924 N N . MET B 1 1 ? 49.312 26.609 -8.562 1 19.3 1 MET B N 1
ATOM 3925 C CA . MET B 1 1 ? 50.188 25.469 -8.836 1 19.3 1 MET B CA 1
ATOM 3926 C C . MET B 1 1 ? 50.875 24.984 -7.555 1 19.3 1 MET B C 1
ATOM 3928 O O . MET B 1 1 ? 51.781 24.156 -7.602 1 19.3 1 MET B O 1
ATOM 3932 N N . LYS B 1 2 ? 50.75 25.719 -6.551 1 17.23 2 LYS B N 1
ATOM 3933 C CA . LYS B 1 2 ? 51.844 25.984 -5.617 1 17.23 2 LYS B CA 1
ATOM 3934 C C . LYS B 1 2 ? 52.281 24.688 -4.926 1 17.23 2 LYS B C 1
ATOM 3936 O O . LYS B 1 2 ? 51.5 23.766 -4.758 1 17.23 2 LYS B O 1
ATOM 3941 N N . SER B 1 3 ? 53.5 24.5 -4.195 1 16.22 3 SER B N 1
ATOM 3942 C CA . SER B 1 3 ? 54.75 23.797 -3.859 1 16.22 3 SER B CA 1
ATOM 3943 C C . SER B 1 3 ? 54.531 22.859 -2.676 1 16.22 3 SER B C 1
ATOM 3945 O O . SER B 1 3 ? 55.219 21.828 -2.574 1 16.22 3 SER B O 1
ATOM 3947 N N . GLN B 1 4 ? 54.094 23.406 -1.599 1 15.22 4 GLN B N 1
ATOM 3948 C CA . GLN B 1 4 ? 54.781 23.062 -0.355 1 15.22 4 GLN B CA 1
ATOM 3949 C C . GLN B 1 4 ? 54.625 21.578 -0.041 1 15.22 4 GLN B C 1
ATOM 3951 O O . GLN B 1 4 ? 53.531 21.047 0.067 1 15.22 4 GLN B O 1
ATOM 3956 N N . LYS B 1 5 ? 55.656 20.766 -0.093 1 17.34 5 LYS B N 1
ATOM 3957 C CA . LYS B 1 5 ? 56.344 19.484 -0.088 1 17.34 5 LYS B CA 1
ATOM 3958 C C . LYS B 1 5 ? 56.094 18.719 1.211 1 17.34 5 LYS B C 1
ATOM 3960 O O . LYS B 1 5 ? 55.812 17.516 1.19 1 17.34 5 LYS B O 1
ATOM 3965 N N . SER B 1 6 ? 56.656 19.25 2.332 1 15.35 6 SER B N 1
ATOM 3966 C CA . SER B 1 6 ? 57.688 18.609 3.129 1 15.35 6 SER B CA 1
ATOM 3967 C C . SER B 1 6 ? 57.156 17.438 3.934 1 15.35 6 SER B C 1
ATOM 3969 O O . SER B 1 6 ? 55.938 17.281 4.055 1 15.35 6 SER B O 1
ATOM 3971 N N . LEU B 1 7 ? 57.562 17.281 5.328 1 15.88 7 LEU B N 1
ATOM 3972 C CA . LEU B 1 7 ? 58.531 16.516 6.117 1 15.88 7 LEU B CA 1
ATOM 3973 C C . LEU B 1 7 ? 57.844 15.539 7.051 1 15.88 7 LEU B C 1
ATOM 3975 O O . LEU B 1 7 ? 58.469 14.766 7.758 1 15.88 7 LEU B O 1
ATOM 3979 N N . VAL B 1 8 ? 56.562 15.68 7.355 1 16.88 8 VAL B N 1
ATOM 3980 C CA . VAL B 1 8 ? 56.344 15.312 8.75 1 16.88 8 VAL B CA 1
ATOM 3981 C C . VAL B 1 8 ? 56.719 13.852 8.961 1 16.88 8 VAL B C 1
ATOM 3983 O O . VAL B 1 8 ? 56.25 12.961 8.25 1 16.88 8 VAL B O 1
ATOM 3986 N N . GLU B 1 9 ? 57.719 13.523 9.766 1 16.48 9 GLU B N 1
ATOM 3987 C CA . GLU B 1 9 ? 58.719 12.609 10.344 1 16.48 9 GLU B CA 1
ATOM 3988 C C . GLU B 1 9 ? 58.062 11.312 10.805 1 16.48 9 GLU B C 1
ATOM 3990 O O . GLU B 1 9 ? 56.844 11.242 10.953 1 16.48 9 GLU B O 1
ATOM 3995 N N . ASN B 1 10 ? 58.781 10.5 11.703 1 17.23 10 ASN B N 1
ATOM 3996 C CA . ASN B 1 10 ? 59.469 9.25 12.008 1 17.23 10 ASN B CA 1
ATOM 3997 C C . ASN B 1 10 ? 58.719 8.422 13.031 1 17.23 10 ASN B C 1
ATOM 3999 O O . ASN B 1 10 ? 59.25 7.5 13.625 1 17.23 10 ASN B O 1
ATOM 4003 N N . ILE B 1 11 ? 57.469 8.609 13.367 1 17.66 11 ILE B N 1
ATOM 4004 C CA . ILE B 1 11 ? 57.281 8.094 14.719 1 17.66 11 ILE B CA 1
ATOM 4005 C C . ILE B 1 11 ? 57.625 6.605 14.758 1 17.66 11 ILE B C 1
ATOM 4007 O O . ILE B 1 11 ? 57.062 5.82 13.977 1 17.66 11 ILE B O 1
ATOM 4011 N N . PRO B 1 12 ? 58.562 6.117 15.609 1 16.89 12 PRO B N 1
ATOM 4012 C CA . PRO B 1 12 ? 59.344 4.887 15.773 1 16.89 12 PRO B CA 1
ATOM 4013 C C . PRO B 1 12 ? 58.469 3.701 16.219 1 16.89 12 PRO B C 1
ATOM 4015 O O . PRO B 1 12 ? 58.812 2.553 15.898 1 16.89 12 PRO B O 1
ATOM 4018 N N . THR B 1 13 ? 57.438 3.893 16.984 1 17.33 13 THR B N 1
ATOM 4019 C CA . THR B 1 13 ? 57.5 3.062 18.188 1 17.33 13 THR B CA 1
ATOM 4020 C C . THR B 1 13 ? 57.531 1.582 17.812 1 17.33 13 THR B C 1
ATOM 4022 O O . THR B 1 13 ? 57.094 1.194 16.734 1 17.33 13 THR B O 1
ATOM 4025 N N . SER B 1 14 ? 58 0.741 18.766 1 16.48 14 SER B N 1
ATOM 4026 C CA . SER B 1 14 ? 58.656 -0.482 19.219 1 16.48 14 SER B CA 1
ATOM 4027 C C . SER B 1 14 ? 57.781 -1.697 19.016 1 16.48 14 SER B C 1
ATOM 4029 O O . SER B 1 14 ? 56.562 -1.559 18.859 1 16.48 14 SER B O 1
ATOM 4031 N N . GLY B 1 15 ? 58.312 -2.93 19.141 1 17.19 15 GLY B N 1
ATOM 4032 C CA . GLY B 1 15 ? 58.562 -4.301 18.719 1 17.19 15 GLY B CA 1
ATOM 4033 C C . GLY B 1 15 ? 57.625 -5.301 19.359 1 17.19 15 GLY B C 1
ATOM 4034 O O . GLY B 1 15 ? 57.75 -6.508 19.156 1 17.19 15 GLY B O 1
ATOM 4035 N N . LEU B 1 16 ? 56.656 -4.867 20.328 1 17.56 16 LEU B N 1
ATOM 4036 C CA . LEU B 1 16 ? 56.5 -5.906 21.344 1 17.56 16 LEU B CA 1
ATOM 4037 C C . LEU B 1 16 ? 56.031 -7.211 20.719 1 17.56 16 LEU B C 1
ATOM 4039 O O . LEU B 1 16 ? 55.125 -7.203 19.875 1 17.56 16 LEU B O 1
ATOM 4043 N N . GLY B 1 17 ? 56.719 -8.289 20.953 1 16.89 17 GLY B N 1
ATOM 4044 C CA . GLY B 1 17 ? 57.031 -9.672 20.609 1 16.89 17 GLY B CA 1
ATOM 4045 C C . GLY B 1 17 ? 55.938 -10.641 20.953 1 16.89 17 GLY B C 1
ATOM 4046 O O . GLY B 1 17 ? 56.062 -11.844 20.766 1 16.89 17 GLY B O 1
ATOM 4047 N N . PHE B 1 18 ? 54.688 -10.258 21.5 1 17.67 18 PHE B N 1
ATOM 4048 C CA . PHE B 1 18 ? 54.25 -11.32 22.391 1 17.67 18 PHE B CA 1
ATOM 4049 C C . PHE B 1 18 ? 54.031 -12.617 21.625 1 17.67 18 PHE B C 1
ATOM 4051 O O . PHE B 1 18 ? 53.625 -12.602 20.469 1 17.67 18 PHE B O 1
ATOM 4058 N N . ASN B 1 19 ? 54.5 -13.75 22.156 1 16.47 19 ASN B N 1
ATOM 4059 C CA . ASN B 1 19 ? 54.844 -15.156 22.016 1 16.47 19 ASN B CA 1
ATOM 4060 C C . ASN B 1 19 ? 53.625 -16.031 21.844 1 16.47 19 ASN B C 1
ATOM 4062 O O . ASN B 1 19 ? 53.75 -17.219 21.516 1 16.47 19 ASN B O 1
ATOM 4066 N N . ALA B 1 20 ? 52.344 -15.625 22.172 1 17.61 20 ALA B N 1
ATOM 4067 C CA . ALA B 1 20 ? 51.688 -16.719 22.875 1 17.61 20 ALA B CA 1
ATOM 4068 C C . ALA B 1 20 ? 51.625 -17.969 22 1 17.61 20 ALA B C 1
ATOM 4070 O O . ALA B 1 20 ? 51.531 -17.859 20.766 1 17.61 20 ALA B O 1
ATOM 4071 N N . VAL B 1 21 ? 51.719 -19.156 22.625 1 16.81 21 VAL B N 1
ATOM 4072 C CA . VAL B 1 21 ? 52 -20.594 22.578 1 16.81 21 VAL B CA 1
ATOM 4073 C C . VAL B 1 21 ? 50.812 -21.312 21.891 1 16.81 21 VAL B C 1
ATOM 4075 O O . VAL B 1 21 ? 49.656 -21.141 22.281 1 16.81 21 VAL B O 1
ATOM 4078 N N . VAL B 1 22 ? 50.938 -21.672 20.594 1 18.28 22 VAL B N 1
ATOM 4079 C CA . VAL B 1 22 ? 50.125 -22.453 19.641 1 18.28 22 VAL B CA 1
ATOM 4080 C C . VAL B 1 22 ? 49.844 -23.828 20.219 1 18.28 22 VAL B C 1
ATOM 4082 O O . VAL B 1 22 ? 50.75 -24.672 20.297 1 18.28 22 VAL B O 1
ATOM 4085 N N . VAL B 1 23 ? 49.281 -23.828 21.5 1 16.67 23 VAL B N 1
ATOM 4086 C CA . VAL B 1 23 ? 49.25 -25.172 22.062 1 16.67 23 VAL B CA 1
ATOM 4087 C C . VAL B 1 23 ? 48.531 -26.109 21.109 1 16.67 23 VAL B C 1
ATOM 4089 O O . VAL B 1 23 ? 47.375 -25.875 20.75 1 16.67 23 VAL B O 1
ATOM 4092 N N . LEU B 1 24 ? 49.25 -26.844 20.312 1 17.62 24 LEU B N 1
ATOM 4093 C CA . LEU B 1 24 ? 49.094 -27.891 19.312 1 17.62 24 LEU B CA 1
ATOM 4094 C C . LEU B 1 24 ? 48.281 -29.062 19.891 1 17.62 24 LEU B C 1
ATOM 4096 O O . LEU B 1 24 ? 48.875 -29.938 20.547 1 17.62 24 LEU B O 1
ATOM 4100 N N . VAL B 1 25 ? 47.281 -28.75 20.797 1 16.77 25 VAL B N 1
ATOM 4101 C CA . VAL B 1 25 ? 47 -30 21.5 1 16.77 25 VAL B CA 1
ATOM 4102 C C . VAL B 1 25 ? 46.562 -31.078 20.5 1 16.77 25 VAL B C 1
ATOM 4104 O O . VAL B 1 25 ? 45.656 -30.859 19.703 1 16.77 25 VAL B O 1
ATOM 4107 N N . VAL B 1 26 ? 47.375 -32.062 20.234 1 17.73 26 VAL B N 1
ATOM 4108 C CA . VAL B 1 26 ? 47.562 -33.312 19.469 1 17.73 26 VAL B CA 1
ATOM 4109 C C . VAL B 1 26 ? 46.469 -34.281 19.812 1 17.73 26 VAL B C 1
ATOM 4111 O O . VAL B 1 26 ? 46.438 -35.438 19.312 1 17.73 26 VAL B O 1
ATOM 4114 N N . ILE B 1 27 ? 45.188 -33.75 20.141 1 17.08 27 ILE B N 1
ATOM 4115 C CA . ILE B 1 27 ? 44.5 -34.844 20.844 1 17.08 27 ILE B CA 1
ATOM 4116 C C . ILE B 1 27 ? 44.375 -36.062 19.938 1 17.08 27 ILE B C 1
ATOM 4118 O O . ILE B 1 27 ? 44 -35.938 18.766 1 17.08 27 ILE B O 1
ATOM 4122 N N . ASN B 1 28 ? 44.875 -37.156 20.344 1 17.08 28 ASN B N 1
ATOM 4123 C CA . ASN B 1 28 ? 45.156 -38.562 20.016 1 17.08 28 ASN B CA 1
ATOM 4124 C C . ASN B 1 28 ? 43.875 -39.312 19.656 1 17.08 28 ASN B C 1
ATOM 4126 O O . ASN B 1 28 ? 43.188 -39.781 20.531 1 17.08 28 ASN B O 1
ATOM 4130 N N . CYS B 1 29 ? 42.938 -38.656 18.812 1 16.92 29 CYS B N 1
ATOM 4131 C CA . CYS B 1 29 ? 41.719 -39.469 18.625 1 16.92 29 CYS B CA 1
ATOM 4132 C C . CYS B 1 29 ? 42.062 -40.844 18.125 1 16.92 29 CYS B C 1
ATOM 4134 O O . CYS B 1 29 ? 42.688 -41 17.062 1 16.92 29 CYS B O 1
ATOM 4136 N N . LEU B 1 30 ? 42.031 -41.781 18.953 1 16.86 30 LEU B N 1
ATOM 4137 C CA . LEU B 1 30 ? 42.281 -43.219 18.969 1 16.86 30 LEU B CA 1
ATOM 4138 C C . LEU B 1 30 ? 41.625 -43.906 17.797 1 16.86 30 LEU B C 1
ATOM 4140 O O . LEU B 1 30 ? 40.594 -43.406 17.281 1 16.86 30 LEU B O 1
ATOM 4144 N N . LEU B 1 31 ? 41.938 -45.219 17.484 1 17.03 31 LEU B N 1
ATOM 4145 C CA . LEU B 1 31 ? 42.344 -46.281 16.562 1 17.03 31 LEU B CA 1
ATOM 4146 C C . LEU B 1 31 ? 41.125 -47.094 16.141 1 17.03 31 LEU B C 1
ATOM 4148 O O . LEU B 1 31 ? 41.219 -47.969 15.273 1 17.03 31 LEU B O 1
ATOM 4152 N N . LEU B 1 32 ? 39.781 -46.938 16.641 1 17.3 32 LEU B N 1
ATOM 4153 C CA . LEU B 1 32 ? 39.219 -48.281 16.719 1 17.3 32 LEU B CA 1
ATOM 4154 C C . LEU B 1 32 ? 39 -48.844 15.32 1 17.3 32 LEU B C 1
ATOM 4156 O O . LEU B 1 32 ? 38.5 -48.156 14.438 1 17.3 32 LEU B O 1
ATOM 4160 N N . VAL B 1 33 ? 39.281 -50.156 15.062 1 17.69 33 VAL B N 1
ATOM 4161 C CA . VAL B 1 33 ? 39.688 -51.188 14.117 1 17.69 33 VAL B CA 1
ATOM 4162 C C . VAL B 1 33 ? 38.438 -51.781 13.469 1 17.69 33 VAL B C 1
ATOM 4164 O O . VAL B 1 33 ? 38.531 -52.625 12.586 1 17.69 33 VAL B O 1
ATOM 4167 N N . PHE B 1 34 ? 37.125 -51.344 13.562 1 18.72 34 PHE B N 1
ATOM 4168 C CA . PHE B 1 34 ? 36.25 -52.5 13.406 1 18.72 34 PHE B CA 1
ATOM 4169 C C . PHE B 1 34 ? 36.312 -53.031 11.977 1 18.72 34 PHE B C 1
ATOM 4171 O O . PHE B 1 34 ? 36.312 -52.25 11.016 1 18.72 34 PHE B O 1
ATOM 4178 N N . GLN B 1 35 ? 36.5 -54.312 11.789 1 17.81 35 GLN B N 1
ATOM 4179 C CA . GLN B 1 35 ? 36.781 -55.312 10.766 1 17.81 35 GLN B CA 1
ATOM 4180 C C . GLN B 1 35 ? 35.531 -55.594 9.938 1 17.81 35 GLN B C 1
ATOM 4182 O O . GLN B 1 35 ? 35.469 -56.625 9.258 1 17.81 35 GLN B O 1
ATOM 4187 N N . ILE B 1 36 ? 34.438 -54.906 9.867 1 19.92 36 ILE B N 1
ATOM 4188 C CA . ILE B 1 36 ? 33.312 -55.688 9.422 1 19.92 36 ILE B CA 1
ATOM 4189 C C . ILE B 1 36 ? 33.531 -56.156 7.98 1 19.92 36 ILE B C 1
ATOM 4191 O O . ILE B 1 36 ? 33.844 -55.344 7.109 1 19.92 36 ILE B O 1
ATOM 4195 N N . SER B 1 37 ? 33.438 -57.406 7.754 1 18.11 37 SER B N 1
ATOM 4196 C CA . SER B 1 37 ? 33.688 -58.438 6.762 1 18.11 37 SER B CA 1
ATOM 4197 C C . SER B 1 37 ? 32.875 -58.188 5.488 1 18.11 37 SER B C 1
ATOM 4199 O O . SER B 1 37 ? 31.953 -57.375 5.48 1 18.11 37 SER B O 1
ATOM 4201 N N . SER B 1 38 ? 32.438 -59.25 4.758 1 19.25 38 SER B N 1
ATOM 4202 C CA . SER B 1 38 ? 32.594 -59.781 3.414 1 19.25 38 SER B CA 1
ATOM 4203 C C . SER B 1 38 ? 31.531 -59.281 2.465 1 19.25 38 SER B C 1
ATOM 4205 O O . SER B 1 38 ? 31.828 -58.75 1.4 1 19.25 38 SER B O 1
ATOM 4207 N N . SER B 1 39 ? 30.406 -60.125 2.09 1 20.73 39 SER B N 1
ATOM 4208 C CA . SER B 1 39 ? 30.188 -60.812 0.814 1 20.73 39 SER B CA 1
ATOM 4209 C C . SER B 1 39 ? 29.312 -59.969 -0.109 1 20.73 39 SER B C 1
ATOM 4211 O O . SER B 1 39 ? 29.688 -59.688 -1.25 1 20.73 39 SER B O 1
ATOM 4213 N N . GLY B 1 40 ? 28.062 -60.562 -0.615 1 22.23 40 GLY B N 1
ATOM 4214 C CA . GLY B 1 40 ? 27.422 -60.75 -1.902 1 22.23 40 GLY B CA 1
ATOM 4215 C C . GLY B 1 40 ? 26.688 -59.5 -2.406 1 22.23 40 GLY B C 1
ATOM 4216 O O . GLY B 1 40 ? 26.453 -58.562 -1.646 1 22.23 40 GLY B O 1
ATOM 4217 N N . SER B 1 41 ? 26.109 -59.562 -3.742 1 21.45 41 SER B N 1
ATOM 4218 C CA . SER B 1 41 ? 25.891 -58.656 -4.867 1 21.45 41 SER B CA 1
ATOM 4219 C C . SER B 1 41 ? 24.656 -57.781 -4.656 1 21.45 41 SER B C 1
ATOM 4221 O O . SER B 1 41 ? 24.078 -57.281 -5.621 1 21.45 41 SER B O 1
ATOM 4223 N N . LEU B 1 42 ? 24.016 -57.781 -3.486 1 19.42 42 LEU B N 1
ATOM 4224 C CA . LEU B 1 42 ? 22.641 -57.25 -3.334 1 19.42 42 LEU B CA 1
ATOM 4225 C C . LEU B 1 42 ? 22.531 -55.844 -3.863 1 19.42 42 LEU B C 1
ATOM 4227 O O . LEU B 1 42 ? 23.125 -54.906 -3.299 1 19.42 42 LEU B O 1
ATOM 4231 N N . TYR B 1 43 ? 22.453 -55.719 -5.191 1 20.33 43 TYR B N 1
ATOM 4232 C CA . TYR B 1 43 ? 22.266 -54.375 -5.77 1 20.33 43 TYR B CA 1
ATOM 4233 C C . TYR B 1 43 ? 21.172 -53.625 -5.023 1 20.33 43 TYR B C 1
ATOM 4235 O O . TYR B 1 43 ? 19.984 -53.844 -5.234 1 20.33 43 TYR B O 1
ATOM 4243 N N . GLU B 1 44 ? 21.188 -53.5 -3.738 1 19.33 44 GLU B N 1
ATOM 4244 C CA . GLU B 1 44 ? 20.219 -52.875 -2.846 1 19.33 44 GLU B CA 1
ATOM 4245 C C . GLU B 1 44 ? 19.781 -51.5 -3.371 1 19.33 44 GLU B C 1
ATOM 4247 O O . GLU B 1 44 ? 20.562 -50.812 -4.023 1 19.33 44 GLU B O 1
ATOM 4252 N N . ARG B 1 45 ? 18.391 -51.188 -3.24 1 23.14 45 ARG B N 1
ATOM 4253 C CA . ARG B 1 45 ? 17.438 -50.094 -3.396 1 23.14 45 ARG B CA 1
ATOM 4254 C C . ARG B 1 45 ? 18.047 -48.781 -2.926 1 23.14 45 ARG B C 1
ATOM 4256 O O . ARG B 1 45 ? 18.25 -48.562 -1.728 1 23.14 45 ARG B O 1
ATOM 4263 N N . ALA B 1 46 ? 18.875 -48.312 -3.512 1 20.55 46 ALA B N 1
ATOM 4264 C CA . ALA B 1 46 ? 19.656 -47.125 -3.158 1 20.55 46 ALA B CA 1
ATOM 4265 C C . ALA B 1 46 ? 18.812 -46.062 -2.469 1 20.55 46 ALA B C 1
ATOM 4267 O O . ALA B 1 46 ? 17.578 -46.062 -2.605 1 20.55 46 ALA B O 1
ATOM 4268 N N . TRP B 1 47 ? 19.469 -45.062 -1.858 1 19.8 47 TRP B N 1
ATOM 4269 C CA . TRP B 1 47 ? 19.516 -44 -0.865 1 19.8 47 TRP B CA 1
ATOM 4270 C C . TRP B 1 47 ? 18.594 -42.844 -1.257 1 19.8 47 TRP B C 1
ATOM 4272 O O . TRP B 1 47 ? 18.938 -42.031 -2.121 1 19.8 47 TRP B O 1
ATOM 4282 N N . TRP B 1 48 ? 17.359 -43.062 -1.786 1 23.94 48 TRP B N 1
ATOM 4283 C CA . TRP B 1 48 ? 16.672 -41.781 -1.569 1 23.94 48 TRP B CA 1
ATOM 4284 C C . TRP B 1 48 ? 17.016 -41.219 -0.201 1 23.94 48 TRP B C 1
ATOM 4286 O O . TRP B 1 48 ? 16.891 -41.906 0.818 1 23.94 48 TRP B O 1
ATOM 4296 N N . PRO B 1 49 ? 18.094 -40.5 -0.01 1 26.23 49 PRO B N 1
ATOM 4297 C CA . PRO B 1 49 ? 18.281 -40.281 1.426 1 26.23 49 PRO B CA 1
ATOM 4298 C C . PRO B 1 49 ? 16.969 -40.25 2.201 1 26.23 49 PRO B C 1
ATOM 4300 O O . PRO B 1 49 ? 15.906 -40.062 1.61 1 26.23 49 PRO B O 1
ATOM 4303 N N . THR B 1 50 ? 17.078 -40.812 3.439 1 24.09 50 THR B N 1
ATOM 4304 C CA . THR B 1 50 ? 16.094 -40.875 4.516 1 24.09 50 THR B CA 1
ATOM 4305 C C . THR B 1 50 ? 15.211 -39.625 4.484 1 24.09 50 THR B C 1
ATOM 4307 O O . THR B 1 50 ? 15.57 -38.625 3.871 1 24.09 50 THR B O 1
ATOM 4310 N N . GLU B 1 51 ? 14.328 -39.656 5.465 1 24.2 51 GLU B N 1
ATOM 4311 C CA . GLU B 1 51 ? 13.266 -38.812 6 1 24.2 51 GLU B CA 1
ATOM 4312 C C . GLU B 1 51 ? 13.766 -37.375 6.215 1 24.2 51 GLU B C 1
ATOM 4314 O O . GLU B 1 51 ? 14.734 -37.156 6.949 1 24.2 51 GLU B O 1
ATOM 4319 N N . ALA B 1 52 ? 13.859 -36.594 5.289 1 26.91 52 ALA B N 1
ATOM 4320 C CA . ALA B 1 52 ? 14.016 -35.25 5.848 1 26.91 52 ALA B CA 1
ATOM 4321 C C . ALA B 1 52 ? 13.336 -35.156 7.207 1 26.91 52 ALA B C 1
ATOM 4323 O O . ALA B 1 52 ? 12.133 -35.406 7.328 1 26.91 52 ALA B O 1
ATOM 4324 N N . GLN B 1 53 ? 14.039 -35.688 8.25 1 25.42 53 GLN B N 1
ATOM 4325 C CA . GLN B 1 53 ? 13.445 -35.438 9.562 1 25.42 53 GLN B CA 1
ATOM 4326 C C . GLN B 1 53 ? 12.688 -34.125 9.586 1 25.42 53 GLN B C 1
ATOM 4328 O O . GLN B 1 53 ? 13.164 -33.125 9.062 1 25.42 53 GLN B O 1
ATOM 4333 N N . PRO B 1 54 ? 11.375 -34.281 9.828 1 26.53 54 PRO B N 1
ATOM 4334 C CA . PRO B 1 54 ? 10.742 -32.969 10.125 1 26.53 54 PRO B CA 1
ATOM 4335 C C . PRO B 1 54 ? 11.609 -32.094 11 1 26.53 54 PRO B C 1
ATOM 4337 O O . PRO B 1 54 ? 12.07 -32.5 12.062 1 26.53 54 PRO B O 1
ATOM 4340 N N . MET B 1 55 ? 12.609 -31.531 10.516 1 26.47 55 MET B N 1
ATOM 4341 C CA . MET B 1 55 ? 13.094 -30.609 11.539 1 26.47 55 MET B CA 1
ATOM 4342 C C . MET B 1 55 ? 11.969 -30.203 12.484 1 26.47 55 MET B C 1
ATOM 4344 O O . MET B 1 55 ? 10.844 -29.984 12.047 1 26.47 55 MET B O 1
ATOM 4348 N N . PRO B 1 56 ? 12.102 -30.703 13.742 1 25.19 56 PRO B N 1
ATOM 4349 C CA . PRO B 1 56 ? 11.055 -30.141 14.594 1 25.19 56 PRO B CA 1
ATOM 4350 C C . PRO B 1 56 ? 10.68 -28.703 14.203 1 25.19 56 PRO B C 1
ATOM 4352 O O . PRO B 1 56 ? 11.547 -27.922 13.82 1 25.19 56 PRO B O 1
ATOM 4355 N N . CYS B 1 57 ? 9.562 -28.625 13.641 1 26.31 57 CYS B N 1
ATOM 4356 C CA . CYS B 1 57 ? 8.961 -27.297 13.555 1 26.31 57 CYS B CA 1
ATOM 4357 C C . CYS B 1 57 ? 9.398 -26.438 14.727 1 26.31 57 CYS B C 1
ATOM 4359 O O . CYS B 1 57 ? 8.945 -26.641 15.859 1 26.31 57 CYS B O 1
ATOM 4361 N N . ALA B 1 58 ? 10.734 -26.234 14.828 1 27.44 58 ALA B N 1
ATOM 4362 C CA . ALA B 1 58 ? 10.773 -25.141 15.789 1 27.44 58 ALA B CA 1
ATOM 4363 C C . ALA B 1 58 ? 9.547 -24.25 15.656 1 27.44 58 ALA B C 1
ATOM 4365 O O . ALA B 1 58 ? 9.086 -23.969 14.539 1 27.44 58 ALA B O 1
ATOM 4366 N N . ASN B 1 59 ? 8.727 -24.344 16.641 1 27.34 59 ASN B N 1
ATOM 4367 C CA . ASN B 1 59 ? 7.656 -23.391 16.859 1 27.34 59 ASN B CA 1
ATOM 4368 C C . ASN B 1 59 ? 8.07 -21.984 16.422 1 27.34 59 ASN B C 1
ATOM 4370 O O . ASN B 1 59 ? 8.664 -21.234 17.203 1 27.34 59 ASN B O 1
ATOM 4374 N N . ILE B 1 60 ? 8.797 -21.969 15.352 1 31.45 60 ILE B N 1
ATOM 4375 C CA . ILE B 1 60 ? 8.93 -20.562 14.977 1 31.45 60 ILE B CA 1
ATOM 4376 C C . ILE B 1 60 ? 7.586 -19.859 15.141 1 31.45 60 ILE B C 1
ATOM 4378 O O . ILE B 1 60 ? 6.621 -20.188 14.438 1 31.45 60 ILE B O 1
ATOM 4382 N N . THR B 1 61 ? 7.336 -19.531 16.297 1 33.44 61 THR B N 1
ATOM 4383 C CA . THR B 1 61 ? 6.254 -18.578 16.562 1 33.44 61 THR B CA 1
ATOM 4384 C C . THR B 1 61 ? 6.234 -17.469 15.516 1 33.44 61 THR B C 1
ATOM 4386 O O . THR B 1 61 ? 7.125 -16.625 15.484 1 33.44 61 THR B O 1
ATOM 4389 N N . ILE B 1 62 ? 6.051 -17.938 14.219 1 39.09 62 ILE B N 1
ATOM 4390 C CA . ILE B 1 62 ? 5.672 -16.906 13.266 1 39.09 62 ILE B CA 1
ATOM 4391 C C . ILE B 1 62 ? 4.801 -15.859 13.961 1 39.09 62 ILE B C 1
ATOM 4393 O O . ILE B 1 62 ? 3.744 -16.188 14.508 1 39.09 62 ILE B O 1
ATOM 4397 N N . ALA B 1 63 ? 5.461 -14.961 14.383 1 42.5 63 ALA B N 1
ATOM 4398 C CA . ALA B 1 63 ? 4.648 -13.852 14.891 1 42.5 63 ALA B CA 1
ATOM 4399 C C . ALA B 1 63 ? 3.463 -13.578 13.969 1 42.5 63 ALA B C 1
ATOM 4401 O O . ALA B 1 63 ? 3.641 -13.094 12.852 1 42.5 63 ALA B O 1
ATOM 4402 N N . MET B 1 64 ? 2.551 -14.586 13.938 1 49.09 64 MET B N 1
ATOM 4403 C CA . MET B 1 64 ? 1.296 -14.359 13.227 1 49.09 64 MET B CA 1
ATOM 4404 C C . MET B 1 64 ? 0.693 -13.016 13.617 1 49.09 64 MET B C 1
ATOM 4406 O O . MET B 1 64 ? 0.85 -12.562 14.75 1 49.09 64 MET B O 1
ATOM 4410 N N . ASP B 1 65 ? 0.424 -12.297 12.562 1 59.12 65 ASP B N 1
ATOM 4411 C CA . ASP B 1 65 ? -0.376 -11.094 12.766 1 59.12 65 ASP B CA 1
ATOM 4412 C C . ASP B 1 65 ? -1.517 -11.352 13.742 1 59.12 65 ASP B C 1
ATOM 4414 O O . ASP B 1 65 ? -2.156 -12.406 13.703 1 59.12 65 ASP B O 1
ATOM 4418 N N . GLU B 1 66 ? -1.542 -10.719 14.82 1 57.81 66 GLU B N 1
ATOM 4419 C CA . GLU B 1 66 ? -2.512 -10.883 15.898 1 57.81 66 GLU B CA 1
ATOM 4420 C C . GLU B 1 66 ? -3.924 -11.062 15.352 1 57.81 66 GLU B C 1
ATOM 4422 O O . GLU B 1 66 ? -4.73 -11.797 15.93 1 57.81 66 GLU B O 1
ATOM 4427 N N . ASN B 1 67 ? -4.137 -10.633 14.117 1 64.5 67 ASN B N 1
ATOM 4428 C CA . ASN B 1 67 ? -5.523 -10.68 13.656 1 64.5 67 ASN B CA 1
ATOM 4429 C C . ASN B 1 67 ? -5.73 -11.75 12.594 1 64.5 67 ASN B C 1
ATOM 4431 O O . ASN B 1 67 ? -6.586 -11.609 11.719 1 64.5 67 ASN B O 1
ATOM 4435 N N . LEU B 1 68 ? -4.875 -12.82 12.719 1 76.44 68 LEU B N 1
ATOM 4436 C CA . LEU B 1 68 ? -5.012 -13.906 11.75 1 76.44 68 LEU B CA 1
ATOM 4437 C C . LEU B 1 68 ? -5.594 -15.148 12.406 1 76.44 68 LEU B C 1
ATOM 4439 O O . LEU B 1 68 ? -5.125 -15.578 13.461 1 76.44 68 LEU B O 1
ATOM 4443 N N . ASP B 1 69 ? -6.805 -15.602 11.938 1 77.56 69 ASP B N 1
ATOM 4444 C CA . ASP B 1 69 ? -7.387 -16.891 12.32 1 77.56 69 ASP B CA 1
ATOM 4445 C C . ASP B 1 69 ? -7.27 -17.906 11.195 1 77.56 69 ASP B C 1
ATOM 4447 O O . ASP B 1 69 ? -8.148 -17.984 10.336 1 77.56 69 ASP B O 1
ATOM 4451 N N . MET B 1 70 ? -6.258 -18.734 11.242 1 78.38 70 MET B N 1
ATOM 4452 C CA . MET B 1 70 ? -5.965 -19.672 10.156 1 78.38 70 MET B CA 1
ATOM 4453 C C . MET B 1 70 ? -6.52 -21.062 10.469 1 78.38 70 MET B C 1
ATOM 4455 O O . MET B 1 70 ? -6.203 -22.031 9.781 1 78.38 70 MET B O 1
ATOM 4459 N N . SER B 1 71 ? -7.363 -21.156 11.461 1 78.81 71 SER B N 1
ATOM 4460 C CA . SER B 1 71 ? -7.844 -22.453 11.922 1 78.81 71 SER B CA 1
ATOM 4461 C C . SER B 1 71 ? -8.719 -23.109 10.867 1 78.81 71 SER B C 1
ATOM 4463 O O . SER B 1 71 ? -8.836 -24.344 10.836 1 78.81 71 SER B O 1
ATOM 4465 N N . SER B 1 72 ? -9.297 -22.344 9.984 1 82.5 72 SER B N 1
ATOM 4466 C CA . SER B 1 72 ? -10.242 -22.875 9.008 1 82.5 72 SER B CA 1
ATOM 4467 C C . SER B 1 72 ? -9.531 -23.328 7.734 1 82.5 72 SER B C 1
ATOM 4469 O O . SER B 1 72 ? -10.148 -23.906 6.844 1 82.5 72 SER B O 1
ATOM 4471 N N . ILE B 1 73 ? -8.281 -23.078 7.668 1 87.06 73 ILE B N 1
ATOM 4472 C CA . ILE B 1 73 ? -7.547 -23.438 6.461 1 87.06 73 ILE B CA 1
ATOM 4473 C C . ILE B 1 73 ? -7.312 -24.953 6.438 1 87.06 73 ILE B C 1
ATOM 4475 O O . ILE B 1 73 ? -6.781 -25.516 7.395 1 87.06 73 ILE B O 1
ATOM 4479 N N . ASP B 1 74 ? -7.734 -25.625 5.371 1 89.25 74 ASP B N 1
ATOM 4480 C CA . ASP B 1 74 ? -7.523 -27.062 5.211 1 89.25 74 ASP B CA 1
ATOM 4481 C C . ASP B 1 74 ? -6.086 -27.359 4.785 1 89.25 74 ASP B C 1
ATOM 4483 O O . ASP B 1 74 ? -5.695 -27.078 3.652 1 89.25 74 ASP B O 1
ATOM 4487 N N . LEU B 1 75 ? -5.355 -27.938 5.707 1 89.56 75 LEU B N 1
ATOM 4488 C CA . LEU B 1 75 ? -3.959 -28.266 5.441 1 89.56 75 LEU B CA 1
ATOM 4489 C C . LEU B 1 75 ? -3.762 -29.781 5.363 1 89.56 75 LEU B C 1
ATOM 4491 O O . LEU B 1 75 ? -2.643 -30.266 5.52 1 89.56 75 LEU B O 1
ATOM 4495 N N . SER B 1 76 ? -4.809 -30.578 5.078 1 90.25 76 SER B N 1
ATOM 4496 C CA . SER B 1 76 ? -4.781 -32.031 5.219 1 90.25 76 SER B CA 1
ATOM 4497 C C . SER B 1 76 ? -4.242 -32.688 3.959 1 90.25 76 SER B C 1
ATOM 4499 O O . SER B 1 76 ? -3.904 -33.875 3.973 1 90.25 76 SER B O 1
ATOM 4501 N N . ARG B 1 77 ? -4.148 -31.922 2.85 1 91.12 77 ARG B N 1
ATOM 4502 C CA . ARG B 1 77 ? -3.766 -32.531 1.577 1 91.12 77 ARG B CA 1
ATOM 4503 C C . ARG B 1 77 ? -2.576 -31.797 0.961 1 91.12 77 ARG B C 1
ATOM 4505 O O . ARG B 1 77 ? -2.484 -30.562 1.041 1 91.12 77 ARG B O 1
ATOM 4512 N N . GLY B 1 78 ? -1.713 -32.625 0.321 1 92.38 78 GLY B N 1
ATOM 4513 C CA . GLY B 1 78 ? -0.572 -32.031 -0.375 1 92.38 78 GLY B CA 1
ATOM 4514 C C . GLY B 1 78 ? 0.548 -31.625 0.56 1 92.38 78 GLY B C 1
ATOM 4515 O O . GLY B 1 78 ? 0.448 -31.797 1.775 1 92.38 78 GLY B O 1
ATOM 4516 N N . GLU B 1 79 ? 1.625 -31.219 0.007 1 93.25 79 GLU B N 1
ATOM 4517 C CA . GLU B 1 79 ? 2.74 -30.656 0.765 1 93.25 79 GLU B CA 1
ATOM 4518 C C . GLU B 1 79 ? 2.471 -29.203 1.154 1 93.25 79 GLU B C 1
ATOM 4520 O O . GLU B 1 79 ? 2.436 -28.312 0.295 1 93.25 79 GLU B O 1
ATOM 4525 N N . VAL B 1 80 ? 2.309 -29 2.42 1 93.62 80 VAL B N 1
ATOM 4526 C CA . VAL B 1 80 ? 1.947 -27.672 2.912 1 93.62 80 VAL B CA 1
ATOM 4527 C C . VAL B 1 80 ? 3.139 -26.734 2.777 1 93.62 80 VAL B C 1
ATOM 4529 O O . VAL B 1 80 ? 4.246 -27.047 3.211 1 93.62 80 VAL B O 1
ATOM 4532 N N . ARG B 1 81 ? 2.898 -25.609 2.158 1 92.44 81 ARG B N 1
ATOM 4533 C CA . ARG B 1 81 ? 3.908 -24.562 2.045 1 92.44 81 ARG B CA 1
ATOM 4534 C C . ARG B 1 81 ? 3.795 -23.562 3.193 1 92.44 81 ARG B C 1
ATOM 4536 O O . ARG B 1 81 ? 2.693 -23.266 3.66 1 92.44 81 ARG B O 1
ATOM 4543 N N . SER B 1 82 ? 4.977 -23.141 3.586 1 88.44 82 SER B N 1
ATOM 4544 C CA . SER B 1 82 ? 5.012 -22.172 4.676 1 88.44 82 SER B CA 1
ATOM 4545 C C . SER B 1 82 ? 5.383 -20.781 4.164 1 88.44 82 SER B C 1
ATOM 4547 O O . SER B 1 82 ? 6.211 -20.641 3.262 1 88.44 82 SER B O 1
ATOM 4549 N N . PHE B 1 83 ? 4.777 -19.797 4.762 1 91.94 83 PHE B N 1
ATOM 4550 C CA . PHE B 1 83 ? 5.02 -18.391 4.438 1 91.94 83 PHE B CA 1
ATOM 4551 C C . PHE B 1 83 ? 5.453 -17.625 5.68 1 91.94 83 PHE B C 1
ATOM 4553 O O . PHE B 1 83 ? 4.754 -17.625 6.695 1 91.94 83 PHE B O 1
ATOM 4560 N N . ARG B 1 84 ? 6.598 -17 5.621 1 92.5 84 ARG B N 1
ATOM 4561 C CA . ARG B 1 84 ? 7.164 -16.328 6.781 1 92.5 84 ARG B CA 1
ATOM 4562 C C . ARG B 1 84 ? 7.18 -14.812 6.578 1 92.5 84 ARG B C 1
ATOM 4564 O O . ARG B 1 84 ? 7.875 -14.312 5.695 1 92.5 84 ARG B O 1
ATOM 4571 N N . ALA B 1 85 ? 6.453 -14.102 7.402 1 92.94 85 ALA B N 1
ATOM 4572 C CA . ALA B 1 85 ? 6.336 -12.648 7.293 1 92.94 85 ALA B CA 1
ATOM 4573 C C . ALA B 1 85 ? 7.422 -11.945 8.102 1 92.94 85 ALA B C 1
ATOM 4575 O O . ALA B 1 85 ? 7.758 -12.375 9.203 1 92.94 85 ALA B O 1
ATOM 4576 N N . HIS B 1 86 ? 8 -10.906 7.527 1 92.25 86 HIS B N 1
ATOM 4577 C CA . HIS B 1 86 ? 9.047 -10.117 8.164 1 92.25 86 HIS B CA 1
ATOM 4578 C C . HIS B 1 86 ? 8.766 -8.625 8.047 1 92.25 86 HIS B C 1
ATOM 4580 O O . HIS B 1 86 ? 8.391 -8.148 6.973 1 92.25 86 HIS B O 1
ATOM 4586 N N . GLY B 1 87 ? 8.938 -7.957 9.164 1 90.62 87 GLY B N 1
ATOM 4587 C CA . GLY B 1 87 ? 8.797 -6.508 9.172 1 90.62 87 GLY B CA 1
ATOM 4588 C C . GLY B 1 87 ? 7.383 -6.043 8.891 1 90.62 87 GLY B C 1
ATOM 4589 O O . GLY B 1 87 ? 6.516 -6.852 8.555 1 90.62 87 GLY B O 1
ATOM 4590 N N . ILE B 1 88 ? 7.141 -4.727 9.008 1 91.31 88 ILE B N 1
ATOM 4591 C CA . ILE B 1 88 ? 5.852 -4.094 8.75 1 91.31 88 ILE B CA 1
ATOM 4592 C C . ILE B 1 88 ? 6.039 -2.92 7.793 1 91.31 88 ILE B C 1
ATOM 4594 O O . ILE B 1 88 ? 6.859 -2.033 8.039 1 91.31 88 ILE B O 1
ATOM 4598 N N . ALA B 1 89 ? 5.32 -2.969 6.668 1 92.44 89 ALA B N 1
ATOM 4599 C CA . ALA B 1 89 ? 5.348 -1.845 5.734 1 92.44 89 ALA B CA 1
ATOM 4600 C C . ALA B 1 89 ? 4.34 -0.772 6.141 1 92.44 89 ALA B C 1
ATOM 4602 O O . ALA B 1 89 ? 4.676 0.415 6.188 1 92.44 89 ALA B O 1
ATOM 4603 N N . THR B 1 90 ? 3.133 -1.22 6.445 1 92.88 90 THR B N 1
ATOM 4604 C CA . THR B 1 90 ? 2.107 -0.277 6.879 1 92.88 90 THR B CA 1
ATOM 4605 C C . THR B 1 90 ? 1.215 -0.903 7.945 1 92.88 90 THR B C 1
ATOM 4607 O O . THR B 1 90 ? 0.865 -2.082 7.855 1 92.88 90 THR B O 1
ATOM 4610 N N . ARG B 1 91 ? 0.88 -0.125 8.914 1 92.94 91 ARG B N 1
ATOM 4611 C CA . ARG B 1 91 ? -0.158 -0.46 9.883 1 92.94 91 ARG B CA 1
ATOM 4612 C C . ARG B 1 91 ? -1.548 -0.262 9.289 1 92.94 91 ARG B C 1
ATOM 4614 O O . ARG B 1 91 ? -1.703 0.425 8.273 1 92.94 91 ARG B O 1
ATOM 4621 N N . LEU B 1 92 ? -2.502 -0.983 9.922 1 94 92 LEU B N 1
ATOM 4622 C CA . LEU B 1 92 ? -3.881 -0.813 9.477 1 94 92 LEU B CA 1
ATOM 4623 C C . LEU B 1 92 ? -4.395 0.582 9.82 1 94 92 LEU B C 1
ATOM 4625 O O . LEU B 1 92 ? -4.934 1.279 8.953 1 94 92 LEU B O 1
ATOM 4629 N N . ILE B 1 93 ? -4.238 0.942 11.062 1 95.38 93 ILE B N 1
ATOM 4630 C CA . ILE B 1 93 ? -4.691 2.229 11.578 1 95.38 93 ILE B CA 1
ATOM 4631 C C . ILE B 1 93 ? -3.672 2.773 12.57 1 95.38 93 ILE B C 1
ATOM 4633 O O . ILE B 1 93 ? -3.145 2.029 13.398 1 95.38 93 ILE B O 1
ATOM 4637 N N . VAL B 1 94 ? -3.338 4.035 12.492 1 95.94 94 VAL B N 1
ATOM 4638 C CA . VAL B 1 94 ? -2.57 4.75 13.508 1 95.94 94 VAL B CA 1
ATOM 4639 C C . VAL B 1 94 ? -3.424 5.863 14.109 1 95.94 94 VAL B C 1
ATOM 4641 O O . VAL B 1 94 ? -3.76 6.836 13.43 1 95.94 94 VAL B O 1
ATOM 4644 N N . GLU B 1 95 ? -3.756 5.668 15.336 1 96.94 95 GLU B N 1
ATOM 4645 C CA . GLU B 1 95 ? -4.566 6.66 16.031 1 96.94 95 GLU B CA 1
ATOM 4646 C C . GLU B 1 95 ? -3.742 7.891 16.391 1 96.94 95 GLU B C 1
ATOM 4648 O O . GLU B 1 95 ? -2.686 7.777 17.016 1 96.94 95 GLU B O 1
ATOM 4653 N N . VAL B 1 96 ? -4.195 9.039 16.031 1 96.69 96 VAL B N 1
ATOM 4654 C CA . VAL B 1 96 ? -3.525 10.312 16.281 1 96.69 96 VAL B CA 1
ATOM 4655 C C . VAL B 1 96 ? -4.191 11.023 17.453 1 96.69 96 VAL B C 1
ATOM 4657 O O . VAL B 1 96 ? -3.508 11.539 18.344 1 96.69 96 VAL B O 1
ATOM 4660 N N . GLY B 1 97 ? -5.543 11.023 17.391 1 96.81 97 GLY B N 1
ATOM 4661 C CA . GLY B 1 97 ? -6.324 11.609 18.469 1 96.81 97 GLY B CA 1
ATOM 4662 C C . GLY B 1 97 ? -7.801 11.289 18.375 1 96.81 97 GLY B C 1
ATOM 4663 O O . GLY B 1 97 ? -8.352 11.156 17.281 1 96.81 97 GLY B O 1
ATOM 4664 N N . SER B 1 98 ? -8.375 11.109 19.516 1 98 98 SER B N 1
ATOM 4665 C CA . SER B 1 98 ? -9.812 10.891 19.625 1 98 98 SER B CA 1
ATOM 4666 C C . SER B 1 98 ? -10.445 11.875 20.609 1 98 98 SER B C 1
ATOM 4668 O O . SER B 1 98 ? -9.883 12.141 21.672 1 98 98 SER B O 1
ATOM 4670 N N . TYR B 1 99 ? -11.586 12.406 20.172 1 97.75 99 TYR B N 1
ATOM 4671 C CA . TYR B 1 99 ? -12.18 13.5 20.938 1 97.75 99 TYR B CA 1
ATOM 4672 C C . TYR B 1 99 ? -13.695 13.352 21.016 1 97.75 99 TYR B C 1
ATOM 4674 O O . TYR B 1 99 ? -14.328 12.891 20.062 1 97.75 99 TYR B O 1
ATOM 4682 N N . ARG B 1 100 ? -14.25 13.75 22.156 1 97.19 100 ARG B N 1
ATOM 4683 C CA . ARG B 1 100 ? -15.688 13.953 22.266 1 97.19 100 ARG B CA 1
ATOM 4684 C C . ARG B 1 100 ? -16.094 15.312 21.703 1 97.19 100 ARG B C 1
ATOM 4686 O O . ARG B 1 100 ? -15.469 16.328 22.016 1 97.19 100 ARG B O 1
ATOM 4693 N N . ASN B 1 101 ? -17.109 15.359 20.844 1 94.88 101 ASN B N 1
ATOM 4694 C CA . ASN B 1 101 ? -17.547 16.578 20.188 1 94.88 101 ASN B CA 1
ATOM 4695 C C . ASN B 1 101 ? -18.891 17.047 20.734 1 94.88 101 ASN B C 1
ATOM 4697 O O . ASN B 1 101 ? -19.391 18.109 20.344 1 94.88 101 ASN B O 1
ATOM 4701 N N . GLY B 1 102 ? -19.531 16.312 21.531 1 96 102 GLY B N 1
ATOM 4702 C CA . GLY B 1 102 ? -20.844 16.562 22.094 1 96 102 GLY B CA 1
ATOM 4703 C C . GLY B 1 102 ? -21.359 15.43 22.953 1 96 102 GLY B C 1
ATOM 4704 O O . GLY B 1 102 ? -20.609 14.523 23.312 1 96 102 GLY B O 1
ATOM 4705 N N . PRO B 1 103 ? -22.578 15.523 23.328 1 96.88 103 PRO B N 1
ATOM 4706 C CA . PRO B 1 103 ? -23.125 14.508 24.25 1 96.88 103 PRO B CA 1
ATOM 4707 C C . PRO B 1 103 ? -23.203 13.125 23.609 1 96.88 103 PRO B C 1
ATOM 4709 O O . PRO B 1 103 ? -23.234 12.117 24.328 1 96.88 103 PRO B O 1
ATOM 4712 N N . ARG B 1 104 ? -23.25 13.023 22.281 1 97.19 104 ARG B N 1
ATOM 4713 C CA . ARG B 1 104 ? -23.406 11.711 21.672 1 97.19 104 ARG B CA 1
ATOM 4714 C C . ARG B 1 104 ? -22.484 11.547 20.469 1 97.19 104 ARG B C 1
ATOM 4716 O O . ARG B 1 104 ? -22.656 10.625 19.656 1 97.19 104 ARG B O 1
ATOM 4723 N N . THR B 1 105 ? -21.562 12.516 20.266 1 97.5 105 THR B N 1
ATOM 4724 C CA . THR B 1 105 ? -20.719 12.5 19.078 1 97.5 105 THR B CA 1
ATOM 4725 C C . THR B 1 105 ? -19.25 12.492 19.469 1 97.5 105 THR B C 1
ATOM 4727 O O . THR B 1 105 ? -18.828 13.188 20.391 1 97.5 105 THR B O 1
ATOM 4730 N N . PHE B 1 106 ? -18.5 11.641 18.812 1 98.38 106 PHE B N 1
ATOM 4731 C CA . PHE B 1 106 ? -17.047 11.539 18.938 1 98.38 106 PHE B CA 1
ATOM 4732 C C . PHE B 1 106 ? -16.391 11.562 17.562 1 98.38 106 PHE B C 1
ATOM 4734 O O . PHE B 1 106 ? -17.016 11.203 16.562 1 98.38 106 PHE B O 1
ATOM 4741 N N . SER B 1 107 ? -15.18 12.008 17.469 1 98.56 107 SER B N 1
ATOM 4742 C CA . SER B 1 107 ? -14.375 11.938 16.25 1 98.56 107 SER B CA 1
ATOM 474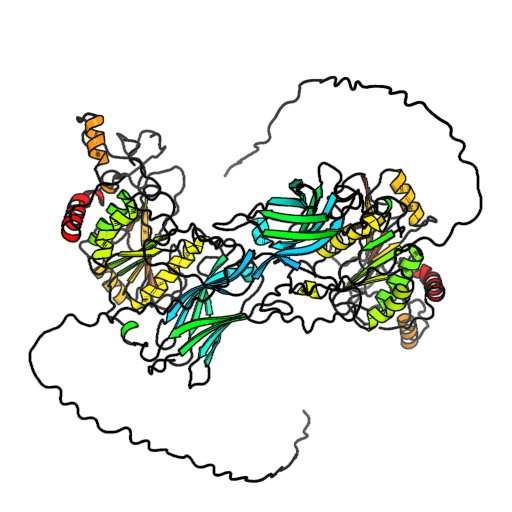3 C C . SER B 1 107 ? -12.945 11.508 16.547 1 98.56 107 SER B C 1
ATOM 4745 O O . SER B 1 107 ? -12.383 11.883 17.578 1 98.56 107 SER B O 1
ATOM 4747 N N . SER B 1 108 ? -12.438 10.695 15.727 1 98.44 108 SER B N 1
ATOM 4748 C CA . SER B 1 108 ? -11.039 10.273 15.797 1 98.44 108 SER B CA 1
ATOM 4749 C C . SER B 1 108 ? -10.297 10.602 14.508 1 98.44 108 SER B C 1
ATOM 4751 O O . SER B 1 108 ? -10.789 10.336 13.414 1 98.44 108 SER B O 1
ATOM 4753 N N . VAL B 1 109 ? -9.156 11.273 14.625 1 98.38 109 VAL B N 1
ATOM 4754 C CA . VAL B 1 109 ? -8.242 11.438 13.492 1 98.38 109 VAL B CA 1
ATOM 4755 C C . VAL B 1 109 ? -7.258 10.273 13.453 1 98.38 109 VAL B C 1
ATOM 4757 O O . VAL B 1 109 ? -6.605 9.969 14.453 1 98.38 109 VAL B O 1
ATOM 4760 N N . VAL B 1 110 ? -7.176 9.648 12.289 1 97.88 110 VAL B N 1
ATOM 4761 C CA . VAL B 1 110 ? -6.32 8.469 12.188 1 97.88 110 VAL B CA 1
ATOM 4762 C C . VAL B 1 110 ? -5.57 8.492 10.859 1 97.88 110 VAL B C 1
ATOM 4764 O O . VAL B 1 110 ? -5.988 9.164 9.914 1 97.88 110 VAL B O 1
ATOM 4767 N N . LEU B 1 111 ? -4.41 7.867 10.852 1 97 111 LEU B N 1
ATOM 4768 C CA . LEU B 1 111 ? -3.734 7.453 9.625 1 97 111 LEU B CA 1
ATOM 4769 C C . LEU B 1 111 ? -4.129 6.031 9.242 1 97 111 LEU B C 1
ATOM 4771 O O . LEU B 1 111 ? -4.25 5.16 10.102 1 97 111 LEU B O 1
ATOM 4775 N N . THR B 1 112 ? -4.383 5.844 7.961 1 96.5 112 THR B N 1
ATOM 4776 C CA . THR B 1 112 ? -4.723 4.512 7.477 1 96.5 112 THR B CA 1
ATOM 4777 C C . THR B 1 112 ? -3.902 4.16 6.242 1 96.5 112 THR B C 1
ATOM 4779 O O . THR B 1 112 ? -3.422 5.047 5.535 1 96.5 112 THR B O 1
ATOM 4782 N N . SER B 1 113 ? -3.713 2.879 6.023 1 94.94 113 SER B N 1
ATOM 4783 C CA . SER B 1 113 ? -3.02 2.422 4.824 1 94.94 113 SER B CA 1
ATOM 4784 C C . SER B 1 113 ? -3.729 2.898 3.562 1 94.94 113 SER B C 1
ATOM 4786 O O . SER B 1 113 ? -4.859 2.498 3.291 1 94.94 113 SER B O 1
ATOM 4788 N N . LYS B 1 114 ? -3.064 3.691 2.791 1 95.25 114 LYS B N 1
ATOM 4789 C CA . LYS B 1 114 ? -3.678 4.277 1.603 1 95.25 114 LYS B CA 1
ATOM 4790 C C . LYS B 1 114 ? -4.066 3.195 0.598 1 95.25 114 LYS B C 1
ATOM 4792 O O . LYS B 1 114 ? -5.176 3.211 0.062 1 95.25 114 LYS B O 1
ATOM 4797 N N . ARG B 1 115 ? -3.164 2.268 0.313 1 94.38 115 ARG B N 1
ATOM 4798 C CA . ARG B 1 115 ? -3.416 1.249 -0.702 1 94.38 115 ARG B CA 1
ATOM 4799 C C . ARG B 1 115 ? -4.578 0.347 -0.296 1 94.38 115 ARG B C 1
ATOM 4801 O O . ARG B 1 115 ? -5.43 0.013 -1.122 1 94.38 115 ARG B O 1
ATOM 4808 N N . LEU B 1 116 ? -4.539 -0.12 0.94 1 93.94 116 LEU B N 1
ATOM 4809 C CA . LEU B 1 116 ? -5.637 -0.951 1.424 1 93.94 116 LEU B CA 1
ATOM 4810 C C . LEU B 1 116 ? -6.973 -0.233 1.265 1 93.94 116 LEU B C 1
ATOM 4812 O O . LEU B 1 116 ? -7.953 -0.831 0.816 1 93.94 116 LEU B O 1
ATOM 4816 N N . ASN B 1 117 ? -7 1.074 1.585 1 92.75 117 ASN B N 1
ATOM 4817 C CA . ASN B 1 117 ? -8.227 1.859 1.514 1 92.75 117 ASN B CA 1
ATOM 4818 C C . ASN B 1 117 ? -8.672 2.072 0.07 1 92.75 117 ASN B C 1
ATOM 4820 O O . ASN B 1 117 ? -9.859 2.254 -0.196 1 92.75 117 ASN B O 1
ATOM 4824 N N . ASN B 1 118 ? -7.773 2.119 -0.809 1 92.62 118 ASN B N 1
ATOM 4825 C CA . ASN B 1 118 ? -8.117 2.283 -2.219 1 92.62 118 ASN B CA 1
ATOM 4826 C C . ASN B 1 118 ? -8.648 0.987 -2.82 1 92.62 118 ASN B C 1
ATOM 4828 O O . ASN B 1 118 ? -9.43 1.016 -3.773 1 92.62 118 ASN B O 1
ATOM 4832 N N . LEU B 1 119 ? -8.25 -0.162 -2.312 1 92.69 119 LEU B N 1
ATOM 4833 C CA . LEU B 1 119 ? -8.625 -1.457 -2.869 1 92.69 119 LEU B CA 1
ATOM 4834 C C . LEU B 1 119 ? -9.945 -1.939 -2.281 1 92.69 119 LEU B C 1
ATOM 4836 O O . LEU B 1 119 ? -10.695 -2.662 -2.941 1 92.69 119 LEU B O 1
ATOM 4840 N N . HIS B 1 120 ? -10.188 -1.515 -0.993 1 92.38 120 HIS B N 1
ATOM 4841 C CA . HIS B 1 120 ? -11.336 -2.08 -0.29 1 92.38 120 HIS B CA 1
ATOM 4842 C C . HIS B 1 120 ? -12.117 -0.999 0.444 1 92.38 120 HIS B C 1
ATOM 4844 O O . HIS B 1 120 ? -11.555 0.03 0.828 1 92.38 120 HIS B O 1
ATOM 4850 N N . ASP B 1 121 ? -13.367 -1.322 0.668 1 90.06 121 ASP B N 1
ATOM 4851 C CA . ASP B 1 121 ? -14.188 -0.524 1.578 1 90.06 121 ASP B CA 1
ATOM 4852 C C . ASP B 1 121 ? -14.086 -1.048 3.008 1 90.06 121 ASP B C 1
ATOM 4854 O O . ASP B 1 121 ? -14.586 -2.129 3.316 1 90.06 121 ASP B O 1
ATOM 4858 N N . ILE B 1 122 ? -13.484 -0.328 3.77 1 93.19 122 ILE B N 1
ATOM 4859 C CA . ILE B 1 122 ? -13.344 -0.713 5.168 1 93.19 122 ILE B CA 1
ATOM 4860 C C . ILE B 1 122 ? -14.508 -0.151 5.98 1 93.19 122 ILE B C 1
ATOM 4862 O O . ILE B 1 122 ? -14.812 1.04 5.891 1 93.19 122 ILE B O 1
ATOM 4866 N N . LEU B 1 123 ? -15.18 -1.015 6.707 1 95.44 123 LEU B N 1
ATOM 4867 C CA . LEU B 1 123 ? -16.266 -0.598 7.574 1 95.44 123 LEU B CA 1
ATOM 4868 C C . LEU B 1 123 ? -15.766 -0.305 8.984 1 95.44 123 LEU B C 1
ATOM 4870 O O . LEU B 1 123 ? -15.086 -1.135 9.586 1 95.44 123 LEU B O 1
ATOM 4874 N N . TYR B 1 124 ? -16.109 0.838 9.445 1 97.19 124 TYR B N 1
ATOM 4875 C CA . TYR B 1 124 ? -15.75 1.216 10.812 1 97.19 124 TYR B CA 1
ATOM 4876 C C . TYR B 1 124 ? -16.984 1.234 11.711 1 97.19 124 TYR B C 1
ATOM 4878 O O . TYR B 1 124 ? -18.047 1.705 11.305 1 97.19 124 TYR B O 1
ATOM 4886 N N . GLU B 1 125 ? -16.781 0.686 12.859 1 97.94 125 GLU B N 1
ATOM 4887 C CA . GLU B 1 125 ? -17.828 0.626 13.875 1 97.94 125 GLU B CA 1
ATOM 4888 C C . GLU B 1 125 ? -17.391 1.311 15.164 1 97.94 125 GLU B C 1
ATOM 4890 O O . GLU B 1 125 ? -16.234 1.175 15.586 1 97.94 125 GLU B O 1
ATOM 4895 N N . CYS B 1 126 ? -18.328 2.059 15.758 1 98.25 126 CYS B N 1
ATOM 4896 C CA . CYS B 1 126 ? -18.125 2.686 17.062 1 98.25 126 CYS B CA 1
ATOM 4897 C C . CYS B 1 126 ? -18.938 1.986 18.141 1 98.25 126 CYS B C 1
ATOM 4899 O O . CYS B 1 126 ? -20.078 1.594 17.906 1 98.25 126 CYS B O 1
ATOM 4901 N N . GLU B 1 127 ? -18.281 1.854 19.234 1 97.62 127 GLU B N 1
ATOM 4902 C CA . GLU B 1 127 ? -18.922 1.285 20.406 1 97.62 127 GLU B CA 1
ATOM 4903 C C . GLU B 1 127 ? -18.641 2.129 21.656 1 97.62 127 GLU B C 1
ATOM 4905 O O . GLU B 1 127 ? -17.516 2.594 21.859 1 97.62 127 GLU B O 1
ATOM 4910 N N . TRP B 1 128 ? -19.703 2.477 22.359 1 97.06 128 TRP B N 1
ATOM 4911 C CA . TRP B 1 128 ? -19.547 3.059 23.688 1 97.06 128 TRP B CA 1
ATOM 4912 C C . TRP B 1 128 ? -19.812 2.02 24.766 1 97.06 128 TRP B C 1
ATOM 4914 O O . TRP B 1 128 ? -20.906 1.442 24.828 1 97.06 128 TRP B O 1
ATOM 4924 N N . ALA B 1 129 ? -18.766 1.782 25.594 1 94.94 129 ALA B N 1
ATOM 4925 C CA . ALA B 1 129 ? -18.875 0.763 26.625 1 94.94 129 ALA B CA 1
ATOM 4926 C C . ALA B 1 129 ? -18.703 1.38 28.016 1 94.94 129 ALA B C 1
ATOM 4928 O O . ALA B 1 129 ? -17.828 2.221 28.234 1 94.94 129 ALA B O 1
ATOM 4929 N N . THR B 1 130 ? -19.641 1.021 28.859 1 90.06 130 THR B N 1
ATOM 4930 C CA . THR B 1 130 ? -19.562 1.387 30.281 1 90.06 130 THR B CA 1
ATOM 4931 C C . THR B 1 130 ? -19.578 0.142 31.156 1 90.06 130 THR B C 1
ATOM 4933 O O . THR B 1 130 ? -19.797 -0.97 30.672 1 90.06 130 THR B O 1
ATOM 4936 N N . ALA B 1 131 ? -19.172 0.306 32.438 1 79.12 131 ALA B N 1
ATOM 4937 C CA . ALA B 1 131 ? -19.188 -0.82 33.375 1 79.12 131 ALA B CA 1
ATOM 4938 C C . ALA B 1 131 ? -20.609 -1.349 33.562 1 79.12 131 ALA B C 1
ATOM 4940 O O . ALA B 1 131 ? -20.812 -2.551 33.75 1 79.12 131 ALA B O 1
ATOM 4941 N N . ASP B 1 132 ? -21.531 -0.589 33.531 1 70.38 132 ASP B N 1
ATOM 4942 C CA . ASP B 1 132 ? -22.844 -0.959 34.031 1 70.38 132 ASP B CA 1
ATOM 4943 C C . ASP B 1 132 ? -23.844 -1.133 32.906 1 70.38 132 ASP B C 1
ATOM 4945 O O . ASP B 1 132 ? -24.969 -1.584 33.094 1 70.38 132 ASP B O 1
ATOM 4949 N N . SER B 1 133 ? -23.516 -0.664 31.781 1 68.31 133 SER B N 1
ATOM 4950 C CA . SER B 1 133 ? -24.531 -0.658 30.734 1 68.31 133 SER B CA 1
ATOM 4951 C C . SER B 1 133 ? -24.094 -1.466 29.516 1 68.31 133 SER B C 1
ATOM 4953 O O . SER B 1 133 ? -22.891 -1.645 29.297 1 68.31 133 SER B O 1
ATOM 4955 N N . PRO B 1 134 ? -25.188 -2.002 28.969 1 71.25 134 PRO B N 1
ATOM 4956 C CA . PRO B 1 134 ? -24.859 -2.68 27.719 1 71.25 134 PRO B CA 1
ATOM 4957 C C . PRO B 1 134 ? -24.172 -1.758 26.703 1 71.25 134 PRO B C 1
ATOM 4959 O O . PRO B 1 134 ? -24.453 -0.561 26.656 1 71.25 134 PRO B O 1
ATOM 4962 N N . THR B 1 135 ? -23.359 -2.328 25.938 1 85.75 135 THR B N 1
ATOM 4963 C CA . THR B 1 135 ? -22.594 -1.577 24.938 1 85.75 135 THR B CA 1
ATOM 4964 C C . THR B 1 135 ? -23.5 -1.116 23.797 1 85.75 135 THR B C 1
ATOM 4966 O O . THR B 1 135 ? -24.438 -1.829 23.406 1 85.75 135 THR B O 1
ATOM 4969 N N . LEU B 1 136 ? -23.422 0.111 23.469 1 93.44 136 LEU B N 1
ATOM 4970 C CA . LEU B 1 136 ? -24.094 0.674 22.312 1 93.44 136 LEU B CA 1
ATOM 4971 C C . LEU B 1 136 ? -23.156 0.735 21.109 1 93.44 136 LEU B C 1
ATOM 4973 O O . LEU B 1 136 ? -22.031 1.226 21.219 1 93.44 136 LEU B O 1
ATOM 4977 N N . LYS B 1 137 ? -23.672 0.17 19.953 1 96.25 137 LYS B N 1
ATOM 4978 C CA . LYS B 1 137 ? -22.859 0.129 18.734 1 96.25 137 LYS B CA 1
ATOM 4979 C C . LYS B 1 137 ? -23.516 0.91 17.609 1 96.25 137 LYS B C 1
ATOM 4981 O O . LYS B 1 137 ? -24.75 0.94 17.5 1 96.25 137 LYS B O 1
ATOM 4986 N N . VAL B 1 138 ? -22.703 1.582 16.844 1 97.94 138 VAL B N 1
ATOM 4987 C CA . VAL B 1 138 ? -23.203 2.287 15.656 1 97.94 138 VAL B CA 1
ATOM 4988 C C . VAL B 1 138 ? -22.156 2.219 14.539 1 97.94 138 VAL B C 1
ATOM 4990 O O . VAL B 1 138 ? -20.969 2.043 14.805 1 97.94 138 VAL B O 1
ATOM 4993 N N . LYS B 1 139 ? -22.594 2.279 13.32 1 97.94 139 LYS B N 1
ATOM 4994 C CA . LYS B 1 139 ? -21.688 2.424 12.18 1 97.94 139 LYS B CA 1
ATOM 4995 C C . LYS B 1 139 ? -21.047 3.809 12.156 1 97.94 139 LYS B C 1
ATOM 4997 O O . LYS B 1 139 ? -21.734 4.82 12.305 1 97.94 139 LYS B O 1
ATOM 5002 N N . ALA B 1 140 ? -19.766 3.859 12.016 1 98.31 140 ALA B N 1
ATOM 5003 C CA . ALA B 1 140 ? -19.062 5.133 11.953 1 98.31 140 ALA B CA 1
ATOM 5004 C C . ALA B 1 140 ? -19.109 5.719 10.539 1 98.31 140 ALA B C 1
ATOM 5006 O O . ALA B 1 140 ? -19.312 4.988 9.57 1 98.31 140 ALA B O 1
ATOM 5007 N N . ARG B 1 141 ? -19.062 6.965 10.461 1 97.5 141 ARG B N 1
ATOM 5008 C CA . ARG B 1 141 ? -18.812 7.656 9.195 1 97.5 141 ARG B CA 1
ATOM 5009 C C . ARG B 1 141 ? -17.328 7.949 9.008 1 97.5 141 ARG B C 1
ATOM 5011 O O . ARG B 1 141 ? -16.719 8.617 9.836 1 97.5 141 ARG B O 1
ATOM 5018 N N . ALA B 1 142 ? -16.734 7.422 7.973 1 96.81 142 ALA B N 1
ATOM 5019 C CA . ALA B 1 142 ? -15.32 7.656 7.66 1 96.81 142 ALA B CA 1
ATOM 5020 C C . ALA B 1 142 ? -15.172 8.742 6.598 1 96.81 142 ALA B C 1
ATOM 5022 O O . ALA B 1 142 ? -15.727 8.633 5.504 1 96.81 142 ALA B O 1
ATOM 5023 N N . ILE B 1 143 ? -14.398 9.82 6.926 1 97.12 143 ILE B N 1
ATOM 5024 C CA . ILE B 1 143 ? -14.195 10.945 6.023 1 97.12 143 ILE B CA 1
ATOM 5025 C C . ILE B 1 143 ? -12.727 11.031 5.637 1 97.12 143 ILE B C 1
ATOM 5027 O O . ILE B 1 143 ? -11.844 10.961 6.496 1 97.12 143 ILE B O 1
ATOM 5031 N N . LYS B 1 144 ? -12.445 11.125 4.355 1 95.56 144 LYS B N 1
ATOM 5032 C CA . LYS B 1 144 ? -11.086 11.328 3.852 1 95.56 144 LYS B CA 1
ATOM 5033 C C . LYS B 1 144 ? -10.867 12.773 3.422 1 95.56 144 LYS B C 1
ATOM 5035 O O . LYS B 1 144 ? -11.211 13.148 2.299 1 95.56 144 LYS B O 1
ATOM 5040 N N . PRO B 1 145 ? -10.219 13.539 4.273 1 96 145 PRO B N 1
ATOM 5041 C CA . PRO B 1 145 ? -10.078 14.961 3.938 1 96 145 PRO B CA 1
ATOM 5042 C C . PRO B 1 145 ? -8.883 15.234 3.023 1 96 145 PRO B C 1
ATOM 5044 O O . PRO B 1 145 ? -8.703 16.359 2.557 1 96 145 PRO B O 1
ATOM 5047 N N . ASP B 1 146 ? -8.016 14.234 2.738 1 92.5 146 ASP B N 1
ATOM 5048 C CA . ASP B 1 146 ? -6.719 14.469 2.111 1 92.5 146 ASP B CA 1
ATOM 5049 C C . ASP B 1 146 ? -6.789 14.242 0.603 1 92.5 146 ASP B C 1
ATOM 5051 O O . ASP B 1 146 ? -5.762 14.227 -0.076 1 92.5 146 ASP B O 1
ATOM 5055 N N . TRP B 1 147 ? -7.953 14.016 -0.013 1 86.44 147 TRP B N 1
ATOM 5056 C CA . TRP B 1 147 ? -8.148 13.844 -1.449 1 86.44 147 TRP B CA 1
ATOM 5057 C C . TRP B 1 147 ? -7.227 12.758 -1.996 1 86.44 147 TRP B C 1
ATOM 5059 O O . TRP B 1 147 ? -6.637 12.914 -3.068 1 86.44 147 TRP B O 1
ATOM 5069 N N . ASN B 1 148 ? -6.855 11.828 -1.193 1 86.62 148 ASN B N 1
ATOM 5070 C CA . ASN B 1 148 ? -6.035 10.664 -1.528 1 86.62 148 ASN B CA 1
ATOM 5071 C C . ASN B 1 148 ? -4.582 11.062 -1.773 1 86.62 148 ASN B C 1
ATOM 5073 O O . ASN B 1 148 ? -3.861 10.367 -2.498 1 86.62 148 ASN B O 1
ATOM 5077 N N . MET B 1 149 ? -4.129 12.172 -1.247 1 90.56 149 MET B N 1
ATOM 5078 C CA . MET B 1 149 ? -2.77 12.664 -1.453 1 90.56 149 MET B CA 1
ATOM 5079 C C . MET B 1 149 ? -1.78 11.906 -0.57 1 90.56 149 MET B C 1
ATOM 5081 O O . MET B 1 149 ? -0.567 12.07 -0.716 1 90.56 149 MET B O 1
ATOM 5085 N N . GLY B 1 150 ? -2.242 11.086 0.267 1 87.69 150 GLY B N 1
ATOM 5086 C CA . GLY B 1 150 ? -1.356 10.312 1.119 1 87.69 150 GLY B CA 1
ATOM 5087 C C . GLY B 1 150 ? -0.332 9.508 0.34 1 87.69 150 GLY B C 1
ATOM 5088 O O . GLY B 1 150 ? -0.506 9.266 -0.855 1 87.69 150 GLY B O 1
ATOM 5089 N N . GLU B 1 151 ? 0.708 9.18 0.958 1 92.25 151 GLU B N 1
ATOM 5090 C CA . GLU B 1 151 ? 1.728 8.328 0.358 1 92.25 151 GLU B CA 1
ATOM 5091 C C . GLU B 1 151 ? 1.544 6.871 0.777 1 92.25 151 GLU B C 1
ATOM 5093 O O . GLU B 1 151 ? 0.645 6.188 0.284 1 92.25 151 GLU B O 1
ATOM 5098 N N . LEU B 1 152 ? 2.25 6.449 1.855 1 94.19 152 LEU B N 1
ATOM 5099 C CA . LEU B 1 152 ? 1.962 5.129 2.4 1 94.19 152 LEU B CA 1
ATOM 5100 C C . LEU B 1 152 ? 0.682 5.152 3.229 1 94.19 152 LEU B C 1
ATOM 5102 O O . LEU B 1 152 ? -0.102 4.199 3.193 1 94.19 152 LEU B O 1
ATOM 5106 N N . TYR B 1 153 ? 0.536 6.316 3.939 1 96.38 153 TYR B N 1
ATOM 5107 C CA . TYR B 1 153 ? -0.648 6.496 4.773 1 96.38 153 TYR B CA 1
ATOM 5108 C C . TYR B 1 153 ? -1.486 7.672 4.285 1 96.38 153 TYR B C 1
ATOM 5110 O O . TYR B 1 153 ? -0.946 8.664 3.783 1 96.38 153 TYR B O 1
ATOM 5118 N N . GLY B 1 154 ? -2.775 7.543 4.414 1 96.75 154 GLY B N 1
ATOM 5119 C CA . GLY B 1 154 ? -3.719 8.633 4.234 1 96.75 154 GLY B CA 1
ATOM 5120 C C . GLY B 1 154 ? -4.395 9.062 5.523 1 96.75 154 GLY B C 1
ATOM 5121 O O . GLY B 1 154 ? -4.312 8.359 6.535 1 96.75 154 GLY B O 1
ATOM 5122 N N . THR B 1 155 ? -5.008 10.211 5.457 1 97.5 155 THR B N 1
ATOM 5123 C CA . THR B 1 155 ? -5.703 10.758 6.617 1 97.5 155 THR B CA 1
ATOM 5124 C C . THR B 1 155 ? -7.188 10.406 6.57 1 97.5 155 THR B C 1
ATOM 5126 O O . THR B 1 155 ? -7.816 10.477 5.512 1 97.5 155 THR B O 1
ATOM 5129 N N . MET B 1 156 ? -7.688 10.039 7.734 1 97.19 156 MET B N 1
ATOM 5130 C CA . MET B 1 156 ? -9.117 9.773 7.867 1 97.19 156 MET B CA 1
ATOM 5131 C C . MET B 1 156 ? -9.656 10.344 9.172 1 97.19 156 MET B C 1
ATOM 5133 O O . MET B 1 156 ? -8.984 10.305 10.203 1 97.19 156 MET B O 1
ATOM 5137 N N . VAL B 1 157 ? -10.812 10.914 9.109 1 98.44 157 VAL B N 1
ATOM 5138 C CA . VAL B 1 157 ? -11.562 11.297 10.305 1 98.44 157 VAL B CA 1
ATOM 5139 C C . VAL B 1 157 ? -12.758 10.359 10.484 1 98.44 157 VAL B C 1
ATOM 5141 O O . VAL B 1 157 ? -13.648 10.305 9.633 1 98.44 157 VAL B O 1
ATOM 5144 N N . ILE B 1 158 ? -12.711 9.617 11.555 1 98.56 158 ILE B N 1
ATOM 5145 C CA . ILE B 1 158 ? -13.797 8.703 11.875 1 98.56 158 ILE B CA 1
ATOM 5146 C C . ILE B 1 158 ? -14.781 9.375 12.828 1 98.56 158 ILE B C 1
ATOM 5148 O O . ILE B 1 158 ? -14.422 9.742 13.953 1 98.56 158 ILE B O 1
ATOM 5152 N N . VAL B 1 159 ? -16.016 9.484 12.375 1 98.69 159 VAL B N 1
ATOM 5153 C CA . VAL B 1 159 ? -17.047 10.18 13.148 1 98.69 159 VAL B CA 1
ATOM 5154 C C . VAL B 1 159 ? -18.016 9.164 13.734 1 98.69 159 VAL B C 1
ATOM 5156 O O . VAL B 1 159 ? -18.594 8.352 13 1 98.69 159 VAL B O 1
ATOM 5159 N N . CYS B 1 160 ? -18.188 9.203 15 1 98.56 160 CYS B N 1
ATOM 5160 C CA . CYS B 1 160 ? -19.125 8.359 15.742 1 98.56 160 CYS B CA 1
ATOM 5161 C C . CYS B 1 160 ? -20.312 9.18 16.234 1 98.56 160 CYS B C 1
ATOM 5163 O O . CYS B 1 160 ? -20.156 10.055 17.094 1 98.56 160 CYS B O 1
ATOM 5165 N N . THR B 1 161 ? -21.438 8.93 15.75 1 98.19 161 THR B N 1
ATOM 5166 C CA . THR B 1 161 ? -22.656 9.57 16.219 1 98.19 161 THR B CA 1
ATOM 5167 C C . THR B 1 161 ? -23.641 8.539 16.766 1 98.19 161 THR B C 1
ATOM 5169 O O . THR B 1 161 ? -24.266 7.801 16 1 98.19 161 THR B O 1
ATOM 5172 N N . PHE B 1 162 ? -23.781 8.547 18.062 1 97.81 162 PHE B N 1
ATOM 5173 C CA . PHE B 1 162 ? -24.688 7.605 18.703 1 97.81 162 PHE B CA 1
ATOM 5174 C C . PHE B 1 162 ? -26.125 8.109 18.656 1 97.81 162 PHE B C 1
ATOM 5176 O O . PHE B 1 162 ? -26.359 9.312 18.578 1 97.81 162 PHE B O 1
ATOM 5183 N N . PRO B 1 163 ? -27.125 7.184 18.656 1 96.56 163 PRO B N 1
ATOM 5184 C CA . PRO B 1 163 ? -28.531 7.594 18.547 1 96.56 163 PRO B CA 1
ATOM 5185 C C . PRO B 1 163 ? -29.047 8.273 19.812 1 96.56 163 PRO B C 1
ATOM 5187 O O . PRO B 1 163 ? -30.094 8.906 19.797 1 96.56 163 PRO B O 1
ATOM 5190 N N . LYS B 1 164 ? -28.375 8.172 20.969 1 95.75 164 LYS B N 1
ATOM 5191 C CA . LYS B 1 164 ? -28.672 8.844 22.234 1 95.75 164 LYS B CA 1
ATOM 5192 C C . LYS B 1 164 ? -27.406 9.32 22.922 1 95.75 164 LYS B C 1
ATOM 5194 O O . LYS B 1 164 ? -26.297 8.953 22.531 1 95.75 164 LYS B O 1
ATOM 5199 N N . ASP B 1 165 ? -27.625 10.148 23.953 1 96.06 165 ASP B N 1
ATOM 5200 C CA . ASP B 1 165 ? -26.5 10.617 24.75 1 96.06 165 ASP B CA 1
ATOM 5201 C C . ASP B 1 165 ? -25.812 9.453 25.469 1 96.06 165 ASP B C 1
ATOM 5203 O O . ASP B 1 165 ? -26.484 8.547 25.969 1 96.06 165 ASP B O 1
ATOM 5207 N N . VAL B 1 166 ? -24.516 9.492 25.5 1 95.44 166 VAL B N 1
ATOM 5208 C CA . VAL B 1 166 ? -23.766 8.43 26.156 1 95.44 166 VAL B CA 1
ATOM 5209 C C . VAL B 1 166 ? -22.781 9.031 27.156 1 95.44 166 VAL B C 1
ATOM 5211 O O . VAL B 1 166 ? -22.141 10.047 26.859 1 95.44 166 VAL B O 1
ATOM 5214 N N . GLY B 1 167 ? -22.609 8.461 28.344 1 93.06 167 GLY B N 1
ATOM 5215 C CA . GLY B 1 167 ? -21.641 8.859 29.344 1 93.06 167 GLY B CA 1
ATOM 5216 C C . GLY B 1 167 ? -21.922 10.219 29.953 1 93.06 167 GLY B C 1
ATOM 5217 O O . GLY B 1 167 ? -21.062 10.805 30.609 1 93.06 167 GLY B O 1
ATOM 5218 N N . THR B 1 168 ? -23.125 10.789 29.766 1 94.62 168 THR B N 1
ATOM 5219 C CA . THR B 1 168 ? -23.406 12.164 30.156 1 94.62 168 THR B CA 1
ATOM 5220 C C . THR B 1 168 ? -23.844 12.219 31.625 1 94.62 168 THR B C 1
ATOM 5222 O O . THR B 1 168 ? -24 13.305 32.188 1 94.62 168 THR B O 1
ATOM 5225 N N . LYS B 1 169 ? -24.062 11.125 32.25 1 90.25 169 LYS B N 1
ATOM 5226 C CA . LYS B 1 169 ? -24.484 11.094 33.656 1 90.25 169 LYS B CA 1
ATOM 5227 C C . LYS B 1 169 ? -23.297 10.812 34.562 1 90.25 169 LYS B C 1
ATOM 5229 O O . LYS B 1 169 ? -23.469 10.203 35.625 1 90.25 169 LYS B O 1
ATOM 5234 N N . SER B 1 170 ? -22.094 11.047 34.125 1 85.19 170 SER B N 1
ATOM 5235 C CA . SER B 1 170 ? -20.859 10.969 34.906 1 85.19 170 SER B CA 1
ATOM 5236 C C . SER B 1 170 ? -20.484 9.523 35.219 1 85.19 170 SER B C 1
ATOM 5238 O O . SER B 1 170 ? -19.844 9.242 36.219 1 85.19 170 SER B O 1
ATOM 5240 N N . GLU B 1 171 ? -20.922 8.617 34.469 1 89.62 171 GLU B N 1
ATOM 5241 C CA . GLU B 1 171 ? -20.625 7.199 34.688 1 89.62 171 GLU B CA 1
ATOM 5242 C C . GLU B 1 171 ? -19.266 6.824 34.094 1 89.62 171 GLU B C 1
ATOM 5244 O O . GLU B 1 171 ? -18.719 5.758 34.375 1 89.62 171 GLU B O 1
ATOM 5249 N N . GLY B 1 172 ? -18.734 7.734 33.312 1 93.12 172 GLY B N 1
ATOM 5250 C CA . GLY B 1 172 ? -17.547 7.352 32.594 1 93.12 172 GLY B CA 1
ATOM 5251 C C . GLY B 1 172 ? -17.828 6.383 31.453 1 93.12 172 GLY B C 1
ATOM 5252 O O . GLY B 1 172 ? -18.984 6.109 31.141 1 93.12 172 GLY B O 1
ATOM 5253 N N . GLY B 1 173 ? -16.812 5.969 30.703 1 95.31 173 GLY B N 1
ATOM 5254 C CA . GLY B 1 173 ? -16.984 5.039 29.594 1 95.31 173 GLY B CA 1
ATOM 5255 C C . GLY B 1 173 ? -15.805 5.02 28.641 1 95.31 173 GLY B C 1
ATOM 5256 O O . GLY B 1 173 ? -14.797 5.688 28.891 1 95.31 173 GLY B O 1
ATOM 5257 N N . ARG B 1 174 ? -15.93 4.094 27.672 1 96.62 174 ARG B N 1
ATOM 5258 C CA . ARG B 1 174 ? -14.875 3.939 26.672 1 96.62 174 ARG B CA 1
ATOM 5259 C C . ARG B 1 174 ? -15.453 3.947 25.266 1 96.62 174 ARG B C 1
ATOM 5261 O O . ARG B 1 174 ? -16.5 3.354 25.016 1 96.62 174 ARG B O 1
ATOM 5268 N N . LEU B 1 175 ? -14.797 4.746 24.422 1 97.75 175 LEU B N 1
ATOM 5269 C CA . LEU B 1 175 ? -15.07 4.645 22.984 1 97.75 175 LEU B CA 1
ATOM 5270 C C . LEU B 1 175 ? -14.195 3.572 22.344 1 97.75 175 LEU B C 1
ATOM 5272 O O . LEU B 1 175 ? -12.961 3.646 22.406 1 97.75 175 LEU B O 1
ATOM 5276 N N . ILE B 1 176 ? -14.836 2.604 21.797 1 97.81 176 ILE B N 1
ATOM 5277 C CA . ILE B 1 176 ? -14.148 1.511 21.125 1 97.81 176 ILE B CA 1
ATOM 5278 C C . ILE B 1 176 ? -14.383 1.603 19.609 1 97.81 176 ILE B C 1
ATOM 5280 O O . ILE B 1 176 ? -15.516 1.766 19.172 1 97.81 176 ILE B O 1
ATOM 5284 N N . LEU B 1 177 ? -13.344 1.589 18.875 1 97.88 177 LEU B N 1
ATOM 5285 C CA . LEU B 1 177 ? -13.414 1.569 17.422 1 97.88 177 LEU B CA 1
ATOM 5286 C C . LEU B 1 177 ? -13.047 0.193 16.875 1 97.88 177 LEU B C 1
ATOM 5288 O O . LEU B 1 177 ? -12.109 -0.443 17.375 1 97.88 177 LEU B O 1
ATOM 5292 N N . THR B 1 178 ? -13.805 -0.275 15.898 1 96.81 178 THR B N 1
ATOM 5293 C CA . THR B 1 178 ? -13.539 -1.534 15.211 1 96.81 178 THR B CA 1
ATOM 5294 C C . THR B 1 178 ? -13.453 -1.32 13.703 1 96.81 178 THR B C 1
ATOM 5296 O O . THR B 1 178 ? -14.336 -0.704 13.109 1 96.81 178 THR B O 1
ATOM 5299 N N . ALA B 1 179 ? -12.391 -1.714 13.133 1 95.62 179 ALA B N 1
ATOM 5300 C CA . ALA B 1 179 ? -12.234 -1.689 11.68 1 95.62 179 ALA B CA 1
ATOM 5301 C C . ALA B 1 179 ? -12.469 -3.072 11.078 1 95.62 179 ALA B C 1
ATOM 5303 O O . ALA B 1 179 ? -11.75 -4.023 11.391 1 95.62 179 ALA B O 1
ATOM 5304 N N . HIS B 1 180 ? -13.5 -3.191 10.219 1 93.12 180 HIS B N 1
ATOM 5305 C CA . HIS B 1 180 ? -13.797 -4.41 9.477 1 93.12 180 HIS B CA 1
ATOM 5306 C C . HIS B 1 180 ? -13.195 -4.363 8.078 1 93.12 180 HIS B C 1
ATOM 5308 O O . HIS B 1 180 ? -13.727 -3.689 7.191 1 93.12 180 HIS B O 1
ATOM 5314 N N . TYR B 1 181 ? -12.086 -4.973 7.855 1 85.5 181 TYR B N 1
ATOM 5315 C CA . TYR B 1 181 ? -11.438 -4.969 6.551 1 85.5 181 TYR B CA 1
ATOM 5316 C C . TYR B 1 181 ? -11.398 -6.371 5.953 1 85.5 181 TYR B C 1
ATOM 5318 O O . TYR B 1 181 ? -11.312 -7.359 6.684 1 85.5 181 TYR B O 1
ATOM 5326 N N . PRO B 1 182 ? -11.586 -6.305 4.594 1 78.44 182 PRO B N 1
ATOM 5327 C CA . PRO B 1 182 ? -11.695 -7.613 3.947 1 78.44 182 PRO B CA 1
ATOM 5328 C C . PRO B 1 182 ? -10.359 -8.344 3.869 1 78.44 182 PRO B C 1
ATOM 5330 O O . PRO B 1 182 ? -9.297 -7.715 3.943 1 78.44 182 PRO B O 1
ATOM 5333 N N . GLY B 1 183 ? -10.344 -9.547 3.836 1 75.19 183 GLY B N 1
ATOM 5334 C CA . GLY B 1 183 ? -9.211 -10.445 3.689 1 75.19 183 GLY B CA 1
ATOM 5335 C C . GLY B 1 183 ? -9.469 -11.828 4.246 1 75.19 183 GLY B C 1
ATOM 5336 O O . GLY B 1 183 ? -10.227 -11.992 5.203 1 75.19 183 GLY B O 1
ATOM 5337 N N . ALA B 1 184 ? -8.922 -12.672 3.508 1 76.69 184 ALA B N 1
ATOM 5338 C CA . ALA B 1 184 ? -9.094 -14.055 3.941 1 76.69 184 ALA B CA 1
ATOM 5339 C C . ALA B 1 184 ? -8.516 -14.266 5.336 1 76.69 184 ALA B C 1
ATOM 5341 O O . ALA B 1 184 ? -7.426 -13.773 5.645 1 76.69 184 ALA B O 1
ATOM 5342 N N . PHE B 1 185 ? -9.281 -14.781 6.27 1 77.5 185 PHE B N 1
ATOM 5343 C CA . PHE B 1 185 ? -8.867 -15.281 7.578 1 77.5 185 PHE B CA 1
ATOM 5344 C C . PHE B 1 185 ? -8.523 -14.125 8.508 1 77.5 185 PHE B C 1
ATOM 5346 O O . PHE B 1 185 ? -7.695 -14.281 9.414 1 77.5 185 PHE B O 1
ATOM 5353 N N . ARG B 1 186 ? -9.023 -12.961 8.18 1 83.19 186 ARG B N 1
ATOM 5354 C CA . ARG B 1 186 ? -8.727 -11.812 9.023 1 83.19 186 ARG B CA 1
ATOM 5355 C C . ARG B 1 186 ? -9.891 -11.516 9.969 1 83.19 186 ARG B C 1
ATOM 5357 O O . ARG B 1 186 ? -11.055 -11.633 9.578 1 83.19 186 ARG B O 1
ATOM 5364 N N . THR B 1 187 ? -9.5 -11.172 11.203 1 87.5 187 THR B N 1
ATOM 5365 C CA . THR B 1 187 ? -10.477 -10.664 12.164 1 87.5 187 THR B CA 1
ATOM 5366 C C . THR B 1 187 ? -10.422 -9.141 12.234 1 87.5 187 THR B C 1
ATOM 5368 O O . THR B 1 187 ? -9.383 -8.539 11.961 1 87.5 187 THR B O 1
ATOM 5371 N N . PRO B 1 188 ? -11.609 -8.57 12.586 1 91.56 188 PRO B N 1
ATOM 5372 C CA . PRO B 1 188 ? -11.625 -7.113 12.703 1 91.56 188 PRO B CA 1
ATOM 5373 C C . PRO B 1 188 ? -10.617 -6.594 13.727 1 91.56 188 PRO B C 1
ATOM 5375 O O . PRO B 1 188 ? -10.289 -7.297 14.688 1 91.56 188 PRO B O 1
ATOM 5378 N N . GLU B 1 189 ? -10.039 -5.453 13.492 1 92.75 189 GLU B N 1
ATOM 5379 C CA . GLU B 1 189 ? -9.164 -4.781 14.453 1 92.75 189 GLU B CA 1
ATOM 5380 C C . GLU B 1 189 ? -9.977 -3.918 15.422 1 92.75 189 GLU B C 1
ATOM 5382 O O . GLU B 1 189 ? -10.711 -3.025 15 1 92.75 189 GLU B O 1
ATOM 5387 N N . ARG B 1 190 ? -9.875 -4.219 16.656 1 94.19 190 ARG B N 1
ATOM 5388 C CA . ARG B 1 190 ? -10.641 -3.564 17.703 1 94.19 190 ARG B CA 1
ATOM 5389 C C . ARG B 1 190 ? -9.719 -2.941 18.75 1 94.19 190 ARG B C 1
ATOM 5391 O O . ARG B 1 190 ? -8.789 -3.594 19.234 1 94.19 190 ARG B O 1
ATOM 5398 N N . PHE B 1 191 ? -9.953 -1.609 19.109 1 94.62 191 PHE B N 1
ATOM 5399 C CA . PHE B 1 191 ? -9.102 -0.968 20.094 1 94.62 191 PHE B CA 1
ATOM 5400 C C . PHE B 1 191 ? -9.859 0.131 20.828 1 94.62 191 PHE B C 1
ATOM 5402 O O . PHE B 1 191 ? -10.867 0.629 20.344 1 94.62 191 PHE B O 1
ATOM 5409 N N . ILE B 1 192 ? -9.422 0.495 22 1 96.56 192 ILE B N 1
ATOM 5410 C CA . ILE B 1 192 ? -9.984 1.594 22.781 1 96.56 192 ILE B CA 1
ATOM 5411 C C . ILE B 1 192 ? -9.406 2.92 22.281 1 96.56 192 ILE B C 1
ATOM 5413 O O . ILE B 1 192 ? -8.203 3.16 22.391 1 96.56 192 ILE B O 1
ATOM 5417 N N . ALA B 1 193 ? -10.234 3.822 21.75 1 97.38 193 ALA B N 1
ATOM 5418 C CA . ALA B 1 193 ? -9.797 5.098 21.188 1 97.38 193 ALA B CA 1
ATOM 5419 C C . ALA B 1 193 ? -9.773 6.188 22.25 1 97.38 193 ALA B C 1
ATOM 5421 O O . ALA B 1 193 ? -8.969 7.121 22.188 1 97.38 193 ALA B O 1
ATOM 5422 N N . LEU B 1 194 ? -10.68 6.117 23.125 1 96.94 194 LEU B N 1
ATOM 5423 C CA . LEU B 1 194 ? -10.836 7.145 24.156 1 96.94 194 LEU B CA 1
ATOM 5424 C C . LEU B 1 194 ? -11.445 6.555 25.422 1 96.94 194 LEU B C 1
ATOM 5426 O O . LEU B 1 194 ? -12.352 5.727 25.359 1 96.94 194 LEU B O 1
ATOM 5430 N N . THR B 1 195 ? -10.914 6.918 26.578 1 95.88 195 THR B N 1
ATOM 5431 C CA . THR B 1 195 ? -11.461 6.555 27.875 1 95.88 195 THR B CA 1
ATOM 5432 C C . THR B 1 195 ? -11.859 7.801 28.672 1 95.88 195 THR B C 1
ATOM 5434 O O . THR B 1 195 ? -11.07 8.742 28.766 1 95.88 195 THR B O 1
ATOM 5437 N N . GLU B 1 196 ? -13.047 7.859 29.094 1 95.5 196 GLU B N 1
ATOM 5438 C CA . GLU B 1 196 ? -13.523 8.898 30 1 95.5 196 GLU B CA 1
ATOM 5439 C C . GLU B 1 196 ? -13.742 8.352 31.406 1 95.5 196 GLU B C 1
ATOM 5441 O O . GLU B 1 196 ? -14.438 7.352 31.578 1 95.5 196 GLU B O 1
ATOM 5446 N N . MET B 1 197 ? -13.141 9.039 32.312 1 93.69 197 MET B N 1
ATOM 5447 C CA . MET B 1 197 ? -13.312 8.633 33.719 1 93.69 197 MET B CA 1
ATOM 5448 C C . MET B 1 197 ? -14.648 9.117 34.25 1 93.69 197 MET B C 1
ATOM 5450 O O . MET B 1 197 ? -15.281 9.992 33.656 1 93.69 197 MET B O 1
ATOM 5454 N N . GLN B 1 198 ? -14.984 8.531 35.406 1 92.69 198 GLN B N 1
ATOM 5455 C CA . GLN B 1 198 ? -16.188 9.008 36.094 1 92.69 198 GLN B CA 1
ATOM 5456 C C . GLN B 1 198 ? -16.078 10.484 36.438 1 92.69 198 GLN B C 1
ATOM 5458 O O . GLN B 1 198 ? -15.039 10.93 36.938 1 92.69 198 GLN B O 1
ATOM 5463 N N . GLY B 1 199 ? -17.125 11.266 36.094 1 93.44 199 GLY B N 1
ATOM 5464 C CA . GLY B 1 199 ? -17.172 12.672 36.438 1 93.44 199 GLY B CA 1
ATOM 5465 C C . GLY B 1 199 ? -16.453 13.562 35.438 1 93.44 199 GLY B C 1
ATOM 5466 O O . GLY B 1 199 ? -16.469 14.789 35.562 1 93.44 199 GLY B O 1
ATOM 5467 N N . GLU B 1 200 ? -15.945 13.008 34.406 1 93.62 200 GLU B N 1
ATOM 5468 C CA . GLU B 1 200 ? -15.125 13.773 33.469 1 93.62 200 GLU B CA 1
ATOM 5469 C C . GLU B 1 200 ? -16 14.547 32.469 1 93.62 200 GLU B C 1
ATOM 5471 O O . GLU B 1 200 ? -15.633 15.641 32.031 1 93.62 200 GLU B O 1
ATOM 5476 N N . TYR B 1 201 ? -17.156 14.016 32.156 1 94.81 201 TYR B N 1
ATOM 5477 C CA . TYR B 1 201 ? -18.031 14.68 31.219 1 94.81 201 TYR B CA 1
ATOM 5478 C C . TYR B 1 201 ? -18.484 16.031 31.75 1 94.81 201 TYR B C 1
ATOM 5480 O O . TYR B 1 201 ? -18.922 16.141 32.906 1 94.81 201 TYR B O 1
ATOM 5488 N N . ASN B 1 202 ? -18.312 17.031 30.953 1 94.88 202 ASN B N 1
ATOM 5489 C CA . ASN B 1 202 ? -18.75 18.391 31.234 1 94.88 202 ASN B CA 1
ATOM 5490 C C . ASN B 1 202 ? -19.453 19.016 30.047 1 94.88 202 ASN B C 1
ATOM 5492 O O . ASN B 1 202 ? -18.828 19.391 29.062 1 94.88 202 ASN B O 1
ATOM 5496 N N . ALA B 1 203 ? -20.734 19.25 30.156 1 94.94 203 ALA B N 1
ATOM 5497 C CA . ALA B 1 203 ? -21.594 19.703 29.062 1 94.94 203 ALA B CA 1
ATOM 5498 C C . ALA B 1 203 ? -21.188 21.109 28.609 1 94.94 203 ALA B C 1
ATOM 5500 O O . ALA B 1 203 ? -21.359 21.469 27.453 1 94.94 203 ALA B O 1
ATOM 5501 N N . SER B 1 204 ? -20.672 21.953 29.5 1 95.19 204 SER B N 1
ATOM 5502 C CA . SER B 1 204 ? -20.359 23.359 29.203 1 95.19 204 SER B CA 1
ATOM 5503 C C . SER B 1 204 ? -19.234 23.469 28.188 1 95.19 204 SER B C 1
ATOM 5505 O O . SER B 1 204 ? -19.047 24.516 27.562 1 95.19 204 SER B O 1
ATOM 5507 N N . ARG B 1 205 ? -18.5 22.391 27.969 1 95.06 205 ARG B N 1
ATOM 5508 C CA . ARG B 1 205 ? -17.359 22.406 27.047 1 95.06 205 ARG B CA 1
ATOM 5509 C C . ARG B 1 205 ? -17.828 22.438 25.594 1 95.06 205 ARG B C 1
ATOM 5511 O O . ARG B 1 205 ? -17.047 22.75 24.688 1 95.06 205 ARG B O 1
ATOM 5518 N N . PHE B 1 206 ? -19.109 22.094 25.391 1 95.56 206 PHE B N 1
ATOM 5519 C CA . PHE B 1 206 ? -19.578 21.906 24.031 1 95.56 206 PHE B CA 1
ATOM 5520 C C . PHE B 1 206 ? -20.516 23.031 23.625 1 95.56 206 PHE B C 1
ATOM 5522 O O . PHE B 1 206 ? -21.281 22.906 22.656 1 95.56 206 PHE B O 1
ATOM 5529 N N . GLN B 1 207 ? -20.484 24.109 24.391 1 94.19 207 GLN B N 1
ATOM 5530 C CA . GLN B 1 207 ? -21.234 25.328 24.078 1 94.19 207 GLN B CA 1
ATOM 5531 C C . GLN B 1 207 ? -20.453 26.562 24.516 1 94.19 207 GLN B C 1
ATOM 5533 O O . GLN B 1 207 ? -19.609 26.5 25.406 1 94.19 207 GLN B O 1
ATOM 5538 N N . PRO B 1 208 ? -20.703 27.688 23.781 1 92.44 208 PRO B N 1
ATOM 5539 C CA . PRO B 1 208 ? -20.047 28.922 24.25 1 92.44 208 PRO B CA 1
ATOM 5540 C C . PRO B 1 208 ? -20.484 29.312 25.656 1 92.44 208 PRO B C 1
ATOM 5542 O O . PRO B 1 208 ? -21.578 28.969 26.094 1 92.44 208 PRO B O 1
ATOM 5545 N N . PRO B 1 209 ? -19.734 30.156 26.359 1 95 209 PRO B N 1
ATOM 5546 C CA . PRO B 1 209 ? -18.453 30.719 25.922 1 95 209 PRO B CA 1
ATOM 5547 C C . PRO B 1 209 ? -17.312 29.703 25.953 1 95 209 PRO B C 1
ATOM 5549 O O . PRO B 1 209 ? -17.219 28.906 26.891 1 95 209 PRO B O 1
ATOM 5552 N N . TYR B 1 210 ? -16.469 29.781 24.984 1 95.81 210 TYR B N 1
ATOM 5553 C CA . TYR B 1 210 ? -15.266 28.969 24.922 1 95.81 210 TYR B CA 1
ATOM 5554 C C . TYR B 1 210 ? -14.07 29.703 25.516 1 95.81 210 TYR B C 1
ATOM 5556 O O . TYR B 1 210 ? -14.117 30.922 25.703 1 95.81 210 TYR B O 1
ATOM 5564 N N . PRO B 1 211 ? -13.031 28.953 25.828 1 95.5 211 PRO B N 1
ATOM 5565 C CA . PRO B 1 211 ? -11.852 29.578 26.422 1 95.5 211 PRO B CA 1
ATOM 5566 C C . PRO B 1 211 ? -11.234 30.656 25.547 1 95.5 211 PRO B C 1
ATOM 5568 O O . PRO B 1 211 ? -10.688 31.641 26.047 1 95.5 211 PRO B O 1
ATOM 5571 N N . TYR B 1 212 ? -11.328 30.516 24.203 1 96.56 212 TYR B N 1
ATOM 5572 C CA . TYR B 1 212 ? -10.758 31.469 23.266 1 96.56 212 TYR B CA 1
ATOM 5573 C C . TYR B 1 212 ? -11.805 31.922 22.25 1 96.56 212 TYR B C 1
ATOM 5575 O O . TYR B 1 212 ? -12.812 31.234 22.047 1 96.56 212 TYR B O 1
ATOM 5583 N N . ASP B 1 213 ? -11.555 33.094 21.719 1 95.25 213 ASP B N 1
ATOM 5584 C CA . ASP B 1 213 ? -12.383 33.531 20.594 1 95.25 213 ASP B CA 1
ATOM 5585 C C . ASP B 1 213 ? -11.945 32.875 19.297 1 95.25 213 ASP B C 1
ATOM 5587 O O . ASP B 1 213 ? -12.789 32.5 18.469 1 95.25 213 ASP B O 1
ATOM 5591 N N . MET B 1 214 ? -10.594 32.75 19.234 1 95.69 214 MET B N 1
ATOM 5592 C CA . MET B 1 214 ? -10.039 32.219 17.984 1 95.69 214 MET B CA 1
ATOM 5593 C C . MET B 1 214 ? -8.906 31.234 18.281 1 95.69 214 MET B C 1
ATOM 5595 O O . MET B 1 214 ? -8.211 31.375 19.297 1 95.69 214 MET B O 1
ATOM 5599 N N . THR B 1 215 ? -8.82 30.266 17.422 1 97.88 215 THR B N 1
ATOM 5600 C CA . THR B 1 215 ? -7.637 29.422 17.375 1 97.88 215 THR B CA 1
ATOM 5601 C C . THR B 1 215 ? -7.004 29.469 15.984 1 97.88 215 THR B C 1
ATOM 5603 O O . THR B 1 215 ? -7.699 29.625 14.977 1 97.88 215 THR B O 1
ATOM 5606 N N . PHE B 1 216 ? -5.73 29.422 15.969 1 98.06 216 PHE B N 1
ATOM 5607 C CA . PHE B 1 216 ? -4.949 29.25 14.75 1 98.06 216 PHE B CA 1
ATOM 5608 C C . PHE B 1 216 ? -4.387 27.828 14.664 1 98.06 216 PHE B C 1
ATOM 5610 O O . PHE B 1 216 ? -3.785 27.344 15.625 1 98.06 216 PHE B O 1
ATOM 5617 N N . CYS B 1 217 ? -4.656 27.188 13.539 1 97.94 217 CYS B N 1
ATOM 5618 C CA . CYS B 1 217 ? -4.07 25.891 13.219 1 97.94 217 CYS B CA 1
ATOM 5619 C C . CYS B 1 217 ? -3.195 25.969 11.977 1 97.94 217 CYS B C 1
ATOM 5621 O O . CYS B 1 217 ? -3.707 26.062 10.859 1 97.94 217 CYS B O 1
ATOM 5623 N N . GLY B 1 218 ? -1.93 25.891 12.18 1 95.06 218 GLY B N 1
ATOM 5624 C CA . GLY B 1 218 ? -1.007 25.938 11.055 1 95.06 218 GLY B CA 1
ATOM 5625 C C . GLY B 1 218 ? -0.507 24.578 10.633 1 95.06 218 GLY B C 1
ATOM 5626 O O . GLY B 1 218 ? -0.681 23.594 11.352 1 95.06 218 GLY B O 1
ATOM 5627 N N . SER B 1 219 ? 0.103 24.562 9.453 1 95.81 219 SER B N 1
ATOM 5628 C CA . SER B 1 219 ? 0.746 23.344 8.984 1 95.81 219 SER B CA 1
ATOM 5629 C C . SER B 1 219 ? 1.956 22.984 9.836 1 95.81 219 SER B C 1
ATOM 5631 O O . SER B 1 219 ? 2.551 23.859 10.477 1 95.81 219 SER B O 1
ATOM 5633 N N . PRO B 1 220 ? 2.262 21.703 9.852 1 97.38 220 PRO B N 1
ATOM 5634 C CA . PRO B 1 220 ? 3.459 21.312 10.602 1 97.38 220 PRO B CA 1
ATOM 5635 C C . PRO B 1 220 ? 4.719 22.016 10.109 1 97.38 220 PRO B C 1
ATOM 5637 O O . PRO B 1 220 ? 4.91 22.188 8.906 1 97.38 220 PRO B O 1
ATOM 5640 N N . LEU B 1 221 ? 5.508 22.469 11.07 1 97.56 221 LEU B N 1
ATOM 5641 C CA . LEU B 1 221 ? 6.762 23.141 10.758 1 97.56 221 LEU B CA 1
ATOM 5642 C C . LEU B 1 221 ? 7.91 22.156 10.68 1 97.56 221 LEU B C 1
ATOM 5644 O O . LEU B 1 221 ? 8.055 21.281 11.547 1 97.56 221 LEU B O 1
ATOM 5648 N N . TYR B 1 222 ? 8.703 22.266 9.633 1 96.06 222 TYR B N 1
ATOM 5649 C CA . TYR B 1 222 ? 9.836 21.375 9.398 1 96.06 222 TYR B CA 1
ATOM 5650 C C . TYR B 1 222 ? 10.984 22.125 8.734 1 96.06 222 TYR B C 1
ATOM 5652 O O . TYR B 1 222 ? 10.812 23.25 8.266 1 96.06 222 TYR B O 1
ATOM 5660 N N . GLY B 1 223 ? 12.117 21.547 8.758 1 94.38 223 GLY B N 1
ATOM 5661 C CA . GLY B 1 223 ? 13.281 22.156 8.125 1 94.38 223 GLY B CA 1
ATOM 5662 C C . GLY B 1 223 ? 13.914 23.25 8.977 1 94.38 223 GLY B C 1
ATOM 5663 O O . GLY B 1 223 ? 13.789 23.234 10.203 1 94.38 223 GLY B O 1
ATOM 5664 N N . ASN B 1 224 ? 14.641 24.125 8.32 1 95.31 224 ASN B N 1
ATOM 5665 C CA . ASN B 1 224 ? 15.383 25.172 9 1 95.31 224 ASN B CA 1
ATOM 5666 C C . ASN B 1 224 ? 14.578 26.484 9.055 1 95.31 224 ASN B C 1
ATOM 5668 O O . ASN B 1 224 ? 14.977 27.484 8.461 1 95.31 224 ASN B O 1
ATOM 5672 N N . ILE B 1 225 ? 13.586 26.438 9.898 1 96.81 225 ILE B N 1
ATOM 5673 C CA . ILE B 1 225 ? 12.641 27.547 10 1 96.81 225 ILE B CA 1
ATOM 5674 C C . ILE B 1 225 ? 13.352 28.781 10.555 1 96.81 225 ILE B C 1
ATOM 5676 O O . ILE B 1 225 ? 14.141 28.672 11.492 1 96.81 225 ILE B O 1
ATOM 5680 N N . SER B 1 226 ? 13.062 29.938 10.039 1 96.81 226 SER B N 1
ATOM 5681 C CA . SER B 1 226 ? 13.641 31.203 10.484 1 96.81 226 SER B CA 1
ATOM 5682 C C . SER B 1 226 ? 13.023 31.672 11.797 1 96.81 226 SER B C 1
ATOM 5684 O O . SER B 1 226 ? 11.836 31.984 11.859 1 96.81 226 SER B O 1
ATOM 5686 N N . PRO B 1 227 ? 13.844 31.797 12.859 1 96.88 227 PRO B N 1
ATOM 5687 C CA . PRO B 1 227 ? 13.297 32.312 14.109 1 96.88 227 PRO B CA 1
ATOM 5688 C C . PRO B 1 227 ? 12.766 33.75 13.984 1 96.88 227 PRO B C 1
ATOM 5690 O O . PRO B 1 227 ? 11.734 34.062 14.562 1 96.88 227 PRO B O 1
ATOM 5693 N N . GLN B 1 228 ? 13.438 34.5 13.18 1 95.81 228 GLN B N 1
ATOM 5694 C CA . GLN B 1 228 ? 13.023 35.906 13.023 1 95.81 228 GLN B CA 1
ATOM 5695 C C . GLN B 1 228 ? 11.664 36 12.352 1 95.81 228 GLN B C 1
ATOM 5697 O O . GLN B 1 228 ? 10.828 36.812 12.734 1 95.81 228 GLN B O 1
ATOM 5702 N N . ARG B 1 229 ? 11.477 35.219 11.344 1 96.62 229 ARG B N 1
ATOM 5703 C CA . ARG B 1 229 ? 10.195 35.25 10.648 1 96.62 229 ARG B CA 1
ATOM 5704 C C . ARG B 1 229 ? 9.062 34.812 11.555 1 96.62 229 ARG B C 1
ATOM 5706 O O . ARG B 1 229 ? 7.961 35.344 11.508 1 96.62 229 ARG B O 1
ATOM 5713 N N . ILE B 1 230 ? 9.344 33.781 12.383 1 97.75 230 ILE B N 1
ATOM 5714 C CA . ILE B 1 230 ? 8.336 33.312 13.328 1 97.75 230 ILE B CA 1
ATOM 5715 C C . ILE B 1 230 ? 8.047 34.375 14.359 1 97.75 230 ILE B C 1
ATOM 5717 O O . ILE B 1 230 ? 6.895 34.594 14.742 1 97.75 230 ILE B O 1
ATOM 5721 N N . ARG B 1 231 ? 9.055 35.094 14.805 1 97.38 231 ARG B N 1
ATOM 5722 C CA . ARG B 1 231 ? 8.867 36.188 15.734 1 97.38 231 ARG B CA 1
ATOM 5723 C C . ARG B 1 231 ? 7.922 37.25 15.156 1 97.38 231 ARG B C 1
ATOM 5725 O O . ARG B 1 231 ? 6.961 37.656 15.812 1 97.38 231 ARG B O 1
ATOM 5732 N N . GLU B 1 232 ? 8.211 37.688 13.93 1 97 232 GLU B N 1
ATOM 5733 C CA . GLU B 1 232 ? 7.379 38.656 13.258 1 97 232 GLU B CA 1
ATOM 5734 C C . GLU B 1 232 ? 5.938 38.188 13.133 1 97 232 GLU B C 1
ATOM 5736 O O . GLU B 1 232 ? 5 38.969 13.359 1 97 232 GLU B O 1
ATOM 5741 N N . TRP B 1 233 ? 5.848 36.969 12.781 1 98.19 233 TRP B N 1
ATOM 5742 C CA . TRP B 1 233 ? 4.535 36.375 12.516 1 98.19 233 TRP B CA 1
ATOM 5743 C C . TRP B 1 233 ? 3.684 36.375 13.781 1 98.19 233 TRP B C 1
ATOM 5745 O O . TRP B 1 233 ? 2.535 36.812 13.773 1 98.19 233 TRP B O 1
ATOM 5755 N N . ILE B 1 234 ? 4.238 35.812 14.914 1 98.25 234 ILE B N 1
ATOM 5756 C CA . ILE B 1 234 ? 3.463 35.656 16.141 1 98.25 234 ILE B CA 1
ATOM 5757 C C . ILE B 1 234 ? 3.162 37.031 16.734 1 98.25 234 ILE B C 1
ATOM 5759 O O . ILE B 1 234 ? 2.055 37.281 17.219 1 98.25 234 ILE B O 1
ATOM 5763 N N . ALA B 1 235 ? 4.086 37.969 16.672 1 98 235 ALA B N 1
ATOM 5764 C CA . ALA B 1 235 ? 3.85 39.312 17.172 1 98 235 ALA B CA 1
ATOM 5765 C C . ALA B 1 235 ? 2.723 40 16.391 1 98 235 ALA B C 1
ATOM 5767 O O . ALA B 1 235 ? 1.825 40.594 16.984 1 98 235 ALA B O 1
ATOM 5768 N N . TYR B 1 236 ? 2.811 39.875 15.133 1 97.56 236 TYR B N 1
ATOM 5769 C CA . TYR B 1 236 ? 1.81 40.531 14.281 1 97.56 236 TYR B CA 1
ATOM 5770 C C . TYR B 1 236 ? 0.424 39.938 14.547 1 97.56 236 TYR B C 1
ATOM 5772 O O . TYR B 1 236 ? -0.541 40.688 14.734 1 97.56 236 TYR B O 1
ATOM 5780 N N . HIS B 1 237 ? 0.321 38.688 14.492 1 97.62 237 HIS B N 1
ATOM 5781 C CA . HIS B 1 237 ? -0.999 38.062 14.57 1 97.62 237 HIS B CA 1
ATOM 5782 C C . HIS B 1 237 ? -1.568 38.156 15.984 1 97.62 237 HIS B C 1
ATOM 5784 O O . HIS B 1 237 ? -2.785 38.25 16.156 1 97.62 237 HIS B O 1
ATOM 5790 N N . ALA B 1 238 ? -0.701 38.125 17 1 97.12 238 ALA B N 1
ATOM 5791 C CA . ALA B 1 238 ? -1.187 38.406 18.344 1 97.12 238 ALA B CA 1
ATOM 5792 C C . ALA B 1 238 ? -1.771 39.812 18.422 1 97.12 238 ALA B C 1
ATOM 5794 O O . ALA B 1 238 ? -2.809 40.031 19.062 1 97.12 238 ALA B O 1
ATOM 5795 N N . TYR B 1 239 ? -1.121 40.781 17.766 1 95.62 239 TYR B N 1
ATOM 5796 C CA . TYR B 1 239 ? -1.607 42.156 17.672 1 95.62 239 TYR B CA 1
ATOM 5797 C C . TYR B 1 239 ? -2.922 42.219 16.906 1 95.62 239 TYR B C 1
ATOM 5799 O O . TYR B 1 239 ? -3.883 42.844 17.344 1 95.62 239 TYR B O 1
ATOM 5807 N N . PHE B 1 240 ? -2.975 41.531 15.859 1 95.38 240 PHE B N 1
ATOM 5808 C CA . PHE B 1 240 ? -4.07 41.656 14.906 1 95.38 240 PHE B CA 1
ATOM 5809 C C . PHE B 1 240 ? -5.309 40.906 15.414 1 95.38 240 PHE B C 1
ATOM 5811 O O . PHE B 1 240 ? -6.422 41.438 15.312 1 95.38 240 PHE B O 1
ATOM 5818 N N . LEU B 1 241 ? -5.129 39.688 15.938 1 94.94 241 LEU B N 1
ATOM 5819 C CA . LEU B 1 241 ? -6.258 38.844 16.297 1 94.94 241 LEU B CA 1
ATOM 5820 C C . LEU B 1 241 ? -6.641 39.062 17.766 1 94.94 241 LEU B C 1
ATOM 5822 O O . LEU B 1 241 ? -7.754 38.719 18.172 1 94.94 241 LEU B O 1
ATOM 5826 N N . GLY B 1 242 ? -5.715 39.5 18.578 1 92.19 242 GLY B N 1
ATOM 5827 C CA . GLY B 1 242 ? -6.051 39.875 19.953 1 92.19 242 GLY B CA 1
ATOM 5828 C C . GLY B 1 242 ? -5.613 38.812 20.969 1 92.19 242 GLY B C 1
ATOM 5829 O O . GLY B 1 242 ? -5.125 37.75 20.594 1 92.19 242 GLY B O 1
ATOM 5830 N N . ASN B 1 243 ? -5.891 39.094 22.281 1 92.56 243 ASN B N 1
ATOM 5831 C CA . ASN B 1 243 ? -5.324 38.312 23.391 1 92.56 243 ASN B CA 1
ATOM 5832 C C . ASN B 1 243 ? -6.152 37.062 23.688 1 92.56 243 ASN B C 1
ATOM 5834 O O . ASN B 1 243 ? -5.723 36.219 24.438 1 92.56 243 ASN B O 1
ATOM 5838 N N . ARG B 1 244 ? -7.277 36.906 23.141 1 95.25 244 ARG B N 1
ATOM 5839 C CA . ARG B 1 244 ? -8.086 35.719 23.328 1 95.25 244 ARG B CA 1
ATOM 5840 C C . ARG B 1 244 ? -7.941 34.75 22.141 1 95.25 244 ARG B C 1
ATOM 5842 O O . ARG B 1 244 ? -8.93 34.156 21.688 1 95.25 244 ARG B O 1
ATOM 5849 N N . THR B 1 245 ? -6.781 34.781 21.578 1 96.81 245 THR B N 1
ATOM 5850 C CA . THR B 1 245 ? -6.438 33.875 20.5 1 96.81 245 THR B CA 1
ATOM 5851 C C . THR B 1 245 ? -5.375 32.875 20.938 1 96.81 245 THR B C 1
ATOM 5853 O O . THR B 1 245 ? -4.398 33.25 21.594 1 96.81 245 THR B O 1
ATOM 5856 N N . LEU B 1 246 ? -5.648 31.609 20.672 1 98.31 246 LEU B N 1
ATOM 5857 C CA . LEU B 1 246 ? -4.652 30.562 20.891 1 98.31 246 LEU B CA 1
ATOM 5858 C C . LEU B 1 246 ? -4 30.141 19.578 1 98.31 246 LEU B C 1
ATOM 5860 O O . LEU B 1 246 ? -4.688 29.734 18.656 1 98.31 246 LEU B O 1
ATOM 5864 N N . PHE B 1 247 ? -2.689 30.297 19.531 1 98.69 247 PHE B N 1
ATOM 5865 C CA . PHE B 1 247 ? -1.927 29.875 18.359 1 98.69 247 PHE B CA 1
ATOM 5866 C C . PHE B 1 247 ? -1.307 28.5 18.578 1 98.69 247 PHE B C 1
ATOM 5868 O O . PHE B 1 247 ? -0.446 28.328 19.438 1 98.69 247 PHE B O 1
ATOM 5875 N N . ILE B 1 248 ? -1.707 27.547 17.766 1 98.31 248 ILE B N 1
ATOM 5876 C CA . ILE B 1 248 ? -1.197 26.188 17.906 1 98.31 248 ILE B CA 1
ATOM 5877 C C . ILE B 1 248 ? -0.161 25.906 16.812 1 98.31 248 ILE B C 1
ATOM 5879 O O . ILE B 1 248 ? -0.501 25.828 15.633 1 98.31 248 ILE B O 1
ATOM 5883 N N . PHE B 1 249 ? 1.062 25.797 17.219 1 98.38 249 PHE B N 1
ATOM 5884 C CA . PHE B 1 249 ? 2.162 25.453 16.328 1 98.38 249 PHE B CA 1
ATOM 5885 C C . PHE B 1 249 ? 2.461 23.953 16.391 1 98.38 249 PHE B C 1
ATOM 5887 O O . PHE B 1 249 ? 2.512 23.375 17.469 1 98.38 249 PHE B O 1
ATOM 5894 N N . GLN B 1 250 ? 2.656 23.406 15.266 1 97.12 250 GLN B N 1
ATOM 5895 C CA . GLN B 1 250 ? 2.908 21.969 15.148 1 97.12 250 GLN B CA 1
ATOM 5896 C C . GLN B 1 250 ? 4.348 21.703 14.727 1 97.12 250 GLN B C 1
ATOM 5898 O O . GLN B 1 250 ? 4.777 22.125 13.648 1 97.12 250 GLN B O 1
ATOM 5903 N N . ASP B 1 251 ? 5.07 20.953 15.547 1 97.56 251 ASP B N 1
ATOM 5904 C CA . ASP B 1 251 ? 6.5 20.75 15.336 1 97.56 251 ASP B CA 1
ATOM 5905 C C . ASP B 1 251 ? 6.773 19.391 14.688 1 97.56 251 ASP B C 1
ATOM 5907 O O . ASP B 1 251 ? 6.75 18.359 15.352 1 97.56 251 ASP B O 1
ATOM 5911 N N . ALA B 1 252 ? 7.113 19.422 13.477 1 96.12 252 ALA B N 1
ATOM 5912 C CA . ALA B 1 252 ? 7.562 18.234 12.75 1 96.12 252 ALA B CA 1
ATOM 5913 C C . ALA B 1 252 ? 9.07 18.281 12.492 1 96.12 252 ALA B C 1
ATOM 5915 O O . ALA B 1 252 ? 9.555 17.75 11.492 1 96.12 252 ALA B O 1
ATOM 5916 N N . GLY B 1 253 ? 9.75 19.031 13.344 1 94.62 253 GLY B N 1
ATOM 5917 C CA . GLY B 1 253 ? 11.195 19.125 13.242 1 94.62 253 GLY B CA 1
ATOM 5918 C C . GLY B 1 253 ? 11.68 20.531 12.93 1 94.62 253 GLY B C 1
ATOM 5919 O O . GLY B 1 253 ? 12.891 20.781 12.875 1 94.62 253 GLY B O 1
ATOM 5920 N N . GLY B 1 254 ? 10.758 21.422 12.797 1 96.25 254 GLY B N 1
ATOM 5921 C CA . GLY B 1 254 ? 11.125 22.781 12.414 1 96.25 254 GLY B CA 1
ATOM 5922 C C . GLY B 1 254 ? 11.289 23.703 13.609 1 96.25 254 GLY B C 1
ATOM 5923 O O . GLY B 1 254 ? 11.844 24.797 13.477 1 96.25 254 GLY B O 1
ATOM 5924 N N . ILE B 1 255 ? 10.758 23.375 14.711 1 97.06 255 ILE B N 1
ATOM 5925 C CA . ILE B 1 255 ? 10.867 24.219 15.906 1 97.06 255 ILE B CA 1
ATOM 5926 C C . ILE B 1 255 ? 12.109 23.797 16.703 1 97.06 255 ILE B C 1
ATOM 5928 O O . ILE B 1 255 ? 12 23.109 17.719 1 97.06 255 ILE B O 1
ATOM 5932 N N . HIS B 1 256 ? 13.25 24.219 16.219 1 95.06 256 HIS B N 1
ATOM 5933 C CA . HIS B 1 256 ? 14.516 24.016 16.922 1 95.06 256 HIS B CA 1
ATOM 5934 C C . HIS B 1 256 ? 14.695 25.047 18.031 1 95.06 256 HIS B C 1
ATOM 5936 O O . HIS B 1 256 ? 13.805 25.859 18.281 1 95.06 256 HIS B O 1
ATOM 5942 N N . ASP B 1 257 ? 15.805 25.109 18.719 1 95.19 257 ASP B N 1
ATOM 5943 C CA . ASP B 1 257 ? 16.031 25.875 19.938 1 95.19 257 ASP B CA 1
ATOM 5944 C C . ASP B 1 257 ? 15.734 27.359 19.734 1 95.19 257 ASP B C 1
ATOM 5946 O O . ASP B 1 257 ? 15.047 27.969 20.547 1 95.19 257 ASP B O 1
ATOM 5950 N N . ASP B 1 258 ? 16.156 27.875 18.641 1 96.5 258 ASP B N 1
ATOM 5951 C CA . ASP B 1 258 ? 16 29.297 18.406 1 96.5 258 ASP B CA 1
ATOM 5952 C C . ASP B 1 258 ? 14.539 29.656 18.141 1 96.5 258 ASP B C 1
ATOM 5954 O O . ASP B 1 258 ? 14.047 30.688 18.609 1 96.5 258 ASP B O 1
ATOM 5958 N N . VAL B 1 259 ? 13.898 28.844 17.375 1 97.25 259 VAL B N 1
ATOM 5959 C CA . VAL B 1 259 ? 12.484 29.094 17.109 1 97.25 259 VAL B CA 1
ATOM 5960 C C . VAL B 1 259 ? 11.688 28.953 18.406 1 97.25 259 VAL B C 1
ATOM 5962 O O . VAL B 1 259 ? 10.805 29.766 18.688 1 97.25 259 VAL B O 1
ATOM 5965 N N . TYR B 1 260 ? 12.023 27.969 19.188 1 97.12 260 TYR B N 1
ATOM 5966 C CA . TYR B 1 260 ? 11.344 27.781 20.469 1 97.12 260 TYR B CA 1
ATOM 5967 C C . TYR B 1 260 ? 11.57 28.984 21.375 1 97.12 260 TYR B C 1
ATOM 5969 O O . TYR B 1 260 ? 10.664 29.391 22.109 1 97.12 260 TYR B O 1
ATOM 5977 N N . ARG B 1 261 ? 12.727 29.5 21.359 1 96.25 261 ARG B N 1
ATOM 5978 C CA . ARG B 1 261 ? 13.062 30.656 22.172 1 96.25 261 ARG B CA 1
ATOM 5979 C C . ARG B 1 261 ? 12.164 31.844 21.828 1 96.25 261 ARG B C 1
ATOM 5981 O O . ARG B 1 261 ? 11.758 32.594 22.734 1 96.25 261 ARG B O 1
ATOM 5988 N N . VAL B 1 262 ? 11.883 32 20.578 1 96.25 262 VAL B N 1
ATOM 5989 C CA . VAL B 1 262 ? 11.039 33.094 20.125 1 96.25 262 VAL B CA 1
ATOM 5990 C C . VAL B 1 262 ? 9.594 32.875 20.562 1 96.25 262 VAL B C 1
ATOM 5992 O O . VAL B 1 262 ? 8.875 33.812 20.875 1 96.25 262 VAL B O 1
ATOM 5995 N N . LEU B 1 263 ? 9.148 31.672 20.641 1 97.75 263 LEU B N 1
ATOM 5996 C CA . LEU B 1 263 ? 7.766 31.328 20.953 1 97.75 263 LEU B CA 1
ATOM 5997 C C . LEU B 1 263 ? 7.547 31.281 22.469 1 97.75 263 LEU B C 1
ATOM 5999 O O . LEU B 1 263 ? 6.422 31.438 22.938 1 97.75 263 LEU B O 1
ATOM 6003 N N . LYS B 1 264 ? 8.617 31.094 23.266 1 97.44 264 LYS B N 1
ATOM 6004 C CA . LYS B 1 264 ? 8.547 30.781 24.688 1 97.44 264 LYS B CA 1
ATOM 6005 C C . LYS B 1 264 ? 7.809 31.875 25.453 1 97.44 264 LYS B C 1
ATOM 6007 O O . LYS B 1 264 ? 6.949 31.594 26.281 1 97.44 264 LYS B O 1
ATOM 6012 N N . PRO B 1 265 ? 8.094 33.156 25.188 1 97.81 265 PRO B N 1
ATOM 6013 C CA . PRO B 1 265 ? 7.375 34.188 25.938 1 97.81 265 PRO B CA 1
ATOM 6014 C C . PRO B 1 265 ? 5.867 34.156 25.703 1 97.81 265 PRO B C 1
ATOM 6016 O O . PRO B 1 265 ? 5.09 34.438 26.625 1 97.81 265 PRO B O 1
ATOM 6019 N N . TRP B 1 266 ? 5.457 33.812 24.531 1 98.06 266 TRP B N 1
ATOM 6020 C CA . TRP B 1 266 ? 4.039 33.75 24.203 1 98.06 266 TRP B CA 1
ATOM 6021 C C . TRP B 1 266 ? 3.422 32.469 24.781 1 98.06 266 TRP B C 1
ATOM 6023 O O . TRP B 1 266 ? 2.23 32.438 25.109 1 98.06 266 TRP B O 1
ATOM 6033 N N . ILE B 1 267 ? 4.234 31.391 24.828 1 97.69 267 ILE B N 1
ATOM 6034 C CA . ILE B 1 267 ? 3.809 30.172 25.516 1 97.69 267 ILE B CA 1
ATOM 6035 C C . ILE B 1 267 ? 3.52 30.484 26.984 1 97.69 267 ILE B C 1
ATOM 6037 O O . ILE B 1 267 ? 2.479 30.094 27.516 1 97.69 267 ILE B O 1
ATOM 6041 N N . ASP B 1 268 ? 4.383 31.25 27.594 1 96.94 268 ASP B N 1
ATOM 6042 C CA . ASP B 1 268 ? 4.25 31.594 29 1 96.94 268 ASP B CA 1
ATOM 6043 C C . ASP B 1 268 ? 3.016 32.469 29.25 1 96.94 268 ASP B C 1
ATOM 6045 O O . ASP B 1 268 ? 2.408 32.406 30.312 1 96.94 268 ASP B O 1
ATOM 6049 N N . LEU B 1 269 ? 2.586 33.219 28.234 1 96.5 269 LEU B N 1
ATOM 6050 C CA . LEU B 1 269 ? 1.403 34.062 28.312 1 96.5 269 LEU B CA 1
ATOM 6051 C C . LEU B 1 269 ? 0.132 33.25 28.109 1 96.5 269 LEU B C 1
ATOM 6053 O O . LEU B 1 269 ? -0.973 33.719 28.359 1 96.5 269 LEU B O 1
ATOM 6057 N N . GLY B 1 270 ? 0.33 32.062 27.594 1 95.62 270 GLY B N 1
ATOM 6058 C CA . GLY B 1 270 ? -0.819 31.188 27.359 1 95.62 270 GLY B CA 1
ATOM 6059 C C . GLY B 1 270 ? -1.447 31.406 26 1 95.62 270 GLY B C 1
ATOM 6060 O O . GLY B 1 270 ? -2.555 30.922 25.734 1 95.62 270 GLY B O 1
ATOM 6061 N N . GLN B 1 271 ? -0.766 32.031 25.062 1 97.69 271 GLN B N 1
ATOM 6062 C CA . GLN B 1 271 ? -1.33 32.344 23.75 1 97.69 271 GLN B CA 1
ATOM 6063 C C . GLN B 1 271 ? -0.753 31.406 22.688 1 97.69 271 GLN B C 1
ATOM 6065 O O . GLN B 1 271 ? -1.215 31.391 21.547 1 97.69 271 GLN B O 1
ATOM 6070 N N . VAL B 1 272 ? 0.26 30.641 23.047 1 98.38 272 VAL B N 1
ATOM 6071 C CA . VAL B 1 272 ? 0.862 29.719 22.094 1 98.38 272 VAL B CA 1
ATOM 6072 C C . VAL B 1 272 ? 0.925 28.328 22.688 1 98.38 272 VAL B C 1
ATOM 6074 O O . VAL B 1 272 ? 1.269 28.156 23.875 1 98.38 272 VAL B O 1
ATOM 6077 N N . LEU B 1 273 ? 0.542 27.406 22 1 97.94 273 LEU B N 1
ATOM 6078 C CA . LEU B 1 273 ? 0.75 25.984 22.281 1 97.94 273 LEU B CA 1
ATOM 6079 C C . LEU B 1 273 ? 1.608 25.344 21.203 1 97.94 273 LEU B C 1
ATOM 6081 O O . LEU B 1 273 ? 1.334 25.5 20 1 97.94 273 LEU B O 1
ATOM 6085 N N . VAL B 1 274 ? 2.695 24.719 21.578 1 98.06 274 VAL B N 1
ATOM 6086 C CA . VAL B 1 274 ? 3.525 23.969 20.656 1 98.06 274 VAL B CA 1
ATOM 6087 C C . VAL B 1 274 ? 3.252 22.469 20.812 1 98.06 274 VAL B C 1
ATOM 6089 O O . VAL B 1 274 ? 3.42 21.922 21.906 1 98.06 274 VAL B O 1
ATOM 6092 N N . GLU B 1 275 ? 2.811 21.859 19.75 1 96.75 275 GLU B N 1
ATOM 6093 C CA . GLU B 1 275 ? 2.627 20.406 19.719 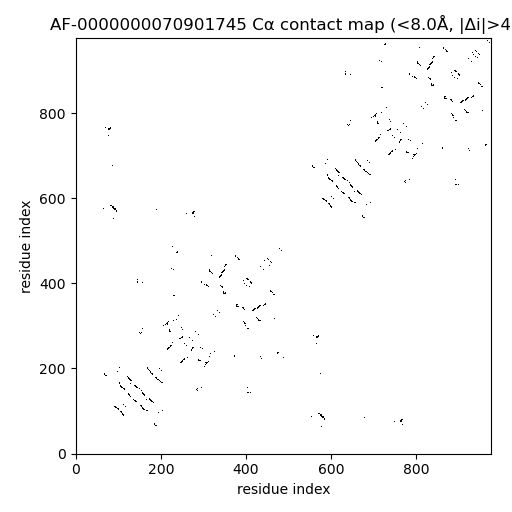1 96.75 275 GLU B CA 1
ATOM 6094 C C . GLU B 1 275 ? 3.809 19.719 19.047 1 96.75 275 GLU B C 1
ATOM 6096 O O . GLU B 1 275 ? 4.129 20.016 17.891 1 96.75 275 GLU B O 1
ATOM 6101 N N . ASN B 1 276 ? 4.441 18.844 19.797 1 96.38 276 ASN B N 1
ATOM 6102 C CA . ASN B 1 276 ? 5.555 18.062 19.266 1 96.38 276 ASN B CA 1
ATOM 6103 C C . ASN B 1 276 ? 5.074 16.812 18.547 1 96.38 276 ASN B C 1
ATOM 6105 O O . ASN B 1 276 ? 4.652 15.852 19.188 1 96.38 276 ASN B O 1
ATOM 6109 N N . LEU B 1 277 ? 5.207 16.844 17.203 1 94.88 277 LEU B N 1
ATOM 6110 C CA . LEU B 1 277 ? 4.691 15.781 16.344 1 94.88 277 LEU B CA 1
ATOM 6111 C C . LEU B 1 277 ? 5.828 14.969 15.742 1 94.88 277 LEU B C 1
ATOM 6113 O O . LEU B 1 277 ? 5.625 14.219 14.781 1 94.88 277 LEU B O 1
ATOM 6117 N N . ARG B 1 278 ? 6.945 15.039 16.234 1 92.81 278 ARG B N 1
ATOM 6118 C CA . ARG B 1 278 ? 8.133 14.492 15.578 1 92.81 278 ARG B CA 1
ATOM 6119 C C . ARG B 1 278 ? 8.047 12.977 15.477 1 92.81 278 ARG B C 1
ATOM 6121 O O . ARG B 1 278 ? 8.555 12.383 14.523 1 92.81 278 ARG B O 1
ATOM 6128 N N . GLN B 1 279 ? 7.316 12.367 16.359 1 90.19 279 GLN B N 1
ATOM 6129 C CA . GLN B 1 279 ? 7.152 10.922 16.312 1 90.19 279 GLN B CA 1
ATOM 6130 C C . GLN B 1 279 ? 6.316 10.492 15.109 1 90.19 279 GLN B C 1
ATOM 6132 O O . GLN B 1 279 ? 6.406 9.352 14.656 1 90.19 279 GLN B O 1
ATOM 6137 N N . ALA B 1 280 ? 5.539 11.367 14.609 1 92.12 280 ALA B N 1
ATOM 6138 C CA . ALA B 1 280 ? 4.664 11.039 13.484 1 92.12 280 ALA B CA 1
ATOM 6139 C C . ALA B 1 280 ? 5.477 10.719 12.234 1 92.12 280 ALA B C 1
ATOM 6141 O O . ALA B 1 280 ? 4.984 10.047 11.32 1 92.12 280 ALA B O 1
ATOM 6142 N N . GLU B 1 281 ? 6.688 11.125 12.219 1 90.5 281 GLU B N 1
ATOM 6143 C CA . GLU B 1 281 ? 7.52 11.016 11.023 1 90.5 281 GLU B CA 1
ATOM 6144 C C . GLU B 1 281 ? 7.883 9.555 10.742 1 90.5 281 GLU B C 1
ATOM 6146 O O . GLU B 1 281 ? 8.367 9.234 9.656 1 90.5 281 GLU B O 1
ATOM 6151 N N . VAL B 1 282 ? 7.609 8.703 11.688 1 88.44 282 VAL B N 1
ATOM 6152 C CA . VAL B 1 282 ? 7.84 7.281 11.461 1 88.44 282 VAL B CA 1
ATOM 6153 C C . VAL B 1 282 ? 6.863 6.754 10.414 1 88.44 282 VAL B C 1
ATOM 6155 O O . VAL B 1 282 ? 7.156 5.777 9.719 1 88.44 282 VAL B O 1
ATOM 6158 N N . TYR B 1 283 ? 5.727 7.434 10.344 1 91.44 283 TYR B N 1
ATOM 6159 C CA . TYR B 1 283 ? 4.703 7.074 9.367 1 91.44 283 TYR B CA 1
ATOM 6160 C C . TYR B 1 283 ? 4.773 7.977 8.141 1 91.44 283 TYR B C 1
ATOM 6162 O O . TYR B 1 283 ? 4.891 9.195 8.273 1 91.44 283 TYR B O 1
ATOM 6170 N N . GLU B 1 284 ? 4.879 7.453 7.02 1 91.44 284 GLU B N 1
ATOM 6171 C CA . GLU B 1 284 ? 4.996 8.258 5.805 1 91.44 284 GLU B CA 1
ATOM 6172 C C . GLU B 1 284 ? 3.635 8.773 5.348 1 91.44 284 GLU B C 1
ATOM 6174 O O . GLU B 1 284 ? 2.912 8.07 4.633 1 91.44 284 GLU B O 1
ATOM 6179 N N . GLY B 1 285 ? 3.332 9.961 5.793 1 92.31 285 GLY B N 1
ATOM 6180 C CA . GLY B 1 285 ? 2.143 10.672 5.355 1 92.31 285 GLY B CA 1
ATOM 6181 C C . GLY B 1 285 ? 2.445 11.805 4.391 1 92.31 285 GLY B C 1
ATOM 6182 O O . GLY B 1 285 ? 3.592 11.984 3.975 1 92.31 285 GLY B O 1
ATOM 6183 N N . TYR B 1 286 ? 1.426 12.484 4.031 1 93.88 286 TYR B N 1
ATOM 6184 C CA . TYR B 1 286 ? 1.578 13.57 3.074 1 93.88 286 TYR B CA 1
ATOM 6185 C C . TYR B 1 286 ? 2.141 14.812 3.754 1 93.88 286 TYR B C 1
ATOM 6187 O O . TYR B 1 286 ? 1.592 15.289 4.75 1 93.88 286 TYR B O 1
ATOM 6195 N N . TYR B 1 287 ? 3.225 15.375 3.227 1 94.38 287 TYR B N 1
ATOM 6196 C CA . TYR B 1 287 ? 3.783 16.656 3.607 1 94.38 287 TYR B CA 1
ATOM 6197 C C . TYR B 1 287 ? 3.842 16.812 5.125 1 94.38 287 TYR B C 1
ATOM 6199 O O . TYR B 1 287 ? 3.27 17.75 5.688 1 94.38 287 TYR B O 1
ATOM 6207 N N . HIS B 1 288 ? 4.57 15.867 5.809 1 94.75 288 HIS B N 1
ATOM 6208 C CA . HIS B 1 288 ? 4.75 15.828 7.258 1 94.75 288 HIS B CA 1
ATOM 6209 C C . HIS B 1 288 ? 3.408 15.781 7.98 1 94.75 288 HIS B C 1
ATOM 6211 O O . HIS B 1 288 ? 3.215 16.484 8.984 1 94.75 288 HIS B O 1
ATOM 6217 N N . HIS B 1 289 ? 2.412 15.141 7.336 1 95.5 289 HIS B N 1
ATOM 6218 C CA . HIS B 1 289 ? 1.11 14.852 7.926 1 95.5 289 HIS B CA 1
ATOM 6219 C C . HIS B 1 289 ? 0.266 16.109 8.039 1 95.5 289 HIS B C 1
ATOM 6221 O O . HIS B 1 289 ? -0.448 16.297 9.031 1 95.5 289 HIS B O 1
ATOM 6227 N N . GLN B 1 290 ? 0.325 16.922 7.066 1 96.81 290 GLN B N 1
ATOM 6228 C CA . GLN B 1 290 ? -0.371 18.203 7.078 1 96.81 290 GLN B CA 1
ATOM 6229 C C . GLN B 1 290 ? -1.87 18.016 7.293 1 96.81 290 GLN B C 1
ATOM 6231 O O . GLN B 1 290 ? -2.441 18.562 8.234 1 96.81 290 GLN B O 1
ATOM 6236 N N . PHE B 1 291 ? -2.502 17.156 6.477 1 97.19 291 PHE B N 1
ATOM 6237 C CA . PHE B 1 291 ? -3.938 16.938 6.598 1 97.19 291 PHE B CA 1
ATOM 6238 C C . PHE B 1 291 ? -4.285 16.391 7.977 1 97.19 291 PHE B C 1
ATOM 6240 O O . PHE B 1 291 ? -5.273 16.797 8.586 1 97.19 291 PHE B O 1
ATOM 6247 N N . THR B 1 292 ? -3.459 15.484 8.422 1 97.25 292 THR B N 1
ATOM 6248 C CA . THR B 1 292 ? -3.711 14.812 9.695 1 97.25 292 THR B CA 1
ATOM 6249 C C . THR B 1 292 ? -3.67 15.805 10.852 1 97.25 292 THR B C 1
ATOM 6251 O O . THR B 1 292 ? -4.578 15.828 11.68 1 97.25 292 THR B O 1
ATOM 6254 N N . MET B 1 293 ? -2.691 16.578 10.859 1 96.81 293 MET B N 1
ATOM 6255 C CA . MET B 1 293 ? -2.486 17.469 12.008 1 96.81 293 MET B CA 1
ATOM 6256 C C . MET B 1 293 ? -3.449 18.641 11.961 1 96.81 293 MET B C 1
ATOM 6258 O O . MET B 1 293 ? -3.879 19.141 13.008 1 96.81 293 MET B O 1
ATOM 6262 N N . LEU B 1 294 ? -3.826 19.109 10.766 1 97.75 294 LEU B N 1
ATOM 6263 C CA . LEU B 1 294 ? -4.863 20.125 10.664 1 97.75 294 LEU B CA 1
ATOM 6264 C C . LEU B 1 294 ? -6.191 19.609 11.211 1 97.75 294 LEU B C 1
ATOM 6266 O O . LEU B 1 294 ? -6.918 20.344 11.891 1 97.75 294 LEU B O 1
ATOM 6270 N N . ASN B 1 295 ? -6.477 18.375 10.93 1 98.38 295 ASN B N 1
ATOM 6271 C CA . ASN B 1 295 ? -7.734 17.828 11.422 1 98.38 295 ASN B CA 1
ATOM 6272 C C . ASN B 1 295 ? -7.672 17.547 12.922 1 98.38 295 ASN B C 1
ATOM 6274 O O . ASN B 1 295 ? -8.672 17.688 13.633 1 98.38 295 ASN B O 1
ATOM 6278 N N . ASP B 1 296 ? -6.516 17.109 13.438 1 97.81 296 ASP B N 1
ATOM 6279 C CA . ASP B 1 296 ? -6.352 16.969 14.883 1 97.81 296 ASP B CA 1
ATOM 6280 C C . ASP B 1 296 ? -6.582 18.297 15.594 1 97.81 296 ASP B C 1
ATOM 6282 O O . ASP B 1 296 ? -7.289 18.359 16.594 1 97.81 296 ASP B O 1
ATOM 6286 N N . CYS B 1 297 ? -5.992 19.328 15.031 1 98.06 297 CYS B N 1
ATOM 6287 C CA . CYS B 1 297 ? -6.145 20.672 15.562 1 98.06 297 CYS B CA 1
ATOM 6288 C C . CYS B 1 297 ? -7.594 21.141 15.469 1 98.06 297 CYS B C 1
ATOM 6290 O O . CYS B 1 297 ? -8.117 21.75 16.406 1 98.06 297 CYS B O 1
ATOM 6292 N N . LEU B 1 298 ? -8.258 20.891 14.344 1 98.38 298 LEU B N 1
ATOM 6293 C CA . LEU B 1 298 ? -9.672 21.234 14.172 1 98.38 298 LEU B CA 1
ATOM 6294 C C . LEU B 1 298 ? -10.516 20.625 15.273 1 98.38 298 LEU B C 1
ATOM 6296 O O . LEU B 1 298 ? -11.32 21.312 15.906 1 98.38 298 LEU B O 1
ATOM 6300 N N . LEU B 1 299 ? -10.344 19.344 15.484 1 97.88 299 LEU B N 1
ATOM 6301 C CA . LEU B 1 299 ? -11.172 18.641 16.453 1 97.88 299 LEU B CA 1
ATOM 6302 C C . LEU B 1 299 ? -10.938 19.156 17.859 1 97.88 299 LEU B C 1
ATOM 6304 O O . LEU B 1 299 ? -11.883 19.312 18.641 1 97.88 299 LEU B O 1
ATOM 6308 N N . ARG B 1 300 ? -9.758 19.453 18.188 1 96.31 300 ARG B N 1
ATOM 6309 C CA . ARG B 1 300 ? -9.453 20.047 19.484 1 96.31 300 ARG B CA 1
ATOM 6310 C C . ARG B 1 300 ? -10.07 21.438 19.609 1 96.31 300 ARG B C 1
ATOM 6312 O O . ARG B 1 300 ? -10.562 21.812 20.672 1 96.31 300 ARG B O 1
ATOM 6319 N N . SER B 1 301 ? -10.031 22.172 18.547 1 97.69 301 SER B N 1
ATOM 6320 C CA . SER B 1 301 ? -10.531 23.547 18.547 1 97.69 301 SER B CA 1
ATOM 6321 C C . SER B 1 301 ? -12.031 23.594 18.781 1 97.69 301 SER B C 1
ATOM 6323 O O . SER B 1 301 ? -12.57 24.625 19.156 1 97.69 301 SER B O 1
ATOM 6325 N N . GLN B 1 302 ? -12.719 22.516 18.562 1 97.56 302 GLN B N 1
ATOM 6326 C CA . GLN B 1 302 ? -14.172 22.484 18.688 1 97.56 302 GLN B CA 1
ATOM 6327 C C . GLN B 1 302 ? -14.609 22.781 20.125 1 97.56 302 GLN B C 1
ATOM 6329 O O . GLN B 1 302 ? -15.75 23.203 20.344 1 97.56 302 GLN B O 1
ATOM 6334 N N . THR B 1 303 ? -13.742 22.609 21.094 1 97.12 303 THR B N 1
ATOM 6335 C CA . THR B 1 303 ? -14.07 22.922 22.484 1 97.12 303 THR B CA 1
ATOM 6336 C C . THR B 1 303 ? -13.234 24.094 22.984 1 97.12 303 THR B C 1
ATOM 6338 O O . THR B 1 303 ? -13.242 24.422 24.172 1 97.12 303 THR B O 1
ATOM 6341 N N . LEU B 1 304 ? -12.477 24.75 22.109 1 97.06 304 LEU B N 1
ATOM 6342 C CA . LEU B 1 304 ? -11.531 25.766 22.562 1 97.06 304 LEU B CA 1
ATOM 6343 C C . LEU B 1 304 ? -11.945 27.156 22.094 1 97.06 304 LEU B C 1
ATOM 6345 O O . LEU B 1 304 ? -11.633 28.156 22.75 1 97.06 304 LEU B O 1
ATOM 6349 N N . SER B 1 305 ? -12.672 27.203 20.875 1 97 305 SER B N 1
ATOM 6350 C CA . SER B 1 305 ? -12.828 28.531 20.312 1 97 305 SER B CA 1
ATOM 6351 C C . SER B 1 305 ? -14.094 28.641 19.469 1 97 305 SER B C 1
ATOM 6353 O O . SER B 1 305 ? -14.672 27.625 19.078 1 97 305 SER B O 1
ATOM 6355 N N . ASN B 1 306 ? -14.469 29.891 19.188 1 95.69 306 ASN B N 1
ATOM 6356 C CA . ASN B 1 306 ? -15.594 30.156 18.297 1 95.69 306 ASN B CA 1
ATOM 6357 C C . ASN B 1 306 ? -15.203 29.984 16.828 1 95.69 306 ASN B C 1
ATOM 6359 O O . ASN B 1 306 ? -16.016 29.547 16.016 1 95.69 306 ASN B O 1
ATOM 6363 N N . TRP B 1 307 ? -14.031 30.391 16.516 1 96.81 307 TRP B N 1
ATOM 6364 C CA . TRP B 1 307 ? -13.523 30.312 15.148 1 96.81 307 TRP B CA 1
ATOM 6365 C C . TRP B 1 307 ? -12.117 29.734 15.109 1 96.81 307 TRP B C 1
ATOM 6367 O O . TRP B 1 307 ? -11.344 29.906 16.062 1 96.81 307 TRP B O 1
ATOM 6377 N N . THR B 1 308 ? -11.812 29.016 14.086 1 97.62 308 THR B N 1
ATOM 6378 C CA . THR B 1 308 ? -10.461 28.516 13.844 1 97.62 308 THR B CA 1
ATOM 6379 C C . THR B 1 308 ? -9.961 28.953 12.477 1 97.62 308 THR B C 1
ATOM 6381 O O . THR B 1 308 ? -10.641 28.75 11.469 1 97.62 308 THR B O 1
ATOM 6384 N N . PHE B 1 309 ? -8.805 29.547 12.445 1 97.56 309 PHE B N 1
ATOM 6385 C CA . PHE B 1 309 ? -8.141 29.953 11.211 1 97.56 309 PHE B CA 1
ATOM 6386 C C . PHE B 1 309 ? -7.152 28.891 10.758 1 97.56 309 PHE B C 1
ATOM 6388 O O . PHE B 1 309 ? -6.426 28.312 11.57 1 97.56 309 PHE B O 1
ATOM 6395 N N . PHE B 1 310 ? -7.199 28.609 9.461 1 97.75 310 PHE B N 1
ATOM 6396 C CA . PHE B 1 310 ? -6.238 27.703 8.828 1 97.75 310 PHE B CA 1
ATOM 6397 C C . PHE B 1 310 ? -5.422 28.438 7.77 1 97.75 310 PHE B C 1
ATOM 6399 O O . PHE B 1 310 ? -5.926 28.734 6.684 1 97.75 310 PHE B O 1
ATOM 6406 N N . PHE B 1 311 ? -4.203 28.75 8.023 1 96.69 311 PHE B N 1
ATOM 6407 C CA . PHE B 1 311 ? -3.252 29.344 7.102 1 96.69 311 PHE B CA 1
ATOM 6408 C C . PHE B 1 311 ? -1.821 29.109 7.562 1 96.69 311 PHE B C 1
ATOM 6410 O O . PHE B 1 311 ? -1.594 28.422 8.562 1 96.69 311 PHE B O 1
ATOM 6417 N N . ASP B 1 312 ? -0.789 29.562 6.848 1 96.31 312 ASP B N 1
ATOM 6418 C CA . ASP B 1 312 ? 0.597 29.172 7.098 1 96.31 312 ASP B CA 1
ATOM 6419 C C . ASP B 1 312 ? 1.367 30.312 7.77 1 96.31 312 ASP B C 1
ATOM 6421 O O . ASP B 1 312 ? 0.881 31.438 7.844 1 96.31 312 ASP B O 1
ATOM 6425 N N . VAL B 1 313 ? 2.531 29.969 8.195 1 97.5 313 VAL B N 1
ATOM 6426 C CA . VAL B 1 313 ? 3.309 30.922 8.984 1 97.5 313 VAL B CA 1
ATOM 6427 C C . VAL B 1 313 ? 4.039 31.891 8.07 1 97.5 313 VAL B C 1
ATOM 6429 O O . VAL B 1 313 ? 4.73 32.812 8.539 1 97.5 313 VAL B O 1
ATOM 6432 N N . ASP B 1 314 ? 3.938 31.719 6.742 1 96.62 314 ASP B N 1
ATOM 6433 C CA . ASP B 1 314 ? 4.449 32.719 5.812 1 96.62 314 ASP B CA 1
ATOM 6434 C C . ASP B 1 314 ? 3.312 33.562 5.219 1 96.62 314 ASP B C 1
ATOM 6436 O O . ASP B 1 314 ? 3.512 34.281 4.246 1 96.62 314 ASP B O 1
ATOM 6440 N N . GLU B 1 315 ? 2.201 33.406 5.836 1 96.81 315 GLU B N 1
ATOM 6441 C CA . GLU B 1 315 ? 1.027 34.188 5.445 1 96.81 315 GLU B CA 1
ATOM 6442 C C . GLU B 1 315 ? 0.583 35.094 6.57 1 96.81 315 GLU B C 1
ATOM 6444 O O . GLU B 1 315 ? 0.576 34.719 7.738 1 96.81 315 GLU B O 1
ATOM 6449 N N . PHE B 1 316 ? 0.252 36.375 6.203 1 97.06 316 PHE B N 1
ATOM 6450 C CA . PHE B 1 316 ? -0.124 37.406 7.168 1 97.06 316 PHE B CA 1
ATOM 6451 C C . PHE B 1 316 ? -1.509 37.969 6.855 1 97.06 316 PHE B C 1
ATOM 6453 O O . PHE B 1 316 ? -1.723 38.562 5.793 1 97.06 316 PHE B O 1
ATOM 6460 N N . LEU B 1 317 ? -2.387 37.781 7.785 1 96 317 LEU B N 1
ATOM 6461 C CA . LEU B 1 317 ? -3.74 38.312 7.621 1 96 317 LEU B CA 1
ATOM 6462 C C . LEU B 1 317 ? -3.75 39.844 7.68 1 96 317 LEU B C 1
ATOM 6464 O O . LEU B 1 317 ? -3.004 40.438 8.461 1 96 317 LEU B O 1
ATOM 6468 N N . PHE B 1 318 ? -4.617 40.406 6.84 1 95.12 318 PHE B N 1
ATOM 6469 C CA . PHE B 1 318 ? -4.723 41.875 6.82 1 95.12 318 PHE B CA 1
ATOM 6470 C C . PHE B 1 318 ? -6.164 42.312 6.582 1 95.12 318 PHE B C 1
ATOM 6472 O O . PHE B 1 318 ? -6.871 41.719 5.77 1 95.12 318 PHE B O 1
ATOM 6479 N N . SER B 1 319 ? -6.602 43.25 7.375 1 91.56 319 SER B N 1
ATOM 6480 C CA . SER B 1 319 ? -7.898 43.875 7.18 1 91.56 319 SER B CA 1
ATOM 6481 C C . SER B 1 319 ? -7.762 45.375 7.012 1 91.56 319 SER B C 1
ATOM 6483 O O . SER B 1 319 ? -7.027 46.031 7.766 1 91.56 319 SER B O 1
ATOM 6485 N N . SER B 1 320 ? -8.266 46 5.938 1 80.5 320 SER B N 1
ATOM 6486 C CA . SER B 1 320 ? -8.172 47.438 5.664 1 80.5 320 SER B CA 1
ATOM 6487 C C . SER B 1 320 ? -9.172 48.219 6.492 1 80.5 320 SER B C 1
ATOM 6489 O O . SER B 1 320 ? -9.008 49.438 6.691 1 80.5 320 SER B O 1
ATOM 6491 N N . GLY B 1 321 ? -10.148 47.719 6.961 1 71.5 321 GLY B N 1
ATOM 6492 C CA . GLY B 1 321 ? -11.195 48.5 7.629 1 71.5 321 GLY B CA 1
ATOM 6493 C C . GLY B 1 321 ? -10.953 48.656 9.117 1 71.5 321 GLY B C 1
ATOM 6494 O O . GLY B 1 321 ? -9.93 48.219 9.641 1 71.5 321 GLY B O 1
ATOM 6495 N N . ASP B 1 322 ? -11.781 49.438 9.664 1 69.75 322 ASP B N 1
ATOM 6496 C CA . ASP B 1 322 ? -11.719 49.812 11.078 1 69.75 322 ASP B CA 1
ATOM 6497 C C . ASP B 1 322 ? -12.25 48.656 11.953 1 69.75 322 ASP B C 1
ATOM 6499 O O . ASP B 1 322 ? -12.102 48.719 13.18 1 69.75 322 ASP B O 1
ATOM 6503 N N . LYS B 1 323 ? -12.695 47.656 11.258 1 77.31 323 LYS B N 1
ATOM 6504 C CA . LYS B 1 323 ? -13.289 46.594 12.07 1 77.31 323 LYS B CA 1
ATOM 6505 C C . LYS B 1 323 ? -12.234 45.562 12.516 1 77.31 323 LYS B C 1
ATOM 6507 O O . LYS B 1 323 ? -11.406 45.156 11.711 1 77.31 323 LYS B O 1
ATOM 6512 N N . LYS B 1 324 ? -12.391 45.25 13.789 1 76.94 324 LYS B N 1
ATOM 6513 C CA . LYS B 1 324 ? -11.562 44.188 14.328 1 76.94 324 LYS B CA 1
ATOM 6514 C C . LYS B 1 324 ? -11.992 42.844 13.789 1 76.94 324 LYS B C 1
ATOM 6516 O O . LYS B 1 324 ? -13.18 42.625 13.531 1 76.94 324 LYS B O 1
ATOM 6521 N N . PRO B 1 325 ? -11.016 41.969 13.594 1 80.5 325 PRO B N 1
ATOM 6522 C CA . PRO B 1 325 ? -11.336 40.625 13.086 1 80.5 325 PRO B CA 1
ATOM 6523 C C . PRO B 1 325 ? -12.461 39.969 13.883 1 80.5 325 PRO B C 1
ATOM 6525 O O . PRO B 1 325 ? -13.336 39.312 13.297 1 80.5 325 PRO B O 1
ATOM 6528 N N . VAL B 1 326 ? -12.445 40.125 15.164 1 80.81 326 VAL B N 1
ATOM 6529 C CA . VAL B 1 326 ? -13.438 39.5 16.016 1 80.81 326 VAL B CA 1
ATOM 6530 C C . VAL B 1 326 ? -14.836 39.969 15.633 1 80.81 326 VAL B C 1
ATOM 6532 O O . VAL B 1 326 ? -15.789 39.188 15.617 1 80.81 326 VAL B O 1
ATOM 6535 N N . ASP B 1 327 ? -14.938 41.219 15.328 1 84.06 327 ASP B N 1
ATOM 6536 C CA . ASP B 1 327 ? -16.234 41.781 14.961 1 84.06 327 ASP B CA 1
ATOM 6537 C C . ASP B 1 327 ? -16.672 41.312 13.586 1 84.06 327 ASP B C 1
ATOM 6539 O O . ASP B 1 327 ? -17.859 41.062 13.359 1 84.06 327 ASP B O 1
ATOM 6543 N N . LEU B 1 328 ? -15.75 41.25 12.789 1 85.44 328 LEU B N 1
ATOM 6544 C CA . LEU B 1 328 ? -16.031 40.719 11.453 1 85.44 328 LEU B CA 1
ATOM 6545 C C . LEU B 1 328 ? -16.547 39.281 11.523 1 85.44 328 LEU B C 1
ATOM 6547 O O . LEU B 1 328 ? -17.516 38.938 10.836 1 85.44 328 LEU B O 1
ATOM 6551 N N . LEU B 1 329 ? -15.977 38.5 12.344 1 85.5 329 LEU B N 1
ATOM 6552 C CA . LEU B 1 329 ? -16.344 37.094 12.484 1 85.5 329 LEU B CA 1
ATOM 6553 C C . LEU B 1 329 ? -17.703 36.969 13.164 1 85.5 329 LEU B C 1
ATOM 6555 O O . LEU B 1 329 ? -18.516 36.125 12.781 1 85.5 329 LEU B O 1
ATOM 6559 N N . ALA B 1 330 ? -17.906 37.812 14.141 1 85.56 330 ALA B N 1
ATOM 6560 C CA . ALA B 1 330 ? -19.203 37.781 14.82 1 85.56 330 ALA B CA 1
ATOM 6561 C C . ALA B 1 330 ? -20.328 38.156 13.852 1 85.56 330 ALA B C 1
ATOM 6563 O O . ALA B 1 330 ? -21.422 37.562 13.906 1 85.56 330 ALA B O 1
ATOM 6564 N N . GLU B 1 331 ? -20.062 39.094 13.039 1 85.94 331 GLU B N 1
ATOM 6565 C CA . GLU B 1 331 ? -21.047 39.5 12.039 1 85.94 331 GLU B CA 1
ATOM 6566 C C . GLU B 1 331 ? -21.344 38.344 11.07 1 85.94 331 GLU B C 1
ATOM 6568 O O . GLU B 1 331 ? -22.5 38.094 10.719 1 85.94 331 GLU B O 1
ATOM 6573 N N . ASN B 1 332 ? -20.375 37.75 10.648 1 85.44 332 ASN B N 1
ATOM 6574 C CA . ASN B 1 332 ? -20.547 36.594 9.75 1 85.44 332 ASN B CA 1
ATOM 6575 C C . ASN B 1 332 ? -21.344 35.5 10.422 1 85.44 332 ASN B C 1
ATOM 6577 O O . ASN B 1 332 ? -22.219 34.875 9.797 1 85.44 332 ASN B O 1
ATOM 6581 N N . ALA B 1 333 ? -21.016 35.188 11.633 1 86.62 333 ALA B N 1
ATOM 6582 C CA . ALA B 1 333 ? -21.734 34.156 12.383 1 86.62 333 ALA B CA 1
ATOM 6583 C C . ALA B 1 333 ? -23.219 34.5 12.469 1 86.62 333 ALA B C 1
ATOM 6585 O O . ALA B 1 333 ? -24.062 33.594 12.32 1 86.62 333 ALA B O 1
ATOM 6586 N N . ARG B 1 334 ? -23.547 35.688 12.609 1 87.12 334 ARG B N 1
ATOM 6587 C CA . ARG B 1 334 ? -24.938 36.125 12.68 1 87.12 334 ARG B CA 1
ATOM 6588 C C . ARG B 1 334 ? -25.641 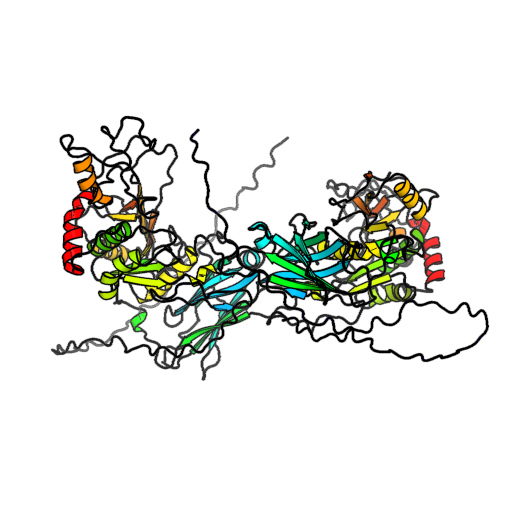35.906 11.352 1 87.12 334 ARG B C 1
ATOM 6590 O O . ARG B 1 334 ? -26.859 35.688 11.32 1 87.12 334 ARG B O 1
ATOM 6597 N N . ASN B 1 335 ? -24.969 35.875 10.328 1 91.38 335 ASN B N 1
ATOM 6598 C CA . ASN B 1 335 ? -25.531 35.656 9 1 91.38 335 ASN B CA 1
ATOM 6599 C C . ASN B 1 335 ? -25.422 34.188 8.586 1 91.38 335 ASN B C 1
ATOM 6601 O O . ASN B 1 335 ? -25.438 33.875 7.398 1 91.38 335 ASN B O 1
ATOM 6605 N N . ASN B 1 336 ? -25.141 33.344 9.43 1 94.19 336 ASN B N 1
ATOM 6606 C CA . ASN B 1 336 ? -25.094 31.891 9.258 1 94.19 336 ASN B CA 1
ATOM 6607 C C . ASN B 1 336 ? -23.906 31.469 8.391 1 94.19 336 ASN B C 1
ATOM 6609 O O . ASN B 1 336 ? -24 30.5 7.637 1 94.19 336 ASN B O 1
ATOM 6613 N N . VAL B 1 337 ? -22.938 32.344 8.406 1 95.88 337 VAL B N 1
ATOM 6614 C CA . VAL B 1 337 ? -21.672 31.953 7.773 1 95.88 337 VAL B CA 1
ATOM 6615 C C . VAL B 1 337 ? -20.797 31.188 8.766 1 95.88 337 VAL B C 1
ATOM 6617 O O . VAL B 1 337 ? -20.484 31.703 9.844 1 95.88 337 VAL B O 1
ATOM 6620 N N . THR B 1 338 ? -20.484 29.922 8.375 1 96.5 338 THR B N 1
ATOM 6621 C CA . THR B 1 338 ? -19.703 29.109 9.289 1 96.5 338 THR B CA 1
ATOM 6622 C C . THR B 1 338 ? -18.328 28.812 8.695 1 96.5 338 THR B C 1
ATOM 6624 O O . THR B 1 338 ? -17.484 28.203 9.352 1 96.5 338 THR B O 1
ATOM 6627 N N . GLN B 1 339 ? -18.094 29.219 7.414 1 96.94 339 GLN B N 1
ATOM 6628 C CA . GLN B 1 339 ? -16.797 29.172 6.758 1 96.94 339 GLN B CA 1
ATOM 6629 C C . GLN B 1 339 ? -16.578 30.375 5.848 1 96.94 339 GLN B C 1
ATOM 6631 O O . GLN B 1 339 ? -17.453 30.719 5.043 1 96.94 339 GLN B O 1
ATOM 6636 N N . PHE B 1 340 ? -15.484 31.031 5.941 1 94.5 340 PHE B N 1
ATOM 6637 C CA . PHE B 1 340 ? -15.156 32.062 4.965 1 94.5 340 PHE B CA 1
ATOM 6638 C C . PHE B 1 340 ? -13.75 31.844 4.414 1 94.5 340 PHE B C 1
ATOM 6640 O O . PHE B 1 340 ? -12.844 31.438 5.141 1 94.5 340 PHE B O 1
ATOM 6647 N N . LEU B 1 341 ? -13.617 32.125 3.227 1 95.69 341 LEU B N 1
ATOM 6648 C CA . LEU B 1 341 ? -12.344 32.062 2.512 1 95.69 341 LEU B CA 1
ATOM 6649 C C . LEU B 1 341 ? -11.789 33.469 2.271 1 95.69 341 LEU B C 1
ATOM 6651 O O . LEU B 1 341 ? -12.547 34.406 2.082 1 95.69 341 LEU B O 1
ATOM 6655 N N . PHE B 1 342 ? -10.547 33.625 2.375 1 94.25 342 PHE B N 1
ATOM 6656 C CA . PHE B 1 342 ? -9.922 34.906 2.051 1 94.25 342 PHE B CA 1
ATOM 6657 C C . PHE B 1 342 ? -8.781 34.688 1.053 1 94.25 342 PHE B C 1
ATOM 6659 O O . PHE B 1 342 ? -8.07 33.688 1.105 1 94.25 342 PHE B O 1
ATOM 6666 N N . LYS B 1 343 ? -8.617 35.625 0.181 1 94.31 343 LYS B N 1
ATOM 6667 C CA . LYS B 1 343 ? -7.66 35.531 -0.917 1 94.31 343 LYS B CA 1
ATOM 6668 C C . LYS B 1 343 ? -6.25 35.875 -0.441 1 94.31 343 LYS B C 1
ATOM 6670 O O . LYS B 1 343 ? -6.074 36.625 0.512 1 94.31 343 LYS B O 1
ATOM 6675 N N . THR B 1 344 ? -5.336 35.312 -1.162 1 93.5 344 THR B N 1
ATOM 6676 C CA . THR B 1 344 ? -3.934 35.562 -0.837 1 93.5 344 THR B CA 1
ATOM 6677 C C . THR B 1 344 ? -3.299 36.5 -1.859 1 93.5 344 THR B C 1
ATOM 6679 O O . THR B 1 344 ? -3.564 36.375 -3.059 1 93.5 344 THR B O 1
ATOM 6682 N N . VAL B 1 345 ? -2.594 37.438 -1.353 1 92.69 345 VAL B N 1
ATOM 6683 C CA . VAL B 1 345 ? -1.788 38.344 -2.18 1 92.69 345 VAL B CA 1
ATOM 6684 C C . VAL B 1 345 ? -0.323 37.906 -2.123 1 92.69 345 VAL B C 1
ATOM 6686 O O . VAL B 1 345 ? 0.294 37.938 -1.055 1 92.69 345 VAL B O 1
ATOM 6689 N N . LYS B 1 346 ? 0.19 37.656 -3.24 1 92.56 346 LYS B N 1
ATOM 6690 C CA . LYS B 1 346 ? 1.574 37.188 -3.287 1 92.56 346 LYS B CA 1
ATOM 6691 C C . LYS B 1 346 ? 2.549 38.344 -3.16 1 92.56 346 LYS B C 1
ATOM 6693 O O . LYS B 1 346 ? 2.434 39.344 -3.883 1 92.56 346 LYS B O 1
ATOM 6698 N N . MET B 1 347 ? 3.471 38.188 -2.277 1 92.5 347 MET B N 1
ATOM 6699 C CA . MET B 1 347 ? 4.539 39.188 -2.086 1 92.5 347 MET B CA 1
ATOM 6700 C C . MET B 1 347 ? 5.859 38.656 -2.639 1 92.5 347 MET B C 1
ATOM 6702 O O . MET B 1 347 ? 6.082 37.438 -2.688 1 92.5 347 MET B O 1
ATOM 6706 N N . SER B 1 348 ? 6.676 39.531 -3.023 1 89.69 348 SER B N 1
ATOM 6707 C CA . SER B 1 348 ? 8 39.125 -3.473 1 89.69 348 SER B CA 1
ATOM 6708 C C . SER B 1 348 ? 8.828 38.562 -2.322 1 89.69 348 SER B C 1
ATOM 6710 O O . SER B 1 348 ? 8.727 39.031 -1.188 1 89.69 348 SER B O 1
ATOM 6712 N N . ASP B 1 349 ? 9.633 37.594 -2.65 1 90.06 349 ASP B N 1
ATOM 6713 C CA . ASP B 1 349 ? 10.453 36.969 -1.624 1 90.06 349 ASP B CA 1
ATOM 6714 C C . ASP B 1 349 ? 11.906 37.438 -1.71 1 90.06 349 ASP B C 1
ATOM 6716 O O . ASP B 1 349 ? 12.812 36.812 -1.167 1 90.06 349 ASP B O 1
ATOM 6720 N N . GLY B 1 350 ? 12.117 38.594 -2.316 1 89.88 350 GLY B N 1
ATOM 6721 C CA . GLY B 1 350 ? 13.508 39 -2.408 1 89.88 350 GLY B CA 1
ATOM 6722 C C . GLY B 1 350 ? 13.68 40.438 -2.861 1 89.88 350 GLY B C 1
ATOM 6723 O O . GLY B 1 350 ? 14.75 41.031 -2.705 1 89.88 350 GLY B O 1
ATOM 6724 N N . LEU B 1 351 ? 12.648 41 -3.439 1 88.5 351 LEU B N 1
ATOM 6725 C CA . LEU B 1 351 ? 12.719 42.406 -3.867 1 88.5 351 LEU B CA 1
ATOM 6726 C C . LEU B 1 351 ? 12.43 43.344 -2.703 1 88.5 351 LEU B C 1
ATOM 6728 O O . LEU B 1 351 ? 11.398 43.219 -2.039 1 88.5 351 LEU B O 1
ATOM 6732 N N . CYS B 1 352 ? 13.344 44.219 -2.482 1 89.44 352 CYS B N 1
ATOM 6733 C CA . CYS B 1 352 ? 13.195 45.188 -1.396 1 89.44 352 CYS B CA 1
ATOM 6734 C C . CYS B 1 352 ? 13.305 46.625 -1.916 1 89.44 352 CYS B C 1
ATOM 6736 O O . CYS B 1 352 ? 13.906 46.844 -2.963 1 89.44 352 CYS B O 1
ATOM 6738 N N . LEU B 1 353 ? 12.641 47.438 -1.224 1 80.25 353 LEU B N 1
ATOM 6739 C CA . LEU B 1 353 ? 12.648 48.844 -1.618 1 80.25 353 LEU B CA 1
ATOM 6740 C C . LEU B 1 353 ? 13.812 49.594 -0.966 1 80.25 353 LEU B C 1
ATOM 6742 O O . LEU B 1 353 ? 14.031 49.469 0.242 1 80.25 353 LEU B O 1
ATOM 6746 N N . LYS B 1 354 ? 14.617 50.25 -1.829 1 78.75 354 LYS B N 1
ATOM 6747 C CA . LYS B 1 354 ? 15.641 51.156 -1.304 1 78.75 354 LYS B CA 1
ATOM 6748 C C . LYS B 1 354 ? 15.062 52.562 -1.045 1 78.75 354 LYS B C 1
ATOM 6750 O O . LYS B 1 354 ? 14.758 53.281 -1.985 1 78.75 354 LYS B O 1
ATOM 6755 N N . GLU B 1 355 ? 14.789 53 0.121 1 71.25 355 GLU B N 1
ATOM 6756 C CA . GLU B 1 355 ? 14.109 54.219 0.491 1 71.25 355 GLU B CA 1
ATOM 6757 C C . GLU B 1 355 ? 15.031 55.438 0.346 1 71.25 355 GLU B C 1
ATOM 6759 O O . GLU B 1 355 ? 14.578 56.531 0.031 1 71.25 355 GLU B O 1
ATOM 6764 N N . ASN B 1 356 ? 16.25 55.25 0.831 1 71.19 356 ASN B N 1
ATOM 6765 C CA . ASN B 1 356 ? 17.156 56.406 0.812 1 71.19 356 ASN B CA 1
ATOM 6766 C C . ASN B 1 356 ? 18.328 56.156 -0.14 1 71.19 356 ASN B C 1
ATOM 6768 O O . ASN B 1 356 ? 19.234 55.375 0.154 1 71.19 356 ASN B O 1
ATOM 6772 N N . LYS B 1 357 ? 18.312 56.812 -1.245 1 68.56 357 LYS B N 1
ATOM 6773 C CA . LYS B 1 357 ? 19.359 56.656 -2.252 1 68.56 357 LYS B CA 1
ATOM 6774 C C . LYS B 1 357 ? 20.672 57.281 -1.773 1 68.56 357 LYS B C 1
ATOM 6776 O O . LYS B 1 357 ? 21.75 56.938 -2.301 1 68.56 357 LYS B O 1
ATOM 6781 N N . ARG B 1 358 ? 20.656 58 -0.726 1 72.12 358 ARG B N 1
ATOM 6782 C CA . ARG B 1 358 ? 21.859 58.719 -0.313 1 72.12 358 ARG B CA 1
ATOM 6783 C C . ARG B 1 358 ? 22.656 57.906 0.713 1 72.12 358 ARG B C 1
ATOM 6785 O O . ARG B 1 358 ? 23.797 58.25 1.029 1 72.12 358 ARG B O 1
ATOM 6792 N N . GLU B 1 359 ? 22.078 56.906 1.26 1 71.69 359 GLU B N 1
ATOM 6793 C CA . GLU B 1 359 ? 22.75 56.094 2.26 1 71.69 359 GLU B CA 1
ATOM 6794 C C . GLU B 1 359 ? 23.719 55.125 1.606 1 71.69 359 GLU B C 1
ATOM 6796 O O . GLU B 1 359 ? 23.453 54.594 0.525 1 71.69 359 GLU B O 1
ATOM 6801 N N . SER B 1 360 ? 24.938 55.062 2.311 1 73.19 360 SER B N 1
ATOM 6802 C CA . SER B 1 360 ? 25.875 54.062 1.818 1 73.19 360 SER B CA 1
ATOM 6803 C C . SER B 1 360 ? 25.25 52.656 1.813 1 73.19 360 SER B C 1
ATOM 6805 O O . SER B 1 360 ? 24.344 52.375 2.6 1 73.19 360 SER B O 1
ATOM 6807 N N . ASP B 1 361 ? 25.688 51.906 0.929 1 75.44 361 ASP B N 1
ATOM 6808 C CA . ASP B 1 361 ? 25.141 50.562 0.754 1 75.44 361 ASP B CA 1
ATOM 6809 C C . ASP B 1 361 ? 25.281 49.75 2.033 1 75.44 361 ASP B C 1
ATOM 6811 O O . ASP B 1 361 ? 24.375 49 2.402 1 75.44 361 ASP B O 1
ATOM 6815 N N . SER B 1 362 ? 26.438 49.969 2.734 1 76.94 362 SER B N 1
ATOM 6816 C CA . SER B 1 362 ? 26.656 49.188 3.959 1 76.94 362 SER B CA 1
ATOM 6817 C C . SER B 1 362 ? 25.703 49.656 5.062 1 76.94 362 SER B C 1
ATOM 6819 O O . SER B 1 362 ? 25.156 48.812 5.785 1 76.94 362 SER B O 1
ATOM 6821 N N . HIS B 1 363 ? 25.578 50.969 5.207 1 77.56 363 HIS B N 1
ATOM 6822 C CA . HIS B 1 363 ? 24.672 51.5 6.207 1 77.56 363 HIS B CA 1
ATOM 6823 C C . HIS B 1 363 ? 23.219 51.156 5.879 1 77.56 363 HIS B C 1
ATOM 6825 O O . HIS B 1 363 ? 22.438 50.812 6.773 1 77.56 363 HIS B O 1
ATOM 6831 N N . PHE B 1 364 ? 22.984 51.188 4.66 1 77.88 364 PHE B N 1
ATOM 6832 C CA . PHE B 1 364 ? 21.625 50.875 4.211 1 77.88 364 PHE B CA 1
ATOM 6833 C C . PHE B 1 364 ? 21.312 49.406 4.484 1 77.88 364 PHE B C 1
ATOM 6835 O O . PHE B 1 364 ? 20.25 49.094 5.027 1 77.88 364 PHE B O 1
ATOM 6842 N N . MET B 1 365 ? 22.297 48.656 4.188 1 79.56 365 MET B N 1
ATOM 6843 C CA . MET B 1 365 ? 22.078 47.219 4.363 1 79.56 365 MET B CA 1
ATOM 6844 C C . MET B 1 365 ? 21.938 46.844 5.84 1 79.56 365 MET B C 1
ATOM 6846 O O . MET B 1 365 ? 21.156 45.969 6.199 1 79.56 365 MET B O 1
ATOM 6850 N N . ALA B 1 366 ? 22.656 47.5 6.676 1 77.75 366 ALA B N 1
ATOM 6851 C CA . ALA B 1 366 ? 22.562 47.25 8.117 1 77.75 366 ALA B CA 1
ATOM 6852 C C . ALA B 1 366 ? 21.188 47.656 8.648 1 77.75 366 ALA B C 1
ATOM 6854 O O . ALA B 1 366 ? 20.625 46.969 9.508 1 77.75 366 ALA B O 1
ATOM 6855 N N . LYS B 1 367 ? 20.719 48.688 8.125 1 79.62 367 LYS B N 1
ATOM 6856 C CA . LYS B 1 367 ? 19.406 49.156 8.57 1 79.62 367 LYS B CA 1
ATOM 6857 C C . LYS B 1 367 ? 18.297 48.25 8.047 1 79.62 367 LYS B C 1
ATOM 6859 O O . LYS B 1 367 ? 17.375 47.906 8.781 1 79.62 367 LYS B O 1
ATOM 6864 N N . ILE B 1 368 ? 18.469 47.906 6.867 1 83.19 368 ILE B N 1
ATOM 6865 C CA . ILE B 1 368 ? 17.422 47.125 6.223 1 83.19 368 ILE B CA 1
ATOM 6866 C C . ILE B 1 368 ? 17.359 45.719 6.84 1 83.19 368 ILE B C 1
ATOM 6868 O O . ILE B 1 368 ? 16.297 45.125 6.957 1 83.19 368 ILE B O 1
ATOM 6872 N N . SER B 1 369 ? 18.531 45.188 7.227 1 80.25 369 SER B N 1
ATOM 6873 C CA . SER B 1 369 ? 18.609 43.875 7.797 1 80.25 369 SER B CA 1
ATOM 6874 C C . SER B 1 369 ? 17.891 43.781 9.141 1 80.25 369 SER B C 1
ATOM 6876 O O . SER B 1 369 ? 17.5 42.719 9.586 1 80.25 369 SER B O 1
ATOM 6878 N N . ARG B 1 370 ? 17.703 44.906 9.742 1 81.5 370 ARG B N 1
ATOM 6879 C CA . ARG B 1 370 ? 17.078 44.938 11.062 1 81.5 370 ARG B CA 1
ATOM 6880 C C . ARG B 1 370 ? 15.57 45.125 10.961 1 81.5 370 ARG B C 1
ATOM 6882 O O . ARG B 1 370 ? 14.844 44.938 11.93 1 81.5 370 ARG B O 1
ATOM 6889 N N . LYS B 1 371 ? 15.188 45.438 9.766 1 86.25 371 LYS B N 1
ATOM 6890 C CA . LYS B 1 371 ? 13.75 45.625 9.547 1 86.25 371 LYS B CA 1
ATOM 6891 C C . LYS B 1 371 ? 13.055 44.281 9.453 1 86.25 371 LYS B C 1
ATOM 6893 O O . LYS B 1 371 ? 13.656 43.281 9.047 1 86.25 371 LYS B O 1
ATOM 6898 N N . TRP B 1 372 ? 11.836 44.312 9.93 1 92.44 372 TRP B N 1
ATOM 6899 C CA . TRP B 1 372 ? 11.023 43.094 9.742 1 92.44 372 TRP B CA 1
ATOM 6900 C C . TRP B 1 372 ? 10.766 42.844 8.266 1 92.44 372 TRP B C 1
ATOM 6902 O O . TRP B 1 372 ? 10.773 43.781 7.453 1 92.44 372 TRP B O 1
ATOM 6912 N N . ALA B 1 373 ? 10.609 41.594 7.91 1 93 373 ALA B N 1
ATOM 6913 C CA . ALA B 1 373 ? 10.445 41.188 6.516 1 93 373 ALA B CA 1
ATOM 6914 C C . ALA B 1 373 ? 9.289 41.938 5.859 1 93 373 ALA B C 1
ATOM 6916 O O . ALA B 1 373 ? 9.406 42.406 4.73 1 93 373 ALA B O 1
ATOM 6917 N N . PHE B 1 374 ? 8.141 42.031 6.59 1 92.5 374 PHE B N 1
ATOM 6918 C CA . PHE B 1 374 ? 6.984 42.656 5.941 1 92.5 374 PHE B CA 1
ATOM 6919 C C . PHE B 1 374 ? 7.16 44.156 5.832 1 92.5 374 PHE B C 1
ATOM 6921 O O . PHE B 1 374 ? 6.371 44.844 5.168 1 92.5 374 PHE B O 1
ATOM 6928 N N . GLU B 1 375 ? 8.219 44.719 6.434 1 92.38 375 GLU B N 1
ATOM 6929 C CA . GLU B 1 375 ? 8.547 46.156 6.266 1 92.38 375 GLU B CA 1
ATOM 6930 C C . GLU B 1 375 ? 9.383 46.375 5.012 1 92.38 375 GLU B C 1
ATOM 6932 O O . GLU B 1 375 ? 9.352 47.438 4.422 1 92.38 375 GLU B O 1
ATOM 6937 N N . LYS B 1 376 ? 10.148 45.438 4.641 1 91.62 376 LYS B N 1
ATOM 6938 C CA . LYS B 1 376 ? 11.109 45.656 3.561 1 91.62 376 LYS B CA 1
ATOM 6939 C C . LYS B 1 376 ? 10.656 44.969 2.277 1 91.62 376 LYS B C 1
ATOM 6941 O O . LYS B 1 376 ? 11.023 45.375 1.178 1 91.62 376 LYS B O 1
ATOM 6946 N N . LEU B 1 377 ? 9.867 43.906 2.391 1 92.94 377 LEU B N 1
ATOM 6947 C CA . LEU B 1 377 ? 9.312 43.219 1.229 1 92.94 377 LEU B CA 1
ATOM 6948 C C . LEU B 1 377 ? 7.945 43.781 0.864 1 92.94 377 LEU B C 1
ATOM 6950 O O . LEU B 1 377 ? 6.91 43.25 1.276 1 92.94 377 LEU B O 1
ATOM 6954 N N . VAL B 1 378 ? 7.926 44.812 -0.032 1 93 378 VAL B N 1
ATOM 6955 C CA . VAL B 1 378 ? 6.688 45.562 -0.23 1 93 378 VAL B CA 1
ATOM 6956 C C . VAL B 1 378 ? 6.219 45.406 -1.675 1 93 378 VAL B C 1
ATOM 6958 O O . VAL B 1 378 ? 5.223 46 -2.078 1 93 378 VAL B O 1
ATOM 6961 N N . TYR B 1 379 ? 6.961 44.562 -2.482 1 91.12 379 TYR B N 1
ATOM 6962 C CA . TYR B 1 379 ? 6.543 44.344 -3.859 1 91.12 379 TYR B CA 1
ATOM 6963 C C . TYR B 1 379 ? 5.535 43.188 -3.934 1 91.12 379 TYR B C 1
ATOM 6965 O O . TYR B 1 379 ? 5.812 42.094 -3.486 1 91.12 379 TYR B O 1
ATOM 6973 N N . ALA B 1 380 ? 4.371 43.469 -4.477 1 91.62 380 ALA B N 1
ATOM 6974 C CA . ALA B 1 380 ? 3.266 42.531 -4.551 1 91.62 380 ALA B CA 1
ATOM 6975 C C . ALA B 1 380 ? 2.865 42.281 -6 1 91.62 380 ALA B C 1
ATOM 6977 O O . ALA B 1 380 ? 3.168 43.062 -6.891 1 91.62 380 ALA B O 1
ATOM 6978 N N . LYS B 1 381 ? 2.172 41.094 -6.215 1 89.19 381 LYS B N 1
ATOM 6979 C CA . LYS B 1 381 ? 1.53 40.719 -7.477 1 89.19 381 LYS B CA 1
ATOM 6980 C C . LYS B 1 381 ? 2.52 40.812 -8.641 1 89.19 381 LYS B C 1
ATOM 6982 O O . LYS B 1 381 ? 2.217 41.375 -9.688 1 89.19 381 LYS B O 1
ATOM 6987 N N . CYS B 1 382 ? 3.658 40.312 -8.273 1 84.75 382 CYS B N 1
ATOM 6988 C CA . CYS B 1 382 ? 4.68 40.312 -9.312 1 84.75 382 CYS B CA 1
ATOM 6989 C C . CYS B 1 382 ? 4.414 39.219 -10.336 1 84.75 382 CYS B C 1
ATOM 6991 O O . CYS B 1 382 ? 3.797 38.188 -10.023 1 84.75 382 CYS B O 1
ATOM 6993 N N . ASP B 1 383 ? 4.758 39.438 -11.516 1 82.69 383 ASP B N 1
ATOM 6994 C CA . ASP B 1 383 ? 4.707 38.438 -12.586 1 82.69 383 ASP B CA 1
ATOM 6995 C C . ASP B 1 383 ? 5.961 37.594 -12.594 1 82.69 383 ASP B C 1
ATOM 6997 O O . ASP B 1 383 ? 7.062 38.062 -12.867 1 82.69 383 ASP B O 1
ATOM 7001 N N . TYR B 1 384 ? 5.801 36.344 -12.18 1 75.62 384 TYR B N 1
ATOM 7002 C CA . TYR B 1 384 ? 6.926 35.438 -12.125 1 75.62 384 TYR B CA 1
ATOM 7003 C C . TYR B 1 384 ? 7.039 34.625 -13.414 1 75.62 384 TYR B C 1
ATOM 7005 O O . TYR B 1 384 ? 7.953 33.812 -13.57 1 75.62 384 TYR B O 1
ATOM 7013 N N . GLY B 1 385 ? 6.27 34.906 -14.391 1 70.06 385 GLY B N 1
ATOM 7014 C CA . GLY B 1 385 ? 6.309 34.219 -15.672 1 70.06 385 GLY B CA 1
ATOM 7015 C C . GLY B 1 385 ? 5.367 33.031 -15.734 1 70.06 385 GLY B C 1
ATOM 7016 O O . GLY B 1 385 ? 5.297 32.344 -16.766 1 70.06 385 GLY B O 1
ATOM 7017 N N . TRP B 1 386 ? 4.832 32.688 -14.625 1 65.69 386 TRP B N 1
ATOM 7018 C CA . TRP B 1 386 ? 3.84 31.609 -14.648 1 65.69 386 TRP B CA 1
ATOM 7019 C C . TRP B 1 386 ? 2.545 32.062 -13.984 1 65.69 386 TRP B C 1
ATOM 7021 O O . TRP B 1 386 ? 2.541 33 -13.188 1 65.69 386 TRP B O 1
ATOM 7031 N N . THR B 1 387 ? 1.462 31.422 -14.578 1 62.25 387 THR B N 1
ATOM 7032 C CA . THR B 1 387 ? 0.153 31.75 -14.031 1 62.25 387 THR B CA 1
ATOM 7033 C C . THR B 1 387 ? 0.034 31.281 -12.586 1 62.25 387 THR B C 1
ATOM 7035 O O . THR B 1 387 ? 0.306 30.109 -12.281 1 62.25 387 THR B O 1
ATOM 7038 N N . THR B 1 388 ? -0.074 32.25 -11.773 1 59.12 388 THR B N 1
ATOM 7039 C CA . THR B 1 388 ? -0.291 31.906 -10.375 1 59.12 388 THR B CA 1
ATOM 7040 C C . THR B 1 388 ? -1.765 31.609 -10.109 1 59.12 388 THR B C 1
ATOM 7042 O O . THR B 1 388 ? -2.639 32.375 -10.539 1 59.12 388 THR B O 1
ATOM 7045 N N . VAL B 1 389 ? -2.045 30.375 -9.797 1 60.78 389 VAL B N 1
ATOM 7046 C CA . VAL B 1 389 ? -3.41 30.047 -9.406 1 60.78 389 VAL B CA 1
ATOM 7047 C C . VAL B 1 389 ? -3.748 30.734 -8.086 1 60.78 389 VAL B C 1
ATOM 7049 O O . VAL B 1 389 ? -2.924 30.766 -7.168 1 60.78 389 VAL B O 1
ATOM 7052 N N . GLU B 1 390 ? -4.871 31.422 -8.156 1 66.88 390 GLU B N 1
ATOM 7053 C CA . GLU B 1 390 ? -5.375 32.062 -6.945 1 66.88 390 GLU B CA 1
ATOM 7054 C C . GLU B 1 390 ? -5.527 31.062 -5.809 1 66.88 390 GLU B C 1
ATOM 7056 O O . GLU B 1 390 ? -6.145 30.016 -5.98 1 66.88 390 GLU B O 1
ATOM 7061 N N . SER B 1 391 ? -4.746 31.438 -4.766 1 83.44 391 SER B N 1
ATOM 7062 C CA . SER B 1 391 ? -4.812 30.578 -3.586 1 83.44 391 SER B CA 1
ATOM 7063 C C . SER B 1 391 ? -5.648 31.219 -2.482 1 83.44 391 SER B C 1
ATOM 7065 O O . SER B 1 391 ? -5.852 32.438 -2.473 1 83.44 391 SER B O 1
ATOM 7067 N N . ARG B 1 392 ? -6.371 30.5 -1.813 1 93.06 392 ARG B N 1
ATOM 7068 C CA . ARG B 1 392 ? -7.191 30.922 -0.685 1 93.06 392 ARG B CA 1
ATOM 7069 C C . ARG B 1 392 ? -6.879 30.109 0.561 1 93.06 392 ARG B C 1
ATOM 7071 O O . ARG B 1 392 ? -6.398 28.969 0.461 1 93.06 392 ARG B O 1
ATOM 7078 N N . LYS B 1 393 ? -7.027 30.781 1.61 1 96.38 393 LYS B N 1
ATOM 7079 C CA . LYS B 1 393 ? -7.105 30.109 2.906 1 96.38 393 LYS B CA 1
ATOM 7080 C C . LYS B 1 393 ? -8.422 30.422 3.609 1 96.38 393 LYS B C 1
ATOM 7082 O O . LYS B 1 393 ? -9.344 30.984 3 1 96.38 393 LYS B O 1
ATOM 7087 N N . TYR B 1 394 ? -8.578 29.984 4.891 1 96.19 394 TYR B N 1
ATOM 7088 C CA . TYR B 1 394 ? -9.961 30.062 5.359 1 96.19 394 TYR B CA 1
ATOM 7089 C C . TYR B 1 394 ? -10.031 30 6.879 1 96.19 394 TYR B C 1
ATOM 7091 O O . TYR B 1 394 ? -9.008 29.797 7.543 1 96.19 394 TYR B O 1
ATOM 7099 N N . ALA B 1 395 ? -11.164 30.312 7.395 1 96.5 395 ALA B N 1
ATOM 7100 C CA . ALA B 1 395 ? -11.562 30.109 8.789 1 96.5 395 ALA B CA 1
ATOM 7101 C C . ALA B 1 395 ? -12.93 29.438 8.875 1 96.5 395 ALA B C 1
ATOM 7103 O O . ALA B 1 395 ? -13.758 29.594 7.973 1 96.5 395 ALA B O 1
ATOM 7104 N N . VAL B 1 396 ? -13.086 28.703 9.953 1 97.25 396 VAL B N 1
ATOM 7105 C CA . VAL B 1 396 ? -14.359 28.016 10.156 1 97.25 396 VAL B CA 1
ATOM 7106 C C . VAL B 1 396 ? -14.789 28.156 11.617 1 97.25 396 VAL B C 1
ATOM 7108 O O . VAL B 1 396 ? -13.969 28.453 12.484 1 97.25 396 VAL B O 1
ATOM 7111 N N . GLN B 1 397 ? -16.094 28.078 11.859 1 97.06 397 GLN B N 1
ATOM 7112 C CA . GLN B 1 397 ? -16.531 27.625 13.172 1 97.06 397 GLN B CA 1
ATOM 7113 C C . GLN B 1 397 ? -16.297 26.125 13.352 1 97.06 397 GLN B C 1
ATOM 7115 O O . GLN B 1 397 ? -16.984 25.312 12.727 1 97.06 397 GLN B O 1
ATOM 7120 N N . PRO B 1 398 ? -15.383 25.75 14.188 1 97.81 398 PRO B N 1
ATOM 7121 C CA . PRO B 1 398 ? -14.922 24.359 14.195 1 97.81 398 PRO B CA 1
ATOM 7122 C C . PRO B 1 398 ? -16.031 23.375 14.57 1 97.81 398 PRO B C 1
ATOM 7124 O O . PRO B 1 398 ? -16 22.219 14.141 1 97.81 398 PRO B O 1
ATOM 7127 N N . GLN B 1 399 ? -17.078 23.797 15.281 1 97.19 399 GLN B N 1
ATOM 7128 C CA . GLN B 1 399 ? -18.188 22.922 15.672 1 97.19 399 GLN B CA 1
ATOM 7129 C C . GLN B 1 399 ? -19.078 22.609 14.477 1 97.19 399 GLN B C 1
ATOM 7131 O O . GLN B 1 399 ? -19.906 21.703 14.539 1 97.19 399 GLN B O 1
ATOM 7136 N N . MET B 1 400 ? -18.828 23.312 13.383 1 96.88 400 MET B N 1
ATOM 7137 C CA . MET B 1 400 ? -19.734 23.203 12.242 1 96.88 400 MET B CA 1
ATOM 7138 C C . MET B 1 400 ? -19.078 22.469 11.086 1 96.88 400 MET B C 1
ATOM 7140 O O . MET B 1 400 ? -19.594 22.469 9.969 1 96.88 400 MET B O 1
ATOM 7144 N N . VAL B 1 401 ? -18.016 21.828 11.359 1 96.88 401 VAL B N 1
ATOM 7145 C CA . VAL B 1 401 ? -17.328 21.078 10.32 1 96.88 401 VAL B CA 1
ATOM 7146 C C . VAL B 1 401 ? -16.922 19.719 10.852 1 96.88 401 VAL B C 1
ATOM 7148 O O . VAL B 1 401 ? -16.578 19.578 12.023 1 96.88 401 VAL B O 1
ATOM 7151 N N . TRP B 1 402 ? -16.953 18.703 9.953 1 97.69 402 TRP B N 1
ATOM 7152 C CA . TRP B 1 402 ? -16.562 17.344 10.32 1 97.69 402 TRP B CA 1
ATOM 7153 C C . TRP B 1 402 ? -15.062 17.141 10.133 1 97.69 402 TRP B C 1
ATOM 7155 O O . TRP B 1 402 ? -14.43 16.438 10.914 1 97.69 402 TRP B O 1
ATOM 7165 N N . ALA B 1 403 ? -14.523 17.672 9.102 1 98.12 403 ALA B N 1
ATOM 7166 C CA . ALA B 1 403 ? -13.133 17.531 8.688 1 98.12 403 ALA B CA 1
ATOM 7167 C C . ALA B 1 403 ? -12.711 18.688 7.789 1 98.12 403 ALA B C 1
ATOM 7169 O O . ALA B 1 403 ? -13.555 19.422 7.27 1 98.12 403 ALA B O 1
ATOM 7170 N N . THR B 1 404 ? -11.391 18.859 7.684 1 97.12 404 THR B N 1
ATOM 7171 C CA . THR B 1 404 ? -10.945 20.031 6.941 1 97.12 404 THR B CA 1
ATOM 7172 C C . THR B 1 404 ? -9.797 19.672 6 1 97.12 404 THR B C 1
ATOM 7174 O O . THR B 1 404 ? -9.094 18.688 6.223 1 97.12 404 THR B O 1
ATOM 7177 N N . GLY B 1 405 ? -9.68 20.438 4.934 1 95.12 405 GLY B N 1
ATOM 7178 C CA . GLY B 1 405 ? -8.531 20.406 4.047 1 95.12 405 GLY B CA 1
ATOM 7179 C C . GLY B 1 405 ? -7.559 21.547 4.289 1 95.12 405 GLY B C 1
ATOM 7180 O O . GLY B 1 405 ? -7.59 22.188 5.344 1 95.12 405 GLY B O 1
ATOM 7181 N N . VAL B 1 406 ? -6.695 21.766 3.295 1 93.81 406 VAL B N 1
ATOM 7182 C CA . VAL B 1 406 ? -5.648 22.766 3.438 1 93.81 406 VAL B CA 1
ATOM 7183 C C . VAL B 1 406 ? -6.176 24.125 2.984 1 93.81 406 VAL B C 1
ATOM 7185 O O . VAL B 1 406 ? -5.832 25.156 3.568 1 93.81 406 VAL B O 1
ATOM 7188 N N . HIS B 1 407 ? -7.129 24.156 2.018 1 93.88 407 HIS B N 1
ATOM 7189 C CA . HIS B 1 407 ? -7.559 25.406 1.429 1 93.88 407 HIS B CA 1
ATOM 7190 C C . HIS B 1 407 ? -9 25.734 1.804 1 93.88 407 HIS B C 1
ATOM 7192 O O . HIS B 1 407 ? -9.453 26.875 1.646 1 93.88 407 HIS B O 1
ATOM 7198 N N . TYR B 1 408 ? -9.68 24.719 2.174 1 94.69 408 TYR B N 1
ATOM 7199 C CA . TYR B 1 408 ? -11.039 24.859 2.684 1 94.69 408 TYR B CA 1
ATOM 7200 C C . TYR B 1 408 ? -11.547 23.547 3.273 1 94.69 408 TYR B C 1
ATOM 7202 O O . TYR B 1 408 ? -10.891 22.516 3.154 1 94.69 408 TYR B O 1
ATOM 7210 N N . SER B 1 409 ? -12.633 23.641 3.936 1 95.06 409 SER B N 1
ATOM 7211 C CA . SER B 1 409 ? -13.297 22.453 4.438 1 95.06 409 SER B CA 1
ATOM 7212 C C . SER B 1 409 ? -14.484 22.062 3.559 1 95.06 409 SER B C 1
ATOM 7214 O O . SER B 1 409 ? -15.438 22.828 3.424 1 95.06 409 SER B O 1
ATOM 7216 N N . GLU B 1 410 ? -14.43 20.906 3.004 1 94.5 410 GLU B N 1
ATOM 7217 C CA . GLU B 1 410 ? -15.516 20.406 2.164 1 94.5 410 GLU B CA 1
ATOM 7218 C C . GLU B 1 410 ? -16.594 19.734 3 1 94.5 410 GLU B C 1
ATOM 7220 O O . GLU B 1 410 ? -17.719 19.547 2.537 1 94.5 410 GLU B O 1
ATOM 7225 N N . HIS B 1 411 ? -16.344 19.422 4.223 1 95.31 411 HIS B N 1
ATOM 7226 C CA . HIS B 1 411 ? -17.219 18.578 5.027 1 95.31 411 HIS B CA 1
ATOM 7227 C C . HIS B 1 411 ? -17.906 19.406 6.117 1 95.31 411 HIS B C 1
ATOM 7229 O O . HIS B 1 411 ? -17.75 19.125 7.309 1 95.31 411 HIS B O 1
ATOM 7235 N N . MET B 1 412 ? -18.719 20.328 5.73 1 95.81 412 MET B N 1
ATOM 7236 C CA . MET B 1 412 ? -19.453 21.203 6.641 1 95.81 412 MET B CA 1
ATOM 7237 C C . MET B 1 412 ? -20.672 20.484 7.215 1 95.81 412 MET B C 1
ATOM 7239 O O . MET B 1 412 ? -21.328 19.719 6.512 1 95.81 412 MET B O 1
ATOM 7243 N N . LYS B 1 413 ? -20.922 20.734 8.461 1 94.69 413 LYS B N 1
ATOM 7244 C CA . LYS B 1 413 ? -22.141 20.234 9.102 1 94.69 413 LYS B CA 1
ATOM 7245 C C . LYS B 1 413 ? -23.328 21.125 8.789 1 94.69 413 LYS B C 1
ATOM 7247 O O . LYS B 1 413 ? -24.422 20.641 8.453 1 94.69 413 LYS B O 1
ATOM 7252 N N . GLN B 1 414 ? -23.094 22.391 9 1 93.12 414 GLN B N 1
ATOM 7253 C CA . GLN B 1 414 ? -24.141 23.406 8.844 1 93.12 414 GLN B CA 1
ATOM 7254 C C . GLN B 1 414 ? -23.531 24.75 8.484 1 93.12 414 GLN B C 1
ATOM 7256 O O . GLN B 1 414 ? -22.328 24.969 8.672 1 93.12 414 GLN B O 1
ATOM 7261 N N . GLY B 1 415 ? -24.359 25.625 7.883 1 94.81 415 GLY B N 1
ATOM 7262 C CA . GLY B 1 415 ? -23.953 26.984 7.594 1 94.81 415 GLY B CA 1
ATOM 7263 C C . GLY B 1 415 ? -23.5 27.188 6.164 1 94.81 415 GLY B C 1
ATOM 7264 O O . GLY B 1 415 ? -23.594 26.266 5.344 1 94.81 415 GLY B O 1
ATOM 7265 N N . LYS B 1 416 ? -23.047 28.406 5.898 1 95.75 416 LYS B N 1
ATOM 7266 C CA . LYS B 1 416 ? -22.656 28.766 4.539 1 95.75 416 LYS B CA 1
ATOM 7267 C C . LYS B 1 416 ? -21.156 29.062 4.449 1 95.75 416 LYS B C 1
ATOM 7269 O O . LYS B 1 416 ? -20.547 29.453 5.438 1 95.75 416 LYS B O 1
ATOM 7274 N N . ARG B 1 417 ? -20.703 28.797 3.281 1 95.81 417 ARG B N 1
ATOM 7275 C CA . ARG B 1 417 ? -19.359 29.219 2.924 1 95.81 417 ARG B CA 1
ATOM 7276 C C . ARG B 1 417 ? -19.391 30.484 2.076 1 95.81 417 ARG B C 1
ATOM 7278 O O . ARG B 1 417 ? -20.203 30.594 1.155 1 95.81 417 ARG B O 1
ATOM 7285 N N . ILE B 1 418 ? -18.547 31.438 2.379 1 94.81 418 ILE B N 1
ATOM 7286 C CA . ILE B 1 418 ? -18.484 32.625 1.544 1 94.81 418 ILE B CA 1
ATOM 7287 C C . ILE B 1 418 ? -17.031 32.938 1.2 1 94.81 418 ILE B C 1
ATOM 7289 O O . ILE B 1 418 ? -16.109 32.5 1.894 1 94.81 418 ILE B O 1
ATOM 7293 N N . ASP B 1 419 ? -16.891 33.75 0.164 1 93.94 419 ASP B N 1
ATOM 7294 C CA . ASP B 1 419 ? -15.625 34.375 -0.169 1 93.94 419 ASP B CA 1
ATOM 7295 C C . ASP B 1 419 ? -15.57 35.812 0.332 1 93.94 419 ASP B C 1
ATOM 7297 O O . ASP B 1 419 ? -16.344 36.656 -0.116 1 93.94 419 ASP B O 1
ATOM 7301 N N . MET B 1 420 ? -14.68 36 1.192 1 90.81 420 MET B N 1
ATOM 7302 C CA . MET B 1 420 ? -14.57 37.344 1.757 1 90.81 420 MET B CA 1
ATOM 7303 C C . MET B 1 420 ? -14.094 38.344 0.704 1 90.81 420 MET B C 1
ATOM 7305 O O . MET B 1 420 ? -13.234 38.031 -0.121 1 90.81 420 MET B O 1
ATOM 7309 N N . ASP B 1 421 ? -14.695 39.5 0.757 1 90.56 421 ASP B N 1
ATOM 7310 C CA . ASP B 1 421 ? -14.156 40.594 -0.032 1 90.56 421 ASP B CA 1
ATOM 7311 C C . ASP B 1 421 ? -12.695 40.844 0.323 1 90.56 421 ASP B C 1
ATOM 7313 O O . ASP B 1 421 ? -12.367 41.125 1.48 1 90.56 421 ASP B O 1
ATOM 7317 N N . PRO B 1 422 ? -11.844 40.906 -0.659 1 90.69 422 PRO B N 1
ATOM 7318 C CA . PRO B 1 422 ? -10.422 41.062 -0.375 1 90.69 422 PRO B CA 1
ATOM 7319 C C . PRO B 1 422 ? -10.109 42.438 0.27 1 90.69 422 PRO B C 1
ATOM 7321 O O . PRO B 1 422 ? -9.062 42.594 0.904 1 90.69 422 PRO B O 1
ATOM 7324 N N . ASP B 1 423 ? -10.961 43.344 0.136 1 89.06 423 ASP B N 1
ATOM 7325 C CA . ASP B 1 423 ? -10.758 44.656 0.775 1 89.06 423 ASP B CA 1
ATOM 7326 C C . ASP B 1 423 ? -11.086 44.594 2.266 1 89.06 423 ASP B C 1
ATOM 7328 O O . ASP B 1 423 ? -10.625 45.406 3.045 1 89.06 423 ASP B O 1
ATOM 7332 N N . VAL B 1 424 ? -11.852 43.625 2.58 1 89.56 424 VAL B N 1
ATOM 7333 C CA . VAL B 1 424 ? -12.242 43.469 3.975 1 89.56 424 VAL B CA 1
ATOM 7334 C C . VAL B 1 424 ? -11.227 42.562 4.691 1 89.56 424 VAL B C 1
ATOM 7336 O O . VAL B 1 424 ? -10.781 42.906 5.793 1 89.56 424 VAL B O 1
ATOM 7339 N N . LEU B 1 425 ? -10.883 41.5 4.098 1 92.62 425 LEU B N 1
ATOM 7340 C CA . LEU B 1 425 ? -9.914 40.562 4.676 1 92.62 425 LEU B CA 1
ATOM 7341 C C . LEU B 1 425 ? -9.133 39.844 3.584 1 92.62 425 LEU B C 1
ATOM 7343 O O . LEU B 1 425 ? -9.727 39.312 2.639 1 92.62 425 LEU B O 1
ATOM 7347 N N . ARG B 1 426 ? -7.891 39.812 3.684 1 93.5 426 ARG B N 1
ATOM 7348 C CA . ARG B 1 426 ? -6.98 39.094 2.799 1 93.5 426 ARG B CA 1
ATOM 7349 C C . ARG B 1 426 ? -5.73 38.656 3.549 1 93.5 426 ARG B C 1
ATOM 7351 O O . ARG B 1 426 ? -5.547 39 4.719 1 93.5 426 ARG B O 1
ATOM 7358 N N . SER B 1 427 ? -4.961 37.812 2.914 1 95.31 427 SER B N 1
ATOM 7359 C CA . SER B 1 427 ? -3.67 37.438 3.479 1 95.31 427 SER B CA 1
ATOM 7360 C C . SER B 1 427 ? -2.527 37.781 2.527 1 95.31 427 SER B C 1
ATOM 7362 O O . SER B 1 427 ? -2.668 37.656 1.309 1 95.31 427 SER B O 1
ATOM 7364 N N . TYR B 1 428 ? -1.478 38.281 3.041 1 96 428 TYR B N 1
ATOM 7365 C CA . TYR B 1 428 ? -0.243 38.5 2.291 1 96 428 TYR B CA 1
ATOM 7366 C C . TYR B 1 428 ? 0.682 37.281 2.42 1 96 428 TYR B C 1
ATOM 7368 O O . TYR B 1 428 ? 1.022 36.875 3.531 1 96 428 TYR B O 1
ATOM 7376 N N . HIS B 1 429 ? 1.044 36.719 1.285 1 95.69 429 HIS B N 1
ATOM 7377 C CA . HIS B 1 429 ? 1.824 35.5 1.252 1 95.69 429 HIS B CA 1
ATOM 7378 C C . HIS B 1 429 ? 3.287 35.781 0.924 1 95.69 429 HIS B C 1
ATOM 7380 O O . HIS B 1 429 ? 3.615 36.125 -0.21 1 95.69 429 HIS B O 1
ATOM 7386 N N . TYR B 1 430 ? 4.105 35.625 1.869 1 94.88 430 TYR B N 1
ATOM 7387 C CA . TYR B 1 430 ? 5.547 35.75 1.715 1 94.88 430 TYR B CA 1
ATOM 7388 C C . TYR B 1 430 ? 6.207 34.406 1.504 1 94.88 430 TYR B C 1
ATOM 7390 O O . TYR B 1 430 ? 7.043 33.969 2.309 1 94.88 430 TYR B O 1
ATOM 7398 N N . HIS B 1 431 ? 5.996 33.875 0.409 1 91.44 431 HIS B N 1
ATOM 7399 C CA . HIS B 1 431 ? 6.426 32.531 0.103 1 91.44 431 HIS B CA 1
ATOM 7400 C C . HIS B 1 431 ? 7.941 32.375 0.192 1 91.44 431 HIS B C 1
ATOM 7402 O O . HIS B 1 431 ? 8.672 33.281 -0.236 1 91.44 431 HIS B O 1
ATOM 7408 N N . ASN B 1 432 ? 8.469 31.328 0.8 1 90 432 ASN B N 1
ATOM 7409 C CA . ASN B 1 432 ? 9.867 30.906 0.856 1 90 432 ASN B CA 1
ATOM 7410 C C . ASN B 1 432 ? 10.664 31.766 1.826 1 90 432 ASN B C 1
ATOM 7412 O O . ASN B 1 432 ? 11.891 31.656 1.9 1 90 432 ASN B O 1
ATOM 7416 N N . THR B 1 433 ? 10.016 32.625 2.555 1 94.44 433 THR B N 1
ATOM 7417 C CA . THR B 1 433 ? 10.766 33.531 3.406 1 94.44 433 THR B CA 1
ATOM 7418 C C . THR B 1 433 ? 10.977 32.938 4.793 1 94.44 433 THR B C 1
ATOM 7420 O O . THR B 1 433 ? 11.797 33.438 5.57 1 94.44 433 THR B O 1
ATOM 7423 N N . VAL B 1 434 ? 10.273 31.875 5.062 1 95.69 434 VAL B N 1
ATOM 7424 C CA . VAL B 1 434 ? 10.359 31.297 6.402 1 95.69 434 VAL B CA 1
ATOM 7425 C C . VAL B 1 434 ? 11.305 30.109 6.395 1 95.69 434 VAL B C 1
ATOM 7427 O O . VAL B 1 434 ? 11.766 29.656 7.449 1 95.69 434 VAL B O 1
ATOM 7430 N N . ASN B 1 435 ? 11.789 29.578 5.273 1 91.62 435 ASN B N 1
ATOM 7431 C CA . ASN B 1 435 ? 12.492 28.312 5.105 1 91.62 435 ASN B CA 1
ATOM 7432 C C . ASN B 1 435 ? 14 28.469 5.301 1 91.62 435 ASN B C 1
ATOM 7434 O O . ASN B 1 435 ? 14.758 27.531 5.094 1 91.62 435 ASN B O 1
ATOM 7438 N N . GLY B 1 436 ? 14.445 29.562 5.766 1 90.38 436 GLY B N 1
ATOM 7439 C CA . GLY B 1 436 ? 15.883 29.75 5.902 1 90.38 436 GLY B CA 1
ATOM 7440 C C . GLY B 1 436 ? 16.25 30.875 6.848 1 90.38 436 GLY B C 1
ATOM 7441 O O . GLY B 1 436 ? 15.367 31.609 7.309 1 90.38 436 GLY B O 1
ATOM 7442 N N . ARG B 1 437 ? 17.562 30.969 7.066 1 90.19 437 ARG B N 1
ATOM 7443 C CA . ARG B 1 437 ? 18.062 31.906 8.055 1 90.19 437 ARG B CA 1
ATOM 7444 C C . ARG B 1 437 ? 18.984 32.938 7.41 1 90.19 437 ARG B C 1
ATOM 7446 O O . ARG B 1 437 ? 20.016 33.281 7.98 1 90.19 437 ARG B O 1
ATOM 7453 N N . THR B 1 438 ? 18.641 33.312 6.234 1 87.94 438 THR B N 1
ATOM 7454 C CA . THR B 1 438 ? 19.453 34.312 5.535 1 87.94 438 THR B CA 1
ATOM 7455 C C . THR B 1 438 ? 18.656 35.594 5.293 1 87.94 438 THR B C 1
ATOM 7457 O O . THR B 1 438 ? 17.438 35.594 5.445 1 87.94 438 THR B O 1
ATOM 7460 N N . GLU B 1 439 ? 19.453 36.656 4.961 1 89 439 GLU B N 1
ATOM 7461 C CA . GLU B 1 439 ? 18.797 37.906 4.598 1 89 439 GLU B CA 1
ATOM 7462 C C . GLU B 1 439 ? 17.891 37.719 3.381 1 89 439 GLU B C 1
ATOM 7464 O O . GLU B 1 439 ? 18.25 37.031 2.436 1 89 439 GLU B O 1
ATOM 7469 N N . LEU B 1 440 ? 16.719 38.406 3.451 1 92.06 440 LEU B N 1
ATOM 7470 C CA . LEU B 1 440 ? 15.68 38.156 2.447 1 92.06 440 LEU B CA 1
ATOM 7471 C C . LEU B 1 440 ? 15.867 39.062 1.244 1 92.06 440 LEU B C 1
ATOM 7473 O O . LEU B 1 440 ? 15.539 38.719 0.117 1 92.06 440 LEU B O 1
ATOM 7477 N N . CYS B 1 441 ? 16.406 40.219 1.497 1 90 441 CYS B N 1
ATOM 7478 C CA . CYS B 1 441 ? 16.562 41.188 0.406 1 90 441 CYS B CA 1
ATOM 7479 C C . CYS B 1 441 ? 17.688 40.75 -0.535 1 90 441 CYS B C 1
ATOM 7481 O O . CYS B 1 441 ? 18.859 40.781 -0.158 1 90 441 CYS B O 1
ATOM 7483 N N . LYS B 1 442 ? 17.312 40.531 -1.699 1 86.75 442 LYS B N 1
ATOM 7484 C CA . LYS B 1 442 ? 18.281 40.094 -2.699 1 86.75 442 LYS B CA 1
ATOM 7485 C C . LYS B 1 442 ? 18.531 41.188 -3.746 1 86.75 442 LYS B C 1
ATOM 7487 O O . LYS B 1 442 ? 19.641 41.344 -4.242 1 86.75 442 LYS B O 1
ATOM 7492 N N . GLU B 1 443 ? 17.453 41.812 -4.129 1 85.38 443 GLU B N 1
ATOM 7493 C CA . GLU B 1 443 ? 17.516 42.875 -5.141 1 85.38 443 GLU B CA 1
ATOM 7494 C C . GLU B 1 443 ? 16.766 44.125 -4.695 1 85.38 443 GLU B C 1
ATOM 7496 O O . GLU B 1 443 ? 15.781 44.031 -3.961 1 85.38 443 GLU B O 1
ATOM 7501 N N . PHE B 1 444 ? 17.25 45.25 -5.211 1 85.56 444 PHE B N 1
ATOM 7502 C CA . PHE B 1 444 ? 16.641 46.531 -4.941 1 85.56 444 PHE B CA 1
ATOM 7503 C C . PHE B 1 444 ? 16.328 47.281 -6.242 1 85.56 444 PHE B C 1
ATOM 7505 O O . PHE B 1 444 ? 17.078 48.188 -6.641 1 85.56 444 PHE B O 1
ATOM 7512 N N . PRO B 1 445 ? 15.203 46.938 -6.758 1 78.56 445 PRO B N 1
ATOM 7513 C CA . PRO B 1 445 ? 14.93 47.562 -8.055 1 78.56 445 PRO B CA 1
ATOM 7514 C C . PRO B 1 445 ? 14.578 49.031 -7.926 1 78.56 445 PRO B C 1
ATOM 7516 O O . PRO B 1 445 ? 13.914 49.438 -6.965 1 78.56 445 PRO B O 1
ATOM 7519 N N . LYS B 1 446 ? 15.016 49.875 -8.945 1 68 446 LYS B N 1
ATOM 7520 C CA . LYS B 1 446 ? 14.734 51.312 -8.961 1 68 446 LYS B CA 1
ATOM 7521 C C . LYS B 1 446 ? 13.289 51.594 -9.367 1 68 446 LYS B C 1
ATOM 7523 O O . LYS B 1 446 ? 12.68 52.562 -8.906 1 68 446 LYS B O 1
ATOM 7528 N N . ASN B 1 447 ? 12.742 50.781 -10.461 1 63.69 447 ASN B N 1
ATOM 7529 C CA . ASN B 1 447 ? 11.383 50.906 -10.953 1 63.69 447 ASN B CA 1
ATOM 7530 C C . ASN B 1 447 ? 10.594 49.625 -10.844 1 63.69 447 ASN B C 1
ATOM 7532 O O . ASN B 1 447 ? 11.109 48.562 -11.195 1 63.69 447 ASN B O 1
ATOM 7536 N N . PRO B 1 448 ? 9.352 49.688 -10.133 1 59.41 448 PRO B N 1
ATOM 7537 C CA . PRO B 1 448 ? 8.555 48.469 -9.977 1 59.41 448 PRO B CA 1
ATOM 7538 C C . PRO B 1 448 ? 8.297 47.75 -11.297 1 59.41 448 PRO B C 1
ATOM 7540 O O . PRO B 1 448 ? 8.039 46.562 -11.32 1 59.41 448 PRO B O 1
ATOM 7543 N N . ASN B 1 449 ? 7.996 48.5 -12.383 1 58.97 449 ASN B N 1
ATOM 7544 C CA . ASN B 1 449 ? 7.676 47.969 -13.711 1 58.97 449 ASN B CA 1
ATOM 7545 C C . ASN B 1 449 ? 8.93 47.594 -14.484 1 58.97 449 ASN B C 1
ATOM 7547 O O . ASN B 1 449 ? 8.844 47.031 -15.586 1 58.97 449 ASN B O 1
ATOM 7551 N N . GLY B 1 450 ? 10 48.094 -14.094 1 52.84 450 GLY B N 1
ATOM 7552 C CA . GLY B 1 450 ? 11.141 48.156 -14.992 1 52.84 450 GLY B CA 1
ATOM 7553 C C . GLY B 1 450 ? 11.891 46.844 -15.133 1 52.84 450 GLY B C 1
ATOM 7554 O O . GLY B 1 450 ? 11.359 45.781 -14.773 1 52.84 450 GLY B O 1
ATOM 7555 N N . GLU B 1 451 ? 13.438 46.875 -14.906 1 55.09 451 GLU B N 1
ATOM 7556 C CA . GLU B 1 451 ? 14.562 46.094 -15.438 1 55.09 451 GLU B CA 1
ATOM 7557 C C . GLU B 1 451 ? 14.602 44.688 -14.852 1 55.09 451 GLU B C 1
ATOM 7559 O O . GLU B 1 451 ? 14.078 44.469 -13.758 1 55.09 451 GLU B O 1
ATOM 7564 N N . PRO B 1 452 ? 15.078 43.906 -15.75 1 56.25 452 PRO B N 1
ATOM 7565 C CA . PRO B 1 452 ? 15.422 42.5 -15.398 1 56.25 452 PRO B CA 1
ATOM 7566 C C . PRO B 1 452 ? 16.125 42.406 -14.047 1 56.25 452 PRO B C 1
ATOM 7568 O O . PRO B 1 452 ? 17 43.219 -13.734 1 56.25 452 PRO B O 1
ATOM 7571 N N . ASN B 1 453 ? 15.398 42.062 -13.102 1 64.56 453 ASN B N 1
ATOM 7572 C CA . ASN B 1 453 ? 16.078 41.688 -11.859 1 64.56 453 ASN B CA 1
ATOM 7573 C C . ASN B 1 453 ? 16.484 40.219 -11.852 1 64.56 453 ASN B C 1
ATOM 7575 O O . ASN B 1 453 ? 16.031 39.438 -12.688 1 64.56 453 ASN B O 1
ATOM 7579 N N . SER B 1 454 ? 17.5 40.031 -11.055 1 66.44 454 SER B N 1
ATOM 7580 C CA . SER B 1 454 ? 18.078 38.688 -11.016 1 66.44 454 SER B CA 1
ATOM 7581 C C . SER B 1 454 ? 17.031 37.656 -10.656 1 66.44 454 SER B C 1
ATOM 7583 O O . SER B 1 454 ? 17.219 36.469 -10.898 1 66.44 454 SER B O 1
ATOM 7585 N N . LEU B 1 455 ? 15.844 38.281 -10.195 1 73.81 455 LEU B N 1
ATOM 7586 C CA . LEU B 1 455 ? 14.812 37.312 -9.82 1 73.81 455 LEU B CA 1
ATOM 7587 C C . LEU B 1 455 ? 13.805 37.125 -10.953 1 73.81 455 LEU B C 1
ATOM 7589 O O . LEU B 1 455 ? 12.891 36.312 -10.844 1 73.81 455 LEU B O 1
ATOM 7593 N N . LYS B 1 456 ? 14.031 37.844 -12.008 1 73.69 456 LYS B N 1
ATOM 7594 C CA . LYS B 1 456 ? 13.242 37.719 -13.227 1 73.69 456 LYS B CA 1
ATOM 7595 C C . LYS B 1 456 ? 11.766 38.031 -12.953 1 73.69 456 LYS B C 1
ATOM 7597 O O . LYS B 1 456 ? 10.891 37.375 -13.523 1 73.69 456 LYS B O 1
ATOM 7602 N N . VAL B 1 457 ? 11.547 38.875 -11.953 1 78.5 457 VAL B N 1
ATOM 7603 C CA . VAL B 1 457 ? 10.18 39.281 -11.641 1 78.5 457 VAL B CA 1
ATOM 7604 C C . VAL B 1 457 ? 9.875 40.625 -12.25 1 78.5 457 VAL B C 1
ATOM 7606 O O . VAL B 1 457 ? 10.75 41.5 -12.336 1 78.5 457 VAL B O 1
ATOM 7609 N N . LYS B 1 458 ? 8.594 40.719 -12.828 1 78.25 458 LYS B N 1
ATOM 7610 C CA . LYS B 1 458 ? 8.203 41.969 -13.477 1 78.25 458 LYS B CA 1
ATOM 7611 C C . LYS B 1 458 ? 6.816 42.406 -13.023 1 78.25 458 LYS B C 1
ATOM 7613 O O . LYS B 1 458 ? 6.102 41.656 -12.359 1 78.25 458 LYS B O 1
ATOM 7618 N N . ASN B 1 459 ? 6.555 43.719 -13.297 1 83.19 459 ASN B N 1
ATOM 7619 C CA . ASN B 1 459 ? 5.219 44.312 -13.148 1 83.19 459 ASN B CA 1
ATOM 7620 C C . ASN B 1 459 ? 4.695 44.156 -11.727 1 83.19 459 ASN B C 1
ATOM 7622 O O . ASN B 1 459 ? 3.572 43.688 -11.516 1 83.19 459 ASN B O 1
ATOM 7626 N N . CYS B 1 460 ? 5.566 44.469 -10.789 1 88.62 460 CYS B N 1
ATOM 7627 C CA . CYS B 1 460 ? 5.152 44.406 -9.391 1 88.62 460 CYS B CA 1
ATOM 7628 C C . CYS B 1 460 ? 4.441 45.688 -8.977 1 88.62 460 CYS B C 1
ATOM 7630 O O . CYS B 1 460 ? 4.668 46.75 -9.562 1 88.62 460 CYS B O 1
ATOM 7632 N N . THR B 1 461 ? 3.566 45.656 -8.125 1 88.81 461 THR B N 1
ATOM 7633 C CA . THR B 1 461 ? 2.961 46.781 -7.457 1 88.81 461 THR B CA 1
ATOM 7634 C C . THR B 1 461 ? 3.535 46.969 -6.055 1 88.81 461 THR B C 1
ATOM 7636 O O . THR B 1 461 ? 3.836 46 -5.371 1 88.81 461 THR B O 1
ATOM 7639 N N . ILE B 1 462 ? 3.721 48.219 -5.66 1 90.31 462 ILE B N 1
ATOM 7640 C CA . ILE B 1 462 ? 4.18 48.469 -4.301 1 90.31 462 ILE B CA 1
ATOM 7641 C C . ILE B 1 462 ? 2.988 48.5 -3.348 1 90.31 462 ILE B C 1
ATOM 7643 O O . ILE B 1 462 ? 2.01 49.219 -3.584 1 90.31 462 ILE B O 1
ATOM 7647 N N . ASP B 1 463 ? 3.029 47.719 -2.398 1 92.62 463 ASP B N 1
ATOM 7648 C CA . ASP B 1 463 ? 2.008 47.656 -1.358 1 92.62 463 ASP B CA 1
ATOM 7649 C C . ASP B 1 463 ? 2.629 47.75 0.033 1 92.62 463 ASP B C 1
ATOM 7651 O O . ASP B 1 463 ? 3.25 46.812 0.513 1 92.62 463 ASP B O 1
ATOM 7655 N N . LYS B 1 464 ? 2.418 48.844 0.755 1 92.88 464 LYS B N 1
ATOM 7656 C CA . LYS B 1 464 ? 3.033 49.125 2.055 1 92.88 464 LYS B CA 1
ATOM 7657 C C . LYS B 1 464 ? 2.033 48.906 3.188 1 92.88 464 LYS B C 1
ATOM 7659 O O . LYS B 1 464 ? 2.273 49.312 4.324 1 92.88 464 LYS B O 1
ATOM 7664 N N . SER B 1 465 ? 0.93 48.25 2.848 1 93.19 465 SER B N 1
ATOM 7665 C CA . SER B 1 465 ? -0.134 48.094 3.83 1 93.19 465 SER B CA 1
ATOM 7666 C C . SER B 1 465 ? 0.384 47.375 5.086 1 93.19 465 SER B C 1
ATOM 7668 O O . SER B 1 465 ? 0.112 47.844 6.203 1 93.19 465 SER B O 1
ATOM 7670 N N . MET B 1 466 ? 1.188 46.344 4.953 1 94.94 466 MET B N 1
ATOM 7671 C CA . MET B 1 466 ? 1.753 45.625 6.09 1 94.94 466 MET B CA 1
ATOM 7672 C C . MET B 1 466 ? 2.889 46.406 6.727 1 94.94 466 MET B C 1
ATOM 7674 O O . MET B 1 466 ? 3.014 46.438 7.953 1 94.94 466 MET B O 1
ATOM 7678 N N . ALA B 1 467 ? 3.682 47.031 5.902 1 93.88 467 ALA B N 1
ATOM 7679 C CA . ALA B 1 467 ? 4.852 47.781 6.371 1 93.88 467 ALA B CA 1
ATOM 7680 C C . ALA B 1 467 ? 4.453 48.875 7.344 1 93.88 467 ALA B C 1
ATOM 7682 O O . ALA B 1 467 ? 5.148 49.125 8.328 1 93.88 467 ALA B O 1
ATOM 7683 N N . ASP B 1 468 ? 3.402 49.5 7.066 1 93.81 468 ASP B N 1
ATOM 7684 C CA . ASP B 1 468 ? 2.943 50.625 7.855 1 93.81 468 ASP B CA 1
ATOM 7685 C C . ASP B 1 468 ? 2.531 50.219 9.258 1 93.81 468 ASP B C 1
ATOM 7687 O O . ASP B 1 468 ? 2.449 51.031 10.172 1 93.81 468 ASP B O 1
ATOM 7691 N N . LEU B 1 469 ? 2.326 48.938 9.5 1 94.25 469 LEU B N 1
ATOM 7692 C CA . LEU B 1 469 ? 1.897 48.438 10.797 1 94.25 469 LEU B CA 1
ATOM 7693 C C . LEU B 1 469 ? 3.1 48.062 11.664 1 94.25 469 LEU B C 1
ATOM 7695 O O . LEU B 1 469 ? 2.945 47.781 12.844 1 94.25 469 LEU B O 1
ATOM 7699 N N . GLY B 1 470 ? 4.281 48.125 11.172 1 94.38 470 GLY B N 1
ATOM 7700 C CA . GLY B 1 470 ? 5.5 47.688 11.828 1 94.38 470 GLY B CA 1
ATOM 7701 C C . GLY B 1 470 ? 5.672 48.281 13.219 1 94.38 470 GLY B C 1
ATOM 7702 O O . GLY B 1 470 ? 5.777 47.531 14.203 1 94.38 470 GLY B O 1
ATOM 7703 N N . PRO B 1 471 ? 5.66 49.625 13.328 1 94.56 471 PRO B N 1
ATOM 7704 C CA . PRO B 1 471 ? 5.867 50.25 14.641 1 94.56 471 PRO B CA 1
ATOM 7705 C C . PRO B 1 471 ? 4.809 49.812 15.664 1 94.56 471 PRO B C 1
ATOM 7707 O O . PRO B 1 471 ? 5.141 49.531 16.812 1 94.56 471 PRO B O 1
ATOM 7710 N N . ALA B 1 472 ? 3.574 49.781 15.242 1 95.12 472 ALA B N 1
ATOM 7711 C CA . ALA B 1 472 ? 2.504 49.375 16.156 1 95.12 472 ALA B CA 1
ATOM 7712 C C . ALA B 1 472 ? 2.688 47.938 16.641 1 95.12 472 ALA B C 1
ATOM 7714 O O . ALA B 1 472 ? 2.467 47.625 17.812 1 95.12 472 ALA B O 1
ATOM 7715 N N . VAL B 1 473 ? 3.09 47.031 15.789 1 96.69 473 VAL B N 1
ATOM 7716 C CA . VAL B 1 473 ? 3.277 45.625 16.125 1 96.69 473 VAL B CA 1
ATOM 7717 C C . VAL B 1 473 ? 4.449 45.5 17.094 1 96.69 473 VAL B C 1
ATOM 7719 O O . VAL B 1 473 ? 4.363 44.75 18.062 1 96.69 473 VAL B O 1
ATOM 7722 N N . ARG B 1 474 ? 5.508 46.188 16.875 1 95.94 474 ARG B N 1
ATOM 7723 C CA . ARG B 1 474 ? 6.668 46.125 17.75 1 95.94 474 ARG B CA 1
ATOM 7724 C C . ARG B 1 474 ? 6.324 46.656 19.156 1 95.94 474 ARG B C 1
ATOM 7726 O O . ARG B 1 474 ? 6.773 46.094 20.156 1 95.94 474 ARG B O 1
ATOM 7733 N N . SER B 1 475 ? 5.574 47.719 19.172 1 97.06 475 SER B N 1
ATOM 7734 C CA . SER B 1 475 ? 5.141 48.25 20.453 1 97.06 475 SER B CA 1
ATOM 7735 C C . SER B 1 475 ? 4.277 47.25 21.203 1 97.06 475 SER B C 1
ATOM 7737 O O . SER B 1 475 ? 4.434 47.094 22.422 1 97.06 475 SER B O 1
ATOM 7739 N N . TYR B 1 476 ? 3.418 46.688 20.484 1 96.75 476 TYR B N 1
ATOM 7740 C CA . TYR B 1 476 ? 2.561 45.688 21.078 1 96.75 476 TYR B CA 1
ATOM 7741 C C . TYR B 1 476 ? 3.385 44.531 21.625 1 96.75 476 TYR B C 1
ATOM 7743 O O . TYR B 1 476 ? 3.164 44.062 22.75 1 96.75 476 TYR B O 1
ATOM 7751 N N . GLU B 1 477 ? 4.32 44 20.781 1 97.5 477 GLU B N 1
ATOM 7752 C CA . GLU B 1 477 ? 5.188 42.906 21.234 1 97.5 477 GLU B CA 1
ATOM 7753 C C . GLU B 1 477 ? 5.902 43.281 22.531 1 97.5 477 GLU B C 1
ATOM 7755 O O . GLU B 1 477 ? 5.918 42.5 23.484 1 97.5 477 GLU B O 1
ATOM 7760 N N . PHE B 1 478 ? 6.422 44.469 22.547 1 97.44 478 PHE B N 1
ATOM 7761 C CA . PHE B 1 478 ? 7.164 44.906 23.719 1 97.44 478 PHE B CA 1
ATOM 7762 C C . PHE B 1 478 ? 6.266 44.969 24.953 1 97.44 478 PHE B C 1
ATOM 7764 O O . PHE B 1 478 ? 6.68 44.562 26.047 1 97.44 478 PHE B O 1
ATOM 7771 N N . ALA B 1 479 ? 5.133 45.438 24.781 1 97.75 479 ALA B N 1
ATOM 7772 C CA . ALA B 1 479 ? 4.188 45.562 25.891 1 97.75 479 ALA B CA 1
ATOM 7773 C C . ALA B 1 479 ? 3.791 44.188 26.422 1 97.75 479 ALA B C 1
ATOM 7775 O O . ALA B 1 479 ? 3.604 44 27.625 1 97.75 479 ALA B O 1
ATOM 7776 N N . MET B 1 480 ? 3.689 43.25 25.562 1 97.12 480 MET B N 1
ATOM 7777 C CA . MET B 1 480 ? 3.137 41.938 25.938 1 97.12 480 MET B CA 1
ATOM 7778 C C . MET B 1 480 ? 4.23 41.031 26.453 1 97.12 480 MET B C 1
ATOM 7780 O O . MET B 1 480 ? 4.031 40.312 27.453 1 97.12 480 MET B O 1
ATOM 7784 N N . VAL B 1 481 ? 5.41 41 25.75 1 97.06 481 VAL B N 1
ATOM 7785 C CA . VAL B 1 481 ? 6.363 39.969 26.094 1 97.06 481 VAL B CA 1
ATOM 7786 C C . VAL B 1 481 ? 7.746 40.562 26.312 1 97.06 481 VAL B C 1
ATOM 7788 O O . VAL B 1 481 ? 8.727 39.844 26.516 1 97.06 481 VAL B O 1
ATOM 7791 N N . GLY B 1 482 ? 7.867 41.844 26.297 1 96.19 482 GLY B N 1
ATOM 7792 C CA . GLY B 1 482 ? 9.133 42.5 26.562 1 96.19 482 GLY B CA 1
ATOM 7793 C C . GLY B 1 482 ? 10.062 42.531 25.359 1 96.19 482 GLY B C 1
ATOM 7794 O O . GLY B 1 482 ? 9.633 42.25 24.234 1 96.19 482 GLY B O 1
ATOM 7795 N N . GLU B 1 483 ? 11.297 42.844 25.641 1 93.69 483 GLU B N 1
ATOM 7796 C CA . GLU B 1 483 ? 12.305 42.906 24.578 1 93.69 483 GLU B CA 1
ATOM 7797 C C . GLU B 1 483 ? 12.703 41.531 24.109 1 93.69 483 GLU B C 1
ATOM 7799 O O . GLU B 1 483 ? 13.016 40.656 24.922 1 93.69 483 GLU B O 1
ATOM 7804 N N . GLN B 1 484 ? 12.586 41.406 22.859 1 91.69 484 GLN B N 1
ATOM 7805 C CA . GLN B 1 484 ? 12.938 40.125 22.266 1 91.69 484 GLN B CA 1
ATOM 7806 C C . GLN B 1 484 ? 14.18 40.25 21.391 1 91.69 484 GLN B C 1
ATOM 7808 O O . GLN B 1 484 ? 14.398 41.281 20.734 1 91.69 484 GLN B O 1
ATOM 7813 N N . PRO B 1 485 ? 14.977 39.219 21.344 1 85.12 485 PRO B N 1
ATOM 7814 C CA . PRO B 1 485 ? 16.203 39.281 20.547 1 85.12 485 PRO B CA 1
ATOM 7815 C C . PRO B 1 485 ? 15.953 39.094 19.047 1 85.12 485 PRO B C 1
ATOM 7817 O O . PRO B 1 485 ? 14.938 38.531 18.656 1 85.12 485 PRO B O 1
ATOM 7820 N N . PHE B 1 486 ? 16.844 39.75 18.312 1 87.38 486 PHE B N 1
ATOM 7821 C CA . PHE B 1 486 ? 16.922 39.438 16.891 1 87.38 486 PHE B CA 1
ATOM 7822 C C . PHE B 1 486 ? 17.719 38.188 16.625 1 87.38 486 PHE B C 1
ATOM 7824 O O . PHE B 1 486 ? 18.906 38.125 16.969 1 87.38 486 PHE B O 1
ATOM 7831 N N . ILE B 1 487 ? 17.094 37.156 16.125 1 86.5 487 ILE B N 1
ATOM 7832 C CA . ILE B 1 487 ? 17.75 35.906 15.852 1 86.5 487 ILE B CA 1
ATOM 7833 C C . ILE B 1 487 ? 17.547 35.5 14.391 1 86.5 487 ILE B C 1
ATOM 7835 O O . ILE B 1 487 ? 16.422 35.188 13.977 1 86.5 487 ILE B O 1
ATOM 7839 N N . LEU B 1 488 ? 18.641 35.594 13.609 1 81.44 488 LEU B N 1
ATOM 7840 C CA . LEU B 1 488 ? 18.531 35.156 12.227 1 81.44 488 LEU B CA 1
ATOM 7841 C C . LEU B 1 488 ? 18.594 33.625 12.156 1 81.44 488 LEU B C 1
ATOM 7843 O O . LEU B 1 488 ? 19.406 33 12.844 1 81.44 488 LEU B O 1
#

Secondary structure (DSSP, 8-state):
-----------------------------------------------------------------TTB-GGGS--SSSEE---EEEEEEEEEEEEEEEEE-SSSEEEEEEEEEHHHHHHS--EEEEEEE-SSSPPEEEEPEEE-TTTT--SSEEEEEEEEE-SS--STTS--EEEEEEEE---TTBPPEEEEEEEE-TT---GGGGSSSPSEEEEEEPPPB-SS--HHHHHHHHHHHHHHH-TTEEEEEEESS---HHHHHHHHHHHHTTSEEEEE-GGGGGS--GGGTHHHHHHHHHHHHTTTEEEEEE--TTEEEE--SS--HHHHHHHHHHTTEEEEEEEEEEB-SSB-----TTS-HHHHHHHHHHS-HHHH--EES-B-SS--PPPEEEEE-GGGEEE--SS--SEESSSEEEEPPTTTSEEEE-TTSSS-SS----B--S-TTTS--TT--BSPEE--TTGGGHHHHHHHHHHHH-------/-----------------------------------------------------------------TTB--TTS--SSSEE---EEEEEEEEEEEEEEEEE-SSSEEEEEEEEEHHHHHHS--EEEEEEE-SSSPPEEEEPEEE-TTTT--SSEEEEEEEEE-SS--STTS--EEEEEEEE---TTBPPEEEEEEEE-TT---GGGGSSSPSEEEEEEPPPB-SS--HHHHHHHHHHHHHHH-TTEEEEEEESS---HHHHHHHHHHHHHTSEEEEE-GGGGGS--GGGTHHHHHHHHHHHHTTTEEEEEE--TTEEEE--SS--HHHHHHHHHHTTEEEEEEEEEEB-SSB-----TTS-HHHHHHHHHHS-HHHH--EES-B-SS--PPPEEEEE-GGGEEE--SS--SEESSSEEEEPPTTTSEEEE-TTSSS-SS----B--S-TT-S--TT--BSPEE--TTGGGHHHHHHHHHHHH-------

Sequence (976 aa):
MKSQKSLVENIPTSGLGFNAVVVLVVINCLLLVFQISSSGSLYERAWWPTEAQPMPCANITIAMDENLDMSSIDLSRGEVRSFRAHGIATRLIVEVGSYRNGPRTFSSVVLTSKRLNNLHDILYECEWATADSPTLKVKARAIKPDWNMGELYGTMVIVCTFPKDVGTKSEGGRLILTAHYPGAFRTPERFIALTEMQGEYNASRFQPPYPYDMTFCGSPLYGNISPQRIREWIAYHAYFLGNRTLFIFQDAGGIHDDVYRVLKPWIDLGQVLVENLRQAEVYEGYYHHQFTMLNDCLLRSQTLSNWTFFFDVDEFLFSSGDKKPVDLLAENARNNVTQFLFKTVKMSDGLCLKENKRESDSHFMAKISRKWAFEKLVYAKCDYGWTTVESRKYAVQPQMVWATGVHYSEHMKQGKRIDMDPDVLRSYHYHNTVNGRTELCKEFPKNPNGEPNSLKVKNCTIDKSMADLGPAVRSYEFAMVGEQPFILMKSQKSLVENIPTSGLGFNAVVVLVVINCLLLVFQISSSGSLYERAWWPTEAQPMPCANITIAMDENLDMSSIDLSRGEVRSFRAHGIATRLIVEVGSYRNGPRTFSSVVLTSKRLNNLHDILYECEWATADSPTLKVKARAIKPDWNMGELYGTMVIVCTFPKDVGTKSEGGRLILTAHYPGAFRTPERFIALTEMQGEYNASRFQPPYPYDMTFCGSPLYGNISPQRIREWIAYHAYFLGNRTLFIFQDAGGIHDDVYRVLKPWIDLGQVLVENLRQAEVYEGYYHHQFTMLNDCLLRSQTLSNWTFFFDVDEFLFSSGDKKPVDLLAENARNNVTQFLFKTVKMSDGLCLKENKRESDSHFMAKISRKWAFEKLVYAKCDYGWTTVESRKYAVQPQMVWATGVHYSEHMKQGKRIDMDPDVLRSYHYHNTVNGRTELCKEFPKNPNGEPNSLKVKNCTIDKSMADLGPAVRSYEFAMVGEQPFIL